Protein AF-A0A482RAX6-F1 (afdb_monomer)

Sequence (755 aa):
MSDSGSLLLTCKVGGAVSTPAAVAPGAGVLSIATLVTGVDAASPTLRTAGLRIFTDVQGNTVYGDFRVMLWGATTAPIHIPAASPAAGVSALRDALLALRDPVTGAALIPSVSVSTDALQNAAGGYTWRITFDDAHNGGNVPQLQVPYACVSGADVVLGGTRACAALTSAADAALAQNTVLVATEQEGNQVDGTFTLTVEGHTTAPIAYNAPAELVQQKLAALPTVGDVRVSRGLPAGVADESVNGERRYTWLITFVSNTEVWQADNALDWPSGFSQAWGRNVGFGNPLVGCGTTMLRDAAPGLTSVRCDVSIAQNGSDPVSGYFTLCLNTTASGGVLTGEPYVRASSCTRALRHDAKANRADAPNAPESTIEAAVEELLNVGDVSVSRSPTTAGAAFSGAYTWDITFLHEKPGAAWCRDAGDVSTCAAMGDVPLLTLRAASAPTAPLSGTSSTLVSEVAKGNVAAGELQLVFNAPWGDAYASPARAIDATPAALRSALLSGSIASSVAGGPLTTPITNVLVSRNETTKFRTFQWRVTFTDVRVYEPWGAGNHAPLGINTTLLSQPNVARAGLSAAAAILQPGSAGLGGAFTLDLVGSEEGAQRVAWDEAPERLALLLGELSSVERVHITRAITGSGWGAQHTQSAAGGWRYRIAFVRVAGQVDGDTFPPGTGIVSPLQATYAPLVGTNARVVVMRDTPGSAPLSGSFTLGVASAHTRALDFNAAHTDVEAEVSALSTVGTVAVRKFSTAHNVLG

Nearest PDB structures (foldseek):
  9d93-assembly1_Me  TM=2.352E-01  e=1.729E-05  Mycobacterium phage Bxb1
  9d93-assembly1_Mc  TM=2.119E-01  e=6.094E-05  Mycobacterium phage Bxb1
  9d93-assembly1_Md  TM=1.940E-01  e=3.740E-04  Mycobacterium phage Bxb1

Mean predicted aligned error: 18.7 Å

Solvent-accessible surface area (backbone atoms only — not comparable to full-atom values): 44665 Å² total; per-residue (Å²): 132,89,60,51,20,30,35,37,38,37,40,45,53,56,86,88,85,87,86,90,89,87,89,88,88,84,91,87,91,88,87,87,81,90,88,87,92,85,88,84,92,91,80,90,85,87,77,87,82,80,83,87,77,86,88,82,84,91,65,43,52,56,24,41,32,30,38,46,28,53,97,91,35,67,36,62,77,29,52,31,53,80,90,38,66,72,61,27,35,57,35,48,38,53,31,48,49,62,30,42,40,93,86,78,64,45,63,67,35,85,39,64,50,55,47,61,82,74,53,65,44,98,50,35,18,48,48,35,44,37,33,34,75,29,68,64,44,25,4,68,66,78,71,63,37,67,53,85,58,55,80,59,102,81,67,83,85,69,96,64,84,49,53,26,57,54,52,46,54,67,52,59,83,93,55,60,54,55,45,80,44,66,45,71,75,38,68,9,47,26,58,40,56,25,32,30,48,28,48,97,91,45,66,37,72,80,35,53,59,81,58,55,31,67,57,54,27,54,46,47,39,68,35,96,76,50,35,39,52,48,46,46,65,46,59,47,92,95,46,92,50,75,90,40,39,42,34,50,65,67,38,72,52,77,42,70,41,61,40,58,79,59,74,87,64,93,48,96,50,59,44,100,88,59,39,42,53,54,43,32,82,65,52,18,73,78,57,75,74,62,41,60,46,53,90,53,44,40,53,76,30,91,92,56,88,76,86,77,68,89,74,80,82,89,71,78,48,65,42,56,40,24,39,15,35,22,51,29,46,63,32,63,86,51,57,48,79,75,26,14,48,54,90,46,65,35,73,34,56,33,65,74,30,50,58,73,46,38,29,31,42,83,75,26,78,92,48,32,84,53,12,50,31,45,33,52,36,66,24,74,44,27,39,41,58,52,41,47,66,45,66,72,41,71,52,91,66,44,50,56,44,63,44,72,51,78,44,75,52,21,28,38,86,66,81,91,70,57,65,88,67,97,56,92,77,44,35,59,40,45,14,28,71,69,76,62,40,85,40,74,28,62,84,92,50,54,42,62,46,46,88,67,84,88,79,79,76,87,88,71,74,38,64,15,49,34,50,29,43,28,47,28,46,61,46,97,89,71,54,59,22,37,22,56,71,37,52,67,83,53,52,42,66,57,53,38,53,23,53,52,62,5,27,56,94,71,89,80,75,96,64,77,66,51,38,61,40,78,32,59,49,51,46,72,44,81,75,47,53,35,57,41,68,50,75,47,77,44,76,12,21,28,80,84,26,43,34,22,33,30,38,69,69,71,54,53,42,68,49,66,90,42,51,40,47,61,93,56,75,74,79,87,77,80,86,87,59,73,76,89,71,83,48,46,51,28,57,38,60,26,32,29,43,33,50,63,88,63,87,86,69,65,38,80,40,50,68,80,55,52,43,71,59,48,26,54,54,53,29,70,38,86,63,32,63,34,50,49,50,48,73,42,85,38,77,36,31,75,43,80,50,86,73,93,86,61,67,44,50,79,42,76,50,80,44,71,52,27,23,54,36,90,56,97,55,24,20,40,63,78,35,21,36,71,74,62,58,68,42,70,55,37,86,62,37,36,33,65,89,53,78,78,84,82,79,86,89,74,83,53,47,80,45,70,73,63,62,46,65,58,71,54,88,93,47,63,36,67,79,37,50,70,78,55,52,37,67,56,54,28,51,41,50,43,68,33,97,80,44,66,96,67,84,56,83,78,80,86,81,85,77,84,88,80,131

pLDDT: mean 77.04, std 17.96, range [21.22, 96.81]

Foldseek 3Di:
DQFWWKKKKKKFWDDDDDDDDDDDDDDDDDDDDDDDDDDDDDDDDDDPPDDDDDDDDDFWAKWAWAWKDFPRWIFDTQTGDGLWPPSSQCSVQVRQQCTADPPPRDGQQVDKGKDWPSDQDNRNMTMIMIIRPDLLNAFFGPWMGGDQADDDPPPPPDDDGDGNPPMDIPDDPVRTPIDMDMDGPFTGWAKWFWKWKDFPRWIFDTDTQQHAQVVVQVRQCPTPQQAHKGKHKDAPPPQPDPSSVNNSHIDIDIGRQWHDWQDDDDAPDADPVQADPNTRSQAFQPGDWIDMGCPGMDIPTPPDDPDDDDTDDPDGGWGFKWWWKKKWFACLPPDDQAWFDQPDGDIWIFATAIQLAAFALVRPVPCRCNHPQNRQCVTQFANGKHKDKDFPDGISPGRSHMDIDIGGAFTRDDDDDLPQDDDPSRGGGIQFGDWIDMDFHDPPIHGIDTDDDDDTDDPDGGAAKWFWKWWWFADPVGAIWIFPTDILPDAQVVVQVRQQATAGPDDDDDDPRGFQQNAKGKDWDQRDSSRDIDIDIQGQAGNPFVLRRADFTDFIDIPLVRMDHPPDDSPPDDDDTDDPDGGKHGKWFWKWKAFVPFPQDTFIATQPHDQVRVQVSVCPYAFAPTKGKDKDKDKDSNDNDDDDPIDIGMDMDIQRQWTADDPVRTFPPGSADFTGFMDMGCPRIDIDVDDDDGDDDDGGHHGDWFFDWDDDPHDIFPTATPPHDQVVVQVRQCPTPRDHHDHGDDDDDDDPPDD

Secondary structure (DSSP, 8-state):
-----EEEEEEE-------------------------------------------------EEEEE--EETTEEPPPEEE-TT-HHHHHHHHHHHHHT-B-TTT--BS-S-EEEEE--PPPTTS--EEEEEE-SGGG-S-PPPPB--S----TT-TTSS----SEEEEESS-TTT---EEEEEEEE----EEEEEEEEETTEEPSPEETT--HHHHHHHHHTSTTT-SEEEEEEPPTT--SGGG-TT---EEEEEE--SS-S-S----PBPTTS-BTTS-SS-STTPPPPEEE-TTEEESSTT----------SSPPPPPPBSEEEEEEE-TT--BTTTB--SS--EEEPPPEETT--SSGGG-TT-GGGSHHHHHHHSTT--EEEEEEEESS-GGG--S-EEEEEEEEE----SS-TTSSSSSS--BPPSSPPPPEEEEPPTTSPBPBSSS------S-PPP--EEEE-EEEE-TTS-EEEPPPEETT--HHHHHHHHHT-B-SS--SS--SB-SEEEEEEEEEEEETTTEEEEEEEEEEETTSSSTT----PPPEE-GGGEE-SSS-STT-------SS--PPPPEEEEEEEETT-SS-PEEEETT--HHHHHHHHHTSTTEEEEEEEEEEEESSSSS---SS--EEEEEEEEEEEEEEEETTE-SSTT-S-PPPEEEE-TTEESTT--------SPPPPPP-SEE--EETTEE---EETT--HHHHHHHHHTSTT--S--------------

Radius of gyration: 67.67 Å; Cα contacts (8 Å, |Δi|>4): 1516; chains: 1; bounding box: 134×72×218 Å

Structure (mmCIF, N/CA/C/O backbone):
data_AF-A0A482RAX6-F1
#
_entry.id   AF-A0A482RAX6-F1
#
loop_
_atom_site.group_PDB
_atom_site.id
_atom_site.type_symbol
_atom_site.label_atom_id
_atom_site.label_alt_id
_atom_site.label_comp_id
_atom_site.label_asym_id
_atom_site.label_entity_id
_atom_site.label_seq_id
_atom_site.pdbx_PDB_ins_code
_atom_site.Cartn_x
_atom_site.Cartn_y
_atom_site.Cartn_z
_atom_site.occupancy
_atom_site.B_iso_or_equiv
_atom_site.auth_seq_id
_atom_site.auth_comp_id
_atom_site.auth_asym_id
_atom_site.auth_atom_id
_atom_site.pdbx_PDB_model_num
ATOM 1 N N . MET A 1 1 ? -18.834 -3.807 62.615 1.00 27.61 1 MET A N 1
ATOM 2 C CA . MET A 1 1 ? -18.910 -4.128 64.051 1.00 27.61 1 MET A CA 1
ATOM 3 C C . MET A 1 1 ? -19.868 -5.296 64.123 1.00 27.61 1 MET A C 1
ATOM 5 O O . MET A 1 1 ? -20.948 -5.168 63.568 1.00 27.61 1 MET A O 1
ATOM 9 N N . SER A 1 2 ? -19.406 -6.462 64.568 1.00 33.44 2 SER A N 1
ATOM 10 C CA . SER A 1 2 ? -20.251 -7.652 64.698 1.00 33.44 2 SER A CA 1
ATOM 11 C C . SER A 1 2 ? -21.127 -7.455 65.929 1.00 33.44 2 SER A C 1
ATOM 13 O O . SER A 1 2 ? -20.624 -7.499 67.051 1.00 33.44 2 SER A O 1
ATOM 15 N N . ASP A 1 3 ? -22.401 -7.151 65.707 1.00 48.75 3 ASP A N 1
ATOM 16 C CA . ASP A 1 3 ? -23.364 -6.938 66.783 1.00 48.75 3 ASP A CA 1
ATOM 17 C C . ASP A 1 3 ? -23.897 -8.308 67.214 1.00 48.75 3 ASP A C 1
ATOM 19 O O . ASP A 1 3 ? -24.699 -8.948 66.528 1.00 48.75 3 ASP A O 1
ATOM 23 N N . SER A 1 4 ? -23.341 -8.788 68.322 1.00 49.50 4 SER A N 1
ATOM 24 C CA . SER A 1 4 ? -23.478 -10.143 68.833 1.00 49.50 4 SER A CA 1
ATOM 25 C C . SER A 1 4 ? -24.782 -10.361 69.607 1.00 49.50 4 SER A C 1
ATOM 27 O O . SER A 1 4 ? -25.238 -9.503 70.362 1.00 49.50 4 SER A O 1
ATOM 29 N N . GLY A 1 5 ? -25.394 -11.537 69.434 1.00 51.69 5 GLY A N 1
ATOM 30 C CA . GLY A 1 5 ? -26.536 -11.968 70.246 1.00 51.69 5 GLY A CA 1
ATOM 31 C C . GLY A 1 5 ? -26.100 -12.336 71.667 1.00 51.69 5 GLY A C 1
ATOM 32 O O . GLY A 1 5 ? -24.999 -12.865 71.865 1.00 51.69 5 GLY A O 1
ATOM 33 N N . SER A 1 6 ? -26.963 -12.085 72.658 1.00 58.16 6 SER A N 1
ATOM 34 C CA . SER A 1 6 ? -26.692 -12.439 74.056 1.00 58.16 6 SER A CA 1
ATOM 35 C C . SER A 1 6 ? -27.794 -13.294 74.678 1.00 58.16 6 SER A C 1
ATOM 37 O O . SER A 1 6 ? -28.991 -13.113 74.436 1.00 58.16 6 SER A O 1
ATOM 39 N N . LEU A 1 7 ? -27.374 -14.265 75.486 1.00 62.19 7 LEU A N 1
ATOM 40 C CA . LEU A 1 7 ? -28.238 -15.176 76.225 1.00 62.19 7 LEU A CA 1
ATOM 41 C C . LEU A 1 7 ? -27.993 -15.016 77.725 1.00 62.19 7 LEU A C 1
ATOM 43 O O . LEU A 1 7 ? -26.855 -14.869 78.175 1.00 62.19 7 LEU A O 1
ATOM 47 N N . LEU A 1 8 ? -29.066 -15.124 78.500 1.00 60.84 8 LEU A N 1
ATOM 48 C CA . LEU A 1 8 ? -29.040 -15.132 79.952 1.00 60.84 8 LEU A CA 1
ATOM 49 C C . LEU A 1 8 ? -29.282 -16.554 80.464 1.00 60.84 8 LEU A C 1
ATOM 51 O O . LEU A 1 8 ? -30.306 -17.171 80.162 1.00 60.84 8 LEU A O 1
ATOM 55 N N . LEU A 1 9 ? -28.354 -17.063 81.269 1.00 53.41 9 LEU A N 1
ATOM 56 C CA . LEU A 1 9 ? -28.470 -18.342 81.962 1.00 53.41 9 LEU A CA 1
ATOM 57 C C . LEU A 1 9 ? -28.641 -18.079 83.461 1.00 53.41 9 LEU A C 1
ATOM 59 O O . LEU A 1 9 ? -27.782 -17.447 84.073 1.00 53.41 9 LEU A O 1
ATOM 63 N N . THR A 1 10 ? -29.723 -18.562 84.071 1.00 56.16 10 THR A N 1
ATOM 64 C CA . THR A 1 10 ? -29.985 -18.392 85.508 1.00 56.16 10 THR A CA 1
ATOM 65 C C . THR A 1 10 ? -30.198 -19.732 86.198 1.00 56.16 10 THR A C 1
ATOM 67 O O . THR A 1 10 ? -31.077 -20.500 85.810 1.00 56.16 10 THR A O 1
ATOM 70 N N . CYS A 1 11 ? -29.469 -19.981 87.284 1.00 52.59 11 CYS A N 1
ATOM 71 C CA . CYS A 1 11 ? -29.754 -21.083 88.206 1.00 52.59 11 CYS A CA 1
ATOM 72 C C . CYS A 1 11 ? -30.591 -20.574 89.393 1.00 52.59 11 CYS A C 1
ATOM 74 O O . CYS A 1 11 ? -30.287 -19.509 89.931 1.00 52.59 11 CYS A O 1
ATOM 76 N N . LYS A 1 12 ? -31.647 -21.289 89.812 1.00 46.59 12 LYS A N 1
ATOM 77 C CA . LYS A 1 12 ? -32.527 -20.882 90.939 1.00 46.59 12 LYS A CA 1
ATOM 78 C C . LYS A 1 12 ? -32.863 -22.038 91.893 1.00 46.59 12 LYS A C 1
ATOM 80 O O . LYS A 1 12 ? -32.878 -23.190 91.467 1.00 46.59 12 LYS A O 1
ATOM 85 N N . VAL A 1 13 ? -33.207 -21.682 93.140 1.00 43.75 13 VAL A N 1
ATOM 86 C CA . VAL A 1 13 ? -33.802 -22.538 94.194 1.00 43.75 13 VAL A CA 1
ATOM 87 C C . VAL A 1 13 ? -35.230 -22.042 94.485 1.00 43.75 13 VAL A C 1
ATOM 89 O O . VAL A 1 13 ? -35.441 -20.831 94.542 1.00 43.75 13 VAL A O 1
ATOM 92 N N . GLY A 1 14 ? -36.222 -22.924 94.664 1.00 40.09 14 GLY A N 1
ATOM 93 C CA . GLY A 1 14 ? -37.615 -22.535 94.953 1.00 40.09 14 GLY A CA 1
ATOM 94 C C . GLY A 1 14 ? -38.237 -23.304 96.123 1.00 40.09 14 GLY A C 1
ATOM 95 O O . GLY A 1 14 ? -38.139 -24.524 96.167 1.00 40.09 14 GLY A O 1
ATOM 96 N N . GLY A 1 15 ? -38.911 -22.597 97.040 1.00 35.97 15 GLY A N 1
ATOM 97 C CA . GLY A 1 15 ? -39.739 -23.172 98.111 1.00 35.97 15 GLY A CA 1
ATOM 98 C C . GLY A 1 15 ? -40.871 -22.217 98.526 1.00 35.97 15 GLY A C 1
ATOM 99 O O . GLY A 1 15 ? -40.673 -21.005 98.552 1.00 35.97 15 GLY A O 1
ATOM 100 N N . ALA A 1 16 ? -42.062 -22.748 98.819 1.00 31.77 16 ALA A N 1
ATOM 101 C CA . ALA A 1 16 ? -43.248 -22.001 99.262 1.00 31.77 16 ALA A CA 1
ATOM 102 C C . ALA A 1 16 ? -43.551 -22.281 100.747 1.00 31.77 16 ALA A C 1
ATOM 104 O O . ALA A 1 16 ? -43.473 -23.438 101.156 1.00 31.77 16 ALA A O 1
ATOM 105 N N . VAL A 1 17 ? -43.938 -21.268 101.545 1.00 32.88 17 VAL A N 1
ATOM 106 C CA . VAL A 1 17 ? -44.392 -21.454 102.945 1.00 32.88 17 VAL A CA 1
ATOM 107 C C . VAL A 1 17 ? -45.536 -20.490 103.320 1.00 32.88 17 VAL A C 1
ATOM 109 O O . VAL A 1 17 ? -45.516 -19.313 102.969 1.00 32.88 17 VAL A O 1
ATOM 112 N N . SER A 1 18 ? -46.522 -21.006 104.061 1.00 30.53 18 SER A N 1
ATOM 113 C CA . SER A 1 18 ? -47.655 -20.322 104.713 1.00 30.53 18 SER A CA 1
ATOM 114 C C . SER A 1 18 ? -47.295 -19.712 106.089 1.00 30.53 18 SER A C 1
ATOM 116 O O . SER A 1 18 ? -46.631 -20.370 106.884 1.00 30.53 18 SER A O 1
ATOM 118 N N . THR A 1 19 ? -47.777 -18.501 106.407 1.00 31.62 19 THR A N 1
ATOM 119 C CA . THR A 1 19 ? -47.645 -17.770 107.706 1.00 31.62 19 THR A CA 1
ATOM 120 C C . THR A 1 19 ? -48.974 -17.801 108.517 1.00 31.62 19 THR A C 1
ATOM 122 O O . THR A 1 19 ? -49.937 -18.331 107.955 1.00 31.62 19 THR A O 1
ATOM 125 N N . PRO A 1 20 ? -49.140 -17.235 109.758 1.00 48.66 20 PRO A N 1
ATOM 126 C CA . PRO A 1 20 ? -48.235 -16.402 110.594 1.00 48.66 20 PRO A CA 1
ATOM 127 C C . PRO A 1 20 ? -48.250 -16.640 112.143 1.00 48.66 20 PRO A C 1
ATOM 129 O O . PRO A 1 20 ? -49.168 -17.249 112.683 1.00 48.66 20 PRO A O 1
ATOM 132 N N . ALA A 1 21 ? -47.302 -16.025 112.878 1.00 29.42 21 ALA A N 1
ATOM 133 C CA . ALA A 1 21 ? -47.524 -15.382 114.195 1.00 29.42 21 ALA A CA 1
ATOM 134 C C . ALA A 1 21 ? -46.346 -14.453 114.580 1.00 29.42 21 ALA A C 1
ATOM 136 O O . ALA A 1 21 ? -45.188 -14.771 114.328 1.00 29.42 21 ALA A O 1
ATOM 137 N N . ALA A 1 22 ? -46.660 -13.298 115.171 1.00 30.27 22 ALA A N 1
ATOM 138 C CA . ALA A 1 22 ? -45.770 -12.165 115.444 1.00 30.27 22 ALA A CA 1
ATOM 139 C C . ALA A 1 22 ? -45.323 -12.073 116.915 1.00 30.27 22 ALA A C 1
ATOM 141 O O . ALA A 1 22 ? -46.165 -12.315 117.770 1.00 30.27 22 ALA A O 1
ATOM 142 N N . VAL A 1 23 ? -44.089 -11.600 117.187 1.00 28.45 23 VAL A N 1
ATOM 143 C CA . VAL A 1 23 ? -43.659 -10.793 118.366 1.00 28.45 23 VAL A CA 1
ATOM 144 C C . VAL A 1 23 ? -42.357 -10.022 118.012 1.00 28.45 23 VAL A C 1
ATOM 146 O O . VAL A 1 23 ? -41.496 -10.559 117.325 1.00 28.45 23 VAL A O 1
ATOM 149 N N . ALA A 1 24 ? -42.209 -8.775 118.482 1.00 30.31 24 ALA A N 1
ATOM 150 C CA . ALA A 1 24 ? -41.025 -7.884 118.395 1.00 30.31 24 ALA A CA 1
ATOM 151 C C . ALA A 1 24 ? -40.588 -7.444 119.827 1.00 30.31 24 ALA A C 1
ATOM 153 O O . ALA A 1 24 ? -41.322 -7.794 120.754 1.00 30.31 24 ALA A O 1
ATOM 154 N N . PRO A 1 25 ? -39.590 -6.552 120.090 1.00 43.34 25 PRO A N 1
ATOM 155 C CA . PRO A 1 25 ? -38.313 -6.167 119.434 1.00 43.34 25 PRO A CA 1
ATOM 156 C C . PRO A 1 25 ? -37.096 -6.089 120.426 1.00 43.34 25 PRO A C 1
ATOM 158 O O . PRO A 1 25 ? -37.269 -6.238 121.634 1.00 43.34 25 PRO A O 1
ATOM 161 N N . GLY A 1 26 ? -35.872 -5.745 119.967 1.00 28.53 26 GLY A N 1
ATOM 162 C CA . GLY A 1 26 ? -34.794 -5.293 120.878 1.00 28.53 26 GLY A CA 1
ATOM 163 C C . GLY A 1 26 ? -33.398 -4.968 120.296 1.00 28.53 26 GLY A C 1
ATOM 164 O O . GLY A 1 26 ? -32.603 -5.872 120.094 1.00 28.53 26 GLY A O 1
ATOM 165 N N . ALA A 1 27 ? -33.106 -3.659 120.190 1.00 28.28 27 ALA A N 1
ATOM 166 C CA . ALA A 1 27 ? -31.809 -2.948 120.284 1.00 28.28 27 ALA A CA 1
ATOM 167 C C . ALA A 1 27 ? -30.717 -3.052 119.182 1.00 28.28 27 ALA A C 1
ATOM 169 O O . ALA A 1 27 ? -30.158 -4.111 118.928 1.00 28.28 27 ALA A O 1
ATOM 170 N N . GLY A 1 28 ? -30.293 -1.882 118.661 1.00 28.00 28 GLY A N 1
ATOM 171 C CA . GLY A 1 28 ? -28.972 -1.692 118.029 1.00 28.00 28 GLY A CA 1
ATOM 172 C C . GLY A 1 28 ? -28.896 -0.664 116.890 1.00 28.00 28 GLY A C 1
ATOM 173 O O . GLY A 1 28 ? -29.005 -1.022 115.730 1.00 28.00 28 GLY A O 1
ATOM 174 N N . VAL A 1 29 ? -28.702 0.610 117.231 1.00 28.64 29 VAL A N 1
ATOM 175 C CA . VAL A 1 29 ? -28.631 1.824 116.385 1.00 28.64 29 VAL A CA 1
ATOM 176 C C . VAL A 1 29 ? -27.434 1.864 115.407 1.00 28.64 29 VAL A C 1
ATOM 178 O O . VAL A 1 29 ? -26.320 1.584 115.833 1.00 28.64 29 VAL A O 1
ATOM 181 N N . LEU A 1 30 ? -27.634 2.340 114.161 1.00 24.17 30 LEU A N 1
ATOM 182 C CA . LEU A 1 30 ? -26.913 3.495 113.564 1.00 24.17 30 LEU A CA 1
ATOM 183 C C . LEU A 1 30 ? -27.454 3.884 112.172 1.00 24.17 30 LEU A C 1
ATOM 185 O O . LEU A 1 30 ? -27.518 3.082 111.246 1.00 24.17 30 LEU A O 1
ATOM 189 N N . SER A 1 31 ? -27.842 5.154 112.061 1.00 28.31 31 SER A N 1
ATOM 190 C CA . SER A 1 31 ? -28.293 5.872 110.867 1.00 28.31 31 SER A CA 1
ATOM 191 C C . SER A 1 31 ? -27.182 6.789 110.333 1.00 28.31 31 SER A C 1
ATOM 193 O O . SER A 1 31 ? -26.314 7.198 111.097 1.00 28.31 31 SER A O 1
ATOM 195 N N . ILE A 1 32 ? -27.244 7.158 109.046 1.00 25.91 32 ILE A N 1
ATOM 196 C CA . ILE A 1 32 ? -27.245 8.555 108.557 1.00 25.91 32 ILE A CA 1
ATOM 197 C C . ILE A 1 32 ? -27.567 8.574 107.051 1.00 25.91 32 ILE A C 1
ATOM 199 O O . ILE A 1 32 ? -27.151 7.712 106.282 1.00 25.91 32 ILE A O 1
ATOM 203 N N . ALA A 1 33 ? -28.372 9.568 106.684 1.00 28.12 33 ALA A N 1
ATOM 204 C CA . ALA A 1 33 ? -28.977 9.834 105.390 1.00 28.12 33 ALA A CA 1
ATOM 205 C C . ALA A 1 33 ? -28.134 10.802 104.518 1.00 28.12 33 ALA A C 1
ATOM 207 O O . ALA A 1 33 ? -27.437 11.657 105.053 1.00 28.12 33 ALA A O 1
ATOM 208 N N . THR A 1 34 ? -28.236 10.622 103.190 1.00 30.02 34 THR A N 1
ATOM 209 C CA . THR A 1 34 ? -28.538 11.579 102.078 1.00 30.02 34 THR A CA 1
ATOM 210 C C . THR A 1 34 ? -28.481 13.106 102.354 1.00 30.02 34 THR A C 1
ATOM 212 O O . THR A 1 34 ? -28.842 13.515 103.446 1.00 30.02 34 THR A O 1
ATOM 215 N N . LEU A 1 35 ? -28.188 14.073 101.455 1.00 27.66 35 LEU A N 1
ATOM 216 C CA . LEU A 1 35 ? -28.287 14.279 99.984 1.00 27.66 35 LEU A CA 1
ATOM 217 C C . LEU A 1 35 ? -27.769 15.720 99.658 1.00 27.66 35 LEU A C 1
ATOM 219 O O . LEU A 1 35 ? -27.958 16.561 100.527 1.00 27.66 35 LEU A O 1
ATOM 223 N N . VAL A 1 36 ? -27.278 16.035 98.436 1.00 25.06 36 VAL A N 1
ATOM 224 C CA . VAL A 1 36 ? -27.475 17.306 97.643 1.00 25.06 36 VAL A CA 1
ATOM 225 C C . VAL A 1 36 ? -27.080 17.001 96.168 1.00 25.06 36 VAL A C 1
ATOM 227 O O . VAL A 1 36 ? -25.929 16.656 95.933 1.00 25.06 36 VAL A O 1
ATOM 230 N N . THR A 1 37 ? -27.993 16.728 95.218 1.00 28.64 37 THR A N 1
ATOM 231 C CA . THR A 1 37 ? -28.699 17.557 94.186 1.00 28.64 37 THR A CA 1
ATOM 232 C C . THR A 1 37 ? -27.882 18.323 93.125 1.00 28.64 37 THR A C 1
ATOM 234 O O . THR A 1 37 ? -27.128 19.229 93.463 1.00 28.64 37 THR A O 1
ATOM 237 N N . GLY A 1 38 ? -28.194 18.056 91.841 1.00 25.91 38 GLY A N 1
ATOM 238 C CA . GLY A 1 38 ? -27.920 18.894 90.658 1.00 25.91 38 GLY A CA 1
ATOM 239 C C . GLY A 1 38 ? -28.477 18.289 89.343 1.00 25.91 38 GLY A C 1
ATOM 240 O O . GLY A 1 38 ? -28.109 17.177 88.989 1.00 25.91 38 GLY A O 1
ATOM 241 N N . VAL A 1 39 ? -29.394 19.020 88.695 1.00 30.16 39 VAL A N 1
ATOM 242 C CA . VAL A 1 39 ? -30.207 18.810 87.455 1.00 30.16 39 VAL A CA 1
ATOM 243 C C . VAL A 1 39 ? -29.345 18.931 86.159 1.00 30.16 39 VAL A C 1
ATOM 245 O O . VAL A 1 39 ? -28.272 19.512 86.255 1.00 30.16 39 VAL A O 1
ATOM 248 N N . ASP A 1 40 ? -29.631 18.426 84.938 1.00 30.11 40 ASP A N 1
ATOM 249 C CA . ASP A 1 40 ? -30.861 18.407 84.116 1.00 30.11 40 ASP A CA 1
ATOM 250 C C . ASP A 1 40 ? -30.777 17.484 82.852 1.00 30.11 40 ASP A C 1
ATOM 252 O O . ASP A 1 40 ? -29.702 17.252 82.307 1.00 30.11 40 ASP A O 1
ATOM 256 N N . ALA A 1 41 ? -31.972 17.086 82.373 1.00 32.28 41 ALA A N 1
ATOM 257 C CA . ALA A 1 41 ? -32.476 16.832 80.999 1.00 32.28 41 ALA A CA 1
ATOM 258 C C . ALA A 1 41 ? -31.962 15.713 80.036 1.00 32.28 41 ALA A C 1
ATOM 260 O O . ALA A 1 41 ? -30.844 15.740 79.535 1.00 32.28 41 ALA A O 1
ATOM 261 N N . ALA A 1 42 ? -32.947 14.885 79.613 1.00 29.84 42 ALA A N 1
ATOM 262 C CA . ALA A 1 42 ? -33.183 14.283 78.276 1.00 29.84 42 ALA A CA 1
ATOM 263 C C . ALA A 1 42 ? -33.084 12.742 78.106 1.00 29.84 42 ALA A C 1
ATOM 265 O O . ALA A 1 42 ? -32.139 12.229 77.515 1.00 29.84 42 ALA A O 1
ATOM 266 N N . SER A 1 43 ? -34.138 12.007 78.508 1.00 31.61 43 SER A N 1
ATOM 267 C CA . SER A 1 43 ? -34.825 10.977 77.681 1.00 31.61 43 SER A CA 1
ATOM 268 C C . SER A 1 43 ? -36.015 10.334 78.427 1.00 31.61 43 SER A C 1
ATOM 270 O O . SER A 1 43 ? -35.937 10.159 79.645 1.00 31.61 43 SER A O 1
ATOM 272 N N . PRO A 1 44 ? -37.127 9.998 77.736 1.00 34.31 44 PRO A N 1
ATOM 273 C CA . PRO A 1 44 ? -38.337 9.462 78.354 1.00 34.31 44 PRO A CA 1
ATOM 274 C C . PRO A 1 44 ? -38.184 7.980 78.736 1.00 34.31 44 PRO A C 1
ATOM 276 O O . PRO A 1 44 ? -37.629 7.167 78.005 1.00 34.31 44 PRO A O 1
ATOM 279 N N . THR A 1 45 ? -38.692 7.669 79.923 1.00 27.77 45 THR A N 1
ATOM 280 C CA . THR A 1 45 ? -38.635 6.415 80.687 1.00 27.77 45 THR A CA 1
ATOM 281 C C . THR A 1 45 ? -39.541 5.317 80.103 1.00 27.77 45 THR A C 1
ATOM 283 O O . THR A 1 45 ? -40.549 5.613 79.469 1.00 27.77 45 THR A O 1
ATOM 286 N N . LEU A 1 46 ? -39.229 4.021 80.260 1.00 24.70 46 LEU A N 1
ATOM 287 C CA . LEU A 1 46 ? -39.740 3.099 81.307 1.00 24.70 46 LEU A CA 1
ATOM 288 C C . LEU A 1 46 ? -39.360 1.662 80.839 1.00 24.70 46 LEU A C 1
ATOM 290 O O . LEU A 1 46 ? -39.541 1.373 79.667 1.00 24.70 46 LEU A O 1
ATOM 294 N N . ARG A 1 47 ? -38.878 0.673 81.606 1.00 23.12 47 ARG A N 1
ATOM 295 C CA . ARG A 1 47 ? -38.887 0.392 83.048 1.00 23.12 47 ARG A CA 1
ATOM 296 C C . ARG A 1 47 ? -37.640 -0.432 83.408 1.00 23.12 47 ARG A C 1
ATOM 298 O O . ARG A 1 47 ? -37.485 -1.541 82.908 1.00 23.12 47 ARG A O 1
ATOM 305 N N . THR A 1 48 ? -36.841 0.015 84.371 1.00 28.38 48 THR A N 1
ATOM 306 C CA . THR A 1 48 ? -36.076 -0.924 85.202 1.00 28.38 48 THR A CA 1
ATOM 307 C C . THR A 1 48 ? -37.064 -1.475 86.223 1.00 28.38 48 THR A C 1
ATOM 309 O O . THR A 1 48 ? -37.456 -0.777 87.159 1.00 28.38 48 THR A O 1
ATOM 312 N N . ALA A 1 49 ? -37.565 -2.691 86.004 1.00 21.22 49 ALA A N 1
ATOM 313 C CA . ALA A 1 49 ? -38.363 -3.377 87.009 1.00 21.22 49 ALA A CA 1
ATOM 314 C C . ALA A 1 49 ? -37.418 -3.814 88.135 1.00 21.22 49 ALA A C 1
ATOM 316 O O . ALA A 1 49 ? -36.645 -4.756 87.990 1.00 21.22 49 ALA A O 1
ATOM 317 N N . GLY A 1 50 ? -37.437 -3.067 89.238 1.00 26.98 50 GLY A N 1
ATOM 318 C CA . GLY A 1 50 ? -36.714 -3.430 90.445 1.00 26.98 50 GLY A CA 1
ATOM 319 C C . GLY A 1 50 ? -37.283 -4.703 91.066 1.00 26.98 50 GLY A C 1
ATOM 320 O O . GLY A 1 50 ? -38.499 -4.862 91.169 1.00 26.98 50 GLY A O 1
ATOM 321 N N . LEU A 1 51 ? -36.392 -5.566 91.545 1.00 24.12 51 LEU A N 1
ATOM 322 C CA . LEU A 1 51 ? -36.719 -6.606 92.509 1.00 24.12 51 LEU A CA 1
ATOM 323 C C . LEU A 1 51 ? -35.898 -6.339 93.776 1.00 24.12 51 LEU A C 1
ATOM 325 O O . LEU A 1 51 ? -34.692 -6.559 93.811 1.00 24.12 51 LEU A O 1
ATOM 329 N N . ARG A 1 52 ? -36.565 -5.807 94.805 1.00 26.20 52 ARG A N 1
ATOM 330 C CA . ARG A 1 52 ? -36.068 -5.781 96.187 1.00 26.20 52 ARG A CA 1
ATOM 331 C C . ARG A 1 52 ? -36.566 -7.041 96.883 1.00 26.20 52 ARG A C 1
ATOM 333 O O . ARG A 1 52 ? -37.769 -7.287 96.869 1.00 26.20 52 ARG A O 1
ATOM 340 N N . ILE A 1 53 ? -35.669 -7.795 97.513 1.00 24.94 53 ILE A N 1
ATOM 341 C CA . ILE A 1 53 ? -36.022 -8.914 98.395 1.00 24.94 53 ILE A CA 1
ATOM 342 C C . ILE A 1 53 ? -35.301 -8.725 99.731 1.00 24.94 53 ILE A C 1
ATOM 344 O O . ILE A 1 53 ? -34.122 -8.377 99.765 1.00 24.94 53 ILE A O 1
ATOM 348 N N . PHE A 1 54 ? -36.053 -8.907 100.816 1.00 26.95 54 PHE A N 1
ATOM 349 C CA . PHE A 1 54 ? -35.564 -8.938 102.190 1.00 26.95 54 PHE A CA 1
ATOM 350 C C . PHE A 1 54 ? -34.975 -10.315 102.500 1.00 26.95 54 PHE A C 1
ATOM 352 O O . PHE A 1 54 ? -35.523 -11.335 102.086 1.00 26.95 54 PHE A O 1
ATOM 359 N N . THR A 1 55 ? -33.876 -10.332 103.244 1.00 26.92 55 THR A N 1
ATOM 360 C CA . THR A 1 55 ? -33.238 -11.542 103.759 1.00 26.92 55 THR A CA 1
ATOM 361 C C . THR A 1 55 ? -33.851 -11.952 105.087 1.00 26.92 55 THR A C 1
ATOM 363 O O . THR A 1 55 ? -33.898 -11.137 106.006 1.00 26.92 55 THR A O 1
ATOM 366 N N . ASP A 1 56 ? -34.174 -13.233 105.219 1.00 29.22 56 ASP A N 1
ATOM 367 C CA . ASP A 1 56 ? -33.795 -13.967 106.420 1.00 29.22 56 ASP A CA 1
ATOM 368 C C . ASP A 1 56 ? -33.459 -15.419 106.042 1.00 29.22 56 ASP A C 1
ATOM 370 O O . ASP A 1 56 ? -34.073 -15.984 105.138 1.00 29.22 56 ASP A O 1
ATOM 374 N N . VAL A 1 57 ? -32.478 -15.990 106.742 1.00 31.58 57 VAL A N 1
ATOM 375 C CA . VAL A 1 57 ? -31.817 -17.304 106.570 1.00 31.58 57 VAL A CA 1
ATOM 376 C C . VAL A 1 57 ? -30.560 -17.340 105.669 1.00 31.58 57 VAL A C 1
ATOM 378 O O . VAL A 1 57 ? -30.596 -17.229 104.445 1.00 31.58 57 VAL A O 1
ATOM 381 N N . GLN A 1 58 ? -29.417 -17.583 106.324 1.00 36.09 58 GLN A N 1
ATOM 382 C CA . GLN A 1 58 ? -28.153 -18.016 105.722 1.00 36.09 58 GLN A CA 1
ATOM 383 C C . GLN A 1 58 ? -28.272 -19.446 105.166 1.00 36.09 58 GLN A C 1
ATOM 385 O O . GLN A 1 58 ? -28.674 -20.351 105.893 1.00 36.09 58 GLN A O 1
ATOM 390 N N . GLY A 1 59 ? -27.804 -19.657 103.928 1.00 48.59 59 GLY A N 1
ATOM 391 C CA . GLY A 1 59 ? -27.242 -20.950 103.516 1.00 48.59 59 GLY A CA 1
ATOM 392 C C . GLY A 1 59 ? -27.886 -21.708 102.351 1.00 48.59 59 GLY A C 1
ATOM 393 O O . GLY A 1 59 ? -28.009 -22.914 102.471 1.00 48.59 59 GLY A O 1
ATOM 394 N N . ASN A 1 60 ? -28.209 -21.093 101.205 1.00 53.53 60 ASN A N 1
ATOM 395 C CA . ASN A 1 60 ? -28.569 -21.850 99.987 1.00 53.53 60 ASN A CA 1
ATOM 396 C C . ASN A 1 60 ? -27.631 -21.542 98.811 1.00 53.53 60 ASN A C 1
ATOM 398 O O . ASN A 1 60 ? -27.996 -20.844 97.879 1.00 53.53 60 ASN A O 1
ATOM 402 N N . THR A 1 61 ? -26.411 -22.075 98.836 1.00 59.88 61 THR A N 1
ATOM 403 C CA . THR A 1 61 ? -25.506 -22.045 97.674 1.00 59.88 61 THR A CA 1
ATOM 404 C C . THR A 1 61 ? -25.858 -23.189 96.723 1.00 59.88 61 THR A C 1
ATOM 406 O O . THR A 1 61 ? -25.864 -24.340 97.159 1.00 59.88 61 THR A O 1
ATOM 409 N N . VAL A 1 62 ? -26.116 -22.898 95.442 1.00 67.62 62 VAL A N 1
ATOM 410 C CA . VAL A 1 62 ? -26.249 -23.920 94.384 1.00 67.62 62 VAL A CA 1
ATOM 411 C C . VAL A 1 62 ? -24.866 -24.279 93.832 1.00 67.62 62 VAL A C 1
ATOM 413 O O . VAL A 1 62 ? -24.102 -23.390 93.462 1.00 67.62 62 VAL A O 1
ATOM 416 N N . TYR A 1 63 ? -24.537 -25.568 93.777 1.00 71.00 63 TYR A N 1
ATOM 417 C CA . TYR A 1 63 ? -23.276 -26.108 93.251 1.00 71.00 63 TYR A CA 1
ATOM 418 C C . TYR A 1 63 ? -23.508 -27.463 92.568 1.00 71.00 63 TYR A C 1
ATOM 420 O O . TYR A 1 63 ? -24.573 -28.061 92.709 1.00 71.00 63 TYR A O 1
ATOM 428 N N . GLY A 1 64 ? -22.524 -27.967 91.828 1.00 75.81 64 GLY A N 1
ATOM 429 C CA . GLY A 1 64 ? -22.630 -29.232 91.092 1.00 75.81 64 GLY A CA 1
ATOM 430 C C . GLY A 1 64 ? -22.577 -29.038 89.583 1.00 75.81 64 GLY A C 1
ATOM 431 O O . GLY A 1 64 ? -22.146 -27.992 89.105 1.00 75.81 64 GLY A O 1
ATOM 432 N N . ASP A 1 65 ? -22.991 -30.057 88.834 1.00 79.06 65 ASP A N 1
ATOM 433 C CA . ASP A 1 65 ? -22.775 -30.104 87.388 1.00 79.06 65 ASP A CA 1
ATOM 434 C C . ASP A 1 65 ? -24.070 -29.884 86.615 1.00 79.06 65 ASP A C 1
ATOM 436 O O . ASP A 1 65 ? -25.107 -30.481 86.918 1.00 79.06 65 ASP A O 1
ATOM 440 N N . PHE A 1 66 ? -23.995 -29.093 85.551 1.00 79.06 66 PHE A N 1
ATOM 441 C CA . PHE A 1 66 ? -25.059 -29.019 84.557 1.00 79.06 66 PHE A CA 1
ATOM 442 C C . PHE A 1 66 ? -24.514 -29.139 83.133 1.00 79.06 66 PHE A C 1
ATOM 444 O O . PHE A 1 66 ? -23.314 -29.035 82.902 1.00 79.06 66 PHE A O 1
ATOM 451 N N . ARG A 1 67 ? -25.382 -29.388 82.153 1.00 84.00 67 ARG A N 1
ATOM 452 C CA . ARG A 1 67 ? -25.034 -29.348 80.725 1.00 84.00 67 ARG A CA 1
ATOM 453 C C . ARG A 1 67 ? -26.015 -28.468 79.975 1.00 84.00 67 ARG A C 1
ATOM 455 O O . ARG A 1 67 ? -27.187 -28.395 80.343 1.00 84.00 67 ARG A O 1
ATOM 462 N N . VAL A 1 68 ? -25.532 -27.848 78.909 1.00 84.50 68 VAL A N 1
ATOM 463 C CA . VAL A 1 68 ? -26.361 -27.110 77.952 1.00 84.50 68 VAL A CA 1
ATOM 464 C C . VAL A 1 68 ? -26.188 -27.701 76.560 1.00 84.50 68 VAL A C 1
ATOM 466 O O . VAL A 1 68 ? -25.236 -28.434 76.291 1.00 84.50 68 VAL A O 1
ATOM 469 N N . MET A 1 69 ? -27.142 -27.413 75.687 1.00 80.56 69 MET A N 1
ATOM 470 C CA . MET A 1 69 ? -27.194 -27.898 74.320 1.00 80.56 69 MET A CA 1
ATOM 471 C C . MET A 1 69 ? -27.439 -26.735 73.365 1.00 80.56 69 MET A C 1
ATOM 473 O O . MET A 1 69 ? -28.296 -25.886 73.619 1.00 80.56 69 MET A O 1
ATOM 477 N N . LEU A 1 70 ? -26.696 -26.718 72.261 1.00 83.50 70 LEU A N 1
ATOM 478 C CA . LEU A 1 70 ? -26.846 -25.760 71.170 1.00 83.50 70 LEU A CA 1
ATOM 479 C C . LEU A 1 70 ? -26.699 -26.497 69.837 1.00 83.50 70 LEU A C 1
ATOM 481 O O . LEU A 1 70 ? -25.811 -27.335 69.699 1.00 83.50 70 LEU A O 1
ATOM 485 N N . TRP A 1 71 ? -27.585 -26.219 68.877 1.00 81.06 71 TRP A N 1
ATOM 486 C CA . TRP A 1 71 ? -27.579 -26.845 67.542 1.00 81.06 71 TRP A CA 1
ATOM 487 C C . TRP A 1 71 ? -27.458 -28.380 67.542 1.00 81.06 71 TRP A C 1
ATOM 489 O O . TRP A 1 71 ? -26.790 -28.959 66.693 1.00 81.06 71 TRP A O 1
ATOM 499 N N . GLY A 1 72 ? -28.078 -29.071 68.502 1.00 79.81 72 GLY A N 1
ATOM 500 C CA . GLY A 1 72 ? -27.979 -30.534 68.569 1.00 79.81 72 GLY A CA 1
ATOM 501 C C . GLY A 1 72 ? -26.796 -31.070 69.388 1.00 79.81 72 GLY A C 1
ATOM 502 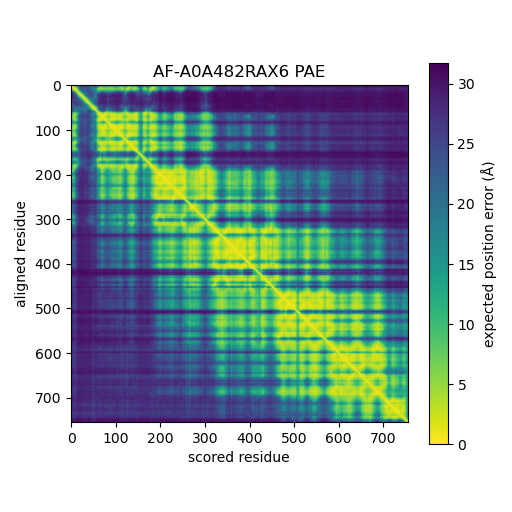O O . GLY A 1 72 ? -26.834 -32.223 69.811 1.00 79.81 72 GLY A O 1
ATOM 503 N N . ALA A 1 73 ? -25.771 -30.257 69.662 1.00 83.25 73 ALA A N 1
ATOM 504 C CA . ALA A 1 73 ? -24.581 -30.666 70.405 1.00 83.25 73 ALA A CA 1
ATOM 505 C C . ALA A 1 73 ? -24.715 -30.338 71.900 1.00 83.25 73 ALA A C 1
ATOM 507 O O . ALA A 1 73 ? -25.116 -29.235 72.268 1.00 83.25 73 ALA A O 1
ATOM 508 N N . THR A 1 74 ? -24.376 -31.295 72.768 1.00 84.56 74 THR A N 1
ATOM 509 C CA . THR A 1 74 ? -24.443 -31.146 74.235 1.00 84.56 74 THR A CA 1
ATOM 510 C C . THR A 1 74 ? -23.046 -30.961 74.818 1.00 84.56 74 THR A C 1
ATOM 512 O O . THR A 1 74 ? -22.116 -31.667 74.430 1.00 84.56 74 THR A O 1
ATOM 515 N N . THR A 1 75 ? -22.886 -30.036 75.765 1.00 86.56 75 THR A N 1
ATOM 516 C CA . THR A 1 75 ? -21.590 -29.762 76.397 1.00 86.56 75 THR A CA 1
ATOM 517 C C . THR A 1 75 ? -21.115 -30.917 77.286 1.00 86.56 75 THR A C 1
ATOM 519 O O . THR A 1 75 ? -21.901 -31.723 77.793 1.00 86.56 75 THR A O 1
ATOM 522 N N . ALA A 1 76 ? -19.812 -30.949 77.578 1.00 84.69 76 ALA A N 1
ATOM 523 C CA . ALA A 1 76 ? -19.299 -31.640 78.762 1.00 84.69 76 ALA A CA 1
ATOM 524 C C . ALA A 1 76 ? -19.955 -31.073 80.051 1.00 84.69 76 ALA A C 1
ATOM 526 O O . ALA A 1 76 ? -20.508 -29.968 80.007 1.00 84.69 76 ALA A O 1
ATOM 527 N N . PRO A 1 77 ? -19.951 -31.809 81.185 1.00 81.75 77 PRO A N 1
ATOM 528 C CA . PRO A 1 77 ? -20.491 -31.281 82.438 1.00 81.75 77 PRO A CA 1
ATOM 529 C C . PRO A 1 77 ? -19.773 -29.990 82.850 1.00 81.75 77 PRO A C 1
ATOM 531 O O . PRO A 1 77 ? -18.547 -29.930 82.902 1.00 81.75 77 PRO A O 1
ATOM 534 N N . ILE A 1 78 ? -20.572 -28.964 83.120 1.00 83.12 78 ILE A N 1
ATOM 535 C CA . ILE A 1 78 ? -20.168 -27.625 83.529 1.00 83.12 78 ILE A CA 1
ATOM 536 C C . ILE A 1 78 ? -20.283 -27.570 85.043 1.00 83.12 78 ILE A C 1
ATOM 538 O O . ILE A 1 78 ? -21.388 -27.581 85.588 1.00 83.12 78 ILE A O 1
ATOM 542 N N . HIS A 1 79 ? -19.133 -27.538 85.707 1.00 82.94 79 HIS A N 1
ATOM 543 C CA . HIS A 1 79 ? -19.064 -27.572 87.157 1.00 82.94 79 HIS A CA 1
ATOM 544 C C . HIS A 1 79 ? -19.228 -26.178 87.767 1.00 82.94 79 HIS A C 1
ATOM 546 O O . HIS A 1 79 ? -18.498 -25.246 87.422 1.00 82.94 79 HIS A O 1
ATOM 552 N N . ILE A 1 80 ? -20.145 -26.054 88.726 1.00 75.69 80 ILE A N 1
ATOM 553 C CA . ILE A 1 80 ? -20.318 -24.873 89.572 1.00 75.69 80 ILE A CA 1
ATOM 554 C C . ILE A 1 80 ? -19.742 -25.201 90.955 1.00 75.69 80 ILE A C 1
ATOM 556 O O . ILE A 1 80 ? -20.349 -25.987 91.690 1.00 75.69 80 ILE A O 1
ATOM 560 N N . PRO A 1 81 ? -18.602 -24.610 91.348 1.00 71.31 81 PRO A N 1
ATOM 561 C CA . PRO A 1 81 ? -18.048 -24.822 92.676 1.00 71.31 81 PRO A CA 1
ATOM 562 C C . PRO A 1 81 ? -18.850 -24.063 93.739 1.00 71.31 81 PRO A C 1
ATOM 564 O O . PRO A 1 81 ? -19.396 -22.984 93.492 1.00 71.31 81 PRO A O 1
ATOM 567 N N . ALA A 1 82 ? -18.879 -24.605 94.957 1.00 64.81 82 ALA A N 1
ATOM 568 C CA . ALA A 1 82 ? -19.537 -23.958 96.083 1.00 64.81 82 ALA A CA 1
ATOM 569 C C . ALA A 1 82 ? -18.928 -22.564 96.346 1.00 64.81 82 ALA A C 1
ATOM 571 O O . ALA A 1 82 ? -17.724 -22.428 96.554 1.00 64.81 82 ALA A O 1
ATOM 572 N N . ALA A 1 83 ? -19.784 -21.537 96.347 1.00 61.62 83 ALA A N 1
ATOM 573 C CA . ALA A 1 83 ? -19.493 -20.153 96.729 1.00 61.62 83 ALA A CA 1
ATOM 574 C C . ALA A 1 83 ? -18.595 -19.323 95.780 1.00 61.62 83 ALA A C 1
ATOM 576 O O . ALA A 1 83 ? -18.138 -18.255 96.184 1.00 61.62 83 ALA A O 1
ATOM 577 N N . SER A 1 84 ? -18.386 -19.730 94.517 1.00 65.75 84 SER A N 1
ATOM 578 C CA . SER A 1 84 ? -17.627 -18.922 93.538 1.00 65.75 84 SER A CA 1
ATOM 579 C C . SER A 1 84 ? -18.295 -18.842 92.150 1.00 65.75 84 SER A C 1
ATOM 581 O O . SER A 1 84 ? -18.010 -19.669 91.280 1.00 65.75 84 SER A O 1
ATOM 583 N N . PRO A 1 85 ? -19.141 -17.821 91.885 1.00 62.41 85 PRO A N 1
ATOM 584 C CA . PRO A 1 85 ? -19.728 -17.602 90.554 1.00 62.41 85 PRO A CA 1
ATOM 585 C C . PRO A 1 85 ? -18.684 -17.344 89.465 1.00 62.41 85 PRO A C 1
ATOM 587 O O . PRO A 1 85 ? -18.881 -17.732 88.313 1.00 62.41 85 PRO A O 1
ATOM 590 N N . ALA A 1 86 ? -17.564 -16.712 89.832 1.00 63.25 86 ALA A N 1
ATOM 591 C CA . ALA A 1 86 ? -16.476 -16.380 88.917 1.00 63.25 86 ALA A CA 1
ATOM 592 C C . ALA A 1 86 ? -15.775 -17.630 88.357 1.00 63.25 86 ALA A C 1
ATOM 594 O O . ALA A 1 86 ? -15.355 -17.627 87.204 1.00 63.25 86 ALA A O 1
ATOM 595 N N . ALA A 1 87 ? -15.695 -18.719 89.129 1.00 65.50 87 ALA A N 1
ATOM 596 C CA . ALA A 1 87 ? -15.127 -19.982 88.655 1.00 65.50 87 ALA A CA 1
ATOM 597 C C . ALA A 1 87 ? -16.053 -20.722 87.664 1.00 65.50 87 ALA A C 1
ATOM 599 O O . ALA A 1 87 ? -15.573 -21.446 86.792 1.00 65.50 87 ALA A O 1
ATOM 600 N N . GLY A 1 88 ? -17.371 -20.494 87.744 1.00 72.69 88 GLY A N 1
ATOM 601 C CA . GLY A 1 88 ? -18.343 -21.013 86.774 1.00 72.69 88 GLY A CA 1
ATOM 602 C C . GLY A 1 88 ? -18.268 -20.331 85.403 1.00 72.69 88 GLY A C 1
ATOM 603 O O . GLY A 1 88 ? -18.622 -20.942 84.399 1.00 72.69 88 GLY A O 1
ATOM 604 N N . VAL A 1 89 ? -17.750 -19.097 85.333 1.00 80.31 89 VAL A N 1
ATOM 605 C CA . VAL A 1 89 ? -17.588 -18.346 84.074 1.00 80.31 89 VAL A CA 1
ATOM 606 C C . VAL A 1 89 ? -16.623 -19.054 83.125 1.00 80.31 89 VAL A C 1
ATOM 608 O O . VAL A 1 89 ? -16.961 -19.270 81.962 1.00 80.31 89 VAL A O 1
ATOM 611 N N . SER A 1 90 ? -15.437 -19.444 83.606 1.00 83.56 90 SER A N 1
ATOM 612 C CA . SER A 1 90 ? -14.461 -20.167 82.782 1.00 83.56 90 SER A CA 1
ATOM 613 C C . SER A 1 90 ? -14.973 -21.550 82.393 1.00 83.56 90 SER A C 1
ATOM 615 O O . SER A 1 90 ? -14.870 -21.913 81.230 1.00 83.56 90 SER A O 1
ATOM 617 N N . ALA A 1 91 ? -15.603 -22.282 83.319 1.00 84.00 91 ALA A N 1
ATOM 618 C CA . ALA A 1 91 ? -16.160 -23.603 83.025 1.00 84.00 91 ALA A CA 1
ATOM 619 C C . ALA A 1 91 ? -17.254 -23.546 81.942 1.00 84.00 91 ALA A C 1
ATOM 621 O O . ALA A 1 91 ? -17.248 -24.360 81.021 1.00 84.00 91 ALA A O 1
ATOM 622 N N . LEU A 1 92 ? -18.167 -22.571 82.022 1.00 85.50 92 LEU A N 1
ATOM 623 C CA . LEU A 1 92 ? -19.230 -22.373 81.035 1.00 85.50 92 LEU A CA 1
ATOM 624 C C . LEU A 1 92 ? -18.665 -21.945 79.676 1.00 85.50 92 LEU A C 1
ATOM 626 O O . LEU A 1 92 ? -19.038 -22.517 78.655 1.00 85.50 92 LEU A O 1
ATOM 630 N N . ARG A 1 93 ? -17.731 -20.988 79.660 1.00 88.56 93 ARG A N 1
ATOM 631 C CA . ARG A 1 93 ? -17.053 -20.550 78.434 1.00 88.56 93 ARG A CA 1
ATOM 632 C C . ARG A 1 93 ? -16.330 -21.711 77.753 1.00 88.56 93 ARG A C 1
ATOM 634 O O . ARG A 1 93 ? -16.556 -21.962 76.575 1.00 88.56 93 ARG A O 1
ATOM 641 N N . ASP A 1 94 ? -15.490 -22.430 78.490 1.00 90.38 94 ASP A N 1
ATOM 642 C CA . ASP A 1 94 ? -14.653 -23.494 77.936 1.00 90.38 94 ASP A CA 1
ATOM 643 C C . ASP A 1 94 ? -15.518 -24.671 77.442 1.00 90.38 94 ASP A C 1
ATOM 645 O O . ASP A 1 94 ? -15.236 -25.256 76.396 1.00 90.38 94 ASP A O 1
ATOM 649 N N . ALA A 1 95 ? -16.626 -24.971 78.130 1.00 88.62 95 ALA A N 1
ATOM 650 C CA . ALA A 1 95 ? -17.585 -25.988 77.705 1.00 88.62 95 ALA A CA 1
ATOM 651 C C . ALA A 1 95 ? -18.341 -25.614 76.419 1.00 88.62 95 ALA A C 1
ATOM 653 O O . ALA A 1 95 ? -18.585 -26.488 75.586 1.00 88.62 95 ALA A O 1
ATOM 654 N N . LEU A 1 96 ? -18.688 -24.335 76.235 1.00 90.06 96 LEU A N 1
ATOM 655 C CA . LEU A 1 96 ? -19.294 -23.829 75.000 1.00 90.06 96 LEU A CA 1
ATOM 656 C C . LEU A 1 96 ? -18.289 -23.853 73.837 1.00 90.06 96 LEU A C 1
ATOM 658 O O . LEU A 1 96 ? -18.605 -24.381 72.773 1.00 90.06 96 LEU A O 1
ATOM 662 N N . LEU A 1 97 ? -17.053 -23.390 74.059 1.00 92.25 97 LEU A N 1
ATOM 663 C CA . LEU A 1 97 ? -15.967 -23.441 73.066 1.00 92.25 97 LEU A CA 1
ATOM 664 C C . LEU A 1 97 ? -15.587 -24.876 72.658 1.00 92.25 97 LEU A C 1
ATOM 666 O O . LEU A 1 97 ? -15.002 -25.091 71.594 1.00 92.25 97 LEU A O 1
ATOM 670 N N . ALA A 1 98 ? -15.898 -25.875 73.488 1.00 92.75 98 ALA A N 1
ATOM 671 C CA . ALA A 1 98 ? -15.647 -27.287 73.207 1.00 92.75 98 ALA A CA 1
ATOM 672 C C . ALA A 1 98 ? -16.720 -27.947 72.322 1.00 92.75 98 ALA A C 1
ATOM 674 O O . ALA A 1 98 ? -16.499 -29.063 71.849 1.00 92.75 98 ALA A O 1
ATOM 675 N N . LEU A 1 99 ? -17.857 -27.291 72.062 1.00 89.25 99 LEU A N 1
ATOM 676 C CA . LEU A 1 99 ? -18.894 -27.843 71.190 1.00 89.25 99 LEU A CA 1
ATOM 677 C C . LEU A 1 99 ? -18.374 -28.007 69.756 1.00 89.25 99 LEU A C 1
ATOM 679 O O . LEU A 1 99 ? -17.708 -27.126 69.197 1.00 89.25 99 LEU A O 1
ATOM 683 N N . ARG A 1 100 ? -18.667 -29.165 69.164 1.00 88.44 100 ARG A N 1
ATOM 684 C CA . ARG A 1 100 ? -18.288 -29.522 67.795 1.00 88.44 100 ARG A CA 1
ATOM 685 C C . ARG A 1 100 ? -19.507 -29.993 67.023 1.00 88.44 100 ARG A C 1
ATOM 687 O O . ARG A 1 100 ? -20.374 -30.654 67.594 1.00 88.44 100 ARG A O 1
ATOM 694 N N . ASP A 1 101 ? -19.548 -29.664 65.740 1.00 83.12 101 ASP A N 1
ATOM 695 C CA . ASP A 1 101 ? -20.552 -30.194 64.831 1.00 83.12 101 ASP A CA 1
ATOM 696 C C . ASP A 1 101 ? -20.349 -31.717 64.706 1.00 83.12 101 ASP A C 1
ATOM 698 O O . ASP A 1 101 ? -19.224 -32.163 64.452 1.00 83.12 101 ASP A O 1
ATOM 702 N N . PRO A 1 102 ? -21.393 -32.537 64.911 1.00 78.44 102 PRO A N 1
ATOM 703 C CA . PRO A 1 102 ? -21.251 -33.991 64.949 1.00 78.44 102 PRO A CA 1
ATOM 704 C C . PRO A 1 102 ? -20.942 -34.618 63.581 1.00 78.44 102 PRO A C 1
ATOM 706 O O . PRO A 1 102 ? -20.556 -35.785 63.533 1.00 78.44 102 PRO A O 1
ATOM 709 N N . VAL A 1 103 ? -21.116 -33.879 62.481 1.00 79.06 103 VAL A N 1
ATOM 710 C CA . VAL A 1 103 ? -20.877 -34.343 61.108 1.00 79.06 103 VAL A CA 1
ATOM 711 C C . VAL A 1 103 ? -19.509 -33.883 60.607 1.00 79.06 103 VAL A C 1
ATOM 713 O O . VAL A 1 103 ? -18.752 -34.681 60.060 1.00 79.06 103 VAL A O 1
ATOM 716 N N . THR A 1 104 ? -19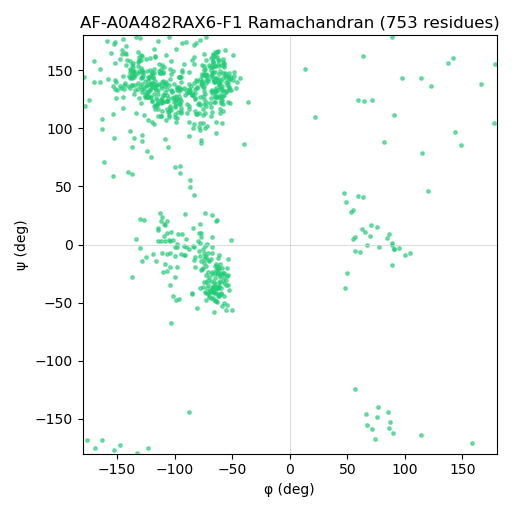.179 -32.605 60.791 1.00 83.62 104 THR A N 1
ATOM 717 C CA . THR A 1 104 ? -17.967 -31.980 60.234 1.00 83.62 104 THR A CA 1
ATOM 718 C C . THR A 1 104 ? -16.811 -31.901 61.228 1.00 83.62 104 THR A C 1
ATOM 720 O O . THR A 1 104 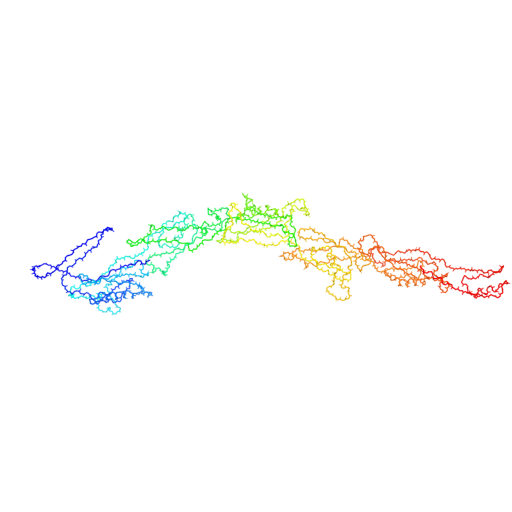? -15.663 -31.733 60.822 1.00 83.62 104 THR A O 1
ATOM 723 N N . GLY A 1 105 ? -17.084 -32.008 62.533 1.00 85.12 105 GLY A N 1
ATOM 724 C CA . GLY A 1 105 ? -16.090 -31.819 63.589 1.00 85.12 105 GLY A CA 1
ATOM 725 C C . GLY A 1 105 ? -15.618 -30.369 63.756 1.00 85.12 105 GLY A C 1
ATOM 726 O O . GLY A 1 105 ? -14.686 -30.129 64.523 1.00 85.12 105 GLY A O 1
ATOM 727 N N . ALA A 1 106 ? -16.229 -29.402 63.063 1.00 84.38 106 ALA A N 1
ATOM 728 C CA . ALA A 1 106 ? -15.905 -27.984 63.186 1.00 84.38 106 ALA A CA 1
ATOM 729 C C . ALA A 1 106 ? -16.345 -27.419 64.549 1.00 84.38 106 ALA A C 1
ATOM 731 O O . ALA A 1 106 ? -17.283 -27.923 65.170 1.00 84.38 106 ALA A O 1
ATOM 732 N N . ALA A 1 107 ? -15.667 -26.373 65.031 1.00 87.44 107 ALA A N 1
ATOM 733 C CA . ALA A 1 107 ? -16.089 -25.655 66.234 1.00 87.44 107 ALA A CA 1
ATOM 734 C C . ALA A 1 107 ? -17.430 -24.954 65.986 1.00 87.44 107 ALA A C 1
ATOM 736 O O . ALA A 1 107 ? -17.530 -24.130 65.084 1.00 87.44 107 ALA A O 1
ATOM 737 N N . LEU A 1 108 ? -18.443 -25.269 66.799 1.00 85.62 108 LEU A N 1
ATOM 738 C CA . LEU A 1 108 ? -19.756 -24.621 66.698 1.00 85.62 108 LEU A CA 1
ATOM 739 C C . LEU A 1 108 ? -19.726 -23.190 67.244 1.00 85.62 108 LEU A C 1
ATOM 741 O O . LEU A 1 108 ? -20.442 -22.325 66.753 1.00 85.62 108 LEU A O 1
ATOM 745 N N . ILE A 1 109 ? -18.891 -22.947 68.256 1.00 88.38 109 ILE A N 1
ATOM 746 C CA . ILE A 1 109 ? -18.720 -21.643 68.898 1.00 88.38 109 ILE A CA 1
ATOM 747 C C . ILE A 1 109 ? -17.221 -21.330 68.913 1.00 88.38 109 ILE A C 1
ATOM 749 O O . ILE A 1 109 ? -16.515 -21.809 69.804 1.00 88.38 109 ILE A O 1
ATOM 753 N N . PRO A 1 110 ? -16.696 -20.593 67.921 1.00 86.62 110 PRO A N 1
ATOM 754 C CA . PRO A 1 110 ? -15.267 -20.281 67.867 1.00 86.62 110 PRO A CA 1
ATOM 755 C C . PRO A 1 110 ? -14.832 -19.246 68.913 1.00 86.62 110 PRO A C 1
ATOM 757 O O . PRO A 1 110 ? -13.720 -19.333 69.433 1.00 86.62 110 PRO A O 1
ATOM 760 N N . SER A 1 111 ? -15.713 -18.298 69.255 1.00 87.12 111 SER A N 1
ATOM 761 C CA . SER A 1 111 ? -15.485 -17.285 70.290 1.00 87.12 111 SER A CA 1
ATOM 762 C C . SER A 1 111 ? -16.774 -16.972 71.050 1.00 87.12 111 SER A C 1
ATOM 764 O O . SER A 1 111 ? -17.844 -16.826 70.460 1.00 87.12 111 SER A O 1
ATOM 766 N N . VAL A 1 112 ? -16.666 -16.857 72.373 1.00 88.19 112 VAL A N 1
ATOM 767 C CA . VAL A 1 112 ? -17.771 -16.499 73.267 1.00 88.19 112 VAL A CA 1
ATOM 768 C C . VAL A 1 112 ? -17.225 -15.796 74.504 1.00 88.19 112 VAL A C 1
ATOM 770 O O . VAL A 1 112 ? -16.268 -16.268 75.129 1.00 88.19 112 VAL A O 1
ATOM 773 N N . SER A 1 113 ? -17.845 -14.687 74.891 1.00 87.25 113 SER A N 1
ATOM 774 C CA . SER A 1 113 ? -17.625 -14.062 76.189 1.00 87.25 113 SER A CA 1
ATOM 775 C C . SER A 1 113 ? -18.723 -14.472 77.157 1.00 87.25 113 SER A C 1
ATOM 777 O O . SER A 1 113 ? -19.909 -14.525 76.841 1.00 87.25 113 SER A O 1
ATOM 779 N N . VAL A 1 114 ? -18.308 -14.804 78.373 1.00 86.44 114 VAL A N 1
ATOM 780 C CA . VAL A 1 114 ? -19.213 -15.136 79.467 1.00 86.44 114 VAL A CA 1
ATOM 781 C C . VAL A 1 114 ? -18.900 -14.183 80.606 1.00 86.44 114 VAL A C 1
ATOM 783 O O . VAL A 1 114 ? -17.741 -14.011 80.983 1.00 86.44 114 VAL A O 1
ATOM 786 N N . SER A 1 115 ? -19.930 -13.551 81.151 1.00 82.69 115 SER A N 1
ATOM 787 C CA . SER A 1 115 ? -19.837 -12.674 82.315 1.00 82.69 115 SER A CA 1
ATOM 788 C C . SER A 1 115 ? -20.873 -13.072 83.360 1.00 82.69 115 SER A C 1
ATOM 790 O O . SER A 1 115 ? -21.852 -13.750 83.062 1.00 82.69 115 SER A O 1
ATOM 792 N N . THR A 1 116 ? -20.644 -12.684 84.609 1.00 78.12 116 THR A N 1
ATOM 793 C CA . THR A 1 116 ? -21.595 -12.844 85.712 1.00 78.12 116 THR A CA 1
ATOM 794 C C . THR A 1 116 ? -21.696 -11.518 86.442 1.00 78.12 116 THR A C 1
ATOM 796 O O . THR A 1 116 ? -20.706 -10.793 86.534 1.00 78.12 116 THR A O 1
ATOM 799 N N . ASP A 1 117 ? -22.869 -11.207 86.981 1.00 66.81 117 ASP A N 1
ATOM 800 C CA . ASP A 1 117 ? -23.032 -10.086 87.909 1.00 66.81 117 ASP A CA 1
ATOM 801 C C . ASP A 1 117 ? -22.380 -10.367 89.278 1.00 66.81 117 ASP A C 1
ATOM 803 O O . ASP A 1 117 ? -22.280 -9.460 90.100 1.00 66.81 117 ASP A O 1
ATOM 807 N N . ALA A 1 118 ? -21.902 -11.603 89.509 1.00 63.09 118 ALA A N 1
ATOM 808 C CA . ALA A 1 118 ? -21.267 -12.106 90.732 1.00 63.09 118 ALA A CA 1
ATOM 809 C C . ALA A 1 118 ? -22.122 -11.960 92.003 1.00 63.09 118 ALA A C 1
ATOM 811 O O . ALA A 1 118 ? -21.666 -12.281 93.103 1.00 63.09 118 ALA A O 1
ATOM 812 N N . LEU A 1 119 ? -23.371 -11.522 91.854 1.00 59.50 119 LEU A N 1
ATOM 813 C CA . LEU A 1 119 ? -24.330 -11.361 92.925 1.00 59.50 119 LEU A CA 1
ATOM 814 C C . LEU A 1 119 ? -25.184 -12.621 92.973 1.00 59.50 119 LEU A C 1
ATOM 816 O O . LEU A 1 119 ? -25.802 -13.024 91.989 1.00 59.50 119 LEU A O 1
ATOM 820 N N . GLN A 1 120 ? -25.234 -13.254 94.142 1.00 60.16 120 GLN A N 1
ATOM 821 C CA . GLN A 1 120 ? -26.268 -14.249 94.378 1.00 60.16 120 GLN A CA 1
ATOM 822 C C . GLN A 1 120 ? -27.620 -13.543 94.280 1.00 60.16 120 GLN A C 1
ATOM 824 O O . GLN A 1 120 ? -27.856 -12.530 94.944 1.00 60.16 120 GLN A O 1
ATOM 829 N N . ASN A 1 121 ? -28.516 -14.074 93.449 1.00 59.62 121 ASN A N 1
ATOM 830 C CA . ASN A 1 121 ? -29.903 -13.641 93.491 1.00 59.62 121 ASN A CA 1
ATOM 831 C C . ASN A 1 121 ? -30.494 -13.983 94.870 1.00 59.62 121 ASN A C 1
ATOM 833 O O . ASN A 1 121 ? -29.928 -14.762 95.638 1.00 59.62 121 ASN A O 1
ATOM 837 N N . ALA A 1 122 ? -31.654 -13.424 95.200 1.00 56.00 122 ALA A N 1
ATOM 838 C CA . ALA A 1 122 ? -32.253 -13.610 96.522 1.00 56.00 122 ALA A CA 1
ATOM 839 C C . ALA A 1 122 ? -32.597 -15.072 96.888 1.00 56.00 122 ALA A C 1
ATOM 841 O O . ALA A 1 122 ? -32.955 -15.343 98.029 1.00 56.00 122 ALA A O 1
ATOM 842 N N . ALA A 1 123 ? -32.497 -16.003 95.935 1.00 54.28 123 ALA A N 1
ATOM 843 C CA . ALA A 1 123 ? -32.663 -17.439 96.134 1.00 54.28 123 ALA A CA 1
ATOM 844 C C . ALA A 1 123 ? -31.322 -18.207 96.165 1.00 54.28 123 ALA A C 1
ATOM 846 O O . ALA A 1 123 ? -31.326 -19.434 96.093 1.00 54.28 123 ALA A O 1
ATOM 847 N N . GLY A 1 124 ? -30.179 -17.512 96.236 1.00 62.81 124 GLY A N 1
ATOM 848 C CA . GLY A 1 124 ? -28.844 -18.118 96.303 1.00 62.81 124 GLY A CA 1
ATOM 849 C C . GLY A 1 124 ? -28.307 -18.676 94.977 1.00 62.81 124 GLY A C 1
ATOM 850 O O . GLY A 1 124 ? -27.342 -19.442 94.960 1.00 62.81 124 GLY A O 1
ATOM 851 N N . GLY A 1 125 ? -28.929 -18.298 93.857 1.00 67.50 125 GLY A N 1
ATOM 852 C CA . GLY A 1 125 ? -28.547 -18.707 92.507 1.00 67.50 125 GLY A CA 1
ATOM 853 C C . GLY A 1 125 ? -27.707 -17.674 91.748 1.00 67.50 125 GLY A C 1
ATOM 854 O O . GLY A 1 125 ? -27.605 -16.519 92.164 1.00 67.50 125 GLY A O 1
ATOM 855 N N . TYR A 1 126 ? -27.138 -18.089 90.615 1.00 73.19 126 TYR A N 1
ATOM 856 C CA . TYR A 1 126 ? -26.236 -17.281 89.786 1.00 73.19 126 TYR A CA 1
ATOM 857 C C . TYR A 1 126 ? -26.843 -16.957 88.424 1.00 73.19 126 TYR A C 1
ATOM 859 O O . TYR A 1 126 ? -27.596 -17.765 87.869 1.00 73.19 126 TYR A O 1
ATOM 867 N N . THR A 1 127 ? -26.474 -15.794 87.887 1.00 77.62 127 THR A N 1
ATOM 868 C CA . THR A 1 127 ? -26.808 -15.376 86.527 1.00 77.62 127 THR A CA 1
ATOM 869 C C . THR A 1 127 ? -25.526 -15.192 85.720 1.00 77.62 127 THR A C 1
ATOM 871 O O . THR A 1 127 ? -24.601 -14.493 86.148 1.00 77.62 127 THR A O 1
ATOM 874 N N . TRP A 1 128 ? -25.481 -15.809 84.542 1.00 82.50 128 TRP A N 1
ATOM 875 C CA . TRP A 1 128 ? -24.435 -15.591 83.552 1.00 82.50 128 TRP A CA 1
ATOM 876 C C . TRP A 1 128 ? -25.026 -14.987 82.289 1.00 82.50 128 TRP A C 1
ATOM 878 O O . TRP A 1 128 ? -26.068 -15.436 81.812 1.00 82.50 128 TRP A O 1
ATOM 888 N N . ARG A 1 129 ? -24.331 -13.998 81.734 1.00 84.56 129 ARG A N 1
ATOM 889 C CA . ARG A 1 129 ? -24.587 -13.470 80.398 1.00 84.56 129 ARG A CA 1
ATOM 890 C C . ARG A 1 129 ? -23.547 -14.040 79.448 1.00 84.56 129 ARG A C 1
ATOM 892 O O . ARG A 1 129 ? -22.349 -13.932 79.707 1.00 84.56 129 ARG A O 1
ATOM 899 N N . ILE A 1 130 ? -24.027 -14.651 78.378 1.00 87.94 130 ILE A N 1
ATOM 900 C CA . ILE A 1 130 ? -23.238 -15.284 77.325 1.00 87.94 130 ILE A CA 1
ATOM 901 C C . ILE A 1 130 ? -23.405 -14.429 76.074 1.00 87.94 130 ILE A C 1
ATOM 903 O O . ILE A 1 130 ? -24.538 -14.206 75.654 1.00 87.94 130 ILE A O 1
ATOM 907 N N . THR A 1 131 ? -22.307 -13.991 75.472 1.00 86.19 131 THR A N 1
ATOM 908 C CA . THR A 1 131 ? -22.301 -13.213 74.231 1.00 86.19 131 THR A CA 1
ATOM 909 C C . THR A 1 131 ? -21.452 -13.935 73.191 1.00 86.19 131 THR A C 1
ATOM 911 O O . THR A 1 131 ? -20.311 -14.310 73.462 1.00 86.19 131 THR A O 1
ATOM 914 N N . PHE A 1 132 ? -22.015 -14.166 72.006 1.00 86.38 132 PHE A N 1
ATOM 915 C CA . PHE A 1 132 ? -21.321 -14.842 70.907 1.00 86.38 132 PHE A CA 1
ATOM 916 C C . PHE A 1 132 ? -20.537 -13.829 70.083 1.00 86.38 132 PHE A C 1
ATOM 918 O O . PHE A 1 132 ? -21.129 -13.079 69.319 1.00 86.38 132 PHE A O 1
ATOM 925 N N . ASP A 1 133 ? -19.216 -13.805 70.225 1.00 81.25 133 ASP A N 1
ATOM 926 C CA . ASP A 1 133 ? -18.394 -12.713 69.685 1.00 81.25 133 ASP A CA 1
ATOM 927 C C . ASP A 1 133 ? -17.748 -13.035 68.328 1.00 81.25 133 ASP A C 1
ATOM 929 O O . ASP A 1 133 ? -17.009 -12.212 67.787 1.00 81.25 133 ASP A O 1
ATOM 933 N N . ASP A 1 134 ? -17.995 -14.226 67.775 1.00 82.56 134 ASP A N 1
ATOM 934 C CA . ASP A 1 134 ? -17.465 -14.634 66.472 1.00 82.56 134 ASP A CA 1
ATOM 935 C C . ASP A 1 134 ? -18.460 -14.395 65.329 1.00 82.56 134 ASP A C 1
ATOM 937 O O . ASP A 1 134 ? -19.659 -14.641 65.464 1.00 82.56 134 ASP A O 1
ATOM 941 N N . ALA A 1 135 ? -17.947 -14.013 64.157 1.00 72.81 135 ALA A N 1
ATOM 942 C CA . ALA A 1 135 ? -18.741 -13.861 62.941 1.00 72.81 135 ALA A CA 1
ATOM 943 C C . ALA A 1 135 ? -19.430 -15.168 62.497 1.00 72.81 135 ALA A C 1
ATOM 945 O O . ALA A 1 135 ? -20.511 -15.104 61.914 1.00 72.81 135 ALA A O 1
ATOM 946 N N . HIS A 1 136 ? -18.866 -16.342 62.816 1.00 75.00 136 HIS A N 1
ATOM 947 C CA . HIS A 1 136 ? -19.505 -17.649 62.579 1.00 75.00 136 HIS A CA 1
ATOM 948 C C . HIS A 1 136 ? -20.844 -17.796 63.310 1.00 75.00 136 HIS A C 1
ATOM 950 O O . HIS A 1 136 ? -21.689 -18.595 62.913 1.00 75.00 136 HIS A O 1
ATOM 956 N N . ASN A 1 137 ? -21.035 -17.042 64.392 1.00 79.56 137 ASN A N 1
ATOM 957 C CA . ASN A 1 137 ? -22.261 -17.012 65.176 1.00 79.56 137 ASN A CA 1
ATOM 958 C C . ASN A 1 137 ? -22.988 -15.663 65.042 1.00 79.56 137 ASN A C 1
ATOM 960 O O . ASN A 1 137 ? -23.807 -15.324 65.893 1.00 79.56 137 ASN A O 1
ATOM 964 N N . GLY A 1 138 ? -22.689 -14.895 63.987 1.00 76.25 138 GLY A N 1
ATOM 965 C CA . GLY A 1 138 ? -23.406 -13.665 63.665 1.00 76.25 138 GLY A CA 1
ATOM 966 C C . GLY A 1 138 ? -24.887 -13.929 63.367 1.00 76.25 138 GLY A C 1
ATOM 967 O O . GLY A 1 138 ? -25.272 -15.029 62.975 1.00 76.25 138 GLY A O 1
ATOM 968 N N . GLY A 1 139 ? -25.735 -12.918 63.552 1.00 79.94 139 GLY A N 1
ATOM 969 C CA . GLY A 1 139 ? -27.187 -13.066 63.431 1.00 79.94 139 GLY A CA 1
ATOM 970 C C . GLY A 1 139 ? -27.829 -13.853 64.575 1.00 79.94 139 GLY A C 1
ATOM 971 O O . GLY A 1 139 ? -27.309 -13.916 65.689 1.00 79.94 139 GLY A O 1
ATOM 972 N N . ASN A 1 140 ? -29.021 -14.401 64.334 1.00 83.06 140 ASN A N 1
ATOM 973 C CA . ASN A 1 140 ? -29.808 -15.027 65.397 1.00 83.06 140 ASN A CA 1
ATOM 974 C C . ASN A 1 140 ? -29.244 -16.401 65.777 1.00 83.06 140 ASN A C 1
ATOM 976 O O . ASN A 1 140 ? -29.387 -17.373 65.034 1.00 83.06 140 ASN A O 1
ATOM 980 N N . VAL A 1 141 ? -28.686 -16.504 66.983 1.00 83.06 141 VAL A N 1
ATOM 981 C CA . VAL A 1 141 ? -28.308 -17.785 67.589 1.00 83.06 141 VAL A CA 1
ATOM 982 C C . VAL A 1 141 ? -29.543 -18.426 68.239 1.00 83.06 141 VAL A C 1
ATOM 984 O O . VAL A 1 141 ? -30.239 -17.757 69.008 1.00 83.06 141 VAL A O 1
ATOM 987 N N . PRO A 1 142 ? -29.851 -19.710 67.970 1.00 82.56 142 PRO A N 1
ATOM 988 C CA . PRO A 1 142 ? -30.926 -20.413 68.659 1.00 82.56 142 PRO A CA 1
ATOM 989 C C . PRO A 1 142 ? -30.741 -20.388 70.174 1.00 82.56 142 PRO A C 1
ATOM 991 O O . PRO A 1 142 ? -29.624 -20.466 70.681 1.00 82.56 142 PRO A O 1
ATOM 994 N N . GLN A 1 143 ? -31.847 -20.322 70.909 1.00 83.25 143 GLN A N 1
ATOM 995 C CA . GLN A 1 143 ? -31.796 -20.322 72.365 1.00 83.25 143 GLN A CA 1
ATOM 996 C C . GLN A 1 143 ? -31.097 -21.591 72.882 1.00 83.25 143 GLN A C 1
ATOM 998 O O . GLN A 1 143 ? -31.439 -22.704 72.469 1.00 83.25 143 GLN A O 1
ATOM 1003 N N . LEU A 1 144 ? -30.149 -21.424 73.813 1.00 83.25 144 LEU A N 1
ATOM 1004 C CA . LEU A 1 144 ? -29.535 -22.547 74.524 1.00 83.25 144 LEU A CA 1
ATOM 1005 C C . LEU A 1 144 ? -30.619 -23.399 75.192 1.00 83.25 144 LEU A C 1
ATOM 1007 O O . LEU A 1 144 ? -31.586 -22.896 75.767 1.00 83.25 144 LEU A O 1
ATOM 1011 N N . GLN A 1 145 ? -30.441 -24.709 75.139 1.00 82.69 145 GLN A N 1
ATOM 1012 C CA . GLN A 1 145 ? -31.365 -25.659 75.738 1.00 82.69 145 GLN A CA 1
ATOM 1013 C C . GLN A 1 145 ? -30.699 -26.366 76.910 1.00 82.69 145 GLN A C 1
ATOM 1015 O O . GLN A 1 145 ? -29.497 -26.623 76.903 1.00 82.69 145 GLN A O 1
ATOM 1020 N N . VAL A 1 146 ? -31.491 -26.708 77.921 1.00 77.75 146 VAL A N 1
ATOM 1021 C CA . VAL A 1 146 ? -31.074 -27.628 78.982 1.00 77.75 146 VAL A CA 1
ATOM 1022 C C . VAL A 1 146 ? -31.670 -28.986 78.616 1.00 77.75 146 VAL A C 1
ATOM 1024 O O . VAL A 1 146 ? -32.898 -29.102 78.597 1.00 77.75 146 VAL A O 1
ATOM 1027 N N . PRO A 1 147 ? -30.856 -29.996 78.260 1.00 70.06 147 PRO A N 1
ATOM 1028 C CA . PRO A 1 147 ? -31.400 -31.271 77.818 1.00 70.06 147 PRO A CA 1
ATOM 1029 C C . PRO A 1 147 ? -32.200 -31.939 78.949 1.00 70.06 147 PRO A C 1
ATOM 1031 O O . PRO A 1 147 ? -31.827 -31.872 80.118 1.00 70.06 147 PRO A O 1
ATOM 1034 N N . TYR A 1 148 ? -33.319 -32.586 78.612 1.00 59.66 148 TYR A N 1
ATOM 1035 C CA . TYR A 1 148 ? -34.198 -33.230 79.602 1.00 59.66 148 TYR A CA 1
ATOM 1036 C C . TYR A 1 148 ? -33.558 -34.483 80.237 1.00 59.66 148 TYR A C 1
ATOM 1038 O O . TYR A 1 148 ? -33.836 -34.811 81.389 1.00 59.66 148 TYR A O 1
ATOM 1046 N N . ALA A 1 149 ? -32.658 -35.160 79.517 1.00 65.06 149 ALA A N 1
ATOM 1047 C CA . ALA A 1 149 ? -31.912 -36.322 79.994 1.00 65.06 149 ALA A CA 1
ATOM 1048 C C . ALA A 1 149 ? -30.482 -36.312 79.437 1.00 65.06 149 ALA A C 1
ATOM 1050 O O . ALA A 1 149 ? -30.285 -36.105 78.240 1.00 65.06 149 ALA A O 1
ATOM 1051 N N . CYS A 1 150 ? -29.489 -36.554 80.298 1.00 62.59 150 CYS A N 1
ATOM 1052 C CA . CYS A 1 150 ? -28.079 -36.582 79.908 1.00 62.59 150 CYS A CA 1
ATOM 1053 C C . CYS A 1 150 ? -27.596 -38.020 79.876 1.00 62.59 150 CYS A C 1
ATOM 1055 O O . CYS A 1 150 ? -27.027 -38.521 80.841 1.00 62.59 150 CYS A O 1
ATOM 1057 N N . VAL A 1 151 ? -27.839 -38.692 78.758 1.00 54.53 151 VAL A N 1
ATOM 1058 C CA . VAL A 1 151 ? -27.263 -40.008 78.488 1.00 54.53 151 VAL A CA 1
ATOM 1059 C C . VAL A 1 151 ? -25.859 -39.815 77.923 1.00 54.53 151 VAL A C 1
ATOM 1061 O O . VAL A 1 151 ? -25.690 -39.454 76.763 1.00 54.53 151 VAL A O 1
ATOM 1064 N N . SER A 1 152 ? -24.830 -40.049 78.739 1.00 51.94 152 SER A N 1
ATOM 1065 C CA . SER A 1 152 ? -23.539 -40.474 78.197 1.00 51.94 152 SER A CA 1
ATOM 1066 C C . SER A 1 152 ? -23.658 -41.952 77.815 1.00 51.94 152 SER A C 1
ATOM 1068 O O . SER A 1 152 ? -24.358 -42.716 78.482 1.00 51.94 152 SER A O 1
ATOM 1070 N N . GLY A 1 153 ? -22.990 -42.367 76.736 1.00 47.75 153 GLY A N 1
ATOM 1071 C CA . GLY A 1 153 ? -23.092 -43.707 76.134 1.00 47.75 153 GLY A CA 1
ATOM 1072 C C . GLY A 1 153 ? -22.644 -44.902 76.995 1.00 47.75 153 GLY A C 1
ATOM 1073 O O . GLY A 1 153 ? -22.341 -45.947 76.435 1.00 47.75 153 GLY A O 1
ATOM 1074 N N . ALA A 1 154 ? -22.596 -44.774 78.325 1.00 47.03 154 ALA A N 1
ATOM 1075 C CA . ALA A 1 154 ? -22.260 -45.846 79.262 1.00 47.03 154 ALA A CA 1
ATOM 1076 C C . ALA A 1 154 ? -23.317 -46.103 80.366 1.00 47.03 154 ALA A C 1
ATOM 1078 O O . ALA A 1 154 ? -23.224 -47.131 81.026 1.00 47.03 154 ALA A O 1
ATOM 1079 N N . ASP A 1 155 ? -24.334 -45.247 80.558 1.00 46.34 155 ASP A N 1
ATOM 1080 C CA . ASP A 1 155 ? -25.230 -45.300 81.743 1.00 46.34 155 ASP A CA 1
ATOM 1081 C C . ASP A 1 155 ? -26.671 -45.809 81.459 1.00 46.34 155 ASP A C 1
ATOM 1083 O O . ASP A 1 155 ? -27.579 -45.636 82.268 1.00 46.34 155 ASP A O 1
ATOM 1087 N N . VAL A 1 156 ? -26.923 -46.474 80.323 1.00 44.81 156 VAL A N 1
ATOM 1088 C CA . VAL A 1 156 ? -28.291 -46.877 79.895 1.00 44.81 156 VAL A CA 1
ATOM 1089 C C . VAL A 1 156 ? -28.849 -48.127 80.613 1.00 44.81 156 VAL A C 1
ATOM 1091 O O . VAL A 1 156 ? -29.977 -48.535 80.354 1.00 44.81 156 VAL A O 1
ATOM 1094 N N . VAL A 1 157 ? -28.136 -48.756 81.551 1.00 42.41 157 VAL A N 1
ATOM 1095 C CA . VAL A 1 157 ? -28.513 -50.120 81.990 1.00 42.41 157 VAL A CA 1
ATOM 1096 C C . VAL A 1 157 ? -29.412 -50.200 83.238 1.00 42.41 157 VAL A C 1
ATOM 1098 O O . VAL A 1 157 ? -29.953 -51.268 83.496 1.00 42.41 157 VAL A O 1
ATOM 1101 N N . LEU A 1 158 ? -29.694 -49.126 83.989 1.00 39.59 158 LEU A N 1
ATOM 1102 C CA . LEU A 1 158 ? -30.538 -49.240 85.201 1.00 39.59 158 LEU A CA 1
ATOM 1103 C C . LEU A 1 158 ? -31.527 -48.082 85.404 1.00 39.59 158 LEU A C 1
ATOM 1105 O O . LEU A 1 158 ? -31.441 -47.383 86.404 1.00 39.59 158 LEU A O 1
ATOM 1109 N N . GLY A 1 159 ? -32.480 -47.888 84.483 1.00 42.97 159 GLY A N 1
ATOM 1110 C CA . GLY A 1 159 ? -33.812 -47.299 84.752 1.00 42.97 159 GLY A CA 1
ATOM 1111 C C . GLY A 1 159 ? -33.928 -45.920 85.436 1.00 42.97 159 GLY A C 1
ATOM 1112 O O . GLY A 1 159 ? -35.044 -45.497 85.725 1.00 42.97 159 GLY A O 1
ATOM 1113 N N . GLY A 1 160 ? -32.830 -45.213 85.700 1.00 46.53 160 GLY A N 1
ATOM 1114 C CA . GLY A 1 160 ? -32.802 -43.904 86.338 1.00 46.53 160 GLY A CA 1
ATOM 1115 C C . GLY A 1 160 ? -32.361 -42.843 85.343 1.00 46.53 160 GLY A C 1
ATOM 1116 O O . GLY A 1 160 ? -31.201 -42.801 84.941 1.00 46.53 160 GLY A O 1
ATOM 1117 N N . THR A 1 161 ? -33.274 -41.965 84.941 1.00 49.31 161 THR A N 1
ATOM 1118 C CA . THR A 1 161 ? -32.947 -40.789 84.131 1.00 49.31 161 THR A CA 1
ATOM 1119 C C . THR A 1 161 ? -32.028 -39.874 84.943 1.00 49.31 161 THR A C 1
ATOM 1121 O O . THR A 1 161 ? -32.480 -39.207 85.874 1.00 49.31 161 THR A O 1
ATOM 1124 N N . ARG A 1 162 ? -30.727 -39.832 84.632 1.00 55.66 162 ARG A N 1
ATOM 1125 C CA . ARG A 1 162 ? -29.812 -38.872 85.265 1.00 55.66 162 ARG A CA 1
ATOM 1126 C C . ARG A 1 162 ? -30.095 -37.484 84.684 1.00 55.66 162 ARG A C 1
ATOM 1128 O O . ARG A 1 162 ? -29.907 -37.251 83.487 1.00 55.66 162 ARG A O 1
ATOM 1135 N N . ALA A 1 163 ? -30.601 -36.581 85.524 1.00 59.97 163 ALA A N 1
ATOM 1136 C CA . ALA A 1 163 ? -30.926 -35.218 85.118 1.00 59.97 163 ALA A CA 1
ATOM 1137 C C . ALA A 1 163 ? -29.664 -34.489 84.627 1.00 59.97 163 ALA A C 1
ATOM 1139 O O . ALA A 1 163 ? -28.597 -34.590 85.234 1.00 59.97 163 ALA A O 1
ATOM 1140 N N . CYS A 1 164 ? -29.786 -33.735 83.532 1.00 63.22 164 CYS A N 1
ATOM 1141 C CA . CYS A 1 164 ? -28.687 -32.932 82.990 1.00 63.22 164 CYS A CA 1
ATOM 1142 C C . CYS A 1 164 ? -28.222 -31.805 83.899 1.00 63.22 164 CYS A C 1
ATOM 1144 O O . CYS A 1 164 ? -27.124 -31.300 83.698 1.00 63.22 164 CYS A O 1
ATOM 1146 N N . ALA A 1 165 ? -29.050 -31.424 84.868 1.00 64.50 165 ALA A N 1
ATOM 1147 C CA . ALA A 1 165 ? -28.717 -30.530 85.958 1.00 64.50 165 ALA A CA 1
ATOM 1148 C C . ALA A 1 165 ? -28.646 -31.365 87.244 1.00 64.50 165 ALA A C 1
ATOM 1150 O O . ALA A 1 165 ? -29.648 -31.561 87.927 1.00 64.50 165 ALA A O 1
ATOM 1151 N N . ALA A 1 166 ? -27.459 -31.879 87.565 1.00 68.38 166 ALA A N 1
ATOM 1152 C CA . ALA A 1 166 ? -27.164 -32.534 88.837 1.00 68.38 166 ALA A CA 1
ATOM 1153 C C . ALA A 1 166 ? -26.748 -31.473 89.868 1.00 68.38 166 ALA A C 1
ATOM 1155 O O . ALA A 1 166 ? -25.652 -31.497 90.430 1.00 68.38 166 ALA A O 1
ATOM 1156 N N . LEU A 1 167 ? -27.628 -30.489 90.052 1.00 71.25 167 LEU A N 1
ATOM 1157 C CA . LEU A 1 167 ? -27.395 -29.345 90.917 1.00 71.25 167 LEU A CA 1
ATOM 1158 C C . LEU A 1 167 ? -27.824 -29.673 92.342 1.00 71.25 167 LEU A C 1
ATOM 1160 O O . LEU A 1 167 ? -28.935 -30.141 92.589 1.00 71.25 167 LEU A O 1
ATOM 1164 N N . THR A 1 168 ? -26.941 -29.383 93.283 1.00 68.00 168 THR A N 1
ATOM 1165 C CA . THR A 1 168 ? -27.150 -29.566 94.716 1.00 68.00 168 THR A CA 1
ATOM 1166 C C . THR A 1 168 ? -27.216 -28.204 95.392 1.00 68.00 168 THR A C 1
ATOM 1168 O O . THR A 1 168 ? -26.581 -27.240 94.970 1.00 68.00 168 THR A O 1
ATOM 1171 N N . SER A 1 169 ? -28.006 -28.128 96.452 1.00 62.41 169 SER A N 1
ATOM 1172 C CA . SER A 1 169 ? -28.115 -26.968 97.329 1.00 62.41 169 SER A CA 1
ATOM 1173 C C . SER A 1 169 ? -27.999 -27.433 98.773 1.00 62.41 169 SER A C 1
ATOM 1175 O O . SER A 1 169 ? -28.222 -28.605 99.059 1.00 62.41 169 SER A O 1
ATOM 1177 N N . ALA A 1 170 ? -27.700 -26.524 99.694 1.00 60.97 170 ALA A N 1
ATOM 1178 C CA . ALA A 1 170 ? -27.709 -26.827 101.127 1.00 60.97 170 ALA A CA 1
ATOM 1179 C C . ALA A 1 170 ? -29.130 -26.967 101.738 1.00 60.97 170 ALA A C 1
ATOM 1181 O O . ALA A 1 170 ? -29.253 -27.286 102.918 1.00 60.97 170 ALA A O 1
ATOM 1182 N N . ALA A 1 171 ? -30.191 -26.786 100.938 1.00 58.91 171 ALA A N 1
ATOM 1183 C CA . ALA A 1 171 ? -31.577 -27.089 101.305 1.00 58.91 171 ALA A CA 1
ATOM 1184 C C . ALA A 1 171 ? -31.847 -28.605 101.417 1.00 58.91 171 ALA A C 1
ATOM 1186 O O . ALA A 1 171 ? -31.193 -29.409 100.753 1.00 58.91 171 ALA A O 1
ATOM 1187 N N . ASP A 1 172 ? -32.854 -28.983 102.216 1.00 55.34 172 ASP A N 1
ATOM 1188 C CA . ASP A 1 172 ? -33.328 -30.368 102.357 1.00 55.34 172 ASP A CA 1
ATOM 1189 C C . ASP A 1 172 ? -33.650 -30.989 100.981 1.00 55.34 172 ASP A C 1
ATOM 1191 O O . ASP A 1 172 ? -34.310 -30.367 100.142 1.00 55.34 172 ASP A O 1
ATOM 1195 N N . ALA A 1 173 ? -33.195 -32.225 100.748 1.00 53.28 173 ALA A N 1
ATOM 1196 C CA . ALA A 1 173 ? -33.357 -32.952 99.489 1.00 53.28 173 ALA A CA 1
ATOM 1197 C C . ALA A 1 173 ? -34.832 -33.120 99.075 1.00 53.28 173 ALA A C 1
ATOM 1199 O O . ALA A 1 173 ? -35.119 -33.241 97.886 1.00 53.28 173 ALA A O 1
ATOM 1200 N N . ALA A 1 174 ? -35.771 -33.080 100.030 1.00 51.47 174 ALA A N 1
ATOM 1201 C CA . ALA A 1 174 ? -37.209 -33.120 99.753 1.00 51.47 174 ALA A CA 1
ATOM 1202 C C . ALA A 1 174 ? -37.782 -31.797 99.194 1.00 51.47 174 ALA A C 1
ATOM 1204 O O . ALA A 1 174 ? -38.890 -31.791 98.657 1.00 51.47 174 ALA A O 1
ATOM 1205 N N . LEU A 1 175 ? -37.048 -30.681 99.311 1.00 47.25 175 LEU A N 1
ATOM 1206 C CA . LEU A 1 175 ? -37.482 -29.326 98.935 1.00 47.25 175 LEU A CA 1
ATOM 1207 C C . LEU A 1 175 ? -36.611 -28.680 97.839 1.00 47.25 175 LEU A C 1
ATOM 1209 O O . LEU A 1 175 ? -36.957 -27.616 97.327 1.00 47.25 175 LEU A O 1
ATOM 1213 N N . ALA A 1 176 ? -35.490 -29.295 97.458 1.00 53.22 176 ALA A N 1
ATOM 1214 C CA . ALA A 1 176 ? -34.553 -28.739 96.485 1.00 53.22 176 ALA A CA 1
ATOM 1215 C C . ALA A 1 176 ? -35.040 -28.913 95.027 1.00 53.22 176 ALA A C 1
ATOM 1217 O O . ALA A 1 176 ? -34.841 -29.955 94.408 1.00 53.22 176 ALA A O 1
ATOM 1218 N N . GLN A 1 177 ? -35.641 -27.868 94.445 1.00 59.22 177 GLN A N 1
ATOM 1219 C CA . GLN A 1 177 ? -35.962 -27.784 93.008 1.00 59.22 177 GLN A CA 1
ATOM 1220 C C . GLN A 1 177 ? -34.925 -26.939 92.250 1.00 59.22 177 GLN A C 1
ATOM 1222 O O . GLN A 1 177 ? -35.219 -25.844 91.768 1.00 59.22 177 GLN A O 1
ATOM 1227 N N . ASN A 1 178 ? -33.688 -27.433 92.168 1.00 66.81 178 ASN A N 1
ATOM 1228 C CA . ASN A 1 178 ? -32.611 -26.738 91.464 1.00 66.81 178 ASN A CA 1
ATOM 1229 C C . ASN A 1 178 ? -32.821 -26.824 89.948 1.00 66.81 178 ASN A C 1
ATOM 1231 O O . ASN A 1 178 ? -32.888 -27.916 89.384 1.00 66.81 178 ASN A O 1
ATOM 1235 N N . THR A 1 179 ? -32.908 -25.677 89.275 1.00 69.50 179 THR A N 1
ATOM 1236 C CA . THR A 1 179 ? -33.139 -25.619 87.822 1.00 69.50 179 THR A CA 1
ATOM 1237 C C . THR A 1 179 ? -32.166 -24.679 87.132 1.00 69.50 179 THR A C 1
ATOM 1239 O O . THR A 1 179 ? -31.655 -23.734 87.736 1.00 69.50 179 THR A O 1
ATOM 1242 N N . VAL A 1 180 ? -31.923 -24.951 85.850 1.00 75.62 180 VAL A N 1
ATOM 1243 C CA . VAL A 1 180 ? -31.211 -24.067 84.929 1.00 75.62 180 VAL A CA 1
ATOM 1244 C C . VAL A 1 180 ? -32.246 -23.486 83.973 1.00 75.62 180 VAL A C 1
ATOM 1246 O O . VAL A 1 180 ? -32.970 -24.229 83.314 1.00 75.62 180 VAL A O 1
ATOM 1249 N N . LEU A 1 181 ? -32.327 -22.163 83.913 1.00 77.06 181 LEU A N 1
ATOM 1250 C CA . LEU A 1 181 ? -33.198 -21.427 83.008 1.00 77.06 181 LEU A CA 1
ATOM 1251 C C . LEU A 1 181 ? -32.341 -20.704 81.979 1.00 77.06 181 LEU A C 1
ATOM 1253 O O . LEU A 1 181 ? -31.345 -20.080 82.336 1.00 77.06 181 LEU A O 1
ATOM 1257 N N . VAL A 1 182 ? -32.755 -20.765 80.720 1.00 78.94 182 VAL A N 1
ATOM 1258 C CA . VAL A 1 182 ? -32.152 -20.005 79.625 1.00 78.94 182 VAL A CA 1
ATOM 1259 C C . VAL A 1 182 ? -33.199 -19.037 79.100 1.00 78.94 182 VAL A C 1
ATOM 1261 O O . VAL A 1 182 ? -34.344 -19.436 78.886 1.00 78.94 182 VAL A O 1
ATOM 1264 N N . ALA A 1 183 ? -32.798 -17.801 78.835 1.00 80.12 183 ALA A N 1
ATOM 1265 C CA . ALA A 1 183 ? -33.563 -16.861 78.034 1.00 80.12 183 ALA A CA 1
ATOM 1266 C C . ALA A 1 183 ? -32.649 -16.167 77.022 1.00 80.12 183 ALA A C 1
ATOM 1268 O O . ALA A 1 183 ? -31.489 -15.885 77.321 1.00 80.12 183 ALA A O 1
ATOM 1269 N N . THR A 1 184 ? -33.173 -15.865 75.837 1.00 82.19 184 THR A N 1
ATOM 1270 C CA . THR A 1 184 ? -32.509 -14.932 74.924 1.00 82.19 184 THR A CA 1
ATOM 1271 C C . THR A 1 184 ? -32.692 -13.520 75.454 1.00 82.19 184 THR A C 1
ATOM 1273 O O . THR A 1 184 ? -33.822 -13.078 75.655 1.00 82.19 184 THR A O 1
ATOM 1276 N N . GLU A 1 185 ? -31.585 -12.835 75.730 1.00 80.25 185 GLU A N 1
ATOM 1277 C CA . GLU A 1 185 ? -31.599 -11.445 76.185 1.00 80.25 185 GLU A CA 1
ATOM 1278 C C . GLU A 1 185 ? -31.662 -10.496 74.988 1.00 80.25 185 GLU A C 1
ATOM 1280 O O . GLU A 1 185 ? -32.437 -9.541 74.994 1.00 80.25 185 GLU A O 1
ATOM 1285 N N . GLN A 1 186 ? -30.898 -10.805 73.938 1.00 78.56 186 GLN A N 1
ATOM 1286 C CA . GLN A 1 186 ? -30.870 -10.039 72.702 1.00 78.56 186 GLN A CA 1
ATOM 1287 C C . GLN A 1 186 ? -30.682 -10.966 71.499 1.00 78.56 186 GLN A C 1
ATOM 1289 O O . GLN A 1 186 ? -29.738 -11.759 71.460 1.00 78.56 186 GLN A O 1
ATOM 1294 N N . GLU A 1 187 ? -31.573 -10.848 70.511 1.00 78.00 187 GLU A N 1
ATOM 1295 C CA . GLU A 1 187 ? -31.371 -11.458 69.195 1.00 78.00 187 GLU A CA 1
ATOM 1296 C C . GLU A 1 187 ? -30.214 -10.774 68.462 1.00 78.00 187 GLU A C 1
ATOM 1298 O O . GLU A 1 187 ? -29.996 -9.570 68.612 1.00 78.00 187 GLU A O 1
ATOM 1303 N N . GLY A 1 188 ? -29.467 -11.543 67.670 1.00 76.38 188 GLY A N 1
ATOM 1304 C CA . GLY A 1 188 ? -28.443 -10.966 66.810 1.00 76.38 188 GLY A CA 1
ATOM 1305 C C . GLY A 1 188 ? -29.050 -10.224 65.620 1.00 76.38 188 GLY A C 1
ATOM 1306 O O . GLY A 1 188 ? -30.265 -10.158 65.433 1.00 76.38 188 GLY A O 1
ATOM 1307 N N . ASN A 1 189 ? -28.188 -9.640 64.795 1.00 78.38 189 ASN A N 1
ATOM 1308 C CA . ASN A 1 189 ? -28.638 -8.893 63.629 1.00 78.38 189 ASN A CA 1
ATOM 1309 C C . ASN A 1 189 ? -28.550 -9.733 62.345 1.00 78.38 189 ASN A C 1
ATOM 1311 O O . ASN A 1 189 ? -27.473 -10.194 61.973 1.00 78.38 189 ASN A O 1
ATOM 1315 N N . GLN A 1 190 ? -29.671 -9.920 61.653 1.00 83.31 190 GLN A N 1
ATOM 1316 C CA . GLN A 1 190 ? -29.738 -10.640 60.379 1.00 83.31 190 GLN A CA 1
ATOM 1317 C C . GLN A 1 190 ? -30.620 -9.889 59.382 1.00 83.31 190 GLN A C 1
ATOM 1319 O O . GLN A 1 190 ? -31.623 -9.289 59.770 1.00 83.31 190 GLN A O 1
ATOM 1324 N N . VAL A 1 191 ? -30.259 -9.950 58.100 1.00 86.94 191 VAL A N 1
ATOM 1325 C CA . VAL A 1 191 ? -31.013 -9.299 57.021 1.00 86.94 191 VAL A CA 1
ATOM 1326 C C . VAL A 1 191 ? -32.275 -10.096 56.675 1.00 86.94 191 VAL A C 1
ATOM 1328 O O . VAL A 1 191 ? -32.240 -11.323 56.550 1.00 86.94 191 VAL A O 1
ATOM 1331 N N . ASP A 1 192 ? -33.382 -9.382 56.479 1.00 85.25 192 ASP A N 1
ATOM 1332 C CA . ASP A 1 192 ? -34.653 -9.897 55.972 1.00 85.25 192 ASP A CA 1
ATOM 1333 C C . ASP A 1 192 ? -35.369 -8.857 55.076 1.00 85.25 192 ASP A C 1
ATOM 1335 O O . ASP A 1 192 ? -34.922 -7.718 54.895 1.00 85.25 192 ASP A O 1
ATOM 1339 N N . GLY A 1 193 ? -36.506 -9.239 54.498 1.00 88.50 193 GLY A N 1
ATOM 1340 C CA . GLY A 1 193 ? -37.348 -8.381 53.672 1.00 88.50 193 GLY A CA 1
ATOM 1341 C C . GLY A 1 193 ? -36.906 -8.329 52.211 1.00 88.50 193 GLY A C 1
ATOM 1342 O O . GLY A 1 193 ? -36.492 -9.330 51.618 1.00 88.50 193 GLY A O 1
ATOM 1343 N N . THR A 1 194 ? -37.057 -7.158 51.594 1.00 91.12 194 THR A N 1
ATOM 1344 C CA . THR A 1 194 ? -36.811 -6.975 50.157 1.00 91.12 194 THR A CA 1
ATOM 1345 C C . THR A 1 194 ? -36.059 -5.687 49.863 1.00 91.12 194 THR A C 1
ATOM 1347 O O . THR A 1 194 ? -36.268 -4.682 50.533 1.00 91.12 194 THR A O 1
ATOM 1350 N N . PHE A 1 195 ? -35.274 -5.678 48.794 1.00 92.44 195 PHE A N 1
ATOM 1351 C CA . PHE A 1 195 ? -34.664 -4.478 48.227 1.00 92.44 195 PHE A CA 1
ATOM 1352 C C . PHE A 1 195 ? -35.165 -4.231 46.802 1.00 92.44 195 PHE A C 1
ATOM 1354 O O . PHE A 1 195 ? -35.798 -5.087 46.185 1.00 92.44 195 PHE A O 1
ATOM 1361 N N . THR A 1 196 ? -34.885 -3.051 46.262 1.00 94.12 196 THR A N 1
ATOM 1362 C CA . THR A 1 196 ? -35.135 -2.724 44.850 1.00 94.12 196 THR A CA 1
ATOM 1363 C C . THR A 1 196 ? -33.870 -2.179 44.213 1.00 94.12 196 THR A C 1
ATOM 1365 O O . THR A 1 196 ? -33.102 -1.492 44.883 1.00 94.12 196 THR A O 1
ATOM 1368 N N . LEU A 1 197 ? -33.676 -2.420 42.919 1.00 93.88 197 LEU A N 1
ATOM 1369 C CA . LEU A 1 197 ? -32.578 -1.833 42.152 1.00 93.88 197 LEU A CA 1
ATOM 1370 C C . LEU A 1 197 ? -33.123 -0.765 41.202 1.00 93.88 197 LEU A C 1
ATOM 1372 O O . LEU A 1 197 ? -34.179 -0.963 40.604 1.00 93.88 197 LEU A O 1
ATOM 1376 N N . THR A 1 198 ? -32.417 0.354 41.059 1.00 91.06 198 THR A N 1
ATOM 1377 C CA . THR A 1 198 ? -32.809 1.468 40.186 1.00 91.06 198 THR A CA 1
ATOM 1378 C C . THR A 1 198 ? -31.704 1.774 39.184 1.00 91.06 198 THR A C 1
ATOM 1380 O O . THR A 1 198 ? -30.568 2.020 39.579 1.00 91.06 198 THR A O 1
ATOM 1383 N N . VAL A 1 199 ? -32.037 1.813 37.894 1.00 86.81 199 VAL A N 1
ATOM 1384 C CA . VAL A 1 199 ? -31.111 2.165 36.805 1.00 86.81 199 VAL A CA 1
ATOM 1385 C C . VAL A 1 199 ? -31.775 3.210 35.914 1.00 86.81 199 VAL A C 1
ATOM 1387 O O . VAL A 1 199 ? -32.900 3.007 35.464 1.00 86.81 199 VAL A O 1
ATOM 1390 N N . GLU A 1 200 ? -31.111 4.349 35.688 1.00 80.62 200 GLU A N 1
ATOM 1391 C CA . GLU A 1 200 ? -31.641 5.464 34.875 1.00 80.62 200 GLU A CA 1
ATOM 1392 C C . GLU A 1 200 ? -33.100 5.842 35.224 1.00 80.62 200 GLU A C 1
ATOM 1394 O O . GLU A 1 200 ? -33.958 5.996 34.354 1.00 80.62 200 GLU A O 1
ATOM 1399 N N . GLY A 1 201 ? -33.416 5.923 36.521 1.00 86.75 201 GLY A N 1
ATOM 1400 C CA . GLY A 1 201 ? -34.751 6.289 37.015 1.00 86.75 201 GLY A CA 1
ATOM 1401 C C . GLY A 1 201 ? -35.818 5.187 36.950 1.00 86.75 201 GLY A C 1
ATOM 1402 O O . GLY A 1 201 ? -36.929 5.412 37.422 1.00 86.75 201 GLY A O 1
ATOM 1403 N N . HIS A 1 202 ? -35.501 3.998 36.431 1.00 89.12 202 HIS A N 1
ATOM 1404 C CA . HIS A 1 202 ? -36.404 2.846 36.429 1.00 89.12 202 HIS A CA 1
ATOM 1405 C C . HIS A 1 202 ? -36.065 1.902 37.581 1.00 89.12 202 HIS A C 1
ATOM 1407 O O . HIS A 1 202 ? -34.916 1.486 37.720 1.00 89.12 202 HIS A O 1
ATOM 1413 N N . THR A 1 203 ? -37.061 1.552 38.394 1.00 93.75 203 THR A N 1
ATOM 1414 C CA . THR A 1 203 ? -36.894 0.713 39.589 1.00 93.75 203 THR A CA 1
ATOM 1415 C C . THR A 1 203 ? -37.496 -0.670 39.373 1.00 93.75 203 THR A C 1
ATOM 1417 O O . THR A 1 203 ? -38.599 -0.801 38.839 1.00 93.75 203 THR A O 1
ATOM 1420 N N . THR A 1 204 ? -36.789 -1.718 39.797 1.00 95.44 204 THR A N 1
ATOM 1421 C CA . THR A 1 204 ? -37.299 -3.091 39.745 1.00 95.44 204 THR A CA 1
ATOM 1422 C C . THR A 1 204 ? -38.482 -3.276 40.693 1.00 95.44 204 THR A C 1
ATOM 1424 O O . THR A 1 204 ? -38.611 -2.593 41.708 1.00 95.44 204 THR A O 1
ATOM 1427 N N . ALA A 1 205 ? -39.306 -4.292 40.436 1.00 93.25 205 ALA A N 1
ATOM 1428 C CA . ALA A 1 205 ? -40.173 -4.827 41.486 1.00 93.25 205 ALA A CA 1
ATOM 1429 C C . ALA A 1 205 ? -39.328 -5.306 42.695 1.00 93.25 205 ALA A C 1
ATOM 1431 O O . ALA A 1 205 ? -38.150 -5.630 42.498 1.00 93.25 205 ALA A O 1
ATOM 1432 N N . PRO A 1 206 ? -39.905 -5.393 43.913 1.00 93.50 206 PRO A N 1
ATOM 1433 C CA . PRO A 1 206 ? -39.191 -5.860 45.101 1.00 93.50 206 PRO A CA 1
ATOM 1434 C C . PRO A 1 206 ? -38.505 -7.215 44.889 1.00 93.50 206 PRO A C 1
ATOM 1436 O O . PRO A 1 206 ? -39.081 -8.144 44.314 1.00 93.50 206 PRO A O 1
ATOM 1439 N N . ILE A 1 207 ? -37.265 -7.306 45.358 1.00 94.75 207 ILE A N 1
ATOM 1440 C CA . ILE A 1 207 ? -36.376 -8.462 45.266 1.00 94.75 207 ILE A CA 1
ATOM 1441 C C . ILE A 1 207 ? -36.109 -8.945 46.689 1.00 94.75 207 ILE A C 1
ATOM 1443 O O . ILE A 1 207 ? -35.701 -8.156 47.535 1.00 94.75 207 ILE A O 1
ATOM 1447 N N . ALA A 1 208 ? -36.346 -10.226 46.972 1.00 93.50 208 ALA A N 1
ATOM 1448 C CA . ALA A 1 208 ? -36.042 -10.801 48.284 1.00 93.50 208 ALA A CA 1
ATOM 1449 C C . ALA A 1 208 ? -34.556 -10.637 48.635 1.00 93.50 208 ALA A C 1
ATOM 1451 O O . ALA A 1 208 ? -33.700 -10.777 47.760 1.00 93.50 208 ALA A O 1
ATOM 1452 N N . TYR A 1 209 ? -34.247 -10.389 49.911 1.00 90.81 209 TYR A N 1
ATOM 1453 C CA . TYR A 1 209 ? -32.871 -10.190 50.383 1.00 90.81 209 TYR A CA 1
ATOM 1454 C C . TYR A 1 209 ? -31.917 -11.346 50.019 1.00 90.81 209 TYR A C 1
ATOM 1456 O O . TYR A 1 209 ? -30.725 -11.126 49.873 1.00 90.81 209 TYR A O 1
ATOM 1464 N N . ASN A 1 210 ? -32.426 -12.570 49.851 1.00 92.19 210 ASN A N 1
ATOM 1465 C CA . ASN A 1 210 ? -31.666 -13.764 49.468 1.00 92.19 210 ASN A CA 1
ATOM 1466 C C . ASN A 1 210 ? -32.001 -14.264 48.054 1.00 92.19 210 ASN A C 1
ATOM 1468 O O . ASN A 1 210 ? -31.827 -15.450 47.760 1.00 92.19 210 ASN A O 1
ATOM 1472 N N . ALA A 1 211 ? -32.513 -13.398 47.175 1.00 95.81 211 ALA A N 1
ATOM 1473 C CA . ALA A 1 211 ? -32.894 -13.788 45.822 1.00 95.81 211 ALA A CA 1
ATOM 1474 C C . ALA A 1 211 ? -31.736 -14.485 45.072 1.00 95.81 211 ALA A C 1
ATOM 1476 O O . ALA A 1 211 ? -30.578 -14.054 45.179 1.00 95.81 211 ALA A O 1
ATOM 1477 N N . PRO A 1 212 ? -32.012 -15.568 44.316 1.00 96.50 212 PRO A N 1
ATOM 1478 C CA . PRO A 1 212 ? -31.014 -16.197 43.455 1.00 96.50 212 PRO A CA 1
ATOM 1479 C C . PRO A 1 212 ? -30.614 -15.256 42.312 1.00 96.50 212 PRO A C 1
ATOM 1481 O O . PRO A 1 212 ? -31.356 -14.332 41.961 1.00 96.50 212 PRO A O 1
ATOM 1484 N N . ALA A 1 213 ? -29.428 -15.473 41.742 1.00 96.81 213 ALA A N 1
ATOM 1485 C CA . ALA A 1 213 ? -28.845 -14.576 40.746 1.00 96.81 213 ALA A CA 1
ATOM 1486 C C . ALA A 1 213 ? -29.737 -14.430 39.503 1.00 96.81 213 ALA A C 1
ATOM 1488 O O . ALA A 1 213 ? -29.914 -13.324 38.998 1.00 96.81 213 ALA A O 1
ATOM 1489 N N . GLU A 1 214 ? -30.379 -15.517 39.078 1.00 96.38 214 GLU A N 1
ATOM 1490 C CA . GLU A 1 214 ? -31.270 -15.578 37.920 1.00 96.38 214 GLU A CA 1
ATOM 1491 C C . GLU A 1 214 ? -32.505 -14.691 38.110 1.00 96.38 214 GLU A C 1
ATOM 1493 O O . GLU A 1 214 ? -32.959 -14.038 37.171 1.00 96.38 214 GLU A O 1
ATOM 1498 N N . LEU A 1 215 ? -33.031 -14.615 39.338 1.00 96.69 215 LEU A N 1
ATOM 1499 C CA . LEU A 1 215 ? -34.164 -13.747 39.647 1.00 96.69 215 LEU A CA 1
ATOM 1500 C C . LEU A 1 215 ? -33.747 -12.274 39.607 1.00 96.69 215 LEU A C 1
ATOM 1502 O O . LEU A 1 215 ? -34.465 -11.455 39.037 1.00 96.69 215 LEU A O 1
ATOM 1506 N N . VAL A 1 216 ? -32.585 -11.929 40.171 1.00 96.31 216 VAL A N 1
ATOM 1507 C CA . VAL A 1 216 ? -32.051 -10.556 40.099 1.00 96.31 216 VAL A CA 1
ATOM 1508 C C . VAL A 1 216 ? -31.796 -10.157 38.645 1.00 96.31 216 VAL A C 1
ATOM 1510 O O . VAL A 1 216 ? -32.204 -9.073 38.227 1.00 96.31 216 VAL A O 1
ATOM 1513 N N . GLN A 1 217 ? -31.209 -11.060 37.854 1.00 94.31 217 GLN A N 1
ATOM 1514 C CA . GLN A 1 217 ? -30.988 -10.885 36.421 1.00 94.31 217 GLN A CA 1
ATOM 1515 C C . GLN A 1 217 ? -32.298 -10.616 35.677 1.00 94.31 217 GLN A C 1
ATOM 1517 O O . GLN A 1 217 ? -32.400 -9.629 34.954 1.00 94.31 217 GLN A O 1
ATOM 1522 N N . GLN A 1 218 ? -33.323 -11.444 35.895 1.00 94.06 218 GLN A N 1
ATOM 1523 C CA . GLN A 1 218 ? -34.635 -11.284 35.269 1.00 94.06 218 GLN A CA 1
ATOM 1524 C C . GLN A 1 218 ? -35.285 -9.941 35.629 1.00 94.06 218 GLN A C 1
ATOM 1526 O O . GLN A 1 218 ? -35.873 -9.284 34.771 1.00 94.06 218 GLN A O 1
ATOM 1531 N N . LYS A 1 219 ? -35.192 -9.520 36.897 1.00 94.94 219 LYS A N 1
ATOM 1532 C CA . LYS A 1 219 ? -35.778 -8.257 37.370 1.00 94.94 219 LYS A CA 1
ATOM 1533 C C . LYS A 1 219 ? -35.087 -7.039 36.763 1.00 94.94 219 LYS A C 1
ATOM 1535 O O . LYS A 1 219 ? -35.777 -6.087 36.413 1.00 94.94 219 LYS A O 1
ATOM 1540 N N . LEU A 1 220 ? -33.764 -7.080 36.622 1.00 91.81 220 LEU A N 1
ATOM 1541 C CA . LEU A 1 220 ? -32.984 -6.030 35.967 1.00 91.81 220 LEU A CA 1
ATOM 1542 C C . LEU A 1 220 ? -33.231 -5.991 34.456 1.00 91.81 220 LEU A C 1
ATOM 1544 O O . LEU A 1 220 ? -33.493 -4.918 33.927 1.00 91.81 220 LEU A O 1
ATOM 1548 N N . ALA A 1 221 ? -33.231 -7.142 33.778 1.00 88.31 221 ALA A N 1
ATOM 1549 C CA . ALA A 1 221 ? -33.476 -7.229 32.335 1.00 88.31 221 ALA A CA 1
ATOM 1550 C C . ALA A 1 221 ? -34.891 -6.777 31.928 1.00 88.31 221 ALA A C 1
ATOM 1552 O O . ALA A 1 221 ? -35.116 -6.377 30.790 1.00 88.31 221 ALA A O 1
ATOM 1553 N N . ALA A 1 222 ? -35.848 -6.800 32.860 1.00 89.88 222 ALA A N 1
ATOM 1554 C CA . ALA A 1 222 ? -37.190 -6.264 32.650 1.00 89.88 222 ALA A CA 1
ATOM 1555 C C . ALA A 1 222 ? -37.252 -4.722 32.659 1.00 89.88 222 ALA A C 1
ATOM 1557 O O . ALA A 1 222 ? -38.288 -4.158 32.299 1.00 89.88 222 ALA A O 1
ATOM 1558 N N . LEU A 1 223 ? -36.189 -4.027 33.086 1.00 88.25 223 LEU A N 1
ATOM 1559 C CA . LEU A 1 223 ? -36.141 -2.568 33.041 1.00 88.25 223 LEU A CA 1
ATOM 1560 C C . LEU A 1 223 ? -35.901 -2.082 31.599 1.00 88.25 223 LEU A C 1
ATOM 1562 O O . LEU A 1 223 ? -34.988 -2.582 30.939 1.00 88.25 223 LEU A O 1
ATOM 1566 N N . PRO A 1 224 ? -36.631 -1.054 31.120 1.00 82.81 224 PRO A N 1
ATOM 1567 C CA . PRO A 1 224 ? -36.512 -0.560 29.743 1.00 82.81 224 PRO A CA 1
ATOM 1568 C C . PRO A 1 224 ? -35.107 -0.103 29.324 1.00 82.81 224 PRO A C 1
ATOM 1570 O O . PRO A 1 224 ? -34.798 -0.065 28.137 1.00 82.81 224 PRO A O 1
ATOM 1573 N N . THR A 1 225 ? -34.267 0.283 30.284 1.00 76.50 225 THR A N 1
ATOM 1574 C CA . THR A 1 225 ? -32.945 0.878 30.048 1.00 76.50 225 THR A CA 1
ATOM 1575 C C . THR A 1 225 ? -31.789 -0.112 30.184 1.00 76.50 225 THR A C 1
ATOM 1577 O O . THR A 1 225 ? -30.673 0.229 29.810 1.00 76.50 225 THR A O 1
ATOM 1580 N N . VAL A 1 226 ? -32.021 -1.334 30.681 1.00 78.56 226 VAL A N 1
ATOM 1581 C CA . VAL A 1 226 ? -30.952 -2.261 31.099 1.00 78.56 226 VAL A CA 1
ATOM 1582 C C . VAL A 1 226 ? -30.576 -3.284 30.020 1.00 78.56 226 VAL A C 1
ATOM 1584 O O . VAL A 1 226 ? -29.392 -3.441 29.722 1.00 78.56 226 VAL A O 1
ATOM 1587 N N . GLY A 1 227 ? -31.559 -3.934 29.390 1.00 76.69 227 GLY A N 1
ATOM 1588 C CA . GLY A 1 227 ? -31.308 -5.004 28.415 1.00 76.69 227 GLY A CA 1
ATOM 1589 C C . GLY A 1 227 ? -30.672 -6.254 29.040 1.00 76.69 227 GLY A C 1
ATOM 1590 O O . GLY A 1 227 ? -30.968 -6.597 30.184 1.00 76.69 227 GLY A O 1
ATOM 1591 N N . ASP A 1 228 ? -29.807 -6.945 28.292 1.00 77.38 228 ASP A N 1
ATOM 1592 C CA . ASP A 1 228 ? -29.146 -8.164 28.769 1.00 77.38 228 ASP A CA 1
ATOM 1593 C C . ASP A 1 228 ? -28.143 -7.875 29.894 1.00 77.38 228 ASP A C 1
ATOM 1595 O O . ASP A 1 228 ? -27.201 -7.097 29.775 1.00 77.38 228 ASP A O 1
ATOM 1599 N N . VAL A 1 229 ? -28.305 -8.573 31.008 1.00 85.31 229 VAL A N 1
ATOM 1600 C CA . VAL A 1 229 ? -27.386 -8.519 32.144 1.00 85.31 229 VAL A CA 1
ATOM 1601 C C . VAL A 1 229 ? -26.976 -9.928 32.517 1.00 85.31 229 VAL A C 1
ATOM 1603 O O . VAL A 1 229 ? -27.749 -10.873 32.376 1.00 85.31 229 VAL A O 1
ATOM 1606 N N . ARG A 1 230 ? -25.755 -10.076 33.018 1.00 88.75 230 ARG A N 1
ATOM 1607 C CA . ARG A 1 230 ? -25.302 -11.283 33.705 1.00 88.75 230 ARG A CA 1
ATOM 1608 C C . ARG A 1 230 ? -25.159 -10.957 35.171 1.00 88.75 230 ARG A C 1
ATOM 1610 O O . ARG A 1 230 ? -24.512 -9.975 35.524 1.00 88.75 230 ARG A O 1
ATOM 1617 N N . VAL A 1 231 ? -25.763 -11.777 36.016 1.00 94.31 231 VAL A N 1
ATOM 1618 C CA . VAL A 1 231 ? -25.662 -11.615 37.463 1.00 94.31 231 VAL A CA 1
ATOM 1619 C C . VAL A 1 231 ? -25.069 -12.880 38.051 1.00 94.31 231 VAL A C 1
ATOM 1621 O O . VAL A 1 231 ? -25.505 -13.980 37.729 1.00 94.31 231 VAL A O 1
ATOM 1624 N N . SER A 1 232 ? -24.094 -12.729 38.940 1.00 95.81 232 SER A N 1
ATOM 1625 C CA . SER A 1 232 ? -23.648 -13.809 39.819 1.00 95.81 232 SER A CA 1
ATOM 1626 C C . SER A 1 232 ? -23.843 -13.398 41.268 1.00 95.81 232 SER A C 1
ATOM 1628 O O . SER A 1 232 ? -23.551 -12.258 41.629 1.00 95.81 232 SER A O 1
ATOM 1630 N N . ARG A 1 233 ? -24.305 -14.328 42.102 1.00 95.12 233 ARG A N 1
ATOM 1631 C CA . ARG A 1 233 ? -24.423 -14.125 43.546 1.00 95.12 233 ARG A CA 1
ATOM 1632 C C . ARG A 1 233 ? -23.252 -14.789 44.260 1.00 95.12 233 ARG A C 1
ATOM 1634 O O . ARG A 1 233 ? -22.891 -15.913 43.924 1.00 95.12 233 ARG A O 1
ATOM 1641 N N . GLY A 1 234 ? -22.708 -14.111 45.258 1.00 93.38 234 GLY A N 1
ATOM 1642 C CA . GLY A 1 234 ? -21.683 -14.618 46.154 1.00 93.38 234 GLY A CA 1
ATOM 1643 C C . GLY A 1 234 ? -22.004 -14.315 47.613 1.00 93.38 234 GLY A C 1
ATOM 1644 O O . GLY A 1 234 ? -23.015 -13.688 47.947 1.00 93.38 234 GLY A O 1
ATOM 1645 N N . LEU A 1 235 ? -21.113 -14.779 48.480 1.00 91.50 235 LEU A N 1
ATOM 1646 C CA . LEU A 1 235 ? -21.094 -14.415 49.889 1.00 91.50 235 LEU A CA 1
ATOM 1647 C C . LEU A 1 235 ? -20.169 -13.204 50.098 1.00 91.50 235 LEU A C 1
ATOM 1649 O O . LEU A 1 235 ? -19.282 -12.952 49.272 1.00 91.50 235 LEU A O 1
ATOM 1653 N N . PRO A 1 236 ? -20.369 -12.411 51.163 1.00 86.88 236 PRO A N 1
ATOM 1654 C CA . PRO A 1 236 ? -19.439 -11.349 51.521 1.00 86.88 236 PRO A CA 1
ATOM 1655 C C . PRO A 1 236 ? -18.031 -11.888 51.793 1.00 86.88 236 PRO A C 1
ATOM 1657 O O . PRO A 1 236 ? -17.854 -13.034 52.208 1.00 86.88 236 PRO A O 1
ATOM 1660 N N . ALA A 1 237 ? -17.021 -11.035 51.614 1.00 82.69 237 ALA A N 1
ATOM 1661 C CA . ALA A 1 237 ? -15.646 -11.382 51.958 1.00 82.69 237 ALA A CA 1
ATOM 1662 C C . ALA A 1 237 ? -15.545 -11.833 53.429 1.00 82.69 237 ALA A C 1
ATOM 1664 O O . ALA A 1 237 ? -16.067 -11.169 54.323 1.00 82.69 237 ALA A O 1
ATOM 1665 N N . GLY A 1 238 ? -14.867 -12.960 53.668 1.00 78.81 238 GLY A N 1
ATOM 1666 C CA . GLY A 1 238 ? -14.720 -13.559 55.000 1.00 78.81 238 GLY A CA 1
ATOM 1667 C C . GLY A 1 238 ? -15.808 -14.568 55.388 1.00 78.81 238 GLY A C 1
ATOM 1668 O O . GLY A 1 238 ? -15.685 -15.186 56.439 1.00 78.81 238 GLY A O 1
ATOM 1669 N N . VAL A 1 239 ? -16.829 -14.780 54.550 1.00 83.88 239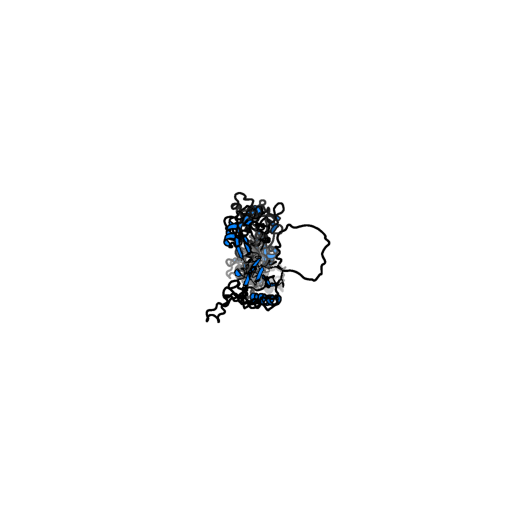 VAL A N 1
ATOM 1670 C CA . VAL A 1 239 ? -17.858 -15.812 54.752 1.00 83.88 239 VAL A CA 1
ATOM 1671 C C . VAL A 1 239 ? -17.585 -16.969 53.788 1.00 83.88 239 VAL A C 1
ATOM 1673 O O . VAL A 1 239 ? -17.676 -16.801 52.573 1.00 83.88 239 VAL A O 1
ATOM 1676 N N . ALA A 1 240 ? -17.193 -18.125 54.328 1.00 80.38 240 ALA A N 1
ATOM 1677 C CA . ALA A 1 240 ? -16.739 -19.264 53.525 1.00 80.38 240 ALA A CA 1
ATOM 1678 C C . ALA A 1 240 ? -17.889 -20.011 52.830 1.00 80.38 240 ALA A C 1
ATOM 1680 O O . ALA A 1 240 ? -17.736 -20.452 51.691 1.00 80.38 240 ALA A O 1
ATOM 1681 N N . ASP A 1 241 ? -19.035 -20.132 53.499 1.00 85.12 241 ASP A N 1
ATOM 1682 C CA . ASP A 1 241 ? -20.208 -20.839 52.998 1.00 85.12 241 ASP A CA 1
ATOM 1683 C C . ASP A 1 241 ? -21.496 -20.376 53.710 1.00 85.12 241 ASP A C 1
ATOM 1685 O O . ASP A 1 241 ? -21.471 -19.555 54.629 1.00 85.12 241 ASP A O 1
ATOM 1689 N N . GLU A 1 242 ? -22.642 -20.885 53.258 1.00 85.31 242 GLU A N 1
ATOM 1690 C CA . GLU A 1 242 ? -23.959 -20.485 53.764 1.00 85.31 242 GLU A CA 1
ATOM 1691 C C . GLU A 1 242 ? -24.184 -20.868 55.237 1.00 85.31 242 GLU A C 1
ATOM 1693 O O . GLU A 1 242 ? -24.918 -20.175 55.937 1.00 85.31 242 GLU A O 1
ATOM 1698 N N . SER A 1 243 ? -23.549 -21.939 55.733 1.00 77.06 243 SER A N 1
ATOM 1699 C CA . SER A 1 243 ? -23.738 -22.417 57.112 1.00 77.06 243 SER A CA 1
ATOM 1700 C C . SER A 1 243 ? -23.191 -21.443 58.155 1.00 77.06 243 SER A C 1
ATOM 1702 O O . SER A 1 243 ? -23.675 -21.417 59.285 1.00 77.06 243 SER A O 1
ATOM 1704 N N . VAL A 1 244 ? -22.240 -20.597 57.752 1.00 76.31 244 VAL A N 1
ATOM 1705 C CA . VAL A 1 244 ? -21.631 -19.556 58.589 1.00 76.31 244 VAL A CA 1
ATOM 1706 C C . VAL A 1 244 ? -22.141 -18.148 58.248 1.00 76.31 244 VAL A C 1
ATOM 1708 O O . VAL A 1 244 ? -21.702 -17.167 58.842 1.00 76.31 244 VAL A O 1
ATOM 1711 N N . ASN A 1 245 ? -23.099 -18.016 57.319 1.00 84.81 245 ASN A N 1
ATOM 1712 C CA . ASN A 1 245 ? -23.721 -16.742 56.934 1.00 84.81 245 ASN A CA 1
ATOM 1713 C C . ASN A 1 245 ? -24.917 -16.382 57.837 1.00 84.81 245 ASN A C 1
ATOM 1715 O O . ASN A 1 245 ? -26.002 -16.054 57.353 1.00 84.81 245 ASN A O 1
ATOM 1719 N N . GLY A 1 246 ? -24.744 -16.448 59.159 1.00 79.56 246 GLY A N 1
ATOM 1720 C CA . GLY A 1 246 ? -25.845 -16.244 60.110 1.00 79.56 246 GLY A CA 1
ATOM 1721 C C . GLY A 1 246 ? -26.477 -14.841 60.059 1.00 79.56 246 GLY A C 1
ATOM 1722 O O . GLY A 1 246 ? -27.667 -14.685 60.323 1.00 79.56 246 GLY A O 1
ATOM 1723 N N . GLU A 1 247 ? -25.728 -13.833 59.598 1.00 83.62 247 GLU A N 1
ATOM 1724 C CA . GLU A 1 247 ? -26.222 -12.465 59.350 1.00 83.62 247 GLU A CA 1
ATOM 1725 C C . GLU A 1 247 ? -27.009 -12.325 58.027 1.00 83.62 247 GLU A C 1
ATOM 1727 O O . GLU A 1 247 ? -27.575 -11.265 57.752 1.00 83.62 247 GLU A O 1
ATOM 1732 N N . ARG A 1 248 ? -27.066 -13.386 57.205 1.00 87.38 248 ARG A N 1
ATOM 1733 C CA . ARG A 1 248 ? -27.849 -13.480 55.959 1.00 87.38 248 ARG A CA 1
ATOM 1734 C C . ARG A 1 248 ? -27.498 -12.440 54.896 1.00 87.38 248 ARG A C 1
ATOM 1736 O O . ARG A 1 248 ? -28.363 -11.868 54.231 1.00 87.38 248 ARG A O 1
ATOM 1743 N N . ARG A 1 249 ? -26.204 -12.186 54.724 1.00 87.44 249 ARG A N 1
ATOM 1744 C CA . ARG A 1 249 ? -25.694 -11.182 53.785 1.00 87.44 249 ARG A CA 1
ATOM 1745 C C . ARG A 1 249 ? -25.303 -11.829 52.462 1.00 87.44 249 ARG A C 1
ATOM 1747 O O . ARG A 1 249 ? -24.745 -12.922 52.448 1.00 87.44 249 ARG A O 1
ATOM 1754 N N . TYR A 1 250 ? -25.523 -11.123 51.358 1.00 91.69 250 TYR A N 1
ATOM 1755 C CA . TYR A 1 250 ? -25.175 -11.593 50.017 1.00 91.69 250 TYR A CA 1
ATOM 1756 C C . TYR A 1 250 ? -24.546 -10.472 49.196 1.00 91.69 250 TYR A C 1
ATOM 1758 O O . TYR A 1 250 ? -24.797 -9.291 49.433 1.00 91.69 250 TYR A O 1
ATOM 1766 N N . THR A 1 251 ? -23.730 -10.856 48.220 1.00 93.12 251 THR A N 1
ATOM 1767 C CA . THR A 1 251 ? -23.161 -9.952 47.220 1.00 93.12 251 THR A CA 1
ATOM 1768 C C . THR A 1 251 ? -23.665 -10.357 45.840 1.00 93.12 251 THR A C 1
ATOM 1770 O O . THR A 1 251 ? -23.777 -11.544 45.536 1.00 93.12 251 THR A O 1
ATOM 1773 N N . TRP A 1 252 ? -23.979 -9.384 44.986 1.00 94.25 252 TRP A N 1
ATOM 1774 C CA . TRP A 1 252 ? -24.285 -9.636 43.577 1.00 94.25 252 TRP A CA 1
ATOM 1775 C C . TRP A 1 252 ? -23.299 -8.866 42.711 1.00 94.25 252 TRP A C 1
ATOM 1777 O O . TRP A 1 252 ? -23.150 -7.655 42.860 1.00 94.25 252 TRP A O 1
ATOM 1787 N N . LEU A 1 253 ? -22.644 -9.568 41.791 1.00 92.88 253 LEU A N 1
ATOM 1788 C CA . LEU A 1 253 ? -21.880 -8.955 40.714 1.00 92.88 253 LEU A CA 1
ATOM 1789 C C . LEU A 1 253 ? -22.793 -8.861 39.494 1.00 92.88 253 LEU A C 1
ATOM 1791 O O . LEU A 1 253 ? -23.203 -9.882 38.943 1.00 92.88 253 LEU A O 1
ATOM 1795 N N . ILE A 1 254 ? -23.124 -7.631 39.110 1.00 89.69 254 ILE A N 1
ATOM 1796 C CA . ILE A 1 254 ? -23.964 -7.326 37.953 1.00 89.69 254 ILE A CA 1
ATOM 1797 C C . ILE A 1 254 ? -23.046 -6.862 36.824 1.00 89.69 254 ILE A C 1
ATOM 1799 O O . ILE A 1 254 ? -22.400 -5.820 36.922 1.00 89.69 254 ILE A O 1
ATOM 1803 N N . THR A 1 255 ? -22.995 -7.633 35.745 1.00 86.00 255 THR A N 1
ATOM 1804 C CA . THR A 1 255 ? -22.311 -7.273 34.505 1.00 86.00 255 THR A CA 1
ATOM 1805 C C . THR A 1 255 ? -23.357 -6.905 33.466 1.00 86.00 255 THR A C 1
ATOM 1807 O O . THR A 1 255 ? -24.121 -7.760 33.017 1.00 86.00 255 THR A O 1
ATOM 1810 N N . PHE A 1 256 ? -23.380 -5.638 33.061 1.00 80.06 256 PHE A N 1
ATOM 1811 C CA . PHE A 1 256 ? -24.131 -5.216 31.884 1.00 80.06 256 PHE A CA 1
ATOM 1812 C C . PHE A 1 256 ? -23.449 -5.810 30.660 1.00 80.06 256 PHE A C 1
ATOM 1814 O O . PHE A 1 256 ? -22.315 -5.465 30.330 1.00 80.06 256 PHE A O 1
ATOM 1821 N N . VAL A 1 257 ? -24.121 -6.768 30.035 1.00 73.19 257 VAL A N 1
ATOM 1822 C CA . VAL A 1 257 ? -23.707 -7.270 28.733 1.00 73.19 257 VAL A CA 1
ATOM 1823 C C . VAL A 1 257 ? -24.357 -6.325 27.734 1.00 73.19 257 VAL A C 1
ATOM 1825 O O . VAL A 1 257 ? -25.491 -5.911 27.939 1.00 73.19 257 VAL A O 1
ATOM 1828 N N . SER A 1 258 ? -23.624 -5.895 26.707 1.00 64.12 258 SER A N 1
ATOM 1829 C CA . SER A 1 258 ? -24.172 -5.053 25.634 1.00 64.12 258 SER A CA 1
ATOM 1830 C C . SER A 1 258 ? -25.616 -5.466 25.313 1.00 64.12 258 SER A C 1
ATOM 1832 O O . SER A 1 258 ? -25.859 -6.641 25.046 1.00 64.12 258 SER A O 1
ATOM 1834 N N . ASN A 1 259 ? -26.566 -4.534 25.421 1.00 52.06 259 ASN A N 1
ATOM 1835 C CA . ASN A 1 259 ? -27.994 -4.829 25.379 1.00 52.06 259 ASN A CA 1
ATOM 1836 C C . ASN A 1 259 ? -28.399 -5.515 24.053 1.00 52.06 259 ASN A C 1
ATOM 1838 O O . ASN A 1 259 ? -28.566 -4.853 23.035 1.00 52.06 259 ASN A O 1
ATOM 1842 N N . THR A 1 260 ? -28.641 -6.831 24.093 1.00 46.16 260 THR A N 1
ATOM 1843 C CA . THR A 1 260 ? -29.190 -7.679 23.010 1.00 46.16 260 THR A CA 1
ATOM 1844 C C . THR A 1 260 ? -28.346 -7.812 21.733 1.00 46.16 260 THR A C 1
ATOM 1846 O O . THR A 1 260 ? -27.396 -7.065 21.519 1.00 46.16 260 THR A O 1
ATOM 1849 N N . GLU A 1 261 ? -28.652 -8.845 20.929 1.00 46.97 261 GLU A N 1
ATOM 1850 C CA . GLU A 1 261 ? -27.919 -9.322 19.743 1.00 46.97 261 GLU A CA 1
ATOM 1851 C C . GLU A 1 261 ? -27.368 -8.184 18.860 1.00 46.97 261 GLU A C 1
ATOM 1853 O O . GLU A 1 261 ? -28.012 -7.732 17.924 1.00 46.97 261 GLU A O 1
ATOM 1858 N N . VAL A 1 262 ? -26.170 -7.687 19.165 1.00 50.28 262 VAL A N 1
ATOM 1859 C CA . VAL A 1 262 ? -24.898 -7.998 18.500 1.00 50.28 262 VAL A CA 1
ATOM 1860 C C . VAL A 1 262 ? -24.840 -7.914 16.960 1.00 50.28 262 VAL A C 1
ATOM 1862 O O . VAL A 1 262 ? -23.768 -7.688 16.407 1.00 50.28 262 VAL A O 1
ATOM 1865 N N . TRP A 1 263 ? -25.947 -8.061 16.247 1.00 54.47 263 TRP A N 1
ATOM 1866 C CA . TRP A 1 263 ? -26.070 -7.869 14.814 1.00 54.47 263 TRP A CA 1
ATOM 1867 C C . TRP A 1 263 ? -27.550 -7.716 14.465 1.00 54.47 263 TRP A C 1
ATOM 1869 O O . TRP A 1 263 ? -28.249 -8.720 14.425 1.00 54.47 263 TRP A O 1
ATOM 1879 N N . GLN A 1 264 ? -28.000 -6.508 14.106 1.00 50.84 264 GLN A N 1
ATOM 1880 C CA . GLN A 1 264 ? -28.976 -6.394 13.008 1.00 50.84 264 GLN A CA 1
ATOM 1881 C C . GLN A 1 264 ? -28.680 -5.246 12.034 1.00 50.84 264 GLN A C 1
ATOM 1883 O O . GLN A 1 264 ? -28.998 -5.406 10.859 1.00 50.84 264 GLN A O 1
ATOM 1888 N N . ALA A 1 265 ? -28.021 -4.144 12.428 1.00 56.09 265 ALA A N 1
ATOM 1889 C CA . ALA A 1 265 ? -27.571 -3.142 11.455 1.00 56.09 265 ALA A CA 1
ATOM 1890 C C . ALA A 1 265 ? -26.539 -2.146 12.003 1.00 56.09 265 ALA A C 1
ATOM 1892 O O . ALA A 1 265 ? -26.554 -1.772 13.172 1.00 56.09 265 ALA A O 1
ATOM 1893 N N . ASP A 1 266 ? -25.703 -1.658 11.090 1.00 67.81 266 ASP A N 1
ATOM 1894 C CA . ASP A 1 266 ? -25.028 -0.366 11.187 1.00 67.81 266 ASP A CA 1
ATOM 1895 C C . ASP A 1 266 ? -26.053 0.752 11.480 1.00 67.81 266 ASP A C 1
ATOM 1897 O O . ASP A 1 266 ? -27.008 0.923 10.714 1.00 67.81 266 ASP A O 1
ATOM 1901 N N . ASN A 1 267 ? -25.877 1.483 12.587 1.00 71.88 267 ASN A N 1
ATOM 1902 C CA . ASN A 1 267 ? -26.824 2.489 13.065 1.00 71.88 267 ASN A CA 1
ATOM 1903 C C . ASN A 1 267 ? -26.185 3.884 13.086 1.00 71.88 267 ASN A C 1
ATOM 1905 O O . ASN A 1 267 ? -25.236 4.149 13.818 1.00 71.88 267 ASN A O 1
ATOM 1909 N N . ALA A 1 268 ? -26.776 4.800 12.317 1.00 74.81 268 ALA A N 1
ATOM 1910 C CA . ALA A 1 268 ? -26.307 6.175 12.186 1.00 74.81 268 ALA A CA 1
ATOM 1911 C C . ALA A 1 268 ? -26.629 7.074 13.400 1.00 74.81 268 ALA A C 1
ATOM 1913 O O . ALA A 1 268 ? -26.265 8.249 13.408 1.00 74.81 268 ALA A O 1
ATOM 1914 N N . LEU A 1 269 ? -27.354 6.566 14.400 1.00 79.88 269 LEU A N 1
ATOM 1915 C CA . LEU A 1 269 ? -27.769 7.328 15.574 1.00 79.88 269 LEU A CA 1
ATOM 1916 C C . LEU A 1 269 ? -26.784 7.161 16.736 1.00 79.88 269 LEU A C 1
ATOM 1918 O O . LEU A 1 269 ? -26.195 6.099 16.932 1.00 79.88 269 LEU A O 1
ATOM 1922 N N . ASP A 1 270 ? -26.669 8.212 17.545 1.00 78.50 270 ASP A N 1
ATOM 1923 C CA . ASP A 1 270 ? -25.955 8.202 18.821 1.00 78.50 270 ASP A CA 1
ATOM 1924 C C . ASP A 1 270 ? -26.957 8.154 19.988 1.00 78.50 270 ASP A C 1
ATOM 1926 O O . ASP A 1 270 ? -28.105 8.607 19.891 1.00 78.50 270 ASP A O 1
ATOM 1930 N N . TRP A 1 271 ? -26.547 7.572 21.111 1.00 76.06 271 TRP A N 1
ATOM 1931 C CA . TRP A 1 271 ? -27.225 7.752 22.391 1.00 76.06 271 TRP A CA 1
ATOM 1932 C C . TRP A 1 271 ? -27.076 9.212 22.861 1.00 76.06 271 TRP A C 1
ATOM 1934 O O . TRP A 1 271 ? -26.148 9.898 22.434 1.00 76.06 271 TRP A O 1
ATOM 1944 N N . PRO A 1 272 ? -27.918 9.709 23.790 1.00 76.25 272 PRO A N 1
ATOM 1945 C CA . PRO A 1 272 ? -27.739 11.041 24.383 1.00 76.25 272 PRO A CA 1
ATOM 1946 C C . PRO A 1 272 ? -26.357 11.283 25.019 1.00 76.25 272 PRO A C 1
ATOM 1948 O O . PRO A 1 272 ? -25.960 12.431 25.193 1.00 76.25 272 PRO A O 1
ATOM 1951 N N . SER A 1 273 ? -25.621 10.214 25.348 1.00 70.12 273 SER A N 1
ATOM 1952 C CA . SER A 1 273 ? -24.226 10.248 25.807 1.00 70.12 273 SER A CA 1
ATOM 1953 C C . SER A 1 273 ? -23.209 10.614 24.715 1.00 70.12 273 SER A C 1
ATOM 1955 O O . SER A 1 273 ? -22.066 10.919 25.039 1.00 70.12 273 SER A O 1
ATOM 1957 N N . GLY A 1 274 ? -23.599 10.593 23.436 1.00 73.38 274 GLY A N 1
ATOM 1958 C CA . GLY A 1 274 ? -22.725 10.816 22.280 1.00 73.38 274 GLY A CA 1
ATOM 1959 C C . GLY A 1 274 ? -22.060 9.549 21.728 1.00 73.38 274 GLY A C 1
ATOM 1960 O O . GLY A 1 274 ? -21.324 9.631 20.746 1.00 73.38 274 GLY A O 1
ATOM 1961 N N . PHE A 1 275 ? -22.316 8.384 22.331 1.00 75.50 275 PHE A N 1
ATOM 1962 C CA . PHE A 1 275 ? -21.810 7.094 21.861 1.00 75.50 275 PHE A CA 1
ATOM 1963 C C . PHE A 1 275 ? -22.731 6.455 20.819 1.00 75.50 275 PHE A C 1
ATOM 1965 O O . PHE A 1 275 ? -23.951 6.586 20.905 1.00 75.50 275 PHE A O 1
ATOM 1972 N N . SER A 1 276 ? -22.151 5.705 19.880 1.00 76.62 276 SER A N 1
ATOM 1973 C CA . SER A 1 276 ? -22.896 5.041 18.806 1.00 76.62 276 SER A CA 1
ATOM 1974 C C . SER A 1 276 ? -23.919 4.031 19.327 1.00 76.62 276 SER A C 1
ATOM 1976 O O . SER A 1 276 ? -23.600 3.187 20.167 1.00 76.62 276 SER A O 1
ATOM 1978 N N . GLN A 1 277 ? -25.129 4.054 18.760 1.00 77.31 277 GLN A N 1
ATOM 1979 C CA . GLN A 1 277 ? -26.160 3.036 19.000 1.00 77.31 277 GLN A CA 1
ATOM 1980 C C . GLN A 1 277 ? -25.849 1.686 18.335 1.00 77.31 277 GLN A C 1
ATOM 1982 O O . GLN A 1 277 ? -26.625 0.743 18.476 1.00 77.31 277 GLN A O 1
ATOM 1987 N N . ALA A 1 278 ? -24.717 1.564 17.631 1.00 73.00 278 ALA A N 1
ATOM 1988 C CA . ALA A 1 278 ? -24.142 0.265 17.285 1.00 73.00 278 ALA A CA 1
ATOM 1989 C C . ALA A 1 278 ? -23.782 -0.566 18.535 1.00 73.00 278 ALA A C 1
ATOM 1991 O O . ALA A 1 278 ? -23.597 -1.777 18.440 1.00 73.00 278 ALA A O 1
ATOM 1992 N N . TRP A 1 279 ? -23.708 0.083 19.701 1.00 71.44 279 TRP A N 1
ATOM 1993 C CA . TRP A 1 279 ? -23.585 -0.557 21.000 1.00 71.44 279 TRP A CA 1
ATOM 1994 C C . TRP A 1 279 ? -24.855 -0.436 21.838 1.00 71.44 279 TRP A C 1
ATOM 1996 O O . TRP A 1 279 ? -25.569 0.571 21.797 1.00 71.44 279 TRP A O 1
ATOM 2006 N N . GLY A 1 280 ? -25.016 -1.422 22.722 1.00 70.19 280 GLY A N 1
ATOM 2007 C CA . GLY A 1 280 ? -25.119 -1.189 24.161 1.00 70.19 280 GLY A CA 1
ATOM 2008 C C . GLY A 1 280 ? -25.542 0.204 24.623 1.00 70.19 280 GLY A C 1
ATOM 2009 O O . GLY A 1 280 ? -24.704 1.093 24.594 1.00 70.19 280 GLY A O 1
ATOM 2010 N N . ARG A 1 281 ? -26.744 0.406 25.183 1.00 71.94 281 ARG A N 1
ATOM 2011 C CA . ARG A 1 281 ? -27.029 1.650 25.939 1.00 71.94 281 ARG A CA 1
ATOM 2012 C C . ARG A 1 281 ? -26.126 1.786 27.177 1.00 71.94 281 ARG A C 1
ATOM 2014 O O . ARG A 1 281 ? -25.681 2.882 27.489 1.00 71.94 281 ARG A O 1
ATOM 2021 N N . ASN A 1 282 ? -25.838 0.668 27.848 1.00 72.19 282 ASN A N 1
ATOM 2022 C CA . ASN A 1 282 ? -25.074 0.619 29.100 1.00 72.19 282 ASN A CA 1
ATOM 2023 C C . ASN A 1 282 ? -23.584 0.326 28.851 1.00 72.19 282 ASN A C 1
ATOM 2025 O O . ASN A 1 282 ? -23.059 -0.690 29.308 1.00 72.19 282 ASN A O 1
ATOM 2029 N N . VAL A 1 283 ? -22.888 1.200 28.119 1.00 70.75 283 VAL A N 1
ATOM 2030 C CA . VAL A 1 283 ? -21.447 1.085 27.798 1.00 70.75 283 VAL A CA 1
ATOM 2031 C C . VAL A 1 283 ? -20.672 2.336 28.221 1.00 70.75 283 VAL A C 1
ATOM 2033 O O . VAL A 1 283 ? -21.253 3.404 28.387 1.00 70.75 283 VAL A O 1
ATOM 2036 N N . GLY A 1 284 ? -19.352 2.206 28.384 1.00 70.31 284 GLY A N 1
ATOM 2037 C CA . GLY A 1 284 ? -18.466 3.310 28.765 1.00 70.31 284 GLY A CA 1
ATOM 2038 C C . GLY A 1 284 ? -18.264 3.531 30.269 1.00 70.31 284 GLY A C 1
ATOM 2039 O O . GLY A 1 284 ? -18.810 2.823 31.118 1.00 70.31 284 GLY A O 1
ATOM 2040 N N . PHE A 1 285 ? -17.427 4.523 30.588 1.00 68.31 285 PHE A N 1
ATOM 2041 C CA . PHE A 1 285 ? -17.017 4.913 31.946 1.00 68.31 285 PHE A CA 1
ATOM 2042 C C . PHE A 1 285 ? -18.097 5.674 32.727 1.00 68.31 285 PHE A C 1
ATOM 2044 O O . PHE A 1 285 ? -18.072 5.715 33.953 1.00 68.31 285 PHE A O 1
ATOM 2051 N N . GLY A 1 286 ? -19.071 6.260 32.030 1.00 65.12 286 GLY A N 1
ATOM 2052 C CA . GLY A 1 286 ? -20.097 7.126 32.616 1.00 65.12 286 GLY A CA 1
ATOM 2053 C C . GLY A 1 286 ? -21.404 6.443 33.020 1.00 65.12 286 GLY A C 1
ATOM 2054 O O . GLY A 1 286 ? -22.363 7.155 33.317 1.00 65.12 286 GLY A O 1
ATOM 2055 N N . ASN A 1 287 ? -21.489 5.108 33.000 1.00 68.25 287 ASN A N 1
ATOM 2056 C CA . ASN A 1 287 ? -22.735 4.418 33.339 1.00 68.25 287 ASN A CA 1
ATOM 2057 C C . ASN A 1 287 ? -23.165 4.748 34.781 1.00 68.25 287 ASN A C 1
ATOM 2059 O O . ASN A 1 287 ? -22.358 4.601 35.706 1.00 68.25 287 ASN A O 1
ATOM 2063 N N . PRO A 1 288 ? -24.420 5.183 35.004 1.00 67.06 288 PRO A N 1
ATOM 2064 C CA . PRO A 1 288 ? -24.887 5.524 36.338 1.00 67.06 288 PRO A CA 1
ATOM 2065 C C . PRO A 1 288 ? -24.836 4.301 37.258 1.00 67.06 288 PRO A C 1
ATOM 2067 O O . PRO A 1 288 ? -25.214 3.194 36.870 1.00 67.06 288 PRO A O 1
ATOM 2070 N N . LEU A 1 289 ? -24.383 4.514 38.499 1.00 74.81 289 LEU A N 1
ATOM 2071 C CA . LEU A 1 289 ? -24.408 3.489 39.541 1.00 74.81 289 LEU A CA 1
ATOM 2072 C C . LEU A 1 289 ? -25.830 2.941 39.696 1.00 74.81 289 LEU A C 1
ATOM 2074 O O . LEU A 1 289 ? -26.797 3.706 39.747 1.00 74.81 289 LEU A O 1
ATOM 2078 N N . VAL A 1 290 ? -25.945 1.618 39.826 1.00 86.62 290 VAL A N 1
ATOM 2079 C CA . VAL A 1 290 ? -27.211 0.985 40.199 1.00 86.62 290 VAL A CA 1
ATOM 2080 C C . VAL A 1 290 ? -27.600 1.520 41.577 1.00 86.62 290 VAL A C 1
ATOM 2082 O O . VAL A 1 290 ? -26.883 1.334 42.554 1.00 86.62 290 VAL A O 1
ATOM 2085 N N . GLY A 1 291 ? -28.722 2.222 41.670 1.00 89.19 291 GLY A N 1
ATOM 2086 C CA . GLY A 1 291 ? -29.268 2.633 42.955 1.00 89.19 291 GLY A CA 1
ATOM 2087 C C . GLY A 1 291 ? -29.827 1.418 43.685 1.00 89.19 291 GLY A C 1
ATOM 2088 O O . GLY A 1 291 ? -30.469 0.577 43.060 1.00 89.19 291 GLY A O 1
ATOM 2089 N N . CYS A 1 292 ? -29.630 1.331 44.999 1.00 90.38 292 CYS A N 1
ATOM 2090 C CA . CYS A 1 292 ? -30.253 0.293 45.810 1.00 90.38 292 CYS A CA 1
ATOM 2091 C C . CYS A 1 292 ? -31.204 0.899 46.842 1.00 90.38 292 CYS A C 1
ATOM 2093 O O . CYS A 1 292 ? -30.809 1.700 47.688 1.00 90.38 292 CYS A O 1
ATOM 2095 N N . GLY A 1 293 ? -32.478 0.525 46.754 1.00 87.06 293 GLY A N 1
ATOM 2096 C CA . GLY A 1 293 ? -33.512 0.918 47.702 1.00 87.06 293 GLY A CA 1
ATOM 2097 C C . GLY A 1 293 ? -33.563 -0.050 48.878 1.00 87.06 293 GLY A C 1
ATOM 2098 O O . GLY A 1 293 ? -33.850 -1.231 48.690 1.00 87.06 293 GLY A O 1
ATOM 2099 N N . THR A 1 294 ? -33.323 0.459 50.087 1.00 79.88 294 THR A N 1
ATOM 2100 C CA . THR A 1 294 ? -33.298 -0.323 51.336 1.00 79.88 294 THR A CA 1
ATOM 2101 C C . THR A 1 294 ? -34.545 -0.138 52.200 1.00 79.88 294 THR A C 1
ATOM 2103 O O . THR A 1 294 ? -34.639 -0.720 53.271 1.00 79.88 294 THR A O 1
ATOM 2106 N N . THR A 1 295 ? -35.534 0.638 51.748 1.00 75.69 295 THR A N 1
ATOM 2107 C CA . THR A 1 295 ? -36.720 1.012 52.546 1.00 75.69 295 THR A CA 1
ATOM 2108 C C . THR A 1 295 ? -37.589 -0.171 52.980 1.00 75.69 295 THR A C 1
ATOM 2110 O O . THR A 1 295 ? -38.373 -0.039 53.916 1.00 75.69 295 THR A O 1
ATOM 2113 N N . MET A 1 296 ? -37.468 -1.316 52.305 1.00 79.31 296 MET A N 1
ATOM 2114 C CA . MET A 1 296 ? -38.164 -2.559 52.647 1.00 79.31 296 MET A CA 1
ATOM 2115 C C . MET A 1 296 ? -37.221 -3.659 53.161 1.00 79.31 296 MET A C 1
ATOM 2117 O O . MET A 1 296 ? -37.692 -4.765 53.441 1.00 79.31 296 MET A O 1
ATOM 2121 N N . LEU A 1 297 ? -35.920 -3.369 53.293 1.00 82.44 297 LEU A N 1
ATOM 2122 C CA . LEU A 1 297 ? -34.987 -4.237 53.999 1.00 82.44 297 LEU A CA 1
ATOM 2123 C C . LEU A 1 297 ? -35.176 -4.039 55.497 1.00 82.44 297 LEU A C 1
ATOM 2125 O O . LEU A 1 297 ? -35.444 -2.931 55.965 1.00 82.44 297 LEU A O 1
ATOM 2129 N N . ARG A 1 298 ? -35.071 -5.132 56.242 1.00 77.62 298 ARG A N 1
ATOM 2130 C CA . ARG A 1 298 ? -35.308 -5.150 57.680 1.00 77.62 298 ARG A CA 1
ATOM 2131 C C . ARG A 1 298 ? -34.218 -5.943 58.366 1.00 77.62 298 ARG A C 1
ATOM 2133 O O . ARG A 1 298 ? -33.709 -6.913 57.812 1.00 77.62 298 ARG A O 1
ATOM 2140 N N . ASP A 1 299 ? -33.904 -5.533 59.576 1.00 73.75 299 ASP A N 1
ATOM 2141 C CA . ASP A 1 299 ? -33.209 -6.314 60.578 1.00 73.75 299 ASP A CA 1
ATOM 2142 C C . ASP A 1 299 ? -34.212 -6.854 61.607 1.00 73.75 299 ASP A C 1
ATOM 2144 O O . ASP A 1 299 ? -35.274 -6.275 61.847 1.00 73.75 299 ASP A O 1
ATOM 2148 N N . ALA A 1 300 ? -33.909 -8.020 62.179 1.00 61.16 300 ALA A N 1
ATOM 2149 C CA . ALA A 1 300 ? -34.799 -8.697 63.124 1.00 61.16 300 ALA A CA 1
ATOM 2150 C C . ALA A 1 300 ? -34.775 -8.082 64.542 1.00 61.16 300 ALA A C 1
ATOM 2152 O O . ALA A 1 300 ? -35.741 -8.233 65.290 1.00 61.16 300 ALA A O 1
ATOM 2153 N N . ALA A 1 301 ? -33.710 -7.363 64.915 1.00 62.16 301 ALA A N 1
ATOM 2154 C CA . ALA A 1 301 ? -33.518 -6.845 66.269 1.00 62.16 301 ALA A CA 1
ATOM 2155 C C . ALA A 1 301 ? -34.147 -5.441 66.460 1.00 62.16 301 ALA A C 1
ATOM 2157 O O . ALA A 1 301 ? -33.740 -4.488 65.792 1.00 62.16 301 ALA A O 1
ATOM 2158 N N . PRO A 1 302 ? -35.097 -5.248 67.400 1.00 52.69 302 PRO A N 1
ATOM 2159 C CA . PRO A 1 302 ? -35.696 -3.939 67.664 1.00 52.69 302 PRO A CA 1
ATOM 2160 C C . PRO A 1 302 ? -34.655 -2.893 68.098 1.00 52.69 302 PRO A C 1
ATOM 2162 O O . PRO A 1 302 ? -33.975 -3.071 69.105 1.00 52.69 302 PRO A O 1
ATOM 2165 N N . GLY A 1 303 ? -34.575 -1.769 67.379 1.00 55.66 303 GLY A N 1
ATOM 2166 C CA . GLY A 1 303 ? -33.729 -0.621 67.746 1.00 55.66 303 GLY A CA 1
ATOM 2167 C C . GLY A 1 303 ? -32.340 -0.590 67.100 1.00 55.66 303 GLY A C 1
ATOM 2168 O O . GLY A 1 303 ? -31.626 0.398 67.263 1.00 55.66 303 GLY A O 1
ATOM 2169 N N . LEU A 1 304 ? -31.983 -1.614 66.325 1.00 54.19 304 LEU A N 1
ATOM 2170 C CA . LEU A 1 304 ? -30.854 -1.592 65.401 1.00 54.19 304 LEU A CA 1
ATOM 2171 C C . LEU A 1 304 ? -31.456 -1.446 64.003 1.00 54.19 304 LEU A C 1
ATOM 2173 O O . LEU A 1 304 ? -32.283 -2.261 63.640 1.00 54.19 304 LEU A O 1
ATOM 2177 N N . THR A 1 305 ? -31.132 -0.378 63.272 1.00 56.31 305 THR A N 1
ATOM 2178 C CA . THR A 1 305 ? -31.452 -0.250 61.838 1.00 56.31 305 THR A CA 1
ATOM 2179 C C . THR A 1 305 ? -30.148 0.009 61.103 1.00 56.31 305 THR A C 1
ATOM 2181 O O . THR A 1 305 ? -29.779 1.162 60.861 1.00 56.31 305 THR A O 1
ATOM 2184 N N . SER A 1 306 ? -29.385 -1.049 60.842 1.00 65.75 306 SER A N 1
ATOM 2185 C CA . SER A 1 306 ? -28.059 -0.944 60.215 1.00 65.75 306 SER A CA 1
ATOM 2186 C C . SER A 1 306 ? -27.988 -1.576 58.829 1.00 65.75 306 SER A C 1
ATOM 2188 O O . SER A 1 306 ? -26.918 -1.545 58.216 1.00 65.75 306 SER A O 1
ATOM 2190 N N . VAL A 1 307 ? -29.108 -2.095 58.304 1.00 73.50 307 VAL A N 1
ATOM 2191 C CA . VAL A 1 307 ? -29.134 -2.723 56.979 1.00 73.50 307 VAL A CA 1
ATOM 2192 C C . VAL A 1 307 ? -28.715 -1.731 55.896 1.00 73.50 307 VAL A C 1
ATOM 2194 O O . VAL A 1 307 ? -29.319 -0.673 55.701 1.00 73.50 307 VAL A O 1
ATOM 2197 N N . ARG A 1 308 ? -27.664 -2.103 55.167 1.00 80.50 308 ARG A N 1
ATOM 2198 C CA . ARG A 1 308 ? -27.110 -1.348 54.045 1.00 80.50 308 ARG A CA 1
ATOM 2199 C C . ARG A 1 308 ? -27.212 -2.159 52.771 1.00 80.50 308 ARG A C 1
ATOM 2201 O O . ARG A 1 308 ? -27.160 -3.385 52.784 1.00 80.50 308 ARG A O 1
ATOM 2208 N N . CYS A 1 309 ? -27.317 -1.437 51.670 1.00 85.06 309 CYS A N 1
ATOM 2209 C CA . CYS A 1 309 ? -27.126 -1.981 50.344 1.00 85.06 309 CYS A CA 1
ATOM 2210 C C . CYS A 1 309 ? -26.124 -1.078 49.638 1.00 85.06 309 CYS A C 1
ATOM 2212 O O . CYS A 1 309 ? -26.485 -0.057 49.049 1.00 85.06 309 CYS A O 1
ATOM 2214 N N . ASP A 1 310 ? -24.851 -1.416 49.806 1.00 87.12 310 ASP A N 1
ATOM 2215 C CA . ASP A 1 310 ? -23.749 -0.642 49.261 1.00 87.12 310 ASP A CA 1
ATOM 2216 C C . ASP A 1 310 ? -23.511 -1.066 47.810 1.00 87.12 310 ASP A C 1
ATOM 2218 O O . ASP A 1 310 ? -23.381 -2.253 47.507 1.00 87.12 310 ASP A O 1
ATOM 2222 N N . VAL A 1 311 ? -23.459 -0.088 46.905 1.00 88.69 311 VAL A N 1
ATOM 2223 C CA . VAL A 1 311 ? -23.195 -0.323 45.482 1.00 88.69 311 VAL A CA 1
ATOM 2224 C C . VAL A 1 311 ? -21.892 0.355 45.093 1.00 88.69 311 VAL A C 1
ATOM 2226 O O . VAL A 1 311 ? -21.660 1.520 45.413 1.00 88.69 311 VAL A O 1
ATOM 2229 N N . SER A 1 312 ? -21.042 -0.378 44.383 1.00 87.62 312 SER A N 1
ATOM 2230 C CA . SER A 1 312 ? -19.777 0.115 43.850 1.00 87.62 312 SER A CA 1
ATOM 2231 C C . SER A 1 312 ? -19.516 -0.454 42.456 1.00 87.62 312 SER A C 1
ATOM 2233 O O . SER A 1 312 ? -20.078 -1.478 42.062 1.00 87.62 312 SER A O 1
ATOM 2235 N N . ILE A 1 313 ? -18.661 0.226 41.689 1.00 85.44 313 ILE A N 1
ATOM 2236 C CA . ILE A 1 313 ? -18.197 -0.264 40.388 1.00 85.44 313 ILE A CA 1
ATOM 2237 C C . ILE A 1 313 ? -17.058 -1.254 40.639 1.00 85.44 313 ILE A C 1
ATOM 2239 O O . ILE A 1 313 ? -15.982 -0.860 41.082 1.00 85.44 313 ILE A O 1
ATOM 2243 N N . ALA A 1 314 ? -17.292 -2.534 40.341 1.00 84.38 314 ALA A N 1
ATOM 2244 C CA . ALA A 1 314 ? -16.256 -3.568 40.413 1.00 84.38 314 ALA A CA 1
ATOM 2245 C C . ALA A 1 314 ? -15.235 -3.433 39.270 1.00 84.38 314 ALA A C 1
ATOM 2247 O O . ALA A 1 314 ? -14.031 -3.554 39.481 1.00 84.38 314 ALA A O 1
ATOM 2248 N N . GLN A 1 315 ? -15.723 -3.155 38.060 1.00 82.81 315 GLN A N 1
ATOM 2249 C CA . GLN A 1 315 ? -14.916 -2.895 36.876 1.00 82.81 315 GLN A CA 1
ATOM 2250 C C . GLN A 1 315 ? -15.639 -1.878 36.002 1.00 82.81 315 GLN A C 1
ATOM 2252 O O . GLN A 1 315 ? -16.843 -1.984 35.770 1.00 82.81 315 GLN A O 1
ATOM 2257 N N . ASN A 1 316 ? -14.894 -0.891 35.522 1.00 76.19 316 ASN A N 1
ATOM 2258 C CA . ASN A 1 316 ? -15.437 0.129 34.648 1.00 76.19 316 ASN A CA 1
ATOM 2259 C C . ASN A 1 316 ? -15.640 -0.399 33.216 1.00 76.19 316 ASN A C 1
ATOM 2261 O O . ASN A 1 316 ? -14.847 -1.215 32.741 1.00 76.19 316 ASN A O 1
ATOM 2265 N N . GLY A 1 317 ? -16.674 0.088 32.523 1.00 71.12 317 GLY A N 1
ATOM 2266 C CA . GLY A 1 317 ? -16.900 -0.218 31.109 1.00 71.12 317 GLY A CA 1
ATOM 2267 C C . GLY A 1 317 ? -15.813 0.363 30.197 1.00 71.12 317 GLY A C 1
ATOM 2268 O O . GLY A 1 317 ? -15.043 1.239 30.594 1.00 71.12 317 GLY A O 1
ATOM 2269 N N . SER A 1 318 ? -15.739 -0.119 28.958 1.00 72.50 318 SER A N 1
ATOM 2270 C CA . SER A 1 318 ? -14.893 0.480 27.918 1.00 72.50 318 SER A CA 1
ATOM 2271 C C . SER A 1 318 ? -15.700 1.498 27.122 1.00 72.50 318 SER A C 1
ATOM 2273 O O . SER A 1 318 ? -16.836 1.206 26.743 1.00 72.50 318 SER A O 1
ATOM 2275 N N . ASP A 1 319 ? -15.124 2.676 26.873 1.00 75.69 319 ASP A N 1
ATOM 2276 C CA . ASP A 1 319 ? -15.758 3.679 26.018 1.00 75.69 319 ASP A CA 1
ATOM 2277 C C . ASP A 1 319 ? -15.752 3.181 24.564 1.00 75.69 319 ASP A C 1
ATOM 2279 O O . ASP A 1 319 ? -14.673 2.883 24.027 1.00 75.69 319 ASP A O 1
ATOM 2283 N N . PRO A 1 320 ? -16.928 3.060 23.923 1.00 74.31 320 PRO A N 1
ATOM 2284 C CA . PRO A 1 320 ? -17.019 2.658 22.528 1.00 74.31 320 PRO A CA 1
ATOM 2285 C C . PRO A 1 320 ? -16.415 3.725 21.610 1.00 74.31 320 PRO A C 1
ATOM 2287 O O . PRO A 1 320 ? -16.230 4.880 22.003 1.00 74.31 320 PRO A O 1
ATOM 2290 N N . VAL A 1 321 ? -16.124 3.345 20.363 1.00 77.88 321 VAL A N 1
ATOM 2291 C CA . VAL A 1 321 ? -15.659 4.315 19.368 1.00 77.88 321 VAL A CA 1
ATOM 2292 C C . VAL A 1 321 ? -16.780 5.316 19.070 1.00 77.88 321 VAL A C 1
ATOM 2294 O O . VAL A 1 321 ? -17.921 4.927 18.825 1.00 77.88 321 VAL A O 1
ATOM 2297 N N . SER A 1 322 ? -16.459 6.607 19.096 1.00 80.69 322 SER A N 1
ATOM 2298 C CA . SER A 1 322 ? -17.383 7.691 18.742 1.00 80.69 322 SER A CA 1
ATOM 2299 C C . SER A 1 322 ? -16.636 8.908 18.203 1.00 80.69 322 SER A C 1
ATOM 2301 O O . SER A 1 322 ? -15.409 8.962 18.235 1.00 80.69 322 SER A O 1
ATOM 2303 N N . GLY A 1 323 ? -17.375 9.915 17.735 1.00 84.56 323 GLY A N 1
ATOM 2304 C CA . GLY A 1 323 ? -16.804 11.172 17.251 1.00 84.56 323 GLY A CA 1
ATOM 2305 C C . GLY A 1 323 ? -16.394 11.130 15.780 1.00 84.56 323 GLY A C 1
ATOM 2306 O O . GLY A 1 323 ? -16.926 10.343 14.990 1.00 84.56 323 GLY A O 1
ATOM 2307 N N . TYR A 1 324 ? -15.484 12.036 15.416 1.00 88.88 324 TYR A N 1
ATOM 2308 C CA . TYR A 1 324 ? -15.121 12.321 14.030 1.00 88.88 324 TYR A CA 1
ATOM 2309 C C . TYR A 1 324 ? -13.605 12.329 13.803 1.00 88.88 324 TYR A C 1
ATOM 2311 O O . TYR A 1 324 ? -12.820 12.738 14.663 1.00 88.88 324 TYR A O 1
ATOM 2319 N N . PHE A 1 325 ? -13.196 11.947 12.597 1.00 89.69 325 PHE A N 1
ATOM 2320 C CA . PHE A 1 325 ? -11.817 12.015 12.123 1.00 89.69 325 PHE A CA 1
ATOM 2321 C C . PHE A 1 325 ? -11.731 12.706 10.761 1.00 89.69 325 PHE A C 1
ATOM 2323 O O . PHE A 1 325 ? -12.721 12.860 10.049 1.00 89.69 325 PHE A O 1
ATOM 2330 N N . THR A 1 326 ? -10.529 13.132 10.393 1.00 91.81 326 THR A N 1
ATOM 2331 C CA . THR A 1 326 ? -10.237 13.711 9.083 1.00 91.81 326 THR A CA 1
ATOM 2332 C C . THR A 1 326 ? -9.093 12.942 8.439 1.00 91.81 326 THR A C 1
ATOM 2334 O O . THR A 1 326 ? -8.096 12.651 9.102 1.00 91.81 326 THR A O 1
ATOM 2337 N N . LEU A 1 327 ? -9.228 12.632 7.149 1.00 93.69 327 LEU A N 1
ATOM 2338 C CA . LEU A 1 327 ? -8.169 12.030 6.345 1.00 93.69 327 LEU A CA 1
ATOM 2339 C C . LEU A 1 327 ? -7.468 13.129 5.549 1.00 93.69 327 LEU A C 1
ATOM 2341 O O . LEU A 1 327 ? -8.125 13.962 4.931 1.00 93.69 327 LEU A O 1
ATOM 2345 N N . CYS A 1 328 ? -6.141 13.144 5.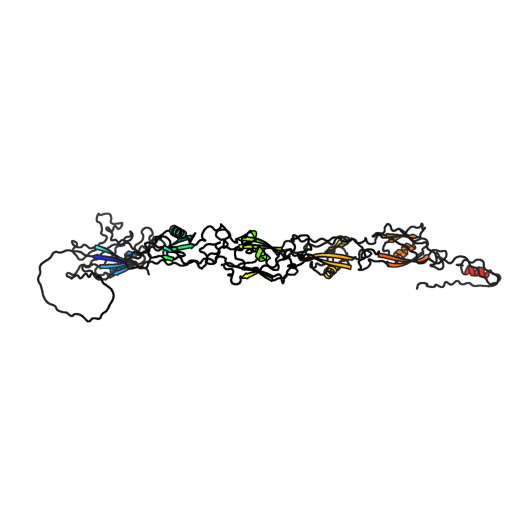558 1.00 93.62 328 CYS A N 1
ATOM 2346 C CA . CYS A 1 328 ? -5.351 14.104 4.797 1.00 93.62 328 CYS A CA 1
ATOM 2347 C C . CYS A 1 328 ? -4.392 13.383 3.852 1.00 93.62 328 CYS A C 1
ATOM 2349 O O . CYS A 1 328 ? -3.657 12.486 4.276 1.00 93.62 328 CYS A O 1
ATOM 2351 N N . LEU A 1 329 ? -4.362 13.825 2.593 1.00 93.38 329 LEU A N 1
ATOM 2352 C CA . LEU A 1 329 ? -3.424 13.360 1.577 1.00 93.38 329 LEU A CA 1
ATOM 2353 C C . LEU A 1 329 ? -2.503 14.509 1.169 1.00 93.38 329 LEU A C 1
ATOM 2355 O O . LEU A 1 329 ? -2.962 15.545 0.680 1.00 93.38 329 LEU A O 1
ATOM 2359 N N . ASN A 1 330 ? -1.197 14.310 1.334 1.00 91.94 330 ASN A N 1
ATOM 2360 C CA . ASN A 1 330 ? -0.185 15.267 0.908 1.00 91.94 330 ASN A CA 1
ATOM 2361 C C . ASN A 1 330 ? 0.677 14.679 -0.212 1.00 91.94 330 ASN A C 1
ATOM 2363 O O . ASN A 1 330 ? 1.491 13.791 0.023 1.00 91.94 330 ASN A O 1
ATOM 2367 N N . THR A 1 331 ? 0.522 15.224 -1.417 1.00 88.62 331 THR A N 1
ATOM 2368 C CA . THR A 1 331 ? 1.286 14.855 -2.617 1.00 88.62 331 THR A CA 1
ATOM 2369 C C . THR A 1 331 ? 2.277 15.941 -3.038 1.00 88.62 331 THR A C 1
ATOM 2371 O O . THR A 1 331 ? 2.899 15.832 -4.090 1.00 88.62 331 THR A O 1
ATOM 2374 N N . THR A 1 332 ? 2.465 17.001 -2.238 1.00 87.00 332 THR A N 1
ATOM 2375 C CA . THR A 1 332 ? 3.359 18.126 -2.590 1.00 87.00 332 THR A CA 1
ATOM 2376 C C . THR A 1 332 ? 4.822 17.703 -2.738 1.00 87.00 332 THR A C 1
ATOM 2378 O O . THR A 1 332 ? 5.506 18.179 -3.643 1.00 87.00 332 THR A O 1
ATOM 2381 N N . ALA A 1 333 ? 5.277 16.777 -1.891 1.00 78.88 333 ALA A N 1
ATOM 2382 C CA . ALA A 1 333 ? 6.624 16.205 -1.922 1.00 78.88 333 ALA A CA 1
ATOM 2383 C C . ALA A 1 333 ? 6.721 14.919 -2.767 1.00 78.88 333 ALA A C 1
ATOM 2385 O O . ALA A 1 333 ? 7.803 14.351 -2.895 1.00 78.88 333 ALA A O 1
ATOM 2386 N N . SER A 1 334 ? 5.606 14.454 -3.339 1.00 70.31 334 SER A N 1
ATOM 2387 C CA . SER A 1 334 ? 5.559 13.246 -4.169 1.00 70.31 334 SER A CA 1
ATOM 2388 C C . SER A 1 334 ? 5.997 13.577 -5.586 1.00 70.31 334 SER A C 1
ATOM 2390 O O . SER A 1 334 ? 5.580 14.589 -6.132 1.00 70.31 334 SER A O 1
ATOM 2392 N N . GLY A 1 335 ? 6.871 12.770 -6.172 1.00 60.38 335 GLY A N 1
ATOM 2393 C CA . GLY A 1 335 ? 7.575 13.096 -7.409 1.00 60.38 335 GLY A CA 1
ATOM 2394 C C . GLY A 1 335 ? 8.982 12.538 -7.345 1.00 60.38 335 GLY A C 1
ATOM 2395 O O . GLY A 1 335 ? 9.857 13.125 -6.707 1.00 60.38 335 GLY A O 1
ATOM 2396 N N . GLY A 1 336 ? 9.180 11.361 -7.927 1.00 64.75 336 GLY A N 1
ATOM 2397 C CA . GLY A 1 336 ? 10.484 10.718 -7.932 1.00 64.75 336 GLY A CA 1
ATOM 2398 C C . GLY A 1 336 ? 10.437 9.214 -8.149 1.00 64.75 336 GLY A C 1
ATOM 2399 O O . GLY A 1 336 ? 9.405 8.618 -8.455 1.00 64.75 336 GLY A O 1
ATOM 2400 N N . VAL A 1 337 ? 11.604 8.594 -7.961 1.00 61.06 337 VAL A N 1
ATOM 2401 C CA . VAL A 1 337 ? 11.899 7.203 -8.338 1.00 61.06 337 VAL A CA 1
ATOM 2402 C C . VAL A 1 337 ? 10.944 6.175 -7.715 1.00 61.06 337 VAL A C 1
ATOM 2404 O O . VAL A 1 337 ? 10.728 5.114 -8.293 1.00 61.06 337 VAL A O 1
ATOM 2407 N N . LEU A 1 338 ? 10.365 6.486 -6.553 1.00 60.69 338 LEU A N 1
ATOM 2408 C CA . LEU A 1 338 ? 9.565 5.546 -5.767 1.00 60.69 338 LEU A CA 1
ATOM 2409 C C . LEU A 1 338 ? 8.054 5.781 -5.850 1.00 60.69 338 LEU A C 1
ATOM 2411 O O . LEU A 1 338 ? 7.315 4.854 -5.555 1.00 60.69 338 LEU A O 1
ATOM 2415 N N . THR A 1 339 ? 7.602 6.976 -6.251 1.00 63.22 339 THR A N 1
ATOM 2416 C CA . THR A 1 339 ? 6.176 7.358 -6.205 1.00 63.22 339 THR A CA 1
ATOM 2417 C C . THR A 1 339 ? 5.539 7.631 -7.565 1.00 63.22 339 THR A C 1
ATOM 2419 O O . THR A 1 339 ? 4.314 7.616 -7.689 1.00 63.22 339 THR A O 1
ATOM 2422 N N . GLY A 1 340 ? 6.356 7.794 -8.611 1.00 69.56 340 GLY A N 1
ATOM 2423 C CA . GLY A 1 340 ? 5.886 8.290 -9.902 1.00 69.56 340 GLY A CA 1
ATOM 2424 C C . GLY A 1 340 ? 5.610 9.794 -9.851 1.00 69.56 340 GLY A C 1
ATOM 2425 O O . GLY A 1 340 ? 6.022 10.480 -8.912 1.00 69.56 340 GLY A O 1
ATOM 2426 N N . GLU A 1 341 ? 4.936 10.312 -10.875 1.00 73.44 341 GLU A N 1
ATOM 2427 C CA . GLU A 1 341 ? 4.600 11.737 -10.965 1.00 73.44 341 GLU A CA 1
ATOM 2428 C C . GLU A 1 341 ? 3.112 11.974 -10.657 1.00 73.44 341 GLU A C 1
ATOM 2430 O O . GLU A 1 341 ? 2.259 11.501 -11.418 1.00 73.44 341 GLU A O 1
ATOM 2435 N N . PRO A 1 342 ? 2.771 12.685 -9.559 1.00 76.62 342 PRO A N 1
ATOM 2436 C CA . PRO A 1 342 ? 1.393 13.076 -9.288 1.00 76.62 342 PRO A CA 1
ATOM 2437 C C . PRO A 1 342 ? 0.961 14.193 -10.236 1.00 76.62 342 PRO A C 1
ATOM 2439 O O . PRO A 1 342 ? 1.724 15.123 -10.514 1.00 76.62 342 PRO A O 1
ATOM 2442 N N . TYR A 1 343 ? -0.287 14.146 -10.686 1.00 75.94 343 TYR A N 1
ATOM 2443 C CA . TYR A 1 343 ? -0.839 15.176 -11.558 1.00 75.94 343 TYR A CA 1
ATOM 2444 C C . TYR A 1 343 ? -1.110 16.476 -10.786 1.00 75.94 343 TYR A C 1
ATOM 2446 O O . TYR A 1 343 ? -0.696 17.559 -11.203 1.00 75.94 343 TYR A O 1
ATOM 2454 N N . VAL A 1 344 ? -1.769 16.377 -9.624 1.00 78.62 344 VAL A N 1
ATOM 2455 C CA . VAL A 1 344 ? -1.968 17.512 -8.711 1.00 78.62 344 VAL A CA 1
ATOM 2456 C C . VAL A 1 344 ? -1.064 17.351 -7.493 1.00 78.62 344 VAL A C 1
ATOM 2458 O O . VAL A 1 344 ? -1.233 16.452 -6.667 1.00 78.62 344 VAL A O 1
ATOM 2461 N N . ARG A 1 345 ? -0.130 18.287 -7.334 1.00 86.44 345 ARG A N 1
ATOM 2462 C CA . ARG A 1 345 ? 0.702 18.425 -6.133 1.00 86.44 345 ARG A CA 1
ATOM 2463 C C . ARG A 1 345 ? -0.023 19.303 -5.121 1.00 86.44 345 ARG A C 1
ATOM 2465 O O . ARG A 1 345 ? 0.080 20.526 -5.172 1.00 86.44 345 ARG A O 1
ATOM 2472 N N . ALA A 1 346 ? -0.765 18.684 -4.210 1.00 88.38 346 ALA A N 1
ATOM 2473 C CA . ALA A 1 346 ? -1.531 19.390 -3.189 1.00 88.38 346 ALA A CA 1
ATOM 2474 C C . ALA A 1 346 ? -1.443 18.688 -1.833 1.00 88.38 346 ALA A C 1
ATOM 2476 O O . ALA A 1 346 ? -1.147 17.500 -1.735 1.00 88.38 346 ALA A O 1
ATOM 2477 N N . SER A 1 347 ? -1.708 19.452 -0.778 1.00 92.50 347 SER A N 1
ATOM 2478 C CA . SER A 1 347 ? -1.985 18.926 0.552 1.00 92.50 347 SER A CA 1
ATOM 2479 C C . SER A 1 347 ? -3.404 19.335 0.898 1.00 92.50 347 SER A C 1
ATOM 2481 O O . SER A 1 347 ? -3.718 20.526 0.924 1.00 92.50 347 SER A O 1
ATOM 2483 N N . SER A 1 348 ? -4.278 18.353 1.074 1.00 93.81 348 SER A N 1
ATOM 2484 C CA . SER A 1 348 ? -5.695 18.579 1.329 1.00 93.81 348 SER A CA 1
ATOM 2485 C C . SER A 1 348 ? -6.206 17.557 2.334 1.00 93.81 348 SER A C 1
ATOM 2487 O O . SER A 1 348 ? -5.638 16.473 2.483 1.00 93.81 348 SER A O 1
ATOM 2489 N N . CYS A 1 349 ? -7.266 17.928 3.039 1.00 94.25 349 CYS A N 1
ATOM 2490 C CA . CYS A 1 349 ? -7.913 17.105 4.042 1.00 94.25 349 CYS A CA 1
ATOM 2491 C C . CYS A 1 349 ? -9.402 17.019 3.729 1.00 94.25 349 CYS A C 1
ATOM 2493 O O . CYS A 1 349 ? -9.989 17.989 3.250 1.00 94.25 349 CYS A O 1
ATOM 2495 N N . THR A 1 350 ? -10.002 15.873 4.024 1.00 94.56 350 THR A N 1
ATOM 2496 C CA . THR A 1 350 ? -11.439 15.676 3.889 1.00 94.56 350 THR A CA 1
ATOM 2497 C C . THR A 1 350 ? -12.190 16.588 4.861 1.00 94.56 350 THR A C 1
ATOM 2499 O O . THR A 1 350 ? -11.635 17.080 5.851 1.00 94.56 350 THR A O 1
ATOM 2502 N N . ARG A 1 351 ? -13.498 16.742 4.661 1.00 92.62 351 ARG A N 1
ATOM 2503 C CA . ARG A 1 351 ? -14.406 17.117 5.758 1.00 92.62 351 ARG A CA 1
ATOM 2504 C C . ARG A 1 351 ? -14.306 16.126 6.933 1.00 92.62 351 ARG A C 1
ATOM 2506 O O . ARG A 1 351 ? -13.730 15.042 6.807 1.00 92.62 351 ARG A O 1
ATOM 2513 N N . ALA A 1 352 ? -14.872 16.497 8.081 1.00 91.69 352 ALA A N 1
ATOM 2514 C CA . ALA A 1 352 ? -14.979 15.599 9.229 1.00 91.69 352 ALA A CA 1
ATOM 2515 C C . ALA A 1 352 ? -15.860 14.386 8.877 1.00 91.69 352 ALA A C 1
ATOM 2517 O O . ALA A 1 352 ? -16.990 14.538 8.411 1.00 91.69 352 ALA A O 1
ATOM 2518 N N . LEU A 1 353 ? -15.329 13.188 9.099 1.00 91.06 353 LEU A N 1
ATOM 2519 C CA . LEU A 1 353 ? -15.973 11.901 8.860 1.00 91.06 353 LEU A CA 1
ATOM 2520 C C . LEU A 1 353 ? -16.352 11.294 10.203 1.00 91.06 353 LEU A C 1
ATOM 2522 O O . LEU A 1 353 ? -15.514 11.225 11.101 1.00 91.06 353 LEU A O 1
ATOM 2526 N N . ARG A 1 354 ? -17.611 10.874 10.360 1.00 89.19 354 ARG A N 1
ATOM 2527 C CA . ARG A 1 354 ? -18.042 10.165 11.571 1.00 89.19 354 ARG A CA 1
ATOM 2528 C C . ARG A 1 354 ? -17.303 8.827 11.647 1.00 89.19 354 ARG A C 1
ATOM 2530 O O . ARG A 1 354 ? -16.990 8.234 10.616 1.00 89.19 354 ARG A O 1
ATOM 2537 N N . HIS A 1 355 ? -17.035 8.356 12.860 1.00 86.81 355 HIS A N 1
ATOM 2538 C CA . HIS A 1 355 ? -16.331 7.097 13.131 1.00 86.81 355 HIS A CA 1
ATOM 2539 C C . HIS A 1 355 ? -16.919 5.843 12.453 1.00 86.81 355 HIS A C 1
ATOM 2541 O O . HIS A 1 355 ? -16.276 4.803 12.461 1.00 86.81 355 HIS A O 1
ATOM 2547 N N . ASP A 1 356 ? -18.127 5.914 11.902 1.00 87.31 356 ASP A N 1
ATOM 2548 C CA . ASP A 1 356 ? -18.827 4.828 11.220 1.00 87.31 356 ASP A CA 1
ATOM 2549 C C . ASP A 1 356 ? -19.304 5.215 9.811 1.00 87.31 356 ASP A C 1
ATOM 2551 O O . ASP A 1 356 ? -20.200 4.578 9.254 1.00 87.31 356 ASP A O 1
ATOM 2555 N N . ALA A 1 357 ? -18.698 6.245 9.207 1.00 91.62 357 ALA A N 1
ATOM 2556 C CA . ALA A 1 357 ? -19.017 6.686 7.853 1.00 91.62 357 ALA A CA 1
ATOM 2557 C C . ALA A 1 357 ? -19.097 5.500 6.870 1.00 91.62 357 ALA A C 1
ATOM 2559 O O . ALA A 1 357 ? -18.252 4.594 6.864 1.00 91.62 357 ALA A O 1
ATOM 2560 N N . LYS A 1 358 ? -20.146 5.491 6.038 1.00 93.00 358 LYS A N 1
ATOM 2561 C CA . LYS A 1 358 ? -20.363 4.439 5.035 1.00 93.00 358 LYS A CA 1
ATOM 2562 C C . LYS A 1 358 ? -19.245 4.467 3.990 1.00 93.00 358 LYS A C 1
ATOM 2564 O O . LYS A 1 358 ? -18.620 5.508 3.781 1.00 93.00 358 LYS A O 1
ATOM 2569 N N . ALA A 1 359 ? -18.979 3.324 3.359 1.00 95.19 359 ALA A N 1
ATOM 2570 C CA . ALA A 1 359 ? -17.859 3.188 2.434 1.00 95.19 359 ALA A CA 1
ATOM 2571 C C . ALA A 1 359 ? -18.060 4.062 1.192 1.00 95.19 359 ALA A C 1
ATOM 2573 O O . ALA A 1 359 ? -17.259 4.957 0.932 1.00 95.19 359 ALA A O 1
ATOM 2574 N N . ASN A 1 360 ? -19.170 3.833 0.493 1.00 94.62 360 ASN A N 1
ATOM 2575 C CA . ASN A 1 360 ? -19.480 4.415 -0.809 1.00 94.62 360 ASN A CA 1
ATOM 2576 C C . ASN A 1 360 ? -20.870 5.066 -0.818 1.00 94.62 360 ASN A C 1
ATOM 2578 O O . ASN A 1 360 ? -21.709 4.786 0.042 1.00 94.62 360 ASN A O 1
ATOM 2582 N N . ARG A 1 361 ? -21.132 5.931 -1.803 1.00 93.75 361 ARG A N 1
ATOM 2583 C CA . ARG A 1 361 ? -22.401 6.675 -1.931 1.00 93.75 361 ARG A CA 1
ATOM 2584 C C . ARG A 1 361 ? -23.629 5.765 -2.021 1.00 93.75 361 ARG A C 1
ATOM 2586 O O . ARG A 1 361 ? -24.699 6.153 -1.552 1.00 93.75 361 ARG A O 1
ATOM 2593 N N . ALA A 1 362 ? -23.483 4.562 -2.579 1.00 92.56 362 ALA A N 1
ATOM 2594 C CA . ALA A 1 362 ? -24.566 3.584 -2.683 1.00 92.56 362 ALA A CA 1
ATOM 2595 C C . ALA A 1 362 ? -24.994 3.027 -1.312 1.00 92.56 362 ALA A C 1
ATOM 2597 O O . ALA A 1 362 ? -26.179 2.774 -1.101 1.00 92.56 362 ALA A O 1
ATOM 2598 N N . ASP A 1 363 ? -24.067 2.930 -0.355 1.00 89.50 363 ASP A N 1
ATOM 2599 C CA . ASP A 1 363 ? -24.339 2.521 1.029 1.00 89.50 363 ASP A CA 1
ATOM 2600 C C . ASP A 1 363 ? -25.049 3.615 1.859 1.00 89.50 363 ASP A C 1
ATOM 2602 O O . ASP A 1 363 ? -25.489 3.363 2.987 1.00 89.50 363 ASP A O 1
ATOM 2606 N N . ALA A 1 364 ? -25.156 4.840 1.326 1.00 89.94 364 ALA A N 1
ATOM 2607 C CA . ALA A 1 364 ? -25.772 5.997 1.977 1.00 89.94 364 ALA A CA 1
ATOM 2608 C C . ALA A 1 364 ? -26.672 6.803 1.017 1.00 89.94 364 ALA A C 1
ATOM 2610 O O . ALA A 1 364 ? -26.450 8.001 0.837 1.00 89.94 364 ALA A O 1
ATOM 2611 N N . PRO A 1 365 ? -27.735 6.219 0.434 1.00 89.25 365 PRO A N 1
ATOM 2612 C CA . PRO A 1 365 ? -28.517 6.871 -0.625 1.00 89.25 365 PRO A CA 1
ATOM 2613 C C . PRO A 1 365 ? -29.172 8.193 -0.188 1.00 89.25 365 PRO A C 1
ATOM 2615 O O . PRO A 1 365 ? -29.392 9.079 -1.008 1.00 89.25 365 PRO A O 1
ATOM 2618 N N . ASN A 1 366 ? -29.445 8.350 1.110 1.00 89.69 366 ASN A N 1
ATOM 2619 C CA . ASN A 1 366 ? -30.046 9.560 1.680 1.00 89.69 366 ASN A CA 1
ATOM 2620 C C . ASN A 1 366 ? -29.008 10.605 2.139 1.00 89.69 366 ASN A C 1
ATOM 2622 O O . ASN A 1 366 ? -29.384 11.712 2.513 1.00 89.69 366 ASN A O 1
ATOM 2626 N N . ALA A 1 367 ? -27.720 10.252 2.152 1.00 89.50 367 ALA A N 1
ATOM 2627 C CA . ALA A 1 367 ? -26.615 11.121 2.554 1.00 89.50 367 ALA A CA 1
ATOM 2628 C C . ALA A 1 367 ? -25.300 10.699 1.857 1.00 89.50 367 ALA A C 1
ATOM 2630 O O . ALA A 1 367 ? -24.328 10.359 2.538 1.00 89.50 367 ALA A O 1
ATOM 2631 N N . PRO A 1 368 ? -25.238 10.696 0.512 1.00 91.81 368 PRO A N 1
ATOM 2632 C CA . PRO A 1 368 ? -24.079 10.190 -0.233 1.00 91.81 368 PRO A CA 1
ATOM 2633 C C . PRO A 1 368 ? -22.795 10.972 0.088 1.00 91.81 368 PRO A C 1
ATOM 2635 O O . PRO A 1 368 ? -21.714 10.399 0.209 1.00 91.81 368 PRO A O 1
ATOM 2638 N N . GLU A 1 369 ? -22.934 12.265 0.372 1.00 92.56 369 GLU A N 1
ATOM 2639 C CA . GLU A 1 369 ? -21.853 13.151 0.815 1.00 92.56 369 GLU A CA 1
ATOM 2640 C C . GLU A 1 369 ? -21.497 12.978 2.303 1.00 92.56 369 GLU A C 1
ATOM 2642 O O . GLU A 1 369 ? -20.901 13.863 2.897 1.00 92.56 369 GLU A O 1
ATOM 2647 N N . SER A 1 370 ? -21.884 11.882 2.961 1.00 90.50 370 SER A N 1
ATOM 2648 C CA . SER A 1 370 ? -21.397 11.523 4.307 1.00 90.50 370 SER A CA 1
ATOM 2649 C C . SER A 1 370 ? -20.359 10.397 4.280 1.00 90.50 370 SER A C 1
ATOM 2651 O O . SER A 1 370 ? -19.733 10.102 5.296 1.00 90.50 370 SER A O 1
ATOM 2653 N N . THR A 1 371 ? -20.142 9.797 3.110 1.00 95.75 371 THR A N 1
ATOM 2654 C CA . THR A 1 371 ? -19.347 8.578 2.917 1.00 95.75 371 THR A CA 1
ATOM 2655 C C . THR A 1 371 ? -17.850 8.862 2.820 1.00 95.75 371 THR A C 1
ATOM 2657 O O . THR A 1 371 ? -17.454 10.011 2.579 1.00 95.75 371 THR A O 1
ATOM 2660 N N . ILE A 1 372 ? -17.027 7.827 3.036 1.00 96.44 372 ILE A N 1
ATOM 2661 C CA . ILE A 1 372 ? -15.566 7.903 2.888 1.00 96.44 372 ILE A CA 1
ATOM 2662 C C . ILE A 1 372 ? -15.194 8.194 1.436 1.00 96.44 372 ILE A C 1
ATOM 2664 O O . ILE A 1 372 ? -14.425 9.121 1.208 1.00 96.44 372 ILE A O 1
ATOM 2668 N N . GLU A 1 373 ? -15.763 7.456 0.478 1.00 96.00 373 GLU A N 1
ATOM 2669 C CA . GLU A 1 373 ? -15.568 7.671 -0.963 1.00 96.00 373 GLU A CA 1
ATOM 2670 C C . GLU A 1 373 ? -15.792 9.142 -1.326 1.00 96.00 373 GLU A C 1
ATOM 2672 O O . GLU A 1 373 ? -14.866 9.815 -1.774 1.00 96.00 373 GLU A O 1
ATOM 2677 N N . ALA A 1 374 ? -16.968 9.689 -1.000 1.00 95.25 374 ALA A N 1
ATOM 2678 C CA . ALA A 1 374 ? -17.287 11.071 -1.337 1.00 95.25 374 ALA A CA 1
ATOM 2679 C C . ALA A 1 374 ? -16.318 12.084 -0.712 1.00 95.25 374 ALA A C 1
ATOM 2681 O O . ALA A 1 374 ? -15.857 13.003 -1.380 1.00 95.25 374 ALA A O 1
ATOM 2682 N N . ALA A 1 375 ? -15.959 11.893 0.560 1.00 95.81 375 ALA A N 1
ATOM 2683 C CA . ALA A 1 375 ? -15.034 12.786 1.252 1.00 95.81 375 ALA A CA 1
ATOM 2684 C C . ALA A 1 375 ? -13.623 12.744 0.663 1.00 95.81 375 ALA A C 1
ATOM 2686 O O . ALA A 1 375 ? -12.958 13.776 0.584 1.00 95.81 375 ALA A O 1
ATOM 2687 N N . VAL A 1 376 ? -13.146 11.557 0.297 1.00 95.81 376 VAL A N 1
ATOM 2688 C CA . VAL A 1 376 ? -11.803 11.370 -0.251 1.00 95.81 376 VAL A CA 1
ATOM 2689 C C . VAL A 1 376 ? -11.712 11.947 -1.669 1.00 95.81 376 VAL A C 1
ATOM 2691 O O . VAL A 1 376 ? -10.700 12.557 -1.993 1.00 95.81 376 VAL A O 1
ATOM 2694 N N . GLU A 1 377 ? -12.768 11.876 -2.480 1.00 93.62 377 GLU A N 1
ATOM 2695 C CA . GLU A 1 377 ? -12.829 12.492 -3.823 1.00 93.62 377 GLU A CA 1
ATOM 2696 C C . GLU A 1 377 ? -12.962 14.027 -3.810 1.00 93.62 377 GLU A C 1
ATOM 2698 O O . GLU A 1 377 ? -12.666 14.721 -4.793 1.00 93.62 377 GLU A O 1
ATOM 2703 N N . GLU A 1 378 ? -13.380 14.609 -2.684 1.00 92.81 378 GLU A N 1
ATOM 2704 C CA . GLU A 1 378 ? -13.363 16.063 -2.504 1.00 92.81 378 GLU A CA 1
ATOM 2705 C C . GLU A 1 378 ? -11.929 16.616 -2.437 1.00 92.81 378 GLU A C 1
ATOM 2707 O O . GLU A 1 378 ? -11.708 17.772 -2.823 1.00 92.81 378 GLU A O 1
ATOM 2712 N N . LEU A 1 379 ? -10.947 15.799 -2.025 1.00 92.81 379 LEU A N 1
ATOM 2713 C CA . LEU A 1 379 ? -9.541 16.198 -1.933 1.00 92.81 379 LEU A CA 1
ATOM 2714 C C . LEU A 1 379 ? -9.038 16.774 -3.261 1.00 92.81 379 LEU A C 1
ATOM 2716 O O . LEU A 1 379 ? -9.414 16.345 -4.350 1.00 92.81 379 LEU A O 1
ATOM 2720 N N . LEU A 1 380 ? -8.150 17.765 -3.184 1.00 90.75 380 LEU A N 1
ATOM 2721 C CA . LEU A 1 380 ? -7.671 18.487 -4.372 1.00 90.75 380 LEU A CA 1
ATOM 2722 C C . LEU A 1 380 ? -6.896 17.605 -5.364 1.00 90.75 380 LEU A C 1
ATOM 2724 O O . LEU A 1 380 ? -6.822 17.933 -6.544 1.00 90.75 380 LEU A O 1
ATOM 2728 N N . ASN A 1 381 ? -6.304 16.518 -4.879 1.00 87.75 381 ASN A N 1
ATOM 2729 C CA . ASN A 1 381 ? -5.431 15.607 -5.614 1.00 87.75 381 ASN A CA 1
ATOM 2730 C C . ASN A 1 381 ? -6.059 14.239 -5.909 1.00 87.75 381 ASN A C 1
ATOM 2732 O O . ASN A 1 381 ? -5.397 13.395 -6.506 1.00 87.75 381 ASN A O 1
ATOM 2736 N N . VAL A 1 382 ? -7.324 14.024 -5.547 1.00 89.44 382 VAL A N 1
ATOM 2737 C CA . VAL A 1 382 ? -8.017 12.745 -5.735 1.00 89.44 382 VAL A CA 1
ATOM 2738 C C . VAL A 1 382 ? -9.235 12.940 -6.628 1.00 89.44 382 VAL A C 1
ATOM 2740 O O . VAL A 1 382 ? -9.951 13.931 -6.501 1.00 89.44 382 VAL A O 1
ATOM 2743 N N . GLY A 1 383 ? -9.416 12.025 -7.576 1.00 87.69 383 GLY A N 1
ATOM 2744 C CA . GLY A 1 383 ? -10.518 12.035 -8.531 1.00 87.69 383 GLY A CA 1
ATOM 2745 C C . GLY A 1 383 ? -11.585 11.018 -8.166 1.00 87.69 383 GLY A C 1
ATOM 2746 O O . GLY A 1 383 ? -12.684 11.412 -7.807 1.00 87.69 383 GLY A O 1
ATOM 2747 N N . ASP A 1 384 ? -11.241 9.738 -8.268 1.00 88.81 384 ASP A N 1
ATOM 2748 C CA . ASP A 1 384 ? -12.160 8.608 -8.093 1.00 88.81 384 ASP A CA 1
ATOM 2749 C C . ASP A 1 384 ? -11.474 7.520 -7.264 1.00 88.81 384 ASP A C 1
ATOM 2751 O O . ASP A 1 384 ? -10.280 7.231 -7.456 1.00 88.81 384 ASP A O 1
ATOM 2755 N N . VAL A 1 385 ? -12.213 6.944 -6.321 1.00 93.00 385 VAL A N 1
ATOM 2756 C CA . VAL A 1 385 ? -11.710 5.923 -5.400 1.00 93.00 385 VAL A CA 1
ATOM 2757 C C . VAL A 1 385 ? -12.733 4.812 -5.215 1.00 93.00 385 VAL A C 1
ATOM 2759 O O . VAL A 1 385 ? -13.924 5.052 -5.111 1.00 93.00 385 VAL A O 1
ATOM 2762 N N . SER A 1 386 ? -12.260 3.578 -5.076 1.00 93.50 386 SER A N 1
ATOM 2763 C CA . SER A 1 386 ? -13.099 2.470 -4.620 1.00 93.50 386 SER A CA 1
ATOM 2764 C C . SER A 1 386 ? -12.893 2.273 -3.127 1.00 93.50 386 SER A C 1
ATOM 2766 O O . SER A 1 386 ? -11.762 2.053 -2.688 1.00 93.50 386 SER A O 1
ATOM 2768 N N . VAL A 1 387 ? -13.977 2.306 -2.351 1.00 96.06 387 VAL A N 1
ATOM 2769 C CA . VAL A 1 387 ? -13.928 2.094 -0.900 1.00 96.06 387 VAL A CA 1
ATOM 2770 C C . VAL A 1 387 ? -14.795 0.909 -0.496 1.00 96.06 387 VAL A C 1
ATOM 2772 O O . VAL A 1 387 ? -15.993 0.879 -0.785 1.00 96.06 387 VAL A O 1
ATOM 2775 N N . SER A 1 388 ? -14.208 -0.039 0.234 1.00 94.31 388 SER A N 1
ATOM 2776 C CA . SER A 1 388 ? -14.943 -1.068 0.975 1.00 94.31 388 SER A CA 1
ATOM 2777 C C . SER A 1 388 ? -14.812 -0.844 2.472 1.00 94.31 388 SER A C 1
ATOM 2779 O O . SER A 1 388 ? -13.855 -0.234 2.943 1.00 94.31 388 SER A O 1
ATOM 2781 N N . ARG A 1 389 ? -15.789 -1.335 3.236 1.00 91.38 389 ARG A N 1
ATOM 2782 C CA . ARG A 1 389 ? -15.791 -1.238 4.695 1.00 91.38 389 ARG A CA 1
ATOM 2783 C C . ARG A 1 389 ? -16.228 -2.550 5.320 1.00 91.38 389 ARG A C 1
ATOM 2785 O O . ARG A 1 389 ? -17.232 -3.126 4.905 1.00 91.38 389 ARG A O 1
ATOM 2792 N N . SER A 1 390 ? -15.539 -2.957 6.375 1.00 87.56 390 SER A N 1
ATOM 2793 C CA . SER A 1 390 ? -15.881 -4.122 7.189 1.00 87.56 390 SER A CA 1
ATOM 2794 C C . SER A 1 390 ? -15.768 -3.801 8.681 1.00 87.56 390 SER A C 1
ATOM 2796 O O . SER A 1 390 ? -14.938 -2.977 9.062 1.00 87.56 390 SER A O 1
ATOM 2798 N N . PRO A 1 391 ? -16.567 -4.429 9.558 1.00 81.19 391 PRO A N 1
ATOM 2799 C CA . PRO A 1 391 ? -16.355 -4.320 11.000 1.00 81.19 391 PRO A CA 1
ATOM 2800 C C . PRO A 1 391 ? -15.015 -4.970 11.393 1.00 81.19 391 PRO A C 1
ATOM 2802 O O . PRO A 1 391 ? -14.639 -5.997 10.827 1.00 81.19 391 PRO A O 1
ATOM 2805 N N . THR A 1 392 ? -14.292 -4.394 12.358 1.00 77.00 392 THR A N 1
ATOM 2806 C CA . THR A 1 392 ? -12.997 -4.936 12.832 1.00 77.00 392 THR A CA 1
ATOM 2807 C C . THR A 1 392 ? -13.158 -6.231 13.630 1.00 77.00 392 THR A C 1
ATOM 2809 O O . THR A 1 392 ? -12.286 -7.098 13.611 1.00 77.00 392 THR A O 1
ATOM 2812 N N . THR A 1 393 ? -14.286 -6.376 14.322 1.00 70.62 393 THR A N 1
ATOM 2813 C CA . THR A 1 393 ? -14.704 -7.572 15.058 1.00 70.62 393 THR A CA 1
ATOM 2814 C C . THR A 1 393 ? -16.173 -7.862 14.760 1.00 70.62 393 THR A C 1
ATOM 2816 O O . THR A 1 393 ? -16.976 -6.950 14.593 1.00 70.62 393 THR A O 1
ATOM 2819 N N . ALA A 1 394 ? -16.548 -9.137 14.679 1.00 63.56 394 ALA A N 1
ATOM 2820 C CA . ALA A 1 394 ? -17.932 -9.556 14.457 1.00 63.56 394 ALA A CA 1
ATOM 2821 C C . ALA A 1 394 ? -18.534 -10.153 15.734 1.00 63.56 394 ALA A C 1
ATOM 2823 O O . ALA A 1 394 ? -17.815 -10.567 16.647 1.00 63.56 394 ALA A O 1
ATOM 2824 N N . GLY A 1 395 ? -19.860 -10.249 15.791 1.00 62.06 395 GLY A N 1
ATOM 2825 C CA . GLY A 1 395 ? -20.522 -10.851 16.940 1.00 62.06 395 GLY A CA 1
ATOM 2826 C C . GLY A 1 395 ? -20.361 -10.005 18.209 1.00 62.06 395 GLY A C 1
ATOM 2827 O O . GLY A 1 395 ? -20.207 -8.788 18.138 1.00 62.06 395 GLY A O 1
ATOM 2828 N N . ALA A 1 396 ? -20.462 -10.634 19.388 1.00 53.22 396 ALA A N 1
ATOM 2829 C CA . ALA A 1 396 ? -20.666 -9.934 20.668 1.00 53.22 396 ALA A CA 1
ATOM 2830 C C . ALA A 1 396 ? -19.478 -9.066 21.119 1.00 53.22 396 ALA A C 1
ATOM 2832 O O . ALA A 1 396 ? -19.544 -8.411 22.154 1.00 53.22 396 ALA A O 1
ATOM 2833 N N . ALA A 1 397 ? -18.398 -9.087 20.336 1.00 57.25 397 ALA A N 1
ATOM 2834 C CA . ALA A 1 397 ? -17.191 -8.294 20.496 1.00 57.25 397 ALA A CA 1
ATOM 2835 C C . ALA A 1 397 ? -17.130 -7.085 19.540 1.00 57.25 397 ALA A C 1
ATOM 2837 O O . ALA A 1 397 ? -16.095 -6.417 19.492 1.00 57.25 397 ALA A O 1
ATOM 2838 N N . PHE A 1 398 ? -18.171 -6.832 18.736 1.00 65.75 398 PHE A N 1
ATOM 2839 C CA . PHE A 1 398 ? -18.197 -5.696 17.818 1.00 65.75 398 PHE A CA 1
ATOM 2840 C C . PHE A 1 398 ? -18.175 -4.382 18.586 1.00 65.75 398 PHE A C 1
ATOM 2842 O O . PHE A 1 398 ? -19.005 -4.159 19.466 1.00 65.75 398 PHE A O 1
ATOM 2849 N N . SER A 1 399 ? -17.220 -3.520 18.232 1.00 65.12 399 SER A N 1
ATOM 2850 C CA . SER A 1 399 ? -16.931 -2.314 18.994 1.00 65.12 399 SER A CA 1
ATOM 2851 C C . SER A 1 399 ? -17.325 -0.997 18.324 1.00 65.12 399 SER A C 1
ATOM 2853 O O . SER A 1 399 ? -16.848 0.074 18.717 1.00 65.12 399 SER A O 1
ATOM 2855 N N . GLY A 1 400 ? -18.198 -1.040 17.311 1.00 71.69 400 GLY A N 1
ATOM 2856 C CA . GLY A 1 400 ? -18.472 0.132 16.470 1.00 71.69 400 GLY A CA 1
ATOM 2857 C C . GLY A 1 400 ? -17.250 0.561 15.648 1.00 71.69 400 GLY A C 1
ATOM 2858 O O . GLY A 1 400 ? -17.238 1.642 15.070 1.00 71.69 400 GLY A O 1
ATOM 2859 N N . ALA A 1 401 ? -16.204 -0.270 15.622 1.00 76.50 401 ALA A N 1
ATOM 2860 C CA . ALA A 1 401 ? -14.966 -0.018 14.913 1.00 76.50 401 ALA A CA 1
ATOM 2861 C C . ALA A 1 401 ? -15.004 -0.676 13.532 1.00 76.50 401 ALA A C 1
ATOM 2863 O O . ALA A 1 401 ? -15.357 -1.849 13.382 1.00 76.50 401 ALA A O 1
ATOM 2864 N N . TYR A 1 402 ? -14.598 0.087 12.526 1.00 83.50 402 TYR A N 1
ATOM 2865 C CA . TYR A 1 402 ? -14.605 -0.337 11.135 1.00 83.50 402 TYR A CA 1
ATOM 2866 C C . TYR A 1 402 ? -13.210 -0.214 10.529 1.00 83.50 402 TYR A C 1
ATOM 2868 O O . TYR A 1 402 ? -12.418 0.653 10.899 1.00 83.50 402 TYR A O 1
ATOM 2876 N N . THR A 1 403 ? -12.930 -1.095 9.580 1.00 88.69 403 THR A N 1
ATOM 2877 C CA . THR A 1 403 ? -11.810 -0.995 8.650 1.00 88.69 403 THR A CA 1
ATOM 2878 C C . THR A 1 403 ? -12.364 -0.526 7.317 1.00 88.69 403 THR A C 1
ATOM 2880 O O . THR A 1 403 ? -13.371 -1.064 6.853 1.00 88.69 403 THR A O 1
ATOM 2883 N N . TRP A 1 404 ? -11.712 0.464 6.709 1.00 92.25 404 TRP A N 1
ATOM 2884 C CA . TRP A 1 404 ? -11.976 0.870 5.334 1.00 92.25 404 TRP A CA 1
ATOM 2885 C C . TRP A 1 404 ? -10.755 0.573 4.480 1.00 92.25 404 TRP A C 1
ATOM 2887 O O . TRP A 1 404 ? -9.653 1.003 4.824 1.00 92.25 404 TRP A O 1
ATOM 2897 N N . ASP A 1 405 ? -10.970 -0.097 3.355 1.00 93.25 405 ASP A N 1
ATOM 2898 C CA . ASP A 1 405 ? -9.955 -0.255 2.319 1.00 93.25 405 ASP A CA 1
ATOM 2899 C C . ASP A 1 405 ? -10.237 0.768 1.224 1.00 93.25 405 ASP A C 1
ATOM 2901 O O . ASP A 1 405 ? -11.310 0.761 0.621 1.00 93.25 405 ASP A O 1
ATOM 2905 N N . ILE A 1 406 ? -9.281 1.668 0.993 1.00 94.19 406 ILE A N 1
ATOM 2906 C CA . ILE A 1 406 ? -9.389 2.753 0.013 1.00 94.19 406 ILE A CA 1
ATOM 2907 C C . ILE A 1 406 ? -8.424 2.454 -1.131 1.00 94.19 406 ILE A C 1
ATOM 2909 O O . ILE A 1 406 ? -7.208 2.466 -0.949 1.00 94.19 406 ILE A O 1
ATOM 2913 N N . THR A 1 407 ? -8.971 2.212 -2.320 1.00 92.19 407 THR A N 1
ATOM 2914 C CA . THR A 1 407 ? -8.204 2.033 -3.555 1.00 92.19 407 THR A CA 1
ATOM 2915 C C . THR A 1 407 ? -8.319 3.289 -4.404 1.00 92.19 407 THR A C 1
ATOM 2917 O O . THR A 1 407 ? -9.407 3.642 -4.852 1.00 92.19 407 THR A O 1
ATOM 2920 N N . PHE A 1 408 ? -7.197 3.962 -4.651 1.00 89.69 408 PHE A N 1
ATOM 2921 C CA . PHE A 1 408 ? -7.160 5.129 -5.527 1.00 89.69 408 PHE A CA 1
ATOM 2922 C C . PHE A 1 408 ? -7.188 4.685 -6.988 1.00 89.69 408 PHE A C 1
ATOM 2924 O O . PHE A 1 408 ? -6.285 3.977 -7.434 1.00 89.69 408 PHE A O 1
ATOM 2931 N N . LEU A 1 409 ? -8.210 5.109 -7.730 1.00 86.75 409 LEU A N 1
ATOM 2932 C CA . LEU A 1 409 ? -8.380 4.750 -9.137 1.00 86.75 409 LEU A CA 1
ATOM 2933 C C . LEU A 1 409 ? -7.938 5.893 -10.042 1.00 86.75 409 LEU A C 1
ATOM 2935 O O . LEU A 1 409 ? -7.185 5.662 -10.990 1.00 86.75 409 LEU A O 1
ATOM 2939 N N . HIS A 1 410 ? -8.340 7.122 -9.705 1.00 84.31 410 HIS A N 1
ATOM 2940 C CA . HIS A 1 410 ? -8.067 8.301 -10.517 1.00 84.31 410 HIS A CA 1
ATOM 2941 C C . HIS A 1 410 ? -7.667 9.536 -9.690 1.00 84.31 410 HIS A C 1
ATOM 2943 O O . HIS A 1 410 ? -8.131 9.728 -8.566 1.00 84.31 410 HIS A O 1
ATOM 2949 N N . GLU A 1 411 ? -6.816 10.401 -10.248 1.00 82.12 411 GLU A N 1
ATOM 2950 C CA . GLU A 1 411 ? -6.542 11.752 -9.738 1.00 82.12 411 GLU A CA 1
ATOM 2951 C C . GLU A 1 411 ? -7.580 12.756 -10.261 1.00 82.12 411 GLU A C 1
ATOM 2953 O O . GLU A 1 411 ? -8.236 12.542 -11.284 1.00 82.12 411 GLU A O 1
ATOM 2958 N N . LYS A 1 412 ? -7.726 13.887 -9.562 1.00 79.69 412 LYS A N 1
ATOM 2959 C CA . LYS A 1 412 ? -8.681 14.928 -9.949 1.00 79.69 412 LYS A CA 1
ATOM 2960 C C . LYS A 1 412 ? -8.278 15.525 -11.301 1.00 79.69 412 LYS A C 1
ATOM 2962 O O . LYS A 1 412 ? -7.140 15.986 -11.431 1.00 79.69 412 LYS A O 1
ATOM 2967 N N . PRO A 1 413 ? -9.171 15.570 -12.305 1.00 66.38 413 PRO A N 1
ATOM 2968 C CA . PRO A 1 413 ? -8.819 16.123 -13.603 1.00 66.38 413 PRO A CA 1
ATOM 2969 C C . PRO A 1 413 ? -8.568 17.635 -13.494 1.00 66.38 413 PRO A C 1
ATOM 2971 O O . PRO A 1 413 ? -9.482 18.417 -13.235 1.00 66.38 413 PRO A O 1
ATOM 2974 N N . GLY A 1 414 ? -7.322 18.055 -13.721 1.00 56.41 414 GLY A N 1
ATOM 2975 C CA . GLY A 1 414 ? -6.993 19.418 -14.146 1.00 56.41 414 GLY A CA 1
ATOM 2976 C C . GLY A 1 414 ? -6.907 19.499 -15.675 1.00 56.41 414 GLY A C 1
ATOM 2977 O O . GLY A 1 414 ? -7.028 18.500 -16.377 1.00 56.41 414 GLY A O 1
ATOM 2978 N N . ALA A 1 415 ? -6.742 20.698 -16.221 1.00 51.81 415 ALA A N 1
ATOM 2979 C CA . ALA A 1 415 ? -6.924 21.005 -17.642 1.00 51.81 415 ALA A CA 1
ATOM 2980 C C . ALA A 1 415 ? -6.234 20.073 -18.679 1.00 51.81 415 ALA A C 1
ATOM 2982 O O . ALA A 1 415 ? -5.126 19.593 -18.485 1.00 51.81 415 ALA A O 1
ATOM 2983 N N . ALA A 1 416 ? -6.897 19.942 -19.838 1.00 52.00 416 ALA A N 1
ATOM 2984 C CA . ALA A 1 416 ? -6.471 19.583 -21.208 1.00 52.00 416 ALA A CA 1
ATOM 2985 C C . ALA A 1 416 ? -5.562 18.363 -21.516 1.00 52.00 416 ALA A C 1
ATOM 2987 O O . ALA A 1 416 ? -5.807 17.746 -22.554 1.00 52.00 416 ALA A O 1
ATOM 2988 N N . TRP A 1 417 ? -4.562 18.006 -20.702 1.00 50.03 417 TRP A N 1
ATOM 2989 C CA . TRP A 1 417 ? -3.488 17.056 -21.074 1.00 50.03 417 TRP A CA 1
ATOM 2990 C C . TRP A 1 417 ? -3.656 15.618 -20.560 1.00 50.03 417 TRP A C 1
ATOM 2992 O O . TRP A 1 417 ? -2.900 14.735 -20.945 1.00 50.03 417 TRP A O 1
ATOM 3002 N N . CYS A 1 418 ? -4.706 15.334 -19.789 1.00 60.12 418 CYS A N 1
ATOM 3003 C CA . CYS A 1 418 ? -5.133 13.978 -19.414 1.00 60.12 418 CYS A CA 1
ATOM 3004 C C . CYS A 1 418 ? -5.674 13.126 -20.598 1.00 60.12 418 CYS A C 1
ATOM 3006 O O . CYS A 1 418 ? -6.507 12.246 -20.409 1.00 60.12 418 CYS A O 1
ATOM 3008 N N . ARG A 1 419 ? -5.260 13.409 -21.844 1.00 48.88 419 ARG A N 1
ATOM 3009 C CA . ARG A 1 419 ? -5.808 12.833 -23.091 1.00 48.88 419 ARG A CA 1
ATOM 3010 C C . ARG A 1 419 ? -4.840 11.950 -23.886 1.00 48.88 419 ARG A C 1
ATOM 3012 O O . ARG A 1 419 ? -5.163 11.588 -25.013 1.00 48.88 419 ARG A O 1
ATOM 3019 N N . ASP A 1 420 ? -3.710 11.544 -23.322 1.00 45.69 420 ASP A N 1
ATOM 3020 C CA . ASP A 1 420 ? -2.720 10.741 -24.059 1.00 45.69 420 ASP A CA 1
ATOM 3021 C C . ASP A 1 420 ? -2.904 9.214 -23.939 1.00 45.69 420 ASP A C 1
ATOM 3023 O O . ASP A 1 420 ? -1.946 8.468 -24.121 1.00 45.69 420 ASP A O 1
ATOM 3027 N N . ALA A 1 421 ? -4.122 8.707 -23.690 1.00 44.91 421 ALA A N 1
ATOM 3028 C CA . ALA A 1 421 ? -4.401 7.267 -23.810 1.00 44.91 421 ALA A CA 1
ATOM 3029 C C . ALA A 1 421 ? -5.901 6.914 -23.936 1.00 44.91 421 ALA A C 1
ATOM 3031 O O . ALA A 1 421 ? -6.467 6.353 -23.013 1.00 44.91 421 ALA A O 1
ATOM 3032 N N . GLY A 1 422 ? -6.550 7.214 -25.069 1.00 47.50 422 GLY A N 1
ATOM 3033 C CA . GLY A 1 422 ? -7.664 6.419 -25.641 1.00 47.50 422 GLY A CA 1
ATOM 3034 C C . GLY A 1 422 ? -8.960 6.112 -24.853 1.00 47.50 422 GLY A C 1
ATOM 3035 O O . GLY A 1 422 ? -9.864 5.554 -25.467 1.00 47.50 422 GLY A O 1
ATOM 3036 N N . ASP A 1 423 ? -9.102 6.461 -23.575 1.00 51.16 423 ASP A N 1
ATOM 3037 C CA . ASP A 1 423 ? -10.271 6.152 -22.737 1.00 51.16 423 ASP A CA 1
ATOM 3038 C C . ASP A 1 423 ? -10.639 7.349 -21.840 1.00 51.16 423 ASP A C 1
ATOM 3040 O O . ASP A 1 423 ? -9.779 8.103 -21.386 1.00 51.16 423 ASP A O 1
ATOM 3044 N N . VAL A 1 424 ? -11.938 7.542 -21.607 1.00 43.34 424 VAL A N 1
ATOM 3045 C CA . VAL A 1 424 ? -12.553 8.640 -20.845 1.00 43.34 424 VAL A CA 1
ATOM 3046 C C . VAL A 1 424 ? -12.472 8.452 -19.307 1.00 43.34 424 VAL A C 1
ATOM 3048 O O . VAL A 1 424 ? -13.003 9.276 -18.566 1.00 43.34 424 VAL A O 1
ATOM 3051 N N . SER A 1 425 ? -11.711 7.469 -18.800 1.00 55.19 425 SER A N 1
ATOM 3052 C CA . SER A 1 425 ? -11.343 7.244 -17.377 1.00 55.19 425 SER A CA 1
ATOM 3053 C C . SER A 1 425 ? -10.126 8.092 -16.915 1.00 55.19 425 SER A C 1
ATOM 3055 O O . SER A 1 425 ? -9.174 7.642 -16.287 1.00 55.19 425 SER A O 1
ATOM 3057 N N . THR A 1 426 ? -10.116 9.352 -17.330 1.00 62.88 426 THR A N 1
ATOM 3058 C CA . THR A 1 426 ? -8.949 10.106 -17.851 1.00 62.88 426 THR A CA 1
ATOM 3059 C C . THR A 1 426 ? -7.754 10.484 -16.965 1.00 62.88 426 THR A C 1
ATOM 3061 O O . THR A 1 426 ? -6.863 11.167 -17.453 1.00 62.88 426 THR A O 1
ATOM 3064 N N . CYS A 1 427 ? -7.613 10.067 -15.713 1.00 71.25 427 CYS A N 1
ATOM 3065 C CA . CYS A 1 427 ? -6.358 10.329 -14.995 1.00 71.25 427 CYS A CA 1
ATOM 3066 C C . CYS A 1 427 ? -6.149 9.259 -13.945 1.00 71.25 427 CYS A C 1
ATOM 3068 O O . CYS A 1 427 ? -6.657 9.429 -12.853 1.00 71.25 427 CYS A O 1
ATOM 3070 N N . ALA A 1 428 ? -5.457 8.158 -14.259 1.00 77.94 428 ALA A N 1
ATOM 3071 C CA . ALA A 1 428 ? -5.201 7.083 -13.287 1.00 77.94 428 ALA A CA 1
ATOM 3072 C C . ALA A 1 428 ? -4.654 7.637 -11.956 1.00 77.94 428 ALA A C 1
ATOM 3074 O O . ALA A 1 428 ? -4.178 8.762 -11.922 1.00 77.94 428 ALA A O 1
ATOM 3075 N N . ALA A 1 429 ? -4.670 6.903 -10.851 1.00 80.56 429 ALA A N 1
ATOM 3076 C CA . ALA A 1 429 ? -3.943 7.330 -9.654 1.00 80.56 429 ALA A CA 1
ATOM 3077 C C . ALA A 1 429 ? -2.424 7.395 -9.931 1.00 80.56 429 ALA A C 1
ATOM 3079 O O . ALA A 1 429 ? -1.932 6.861 -10.932 1.00 80.56 429 ALA A O 1
ATOM 3080 N N . MET A 1 430 ? -1.651 8.103 -9.100 1.00 79.88 430 MET A N 1
ATOM 3081 C CA . MET A 1 430 ? -0.186 7.992 -9.180 1.00 79.88 430 MET A CA 1
ATOM 3082 C C . MET A 1 430 ? 0.262 6.558 -8.895 1.00 79.88 430 MET A C 1
ATOM 3084 O O . MET A 1 430 ? -0.470 5.791 -8.274 1.00 79.88 430 MET A O 1
ATOM 3088 N N . GLY A 1 431 ? 1.466 6.219 -9.359 1.00 77.12 431 GLY A N 1
ATOM 3089 C CA . GLY A 1 431 ? 2.006 4.875 -9.217 1.00 77.12 431 GLY A CA 1
ATOM 3090 C C . GLY A 1 431 ? 2.026 4.413 -7.768 1.00 77.12 431 GLY A C 1
ATOM 3091 O O . GLY A 1 431 ? 1.382 3.422 -7.498 1.00 77.12 431 GLY A O 1
ATOM 3092 N N . ASP A 1 432 ? 2.671 5.133 -6.845 1.00 81.81 432 ASP A N 1
ATOM 3093 C CA . ASP A 1 432 ? 2.630 4.829 -5.401 1.00 81.81 432 ASP A CA 1
ATOM 3094 C C . ASP A 1 432 ? 2.029 6.028 -4.650 1.00 81.81 432 ASP A C 1
ATOM 3096 O O . ASP A 1 432 ? 2.665 7.082 -4.532 1.00 81.81 432 ASP A O 1
ATOM 3100 N N . VAL A 1 433 ? 0.777 5.902 -4.198 1.00 85.88 433 VAL A N 1
ATOM 3101 C CA . VAL A 1 433 ? 0.067 6.976 -3.484 1.00 85.88 433 VAL A CA 1
ATOM 3102 C C . VAL A 1 433 ? 0.605 7.069 -2.049 1.00 85.88 433 VAL A C 1
ATOM 3104 O O . VAL A 1 433 ? 0.609 6.061 -1.346 1.00 85.88 433 VAL A O 1
ATOM 3107 N N . PRO A 1 434 ? 1.026 8.254 -1.562 1.00 87.56 434 PRO A N 1
ATOM 3108 C CA . PRO A 1 434 ? 1.447 8.420 -0.176 1.00 87.56 434 PRO A CA 1
ATOM 3109 C C . PRO A 1 434 ? 0.368 7.998 0.818 1.00 87.56 434 PRO A C 1
ATOM 3111 O O . PRO A 1 434 ? -0.823 8.214 0.591 1.00 87.56 434 PRO A O 1
ATOM 3114 N N . LEU A 1 435 ? 0.800 7.484 1.968 1.00 88.88 435 LEU A N 1
ATOM 3115 C CA . LEU A 1 435 ? -0.107 7.079 3.035 1.00 88.88 435 LEU A CA 1
ATOM 3116 C C . LEU A 1 435 ? -0.990 8.251 3.497 1.00 88.88 435 LEU A C 1
ATOM 3118 O O . LEU A 1 435 ? -0.497 9.351 3.770 1.00 88.88 435 LEU A O 1
ATOM 3122 N N . LEU A 1 436 ? -2.295 7.997 3.630 1.00 91.44 436 LEU A N 1
ATOM 3123 C CA . LEU A 1 436 ? -3.218 8.935 4.264 1.00 91.44 436 LEU A CA 1
ATOM 3124 C C . LEU A 1 436 ? -2.816 9.163 5.723 1.00 91.44 436 LEU A C 1
ATOM 3126 O O . LEU A 1 436 ? -2.411 8.248 6.437 1.00 91.44 436 LEU A O 1
ATOM 3130 N N . THR A 1 437 ? -2.968 10.395 6.189 1.00 91.50 437 THR A N 1
ATOM 3131 C CA . THR A 1 437 ? -2.724 10.742 7.592 1.00 91.50 437 THR A CA 1
ATOM 3132 C C . THR A 1 437 ? -4.035 11.057 8.291 1.00 91.50 437 THR A C 1
ATOM 3134 O O . THR A 1 437 ? -4.923 11.686 7.713 1.00 91.50 437 THR A O 1
ATOM 3137 N N . LEU A 1 438 ? -4.159 10.610 9.540 1.00 89.44 438 LEU A N 1
ATOM 3138 C CA . LEU A 1 438 ? -5.299 10.933 10.389 1.00 89.44 438 LEU A CA 1
ATOM 3139 C C . LEU A 1 438 ? -5.049 12.243 11.120 1.00 89.44 438 LEU A C 1
ATOM 3141 O O . LEU A 1 438 ? -3.999 12.448 11.731 1.00 89.44 438 LEU A O 1
ATOM 3145 N N . ARG A 1 439 ? -6.058 13.105 11.110 1.00 87.75 439 ARG A N 1
ATOM 3146 C CA . ARG A 1 439 ? -6.105 14.310 11.926 1.00 87.75 439 ARG A CA 1
ATOM 3147 C C . ARG A 1 439 ? -7.365 14.287 12.783 1.00 87.75 439 ARG A C 1
ATOM 3149 O O . ARG A 1 439 ? -8.429 13.877 12.320 1.00 87.75 439 ARG A O 1
ATOM 3156 N N . ALA A 1 440 ? -7.243 14.741 14.029 1.00 80.81 440 ALA A N 1
ATOM 3157 C CA . ALA A 1 440 ? -8.403 14.965 14.883 1.00 80.81 440 ALA A CA 1
ATOM 3158 C C . ALA A 1 440 ? -9.336 15.991 14.225 1.00 80.81 440 ALA A C 1
ATOM 3160 O O . ALA A 1 440 ? -8.866 17.024 13.734 1.00 80.81 440 ALA A O 1
ATOM 3161 N N . ALA A 1 441 ? -10.641 15.709 14.219 1.00 75.25 441 ALA A N 1
ATOM 3162 C CA . ALA A 1 441 ? -11.626 16.675 13.756 1.00 75.25 441 ALA A CA 1
ATOM 3163 C C . ALA A 1 441 ? -11.546 17.959 14.604 1.00 75.25 441 ALA A C 1
ATOM 3165 O O . ALA A 1 441 ? -11.332 17.911 15.817 1.00 75.25 441 ALA A O 1
ATOM 3166 N N . SER A 1 442 ? -11.684 19.117 13.960 1.00 74.81 442 SER A N 1
ATOM 3167 C CA . SER A 1 442 ? -11.723 20.413 14.644 1.00 74.81 442 SER A CA 1
ATOM 3168 C C . SER A 1 442 ? -13.127 20.719 15.170 1.00 74.81 442 SER A C 1
ATOM 3170 O O . SER A 1 442 ? -14.119 20.255 14.611 1.00 74.81 442 SER A O 1
ATOM 3172 N N . ALA A 1 443 ? -13.224 21.551 16.209 1.00 60.84 443 ALA A N 1
ATOM 3173 C CA . ALA A 1 443 ? -14.506 22.046 16.713 1.00 60.84 443 ALA A CA 1
ATOM 3174 C C . ALA A 1 443 ? -15.355 22.674 15.577 1.00 60.84 443 ALA A C 1
ATOM 3176 O O . ALA A 1 443 ? -14.784 23.314 14.688 1.00 60.84 443 ALA A O 1
ATOM 3177 N N . PRO A 1 444 ? -16.695 22.511 15.584 1.00 68.44 444 PRO A N 1
ATOM 3178 C CA . PRO A 1 444 ? -17.537 22.059 16.701 1.00 68.44 444 PRO A CA 1
ATOM 3179 C C . PRO A 1 444 ? -17.716 20.535 16.822 1.00 68.44 444 PRO A C 1
ATOM 3181 O O . PRO A 1 444 ? -18.351 20.081 17.769 1.00 68.44 444 PRO A O 1
ATOM 3184 N N . THR A 1 445 ? -17.181 19.735 15.896 1.00 77.56 445 THR A N 1
ATOM 3185 C CA . THR A 1 445 ? -17.279 18.268 15.959 1.00 77.56 445 THR A CA 1
ATOM 3186 C C . THR A 1 445 ? -16.349 17.690 17.023 1.00 77.56 445 THR A C 1
ATOM 3188 O O . THR A 1 445 ? -15.173 18.050 17.074 1.00 77.56 445 THR A O 1
ATOM 3191 N N . ALA A 1 446 ? -16.867 16.786 17.860 1.00 80.00 446 ALA A N 1
ATOM 3192 C CA . ALA A 1 446 ? -16.053 16.069 18.838 1.00 80.00 446 ALA A CA 1
ATOM 3193 C C . ALA A 1 446 ? -15.026 15.171 18.115 1.00 80.00 446 ALA A C 1
ATOM 3195 O O . ALA A 1 446 ? -15.407 14.455 17.179 1.00 80.00 446 ALA A O 1
ATOM 3196 N N . PRO A 1 447 ? -13.739 15.203 18.509 1.00 83.69 447 PRO A N 1
ATOM 3197 C CA . PRO A 1 447 ? -12.729 14.339 17.917 1.00 83.69 447 PRO A CA 1
ATOM 3198 C C . PRO A 1 447 ? -13.029 12.872 18.230 1.00 83.69 447 PRO A C 1
ATOM 3200 O O . PRO A 1 447 ? -13.786 12.557 19.148 1.00 83.69 447 PRO A O 1
ATOM 3203 N N . LEU A 1 448 ? -12.416 11.982 17.458 1.00 83.06 448 LEU A N 1
ATOM 3204 C CA . LEU A 1 448 ? -12.519 10.548 17.667 1.00 83.06 448 LEU A CA 1
ATOM 3205 C C . LEU A 1 448 ? -12.105 10.161 19.100 1.00 83.06 448 LEU A C 1
ATOM 3207 O O . LEU A 1 448 ? -11.043 10.568 19.576 1.00 83.06 448 LEU A O 1
ATOM 3211 N N . SER A 1 449 ? -12.935 9.364 19.767 1.00 78.75 449 SER A N 1
ATOM 3212 C CA . SER A 1 449 ? -12.718 8.846 21.123 1.00 78.75 449 SER A CA 1
ATOM 3213 C C . SER A 1 449 ? -12.963 7.337 21.178 1.00 78.75 449 SER A C 1
ATOM 3215 O O . SER A 1 449 ? -13.644 6.792 20.313 1.00 78.75 449 SER A O 1
ATOM 3217 N N . GLY A 1 450 ? -12.402 6.666 22.188 1.00 72.81 450 GLY A N 1
ATOM 3218 C CA . GLY A 1 450 ? -12.500 5.216 22.401 1.00 72.81 450 GLY A CA 1
ATOM 3219 C C . GLY A 1 450 ? -11.180 4.623 22.913 1.00 72.81 450 GLY A C 1
ATOM 3220 O O . GLY A 1 450 ? -10.119 5.229 22.773 1.00 72.81 450 GLY A O 1
ATOM 3221 N N . THR A 1 451 ? -11.217 3.432 23.516 1.00 59.69 451 THR A N 1
ATOM 3222 C CA . THR A 1 451 ? -10.052 2.797 24.176 1.00 59.69 451 THR A CA 1
ATOM 3223 C C . THR A 1 451 ? -9.019 2.157 23.227 1.00 59.69 451 THR A C 1
ATOM 3225 O O . THR A 1 451 ? -8.137 1.430 23.682 1.00 59.69 451 THR A O 1
ATOM 3228 N N . SER A 1 452 ? -9.092 2.371 21.908 1.00 57.34 452 SER A N 1
ATOM 3229 C CA . SER A 1 452 ? -8.163 1.778 20.927 1.00 57.34 452 SER A CA 1
ATOM 3230 C C . SER A 1 452 ? -7.750 2.774 19.844 1.00 57.34 452 SER A C 1
ATOM 3232 O O . SER A 1 452 ? -8.544 3.609 19.420 1.00 57.34 452 SER A O 1
ATOM 3234 N N . SER A 1 453 ? -6.488 2.699 19.410 1.00 55.25 453 SER A N 1
ATOM 3235 C CA . SER A 1 453 ? -5.896 3.653 18.470 1.00 55.25 453 SER A CA 1
ATOM 3236 C C . SER A 1 453 ? -6.266 3.350 17.022 1.00 55.25 453 SER A C 1
ATOM 3238 O O . SER A 1 453 ? -6.131 2.218 16.560 1.00 55.25 453 SER A O 1
ATOM 3240 N N . THR A 1 454 ? -6.636 4.390 16.285 1.00 62.75 454 THR A N 1
ATOM 3241 C CA . THR A 1 454 ? -6.848 4.347 14.838 1.00 62.75 454 THR A CA 1
ATOM 3242 C C . THR A 1 454 ? -5.502 4.294 14.123 1.00 62.75 454 THR A C 1
ATOM 3244 O O . THR A 1 454 ? -4.643 5.147 14.345 1.00 62.75 454 THR A O 1
ATOM 3247 N N . LEU A 1 455 ? -5.313 3.291 13.270 1.00 70.06 455 LEU A N 1
ATOM 3248 C CA . LEU A 1 455 ? -4.103 3.106 12.475 1.00 70.06 455 LEU A CA 1
ATOM 3249 C C . LEU A 1 455 ? -4.462 3.276 10.999 1.00 70.06 455 LEU A C 1
ATOM 3251 O O . LEU A 1 455 ? -5.440 2.697 10.535 1.00 70.06 455 LEU A O 1
ATOM 3255 N N . VAL A 1 456 ? -3.664 4.052 10.267 1.00 80.94 456 VAL A N 1
ATOM 3256 C CA . VAL A 1 456 ? -3.633 3.976 8.802 1.00 80.94 456 VAL A CA 1
ATOM 3257 C C . VAL A 1 456 ? -2.440 3.111 8.435 1.00 80.94 456 VAL A C 1
ATOM 3259 O O . VAL A 1 456 ? -1.321 3.391 8.864 1.00 80.94 456 VAL A O 1
ATOM 3262 N N . SER A 1 457 ? -2.675 2.065 7.654 1.00 85.38 457 SER A N 1
ATOM 3263 C CA . SER A 1 457 ? -1.630 1.181 7.145 1.00 85.38 457 SER A CA 1
ATOM 3264 C C . SER A 1 457 ? -1.754 1.036 5.639 1.00 85.38 457 SER A C 1
ATOM 3266 O O . SER A 1 457 ? -2.855 0.993 5.096 1.00 85.38 457 SER A O 1
ATOM 3268 N N . GLU A 1 458 ? -0.613 0.935 4.973 1.00 82.56 458 GLU A N 1
ATOM 3269 C CA . GLU A 1 458 ? -0.542 0.627 3.551 1.00 82.56 458 GLU A CA 1
ATOM 3270 C C . GLU A 1 458 ? -0.895 -0.852 3.330 1.00 82.56 458 GLU A C 1
ATOM 3272 O O . GLU A 1 458 ? -0.227 -1.734 3.868 1.00 82.56 458 GLU A O 1
ATOM 3277 N N . VAL A 1 459 ? -1.962 -1.119 2.570 1.00 79.50 459 VAL A N 1
ATOM 3278 C CA . VAL A 1 459 ? -2.414 -2.489 2.250 1.00 79.50 459 VAL A CA 1
ATOM 3279 C C . VAL A 1 459 ? -1.666 -3.038 1.035 1.00 79.50 459 VAL A C 1
ATOM 3281 O O . VAL A 1 459 ? -1.228 -4.187 1.033 1.00 79.50 459 VAL A O 1
ATOM 3284 N N . ALA A 1 460 ? -1.487 -2.205 0.009 1.00 78.94 460 ALA A N 1
ATOM 3285 C CA . ALA A 1 460 ? -0.734 -2.529 -1.191 1.00 78.94 460 ALA A CA 1
ATOM 3286 C C . ALA A 1 460 ? -0.050 -1.273 -1.734 1.00 78.94 460 ALA A C 1
ATOM 3288 O O . ALA A 1 460 ? -0.670 -0.213 -1.818 1.00 78.94 460 ALA A O 1
ATOM 3289 N N . LYS A 1 461 ? 1.214 -1.426 -2.134 1.00 77.56 461 LYS A N 1
ATOM 3290 C CA . LYS A 1 461 ? 1.925 -0.423 -2.926 1.00 77.56 461 LYS A CA 1
ATOM 3291 C C . LYS A 1 461 ? 1.393 -0.411 -4.340 1.00 77.56 461 LYS A C 1
ATOM 3293 O O . LYS A 1 461 ? 1.057 -1.468 -4.878 1.00 77.56 461 LYS A O 1
ATOM 3298 N N . GLY A 1 462 ? 1.362 0.759 -4.955 1.00 74.94 462 GLY A N 1
ATOM 3299 C CA . GLY A 1 462 ? 1.036 0.817 -6.368 1.00 74.94 462 GLY A CA 1
ATOM 3300 C C . GLY A 1 462 ? 2.278 0.700 -7.268 1.00 74.94 462 GLY A C 1
ATOM 3301 O O . GLY A 1 462 ? 3.426 0.618 -6.821 1.00 74.94 462 GLY A O 1
ATOM 3302 N N . ASN A 1 463 ? 2.039 0.620 -8.577 1.00 76.56 463 ASN A N 1
ATOM 3303 C CA . ASN A 1 463 ? 3.056 0.219 -9.544 1.00 76.56 463 ASN A CA 1
ATOM 3304 C C . ASN A 1 463 ? 3.884 1.412 -10.038 1.00 76.56 463 ASN A C 1
ATOM 3306 O O . ASN A 1 463 ? 3.383 2.290 -10.740 1.00 76.56 463 ASN A O 1
ATOM 3310 N N . VAL A 1 464 ? 5.188 1.391 -9.755 1.00 80.38 464 VAL A N 1
ATOM 3311 C CA . VAL A 1 464 ? 6.174 2.335 -10.304 1.00 80.38 464 VAL A CA 1
ATOM 3312 C C . VAL A 1 464 ? 7.339 1.539 -10.872 1.00 80.38 464 VAL A C 1
ATOM 3314 O O . VAL A 1 464 ? 7.973 0.775 -10.146 1.00 80.38 464 VAL A O 1
ATOM 3317 N N . ALA A 1 465 ? 7.644 1.701 -12.161 1.00 81.44 465 ALA A N 1
ATOM 3318 C CA . ALA A 1 465 ? 8.833 1.076 -12.727 1.00 81.44 465 ALA A CA 1
ATOM 3319 C C . ALA A 1 465 ? 10.084 1.659 -12.054 1.00 81.44 465 ALA A C 1
ATOM 3321 O O . ALA A 1 465 ? 10.224 2.877 -11.926 1.00 81.44 465 ALA A O 1
ATOM 3322 N N . ALA A 1 466 ? 10.987 0.789 -11.609 1.00 82.44 466 ALA A N 1
ATOM 3323 C CA . ALA A 1 466 ? 12.239 1.136 -10.952 1.00 82.44 466 ALA A CA 1
ATOM 3324 C C . ALA A 1 466 ? 13.344 0.112 -11.286 1.00 82.44 466 ALA A C 1
ATOM 3326 O O . ALA A 1 466 ? 13.185 -0.763 -12.143 1.00 82.44 466 ALA A O 1
ATOM 3327 N N . GLY A 1 467 ? 14.488 0.245 -10.613 1.00 86.19 467 GLY A N 1
ATOM 3328 C CA . GLY A 1 467 ? 15.637 -0.639 -10.782 1.00 86.19 467 GLY A CA 1
ATOM 3329 C C . GLY A 1 467 ? 16.562 -0.194 -11.907 1.00 86.19 467 GLY A C 1
ATOM 3330 O O . GLY A 1 467 ? 16.662 0.996 -12.224 1.00 86.19 467 GLY A O 1
ATOM 3331 N N . GLU A 1 468 ? 17.258 -1.161 -12.496 1.00 90.00 468 GLU A N 1
ATOM 3332 C CA . GLU A 1 468 ? 18.295 -0.915 -13.490 1.00 90.00 468 GLU A CA 1
ATOM 3333 C C . GLU A 1 468 ? 17.988 -1.583 -14.835 1.00 90.00 468 GLU A C 1
ATOM 3335 O O . GLU A 1 468 ? 17.420 -2.669 -14.924 1.00 90.00 468 GLU A O 1
ATOM 3340 N N . LEU A 1 469 ? 18.407 -0.910 -15.899 1.00 90.00 469 LEU A N 1
ATOM 3341 C CA . LEU A 1 469 ? 18.465 -1.368 -17.270 1.00 90.00 469 LEU A CA 1
ATOM 3342 C C . LEU A 1 469 ? 19.902 -1.793 -17.594 1.00 90.00 469 LEU A C 1
ATOM 3344 O O . LEU A 1 469 ? 20.841 -1.000 -17.492 1.00 90.00 469 LEU A O 1
ATOM 3348 N N . GLN A 1 470 ? 20.060 -3.031 -18.049 1.00 92.88 470 GLN A N 1
ATOM 3349 C CA . GLN A 1 470 ? 21.284 -3.523 -18.676 1.00 92.88 470 GLN A CA 1
ATOM 3350 C C . GLN A 1 470 ? 20.936 -4.063 -20.062 1.00 92.88 470 GLN A C 1
ATOM 3352 O O . GLN A 1 470 ? 20.027 -4.884 -20.210 1.00 92.88 470 GLN A O 1
ATOM 3357 N N . LEU A 1 471 ? 21.659 -3.577 -21.070 1.00 93.94 471 LEU A N 1
ATOM 3358 C CA . LEU A 1 471 ? 21.462 -3.940 -22.468 1.00 93.94 471 LEU A CA 1
ATOM 3359 C C . LEU A 1 471 ? 22.565 -4.898 -22.909 1.00 93.94 471 LEU A C 1
ATOM 3361 O O . LEU A 1 471 ? 23.722 -4.741 -22.523 1.00 93.94 471 LEU A O 1
ATOM 3365 N N . VAL A 1 472 ? 22.205 -5.875 -23.732 1.00 92.38 472 VAL A N 1
ATOM 3366 C CA . VAL A 1 472 ? 23.117 -6.873 -24.287 1.00 92.38 472 VAL A CA 1
ATOM 3367 C C . VAL A 1 472 ? 23.162 -6.707 -25.796 1.00 92.38 472 VAL A C 1
ATOM 3369 O O . VAL A 1 472 ? 22.146 -6.828 -26.483 1.00 92.38 472 VAL A O 1
ATOM 3372 N N . PHE A 1 473 ? 24.347 -6.421 -26.316 1.00 91.12 473 PHE A N 1
ATOM 3373 C CA . PHE A 1 473 ? 24.611 -6.363 -27.743 1.00 91.12 473 PHE A CA 1
ATOM 3374 C C . PHE A 1 473 ? 25.192 -7.695 -28.215 1.00 91.12 473 PHE A C 1
ATOM 3376 O O . PHE A 1 473 ? 26.252 -8.105 -27.748 1.00 91.12 473 PHE A O 1
ATOM 3383 N N . ASN A 1 474 ? 24.513 -8.348 -29.157 1.00 87.81 474 ASN A N 1
ATOM 3384 C CA . ASN A 1 474 ? 24.993 -9.581 -29.774 1.00 87.81 474 ASN A CA 1
ATOM 3385 C C . ASN A 1 474 ? 25.735 -9.239 -31.070 1.00 87.81 474 ASN A C 1
ATOM 3387 O O . ASN A 1 474 ? 25.141 -8.717 -32.019 1.00 87.81 474 ASN A O 1
ATOM 3391 N N . ALA A 1 475 ? 27.034 -9.512 -31.097 1.00 83.38 475 ALA A N 1
ATOM 3392 C CA . ALA A 1 475 ? 27.860 -9.339 -32.276 1.00 83.38 475 ALA A CA 1
ATOM 3393 C C . ALA A 1 475 ? 27.593 -10.438 -33.321 1.00 83.38 475 ALA A C 1
ATOM 3395 O O . ALA A 1 475 ? 27.210 -11.554 -32.964 1.00 83.38 475 ALA A O 1
ATOM 3396 N N . PRO A 1 476 ? 27.828 -10.166 -34.617 1.00 80.38 476 PRO A N 1
ATOM 3397 C CA . PRO A 1 476 ? 27.554 -11.131 -35.685 1.00 80.38 476 PRO A CA 1
ATOM 3398 C C . PRO A 1 476 ? 28.389 -12.425 -35.623 1.00 80.38 476 PRO A C 1
ATOM 3400 O O . PRO A 1 476 ? 27.976 -13.418 -36.212 1.00 80.38 476 PRO A O 1
ATOM 3403 N N . TRP A 1 477 ? 29.517 -12.459 -34.902 1.00 80.44 477 TRP A N 1
ATOM 3404 C CA . TRP A 1 477 ? 30.300 -13.689 -34.666 1.00 80.44 477 TRP A CA 1
ATOM 3405 C C . TRP A 1 477 ? 29.892 -14.463 -33.399 1.00 80.44 477 TRP A C 1
ATOM 3407 O O . TRP A 1 477 ? 30.515 -15.473 -33.088 1.00 80.44 477 TRP A O 1
ATOM 3417 N N . GLY A 1 478 ? 28.844 -14.031 -32.688 1.00 80.69 478 GLY A N 1
ATOM 3418 C CA . GLY A 1 478 ? 28.239 -14.777 -31.576 1.00 80.69 478 GLY A CA 1
ATOM 3419 C C . GLY A 1 478 ? 28.559 -14.269 -30.167 1.00 80.69 478 GLY A C 1
ATOM 3420 O O . GLY A 1 478 ? 27.926 -14.729 -29.219 1.00 80.69 478 GLY A O 1
ATOM 3421 N N . ASP A 1 479 ? 29.469 -13.303 -30.008 1.00 84.81 479 ASP A N 1
ATOM 3422 C CA . ASP A 1 479 ? 29.778 -12.718 -28.695 1.00 84.81 479 ASP A CA 1
ATOM 3423 C C . ASP A 1 479 ? 28.652 -11.801 -28.190 1.00 84.81 479 ASP A C 1
ATOM 3425 O O . ASP A 1 479 ? 28.104 -10.989 -28.940 1.00 84.81 479 ASP A O 1
ATOM 3429 N N . ALA A 1 480 ? 28.347 -11.883 -26.892 1.00 88.12 480 ALA A N 1
ATOM 3430 C CA . ALA A 1 480 ? 27.324 -11.076 -26.228 1.00 88.12 480 ALA A CA 1
ATOM 3431 C C . ALA A 1 480 ? 27.955 -10.084 -25.236 1.00 88.12 480 ALA A C 1
ATOM 3433 O O . ALA A 1 480 ? 28.458 -10.471 -24.181 1.00 88.12 480 ALA A O 1
ATOM 3434 N N . TYR A 1 481 ? 27.894 -8.792 -25.557 1.00 90.50 481 TYR A N 1
ATOM 3435 C CA . TYR A 1 481 ? 28.461 -7.704 -24.759 1.00 90.50 481 TYR A CA 1
ATOM 3436 C C . TYR A 1 481 ? 27.383 -7.069 -23.885 1.00 90.50 481 TYR A C 1
ATOM 3438 O O . TYR A 1 481 ? 26.455 -6.440 -24.396 1.00 90.50 481 TYR A O 1
ATOM 3446 N N . ALA A 1 482 ? 27.510 -7.199 -22.567 1.00 92.31 482 ALA A N 1
ATOM 3447 C CA . ALA A 1 482 ? 26.602 -6.576 -21.616 1.00 92.31 482 ALA A CA 1
ATOM 3448 C C . ALA A 1 482 ? 27.097 -5.172 -21.246 1.00 92.31 482 ALA A C 1
ATOM 3450 O O . ALA A 1 482 ? 28.255 -4.988 -20.871 1.00 92.31 482 ALA A O 1
ATOM 3451 N N . SER A 1 483 ? 26.223 -4.169 -21.318 1.00 94.06 483 SER A N 1
ATOM 3452 C CA . SER A 1 483 ? 26.518 -2.842 -20.779 1.00 94.06 483 SER A CA 1
ATOM 3453 C C . SER A 1 483 ? 26.635 -2.901 -19.250 1.00 94.06 483 SER A C 1
ATOM 3455 O O . SER A 1 483 ? 25.995 -3.739 -18.607 1.00 94.06 483 SER A O 1
ATOM 3457 N N . PRO A 1 484 ? 27.352 -1.969 -18.606 1.00 94.00 484 PRO A N 1
ATOM 3458 C CA . PRO A 1 484 ? 27.118 -1.688 -17.198 1.00 94.00 484 PRO A CA 1
ATOM 3459 C C . PRO A 1 484 ? 25.632 -1.379 -16.955 1.00 94.00 484 PRO A C 1
ATOM 3461 O O . PRO A 1 484 ? 24.997 -0.708 -17.776 1.00 94.00 484 PRO A O 1
ATOM 3464 N N . ALA A 1 485 ? 25.085 -1.861 -15.839 1.00 94.12 485 ALA A N 1
ATOM 3465 C CA . ALA A 1 485 ? 23.712 -1.565 -15.449 1.00 94.12 485 ALA A CA 1
ATOM 3466 C C . ALA A 1 485 ? 23.559 -0.074 -15.105 1.00 94.12 485 ALA A C 1
ATOM 3468 O O . ALA A 1 485 ? 24.479 0.568 -14.580 1.00 94.12 485 ALA A O 1
ATOM 3469 N N . ARG A 1 486 ? 22.424 0.514 -15.474 1.00 93.81 486 ARG A N 1
ATOM 3470 C CA . ARG A 1 486 ? 22.099 1.923 -15.221 1.00 93.81 486 ARG A CA 1
ATOM 3471 C C . ARG A 1 486 ? 20.665 2.027 -14.760 1.00 93.81 486 ARG A C 1
ATOM 3473 O O . ARG A 1 486 ? 19.839 1.275 -15.251 1.00 93.81 486 ARG A O 1
ATOM 3480 N N . ALA A 1 487 ? 20.348 2.981 -13.891 1.00 90.38 487 ALA A N 1
ATOM 3481 C CA . ALA A 1 487 ? 18.960 3.247 -13.529 1.00 90.38 487 ALA A CA 1
ATOM 3482 C C . ALA A 1 487 ? 18.083 3.387 -14.789 1.00 90.38 487 ALA A C 1
ATOM 3484 O O . ALA A 1 487 ? 18.523 3.951 -15.797 1.00 90.38 487 ALA A O 1
ATOM 3485 N N . ILE A 1 488 ? 16.855 2.865 -14.753 1.00 88.50 488 ILE A N 1
ATOM 3486 C CA . ILE A 1 488 ? 15.948 2.894 -15.917 1.00 88.50 488 ILE A CA 1
ATOM 3487 C C . ILE A 1 488 ? 15.635 4.320 -16.411 1.00 88.50 488 ILE A C 1
ATOM 3489 O O . ILE A 1 488 ? 15.255 4.504 -17.565 1.00 88.50 488 ILE A O 1
ATOM 3493 N N . ASP A 1 489 ? 15.833 5.322 -15.551 1.00 86.81 489 ASP A N 1
ATOM 3494 C CA . ASP A 1 489 ? 15.680 6.755 -15.791 1.00 86.81 489 ASP A CA 1
ATOM 3495 C C . ASP A 1 489 ? 17.027 7.492 -15.885 1.00 86.81 489 ASP A C 1
ATOM 3497 O O . ASP A 1 489 ? 17.084 8.721 -15.763 1.00 86.81 489 ASP A O 1
ATOM 3501 N N . ALA A 1 490 ? 18.122 6.777 -16.150 1.00 91.94 490 ALA A N 1
ATOM 3502 C CA . ALA A 1 490 ? 19.412 7.388 -16.434 1.00 91.94 490 ALA A CA 1
ATOM 3503 C C . ALA A 1 490 ? 19.322 8.354 -17.629 1.00 91.94 490 ALA A C 1
ATOM 3505 O O . ALA A 1 490 ? 18.455 8.238 -18.498 1.00 91.94 490 ALA A O 1
ATOM 3506 N N . THR A 1 491 ? 20.229 9.327 -17.708 1.00 94.94 491 THR A N 1
ATOM 3507 C CA . THR A 1 491 ? 20.256 10.252 -18.850 1.00 94.94 491 THR A CA 1
ATOM 3508 C C . THR A 1 491 ? 20.648 9.519 -20.144 1.00 94.94 491 THR A C 1
ATOM 3510 O O . THR A 1 491 ? 21.392 8.533 -20.091 1.00 94.94 491 THR A O 1
ATOM 3513 N N . PRO A 1 492 ? 20.236 10.006 -21.334 1.00 96.06 492 PRO A N 1
ATOM 3514 C CA . PRO A 1 492 ? 20.693 9.439 -22.606 1.00 96.06 492 PRO A CA 1
ATOM 3515 C C . PRO A 1 492 ? 22.216 9.365 -22.742 1.00 96.06 492 PRO A C 1
ATOM 3517 O O . PRO A 1 492 ? 22.742 8.389 -23.273 1.00 96.06 492 PRO A O 1
ATOM 3520 N N . ALA A 1 493 ? 22.935 10.346 -22.190 1.00 96.25 493 ALA A N 1
ATOM 3521 C CA . ALA A 1 493 ? 24.393 10.339 -22.137 1.00 96.25 493 ALA A CA 1
ATOM 3522 C C . ALA A 1 493 ? 24.942 9.191 -21.272 1.00 96.25 493 ALA A C 1
ATOM 3524 O O . ALA A 1 493 ? 25.894 8.527 -21.673 1.00 96.25 493 ALA A O 1
ATOM 3525 N N . ALA A 1 494 ? 24.329 8.914 -20.117 1.00 95.94 494 ALA A N 1
ATOM 3526 C CA . ALA A 1 494 ? 24.752 7.826 -19.240 1.00 95.94 494 ALA A CA 1
ATOM 3527 C C . ALA A 1 494 ? 24.534 6.443 -19.877 1.00 95.94 494 ALA A C 1
ATOM 3529 O O . ALA A 1 494 ? 25.420 5.589 -19.778 1.00 95.94 494 ALA A O 1
ATOM 3530 N N . LEU A 1 495 ? 23.401 6.230 -20.561 1.00 96.00 495 LEU A N 1
ATOM 3531 C CA . LEU A 1 495 ? 23.147 4.976 -21.280 1.00 96.00 495 LEU A CA 1
ATOM 3532 C C . LEU A 1 495 ? 24.058 4.832 -22.507 1.00 96.00 495 LEU A C 1
ATOM 3534 O O . LEU A 1 495 ? 24.599 3.753 -22.737 1.00 96.00 495 LEU A O 1
ATOM 3538 N N . ARG A 1 496 ? 24.300 5.921 -23.250 1.00 96.06 496 ARG A N 1
ATOM 3539 C CA . ARG A 1 496 ? 25.291 5.953 -24.338 1.00 96.06 496 ARG A CA 1
ATOM 3540 C C . ARG A 1 496 ? 26.664 5.511 -23.835 1.00 96.06 496 ARG A C 1
ATOM 3542 O O . ARG A 1 496 ? 27.246 4.602 -24.410 1.00 96.06 496 ARG A O 1
ATOM 3549 N N . SER A 1 497 ? 27.160 6.103 -22.751 1.00 95.69 497 SER A N 1
ATOM 3550 C CA . SER A 1 497 ? 28.459 5.729 -22.181 1.00 95.69 497 SER A CA 1
ATOM 3551 C C . SER A 1 497 ? 28.501 4.273 -21.714 1.00 95.69 497 SER A C 1
ATOM 3553 O O . SER A 1 497 ? 29.529 3.629 -21.878 1.00 95.69 497 SER A O 1
ATOM 3555 N N . ALA A 1 498 ? 27.402 3.737 -21.169 1.00 94.75 498 ALA A N 1
ATOM 3556 C CA . ALA A 1 498 ? 27.317 2.329 -20.779 1.00 94.75 498 ALA A CA 1
ATOM 3557 C C . ALA A 1 498 ? 27.365 1.381 -21.991 1.00 94.75 498 ALA A C 1
ATOM 3559 O O . ALA A 1 498 ? 28.042 0.359 -21.949 1.00 94.75 498 ALA A O 1
ATOM 3560 N N . LEU A 1 499 ? 26.690 1.724 -23.090 1.00 94.19 499 LEU A N 1
ATOM 3561 C CA . LEU A 1 499 ? 26.748 0.938 -24.325 1.00 94.19 499 LEU A CA 1
ATOM 3562 C C . LEU A 1 499 ? 28.147 0.932 -24.950 1.00 94.19 499 LEU A C 1
ATOM 3564 O O . LEU A 1 499 ? 28.527 -0.090 -25.506 1.00 94.19 499 LEU A O 1
ATOM 3568 N N . LEU A 1 500 ? 28.906 2.030 -24.837 1.00 94.06 500 LEU A N 1
ATOM 3569 C CA . LEU A 1 500 ? 30.285 2.153 -25.341 1.00 94.06 500 LEU A CA 1
ATOM 3570 C C . LEU A 1 500 ? 31.335 1.458 -24.460 1.00 94.06 500 LEU A C 1
ATOM 3572 O O . LEU A 1 500 ? 32.468 1.272 -24.893 1.00 94.06 500 LEU A O 1
ATOM 3576 N N . SER A 1 501 ? 30.981 1.081 -23.231 1.00 91.31 501 SER A N 1
ATOM 3577 C CA . SER A 1 501 ? 31.869 0.382 -22.295 1.00 91.31 501 SER A CA 1
ATOM 3578 C C . SER A 1 501 ? 31.413 -1.039 -21.966 1.00 91.31 501 SER A C 1
ATOM 3580 O O . SER A 1 501 ? 31.905 -1.633 -21.007 1.00 91.31 501 SER A O 1
ATOM 3582 N N . GLY A 1 502 ? 30.473 -1.588 -22.743 1.00 87.69 502 GLY A N 1
ATOM 3583 C CA . GLY A 1 502 ? 29.997 -2.956 -22.561 1.00 87.69 502 GLY A CA 1
ATOM 3584 C C . GLY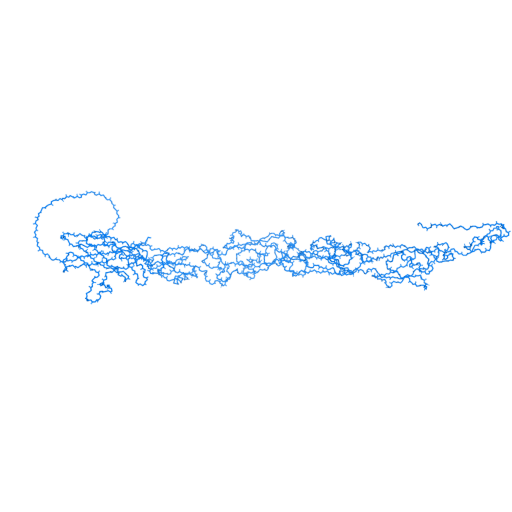 A 1 502 ? 31.113 -3.989 -22.716 1.00 87.69 502 GLY A C 1
ATOM 3585 O O . GLY A 1 502 ? 32.056 -3.786 -23.484 1.00 87.69 502 GLY A O 1
ATOM 3586 N N . SER A 1 503 ? 30.997 -5.100 -21.997 1.00 86.25 503 SER A N 1
ATOM 3587 C CA . SER A 1 503 ? 32.006 -6.161 -21.954 1.00 86.25 503 SER A CA 1
ATOM 3588 C C . SER A 1 503 ? 31.373 -7.552 -21.900 1.00 86.25 503 SER A C 1
ATOM 3590 O O . SER A 1 503 ? 30.181 -7.709 -21.627 1.00 86.25 503 SER A O 1
ATOM 3592 N N . ILE A 1 504 ? 32.175 -8.577 -22.187 1.00 80.81 504 ILE A N 1
ATOM 3593 C CA . ILE A 1 504 ? 31.787 -9.986 -22.041 1.00 80.81 504 ILE A CA 1
ATOM 3594 C C . ILE A 1 504 ? 32.081 -10.468 -20.607 1.00 80.81 504 ILE A C 1
ATOM 3596 O O . ILE A 1 504 ? 33.126 -10.149 -20.044 1.00 80.81 504 ILE A O 1
ATOM 3600 N N . ALA A 1 505 ? 31.170 -11.238 -19.998 1.00 61.69 505 ALA A N 1
ATOM 3601 C CA . ALA A 1 505 ? 31.293 -11.688 -18.600 1.00 61.69 505 ALA A CA 1
ATOM 3602 C C . ALA A 1 505 ? 32.186 -12.934 -18.408 1.00 61.69 505 ALA A C 1
ATOM 3604 O O . ALA A 1 505 ? 32.645 -13.205 -17.301 1.00 61.69 505 ALA A O 1
ATOM 3605 N N . SER A 1 506 ? 32.432 -13.705 -19.470 1.00 55.50 506 SER A N 1
ATOM 3606 C CA . SER A 1 506 ? 33.237 -14.929 -19.437 1.00 55.50 506 SER A CA 1
ATOM 3607 C C . SER A 1 506 ? 34.124 -14.968 -20.677 1.00 55.50 506 SER A C 1
ATOM 3609 O O . SER A 1 506 ? 33.674 -15.303 -21.769 1.00 55.50 506 SER A O 1
ATOM 3611 N N . SER A 1 507 ? 35.383 -14.558 -20.534 1.00 46.69 507 SER A N 1
ATOM 3612 C CA . SER A 1 507 ? 36.367 -14.652 -21.608 1.00 46.69 507 SER A CA 1
ATOM 3613 C C . SER A 1 507 ? 36.862 -16.094 -21.722 1.00 46.69 507 SER A C 1
ATOM 3615 O O . SER A 1 507 ? 37.880 -16.460 -21.132 1.00 46.69 507 SER A O 1
ATOM 3617 N N . VAL A 1 508 ? 36.157 -16.919 -22.493 1.00 48.50 508 VAL A N 1
ATOM 3618 C CA . VAL A 1 508 ? 36.771 -18.097 -23.107 1.00 48.50 508 VAL A CA 1
ATOM 3619 C C . VAL A 1 508 ? 37.078 -17.709 -24.552 1.00 48.50 508 VAL A C 1
ATOM 3621 O O . VAL A 1 508 ? 36.164 -17.528 -25.342 1.00 48.50 508 VAL A O 1
ATOM 3624 N N . ALA A 1 509 ? 38.373 -17.562 -24.854 1.00 45.84 509 ALA A N 1
ATOM 3625 C CA . ALA A 1 509 ? 38.977 -17.284 -26.166 1.00 45.84 509 ALA A CA 1
ATOM 3626 C C . ALA A 1 509 ? 39.009 -15.818 -26.663 1.00 45.84 509 ALA A C 1
ATOM 3628 O O . ALA A 1 509 ? 38.169 -15.391 -27.439 1.00 45.84 509 ALA A O 1
ATOM 3629 N N . GLY A 1 510 ? 40.074 -15.086 -26.299 1.00 55.53 510 GLY A N 1
ATOM 3630 C CA . GLY A 1 510 ? 40.841 -14.188 -27.192 1.00 55.53 510 GLY A CA 1
ATOM 3631 C C . GLY A 1 510 ? 40.180 -12.983 -27.890 1.00 55.53 510 GLY A C 1
ATOM 3632 O O . GLY A 1 510 ? 40.908 -12.221 -28.522 1.00 55.53 510 GLY A O 1
ATOM 3633 N N . GLY A 1 511 ? 38.864 -12.787 -27.804 1.00 55.28 511 GLY A N 1
ATOM 3634 C CA . GLY A 1 511 ? 38.155 -11.641 -28.379 1.00 55.28 511 GLY A CA 1
ATOM 3635 C C . GLY A 1 511 ? 38.371 -10.339 -27.591 1.00 55.28 511 GLY A C 1
ATOM 3636 O O . GLY A 1 511 ? 38.830 -10.374 -26.443 1.00 55.28 511 GLY A O 1
ATOM 3637 N N . PRO A 1 512 ? 38.053 -9.168 -28.179 1.00 60.50 512 PRO A N 1
ATOM 3638 C CA . PRO A 1 512 ? 38.148 -7.898 -27.470 1.00 60.50 512 PRO A CA 1
ATOM 3639 C C . PRO A 1 512 ? 37.238 -7.918 -26.235 1.00 60.50 512 PRO A C 1
ATOM 3641 O O . PRO A 1 512 ? 36.043 -8.191 -26.330 1.00 60.50 512 PRO A O 1
ATOM 3644 N N . LEU A 1 513 ? 37.810 -7.604 -25.067 1.00 70.12 513 LEU A N 1
ATOM 3645 C CA . LEU A 1 513 ? 37.082 -7.531 -23.790 1.00 70.12 513 LEU A CA 1
ATOM 3646 C C . LEU A 1 513 ? 36.023 -6.418 -23.773 1.00 70.12 513 LEU A C 1
ATOM 3648 O O . LEU A 1 513 ? 35.141 -6.413 -22.917 1.00 70.12 513 LEU A O 1
ATOM 3652 N N . THR A 1 514 ? 36.123 -5.474 -24.706 1.00 79.12 514 THR A N 1
ATOM 3653 C CA . THR A 1 514 ? 35.237 -4.324 -24.862 1.00 79.12 514 THR A CA 1
ATOM 3654 C C . THR A 1 514 ? 34.387 -4.464 -26.115 1.00 79.12 514 THR A C 1
ATOM 3656 O O . THR A 1 514 ? 34.829 -5.006 -27.126 1.00 79.12 514 THR A O 1
ATOM 3659 N N . THR A 1 515 ? 33.180 -3.919 -26.050 1.00 88.69 515 THR A N 1
ATOM 3660 C CA . THR A 1 515 ? 32.225 -3.849 -27.156 1.00 88.69 515 THR A CA 1
ATOM 3661 C C . THR A 1 515 ? 32.845 -3.323 -28.463 1.00 88.69 515 THR A C 1
ATOM 3663 O O . THR A 1 515 ? 33.684 -2.419 -28.432 1.00 88.69 515 THR A O 1
ATOM 3666 N N . PRO A 1 516 ? 32.411 -3.828 -29.634 1.00 90.06 516 PRO A N 1
ATOM 3667 C CA . PRO A 1 516 ? 32.798 -3.271 -30.930 1.00 90.06 516 PRO A CA 1
ATOM 3668 C C . PRO A 1 516 ? 32.097 -1.942 -31.259 1.00 90.06 516 PRO A C 1
ATOM 3670 O O . PRO A 1 516 ? 32.409 -1.327 -32.279 1.00 90.06 516 PRO A O 1
ATOM 3673 N N . ILE A 1 517 ? 31.132 -1.508 -30.441 1.00 91.56 517 ILE A N 1
ATOM 3674 C CA . ILE A 1 517 ? 30.411 -0.246 -30.627 1.00 91.56 517 ILE A CA 1
ATOM 3675 C C . ILE A 1 517 ? 31.325 0.914 -30.220 1.00 91.56 517 ILE A C 1
ATOM 3677 O O . ILE A 1 517 ? 31.655 1.062 -29.045 1.00 91.56 517 ILE A O 1
ATOM 3681 N N . THR A 1 518 ? 31.672 1.786 -31.166 1.00 91.56 518 THR A N 1
ATOM 3682 C CA . THR A 1 518 ? 32.487 2.984 -30.902 1.00 91.56 518 THR A CA 1
ATOM 3683 C C . THR A 1 518 ? 31.694 4.282 -30.975 1.00 91.56 518 THR A C 1
ATOM 3685 O O . THR A 1 518 ? 32.122 5.286 -30.404 1.00 91.56 518 THR A O 1
ATOM 3688 N N . ASN A 1 519 ? 30.499 4.274 -31.579 1.00 92.62 519 ASN A N 1
ATOM 3689 C CA . ASN A 1 519 ? 29.562 5.391 -31.487 1.00 92.62 519 ASN A CA 1
ATOM 3690 C C . ASN A 1 519 ? 28.090 4.963 -31.590 1.00 92.62 519 ASN A C 1
ATOM 3692 O O . ASN A 1 519 ? 27.696 4.150 -32.428 1.00 92.62 519 ASN A O 1
ATOM 3696 N N . VAL A 1 520 ? 27.246 5.591 -30.766 1.00 93.38 520 VAL A N 1
ATOM 3697 C CA . VAL A 1 520 ? 25.803 5.329 -30.713 1.00 93.38 520 VAL A CA 1
ATOM 3698 C C . VAL A 1 520 ? 25.025 6.575 -30.299 1.00 93.38 520 VAL A C 1
ATOM 3700 O O . VAL A 1 520 ? 25.389 7.258 -29.343 1.00 93.38 520 VAL A O 1
ATOM 3703 N N . LEU A 1 521 ? 23.946 6.899 -31.003 1.00 93.06 521 LEU A N 1
ATOM 3704 C CA . LEU A 1 521 ? 23.024 7.963 -30.610 1.00 93.06 521 LEU A CA 1
ATOM 3705 C C . LEU A 1 521 ? 21.935 7.368 -29.721 1.00 93.06 521 LEU A C 1
ATOM 3707 O O . LEU A 1 521 ? 21.370 6.327 -30.049 1.00 93.06 521 LEU A O 1
ATOM 3711 N N . VAL A 1 522 ? 21.648 8.024 -28.600 1.00 95.81 522 VAL A N 1
ATOM 3712 C CA . VAL A 1 522 ? 20.632 7.579 -27.646 1.00 95.81 522 VAL A CA 1
ATOM 3713 C C . VAL A 1 522 ? 19.689 8.737 -27.363 1.00 95.81 522 VAL A C 1
ATOM 3715 O O . VAL A 1 522 ? 20.138 9.841 -27.058 1.00 95.81 522 VAL A O 1
ATOM 3718 N N . SER A 1 523 ? 18.389 8.478 -27.431 1.00 94.81 523 SER A N 1
ATOM 3719 C CA . SER A 1 523 ? 17.357 9.359 -26.891 1.00 94.81 523 SER A CA 1
ATOM 3720 C C . SER A 1 523 ? 16.369 8.564 -26.045 1.00 94.81 523 SER A C 1
ATOM 3722 O O . SER A 1 523 ? 16.257 7.341 -26.163 1.00 94.81 523 SER A O 1
ATOM 3724 N N . ARG A 1 524 ? 15.676 9.266 -25.150 1.00 92.69 524 ARG A N 1
ATOM 3725 C CA . ARG A 1 524 ? 14.688 8.697 -24.237 1.00 92.69 524 ARG A CA 1
ATOM 3726 C C . ARG A 1 524 ? 13.455 9.579 -24.241 1.00 92.69 524 ARG A C 1
ATOM 3728 O O . ARG A 1 524 ? 13.596 10.797 -24.169 1.00 92.69 524 ARG A O 1
ATOM 3735 N N . ASN A 1 525 ? 12.283 8.964 -24.263 1.00 85.19 525 ASN A N 1
ATOM 3736 C CA . ASN A 1 525 ? 11.031 9.620 -23.926 1.00 85.19 525 ASN A CA 1
ATOM 3737 C C . ASN A 1 525 ? 10.400 8.925 -22.717 1.00 85.19 525 ASN A C 1
ATOM 3739 O O . ASN A 1 525 ? 10.422 7.696 -22.631 1.00 85.19 525 ASN A O 1
ATOM 3743 N N . GLU A 1 526 ? 9.859 9.698 -21.786 1.00 80.19 526 GLU A N 1
ATOM 3744 C CA . GLU A 1 526 ? 9.000 9.162 -20.733 1.00 80.19 526 GLU A CA 1
ATOM 3745 C C . GLU A 1 526 ? 7.578 9.077 -21.283 1.00 80.19 526 GLU A C 1
ATOM 3747 O O . GLU A 1 526 ? 7.099 10.001 -21.932 1.00 80.19 526 GLU A O 1
ATOM 3752 N N . THR A 1 527 ? 6.945 7.920 -21.118 1.00 72.75 527 THR A N 1
ATOM 3753 C CA . THR A 1 527 ? 5.704 7.579 -21.836 1.00 72.75 527 THR A CA 1
ATOM 3754 C C . THR A 1 527 ? 4.489 7.535 -20.929 1.00 72.75 527 THR A C 1
ATOM 3756 O O . THR A 1 527 ? 3.374 7.708 -21.404 1.00 72.75 527 THR A O 1
ATOM 3759 N N . THR A 1 528 ? 4.690 7.319 -19.629 1.00 72.75 528 THR A N 1
ATOM 3760 C CA . THR A 1 528 ? 3.622 7.346 -18.629 1.00 72.75 528 THR A CA 1
ATOM 3761 C C . THR A 1 528 ? 4.171 7.853 -17.302 1.00 72.75 528 THR A C 1
ATOM 3763 O O . THR A 1 528 ? 5.364 7.726 -17.025 1.00 72.75 528 THR A O 1
ATOM 3766 N N . LYS A 1 529 ? 3.282 8.333 -16.431 1.00 71.69 529 LYS A N 1
ATOM 3767 C CA . LYS A 1 529 ? 3.615 8.745 -15.058 1.00 71.69 529 LYS A CA 1
ATOM 3768 C C . LYS A 1 529 ? 4.038 7.610 -14.116 1.00 71.69 529 LYS A C 1
ATOM 3770 O O . LYS A 1 529 ? 4.476 7.870 -12.997 1.00 71.69 529 LYS A O 1
ATOM 3775 N N . PHE A 1 530 ? 3.929 6.356 -14.565 1.00 77.56 530 PHE A N 1
ATOM 3776 C CA . PHE A 1 530 ? 4.421 5.166 -13.864 1.00 77.56 530 PHE A CA 1
ATOM 3777 C C . PHE A 1 530 ? 5.914 4.906 -14.134 1.00 77.56 530 PHE A C 1
ATOM 3779 O O . PHE A 1 530 ? 6.416 3.820 -13.837 1.00 77.56 530 PHE A O 1
ATOM 3786 N N . ARG A 1 531 ? 6.623 5.899 -14.699 1.00 79.25 531 ARG A N 1
ATOM 3787 C CA . ARG A 1 531 ? 8.051 5.863 -15.052 1.00 79.25 531 ARG A CA 1
ATOM 3788 C C . ARG A 1 531 ? 8.385 4.818 -16.117 1.00 79.25 531 ARG A C 1
ATOM 3790 O O . ARG A 1 531 ? 9.399 4.126 -16.043 1.00 79.25 531 ARG A O 1
ATOM 3797 N N . THR A 1 532 ? 7.534 4.695 -17.135 1.00 79.69 532 THR A N 1
ATOM 3798 C CA . THR A 1 532 ? 7.828 3.861 -18.309 1.00 79.69 532 THR A CA 1
ATOM 3799 C C . THR A 1 532 ? 8.588 4.670 -19.356 1.00 79.69 532 THR A C 1
ATOM 3801 O O . THR A 1 532 ? 8.176 5.767 -19.743 1.00 79.69 532 THR A O 1
ATOM 3804 N N . PHE A 1 533 ? 9.688 4.120 -19.866 1.00 84.94 533 PHE A N 1
ATOM 3805 C CA . PHE A 1 533 ? 10.578 4.823 -20.789 1.00 84.94 533 PHE A CA 1
ATOM 3806 C C . PHE A 1 533 ? 10.633 4.137 -22.150 1.00 84.94 533 PHE A C 1
ATOM 3808 O O . PHE A 1 533 ? 10.836 2.927 -22.240 1.00 84.94 533 PHE A O 1
ATOM 3815 N N . GLN A 1 534 ? 10.537 4.929 -23.215 1.00 90.19 534 GLN A N 1
ATOM 3816 C CA . GLN A 1 534 ? 10.879 4.502 -24.564 1.00 90.19 534 GLN A CA 1
ATOM 3817 C C . GLN A 1 534 ? 12.279 5.007 -24.906 1.00 90.19 534 GLN A C 1
ATOM 3819 O O . GLN A 1 534 ? 12.530 6.211 -24.965 1.00 90.19 534 GLN A O 1
ATOM 3824 N N . TRP A 1 535 ? 13.187 4.073 -25.162 1.00 93.31 535 TRP A N 1
ATOM 3825 C CA . TRP A 1 535 ? 14.559 4.361 -25.556 1.00 93.31 535 TRP A CA 1
ATOM 3826 C C . TRP A 1 535 ? 14.728 4.163 -27.059 1.00 93.31 535 TRP A C 1
ATOM 3828 O O . TRP A 1 535 ? 14.322 3.138 -27.605 1.00 93.31 535 TRP A O 1
ATOM 3838 N N . ARG A 1 536 ? 15.351 5.130 -27.737 1.00 94.31 536 ARG A N 1
ATOM 3839 C CA . ARG A 1 536 ? 15.777 4.994 -29.133 1.00 94.31 536 ARG A CA 1
ATOM 3840 C C . ARG A 1 536 ? 17.294 4.966 -29.178 1.00 94.31 536 ARG A C 1
ATOM 3842 O O . ARG A 1 536 ? 17.948 5.906 -28.733 1.00 94.31 536 ARG A O 1
ATOM 3849 N N . VAL A 1 537 ? 17.829 3.884 -29.729 1.00 93.69 537 VAL A N 1
ATOM 3850 C CA . VAL A 1 537 ? 19.264 3.644 -29.873 1.00 93.69 537 VAL A CA 1
ATOM 3851 C C . VAL A 1 537 ? 19.573 3.511 -31.360 1.00 93.69 537 VAL A C 1
ATOM 3853 O O . VAL A 1 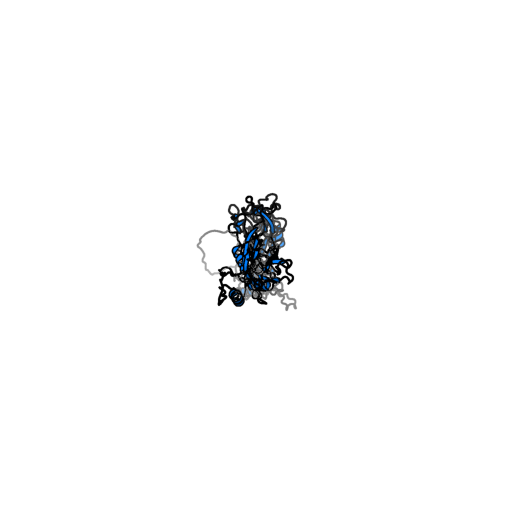537 ? 18.973 2.686 -32.045 1.00 93.69 537 VAL A O 1
ATOM 3856 N N . THR A 1 538 ? 20.489 4.332 -31.864 1.00 92.12 538 THR A N 1
ATOM 3857 C CA . THR A 1 538 ? 20.930 4.320 -33.264 1.00 92.12 538 THR A CA 1
ATOM 3858 C C . THR A 1 538 ? 22.434 4.110 -33.304 1.00 92.12 538 THR A C 1
ATOM 3860 O O . THR A 1 538 ? 23.207 5.006 -32.958 1.00 92.12 538 THR A O 1
ATOM 3863 N N . PHE A 1 539 ? 22.856 2.919 -33.716 1.00 90.69 539 PHE A N 1
ATOM 3864 C CA . PHE A 1 539 ? 24.263 2.615 -33.954 1.00 90.69 539 PHE A CA 1
ATOM 3865 C C . PHE A 1 539 ? 24.750 3.405 -35.165 1.00 90.69 539 PHE A C 1
ATOM 3867 O O . PHE A 1 539 ? 24.062 3.477 -36.180 1.00 90.69 539 PHE A O 1
ATOM 3874 N N . THR A 1 540 ? 25.901 4.057 -35.030 1.00 90.44 540 THR A N 1
ATOM 3875 C CA . THR A 1 540 ? 26.491 4.855 -36.119 1.00 90.44 540 THR A CA 1
ATOM 3876 C C . THR A 1 540 ? 27.942 4.496 -36.395 1.00 90.44 540 THR A C 1
ATOM 3878 O O . THR A 1 540 ? 28.457 4.887 -37.434 1.00 90.44 540 THR A O 1
ATOM 3881 N N . ASP A 1 541 ? 28.594 3.758 -35.494 1.00 90.94 541 ASP A N 1
ATOM 3882 C CA . ASP A 1 541 ? 29.953 3.257 -35.679 1.00 90.94 541 ASP A CA 1
ATOM 3883 C C . ASP A 1 541 ? 30.143 1.980 -34.843 1.00 90.94 541 ASP A C 1
ATOM 3885 O O . ASP A 1 541 ? 30.095 2.013 -33.605 1.00 90.94 541 ASP A O 1
ATOM 3889 N N . VAL A 1 542 ? 30.294 0.850 -35.530 1.00 90.38 542 VAL A N 1
ATOM 3890 C CA . VAL A 1 542 ? 30.569 -0.473 -34.973 1.00 90.38 542 VAL A CA 1
ATOM 3891 C C . VAL A 1 542 ? 31.701 -1.095 -35.798 1.00 90.38 542 VAL A C 1
ATOM 3893 O O . VAL A 1 542 ? 31.518 -1.421 -36.970 1.00 90.38 542 VAL A O 1
ATOM 3896 N N . ARG A 1 543 ? 32.878 -1.291 -35.189 1.00 87.69 543 ARG A N 1
ATOM 3897 C CA . ARG A 1 543 ? 34.160 -1.579 -35.881 1.00 87.69 543 ARG A CA 1
ATOM 3898 C C . ARG A 1 543 ? 34.318 -2.981 -36.477 1.00 87.69 543 ARG A C 1
ATOM 3900 O O . ARG A 1 543 ? 35.426 -3.491 -36.601 1.00 87.69 543 ARG A O 1
ATOM 3907 N N . VAL A 1 544 ? 33.213 -3.613 -36.831 1.00 85.88 544 VAL A N 1
ATOM 3908 C CA . VAL A 1 544 ? 33.164 -4.979 -37.373 1.00 85.88 544 VAL A CA 1
ATOM 3909 C C . VAL A 1 544 ? 32.351 -5.107 -38.646 1.00 85.88 544 VAL A C 1
ATOM 3911 O O . VAL A 1 544 ? 32.282 -6.179 -39.238 1.00 85.88 544 VAL A O 1
ATOM 3914 N N . TYR A 1 545 ? 31.750 -4.003 -39.066 1.00 88.06 545 TYR A N 1
ATOM 3915 C CA . TYR A 1 545 ? 31.205 -3.836 -40.397 1.00 88.06 545 TYR A CA 1
ATOM 3916 C C . TYR A 1 545 ? 32.051 -2.801 -41.111 1.00 88.06 545 TYR A C 1
ATOM 3918 O O . TYR A 1 545 ? 32.588 -1.903 -40.473 1.00 88.06 545 TYR A O 1
ATOM 3926 N N . GLU A 1 546 ? 32.142 -2.888 -42.429 1.00 88.06 546 GLU A N 1
ATOM 3927 C CA . GLU A 1 546 ? 32.709 -1.813 -43.232 1.00 88.06 546 GLU A CA 1
ATOM 3928 C C . GLU A 1 546 ? 31.715 -1.411 -44.320 1.00 88.06 546 GLU A C 1
ATOM 3930 O O . GLU A 1 546 ? 31.221 -2.278 -45.034 1.00 88.06 546 GLU A O 1
ATOM 3935 N N . PRO A 1 547 ? 31.373 -0.122 -44.473 1.00 89.31 547 PRO A N 1
ATOM 3936 C CA . PRO A 1 547 ? 31.709 0.998 -43.585 1.00 89.31 547 PRO A CA 1
ATOM 3937 C C . PRO A 1 547 ? 31.228 0.774 -42.136 1.00 89.31 547 PRO A C 1
ATOM 3939 O O . PRO A 1 547 ? 30.250 0.061 -41.928 1.00 89.31 547 PRO A O 1
ATOM 3942 N N . TRP A 1 548 ? 31.887 1.368 -41.135 1.00 89.81 548 TRP A N 1
ATOM 3943 C CA . TRP A 1 548 ? 31.602 1.091 -39.714 1.00 89.81 548 TRP A CA 1
ATOM 3944 C C . TRP A 1 548 ? 30.174 1.444 -39.257 1.00 89.81 548 TRP A C 1
ATOM 3946 O O . TRP A 1 548 ? 29.698 0.925 -38.254 1.00 89.81 548 TRP A O 1
ATOM 3956 N N . GLY A 1 549 ? 29.462 2.304 -39.986 1.00 85.12 549 GLY A N 1
ATOM 3957 C CA . GLY A 1 549 ? 28.042 2.593 -39.763 1.00 85.12 549 GLY A CA 1
ATOM 3958 C C . GLY A 1 549 ? 27.070 1.597 -40.413 1.00 85.12 549 GLY A C 1
ATOM 3959 O O . GLY A 1 549 ? 25.860 1.770 -40.279 1.00 85.12 549 GLY A O 1
ATOM 3960 N N . ALA A 1 550 ? 27.565 0.599 -41.150 1.00 85.94 550 ALA A N 1
ATOM 3961 C CA . ALA A 1 550 ? 26.760 -0.489 -41.701 1.00 85.94 550 ALA A CA 1
ATOM 3962 C C . ALA A 1 550 ? 26.537 -1.599 -40.658 1.00 85.94 550 ALA A C 1
ATOM 3964 O O . ALA A 1 550 ? 27.137 -1.607 -39.587 1.00 85.94 550 ALA A O 1
ATOM 3965 N N . GLY A 1 551 ? 25.680 -2.559 -40.994 1.00 83.94 551 GLY A N 1
ATOM 3966 C CA . GLY A 1 551 ? 25.395 -3.737 -40.185 1.00 83.94 551 GLY A CA 1
ATOM 3967 C C . GLY A 1 551 ? 23.920 -3.871 -39.826 1.00 83.94 551 GLY A C 1
ATOM 3968 O O . GLY A 1 551 ? 23.256 -2.917 -39.423 1.00 83.94 551 GLY A O 1
ATOM 3969 N N . ASN A 1 552 ? 23.411 -5.098 -39.938 1.00 80.81 552 ASN A N 1
ATOM 3970 C CA . ASN A 1 552 ? 22.147 -5.495 -39.332 1.00 80.81 552 ASN A CA 1
ATOM 3971 C C . ASN A 1 552 ? 22.437 -6.259 -38.051 1.00 80.81 552 ASN A C 1
ATOM 3973 O O . ASN A 1 552 ? 23.179 -7.236 -38.064 1.00 80.81 552 ASN A O 1
ATOM 3977 N N . HIS A 1 553 ? 21.830 -5.823 -36.955 1.00 78.19 553 HIS A N 1
ATOM 3978 C CA . HIS A 1 553 ? 22.015 -6.437 -35.648 1.00 78.19 553 HIS A CA 1
ATOM 3979 C C . HIS A 1 553 ? 20.696 -6.989 -35.147 1.00 78.19 553 HIS A C 1
ATOM 3981 O O . HIS A 1 553 ? 19.644 -6.408 -35.411 1.00 78.19 553 HIS A O 1
ATOM 3987 N N . ALA A 1 554 ? 20.757 -8.079 -34.386 1.00 84.44 554 ALA A N 1
ATOM 3988 C CA . ALA A 1 554 ? 19.610 -8.529 -33.615 1.00 84.44 554 ALA A CA 1
ATOM 3989 C C . ALA A 1 554 ? 19.140 -7.414 -32.654 1.00 84.44 554 ALA A C 1
ATOM 3991 O O . ALA A 1 554 ? 19.951 -6.565 -32.259 1.00 84.44 554 ALA A O 1
ATOM 3992 N N . PRO A 1 555 ? 17.856 -7.403 -32.248 1.00 89.31 555 PRO A N 1
ATOM 3993 C CA . PRO A 1 555 ? 17.401 -6.511 -31.190 1.00 89.31 555 PRO A CA 1
ATOM 3994 C C . PRO A 1 555 ? 18.293 -6.640 -29.951 1.00 89.31 555 PRO A C 1
ATOM 3996 O O . PRO A 1 555 ? 18.739 -7.740 -29.614 1.00 89.31 555 PRO A O 1
ATOM 3999 N N . LEU A 1 556 ? 18.547 -5.519 -29.273 1.00 91.81 556 LEU A N 1
ATOM 4000 C CA . LEU A 1 556 ? 19.301 -5.534 -28.021 1.00 91.81 556 LEU A CA 1
ATOM 4001 C C . LEU A 1 556 ? 18.613 -6.459 -27.013 1.00 91.81 556 LEU A C 1
ATOM 4003 O O . LEU A 1 556 ? 17.423 -6.312 -26.739 1.00 91.81 556 LEU A O 1
ATOM 4007 N N . GLY A 1 557 ? 19.371 -7.387 -26.436 1.00 91.50 557 GLY A N 1
ATOM 4008 C CA . GLY A 1 557 ? 18.904 -8.142 -25.283 1.00 91.50 557 GLY A CA 1
ATOM 4009 C C . GLY A 1 557 ? 18.701 -7.194 -24.105 1.00 91.50 557 GLY A C 1
ATOM 4010 O O . GLY A 1 557 ? 19.462 -6.243 -23.929 1.00 91.50 557 GLY A O 1
ATOM 4011 N N . ILE A 1 558 ? 17.676 -7.436 -23.295 1.00 91.38 558 ILE A N 1
ATOM 4012 C CA . ILE A 1 558 ? 17.415 -6.650 -22.089 1.00 91.38 558 ILE A CA 1
ATOM 4013 C C . ILE A 1 558 ? 17.467 -7.597 -20.904 1.00 91.38 558 ILE A C 1
ATOM 4015 O O . ILE A 1 558 ? 16.719 -8.574 -20.856 1.00 91.38 558 ILE A O 1
ATOM 4019 N N . ASN A 1 559 ? 18.327 -7.300 -19.933 1.00 88.88 559 ASN A N 1
ATOM 4020 C CA . ASN A 1 559 ? 18.326 -8.030 -18.678 1.00 88.88 559 ASN A CA 1
ATOM 4021 C C . ASN A 1 559 ? 17.159 -7.547 -17.802 1.00 88.88 559 ASN A C 1
ATOM 4023 O O . ASN A 1 559 ? 17.287 -6.614 -17.009 1.00 88.88 559 ASN A O 1
ATOM 4027 N N . THR A 1 560 ? 15.999 -8.186 -17.953 1.00 84.50 560 THR A N 1
ATOM 4028 C CA . THR A 1 560 ? 14.793 -7.863 -17.176 1.00 84.50 560 THR A CA 1
ATOM 4029 C C . THR A 1 560 ? 14.929 -8.234 -15.702 1.00 84.50 560 THR A C 1
ATOM 4031 O O . THR A 1 560 ? 14.142 -7.764 -14.879 1.00 84.50 560 THR A O 1
ATOM 4034 N N . THR A 1 561 ? 15.955 -9.010 -15.323 1.00 85.50 561 THR A N 1
ATOM 4035 C CA . THR A 1 561 ? 16.182 -9.391 -13.929 1.00 85.50 561 THR A CA 1
ATOM 4036 C C . THR A 1 561 ? 16.798 -8.284 -13.082 1.00 85.50 561 THR A C 1
ATOM 4038 O O . THR A 1 561 ? 17.172 -8.549 -11.941 1.00 85.50 561 THR A O 1
ATOM 4041 N N . LEU A 1 562 ? 16.953 -7.074 -13.606 1.00 86.38 562 LEU A N 1
ATOM 4042 C CA . LEU A 1 562 ? 17.395 -5.900 -12.850 1.00 86.38 562 LEU A CA 1
ATOM 4043 C C . LEU A 1 562 ? 16.278 -4.859 -12.689 1.00 86.38 562 LEU A C 1
ATOM 4045 O O . LEU A 1 562 ? 16.416 -3.918 -11.908 1.00 86.38 562 LEU A O 1
ATOM 4049 N N . LEU A 1 563 ? 15.141 -5.076 -13.357 1.00 86.06 563 LEU A N 1
ATOM 4050 C CA . LEU A 1 563 ? 13.940 -4.273 -13.177 1.00 86.06 563 LEU A CA 1
ATOM 4051 C C . LEU A 1 563 ? 13.286 -4.598 -11.830 1.00 86.06 563 LEU A C 1
ATOM 4053 O O . LEU A 1 563 ? 13.294 -5.747 -11.359 1.00 86.06 563 LEU A O 1
ATOM 4057 N N . SER A 1 564 ? 12.711 -3.578 -11.205 1.00 81.88 564 SER A N 1
ATOM 4058 C CA . SER A 1 564 ? 12.000 -3.705 -9.936 1.00 81.88 564 SER A CA 1
ATOM 4059 C C . SER A 1 564 ? 10.772 -2.799 -9.877 1.00 81.88 564 SER A C 1
ATOM 4061 O O . SER A 1 564 ? 10.601 -1.887 -10.685 1.00 81.88 564 SER A O 1
ATOM 4063 N N . GLN A 1 565 ? 9.910 -3.090 -8.908 1.00 75.88 565 GLN A N 1
ATOM 4064 C CA . GLN A 1 565 ? 8.811 -2.243 -8.458 1.00 75.88 565 GLN A CA 1
ATOM 4065 C C . GLN A 1 565 ? 8.870 -2.167 -6.927 1.00 75.88 565 GLN A C 1
ATOM 4067 O O . GLN A 1 565 ? 9.435 -3.070 -6.298 1.00 75.88 565 GLN A O 1
ATOM 4072 N N . PRO A 1 566 ? 8.304 -1.123 -6.305 1.00 64.50 566 PRO A N 1
ATOM 4073 C CA . PRO A 1 566 ? 8.128 -1.090 -4.861 1.00 64.50 566 PRO A CA 1
ATOM 4074 C C . PRO A 1 566 ? 7.239 -2.265 -4.399 1.00 64.50 566 PRO A C 1
ATOM 4076 O O . PRO A 1 566 ? 6.059 -2.316 -4.708 1.00 64.50 566 PRO A O 1
ATOM 4079 N N . ASN A 1 567 ? 7.806 -3.211 -3.645 1.00 56.03 567 ASN A N 1
ATOM 4080 C CA . ASN A 1 567 ? 7.103 -4.210 -2.816 1.00 56.03 567 ASN A CA 1
ATOM 4081 C C . ASN A 1 567 ? 6.163 -5.249 -3.479 1.00 56.03 567 ASN A C 1
ATOM 4083 O O . ASN A 1 567 ? 5.476 -5.961 -2.749 1.00 56.03 567 ASN A O 1
ATOM 4087 N N . VAL A 1 568 ? 6.173 -5.438 -4.802 1.00 53.75 568 VAL A N 1
ATOM 4088 C CA . VAL A 1 568 ? 5.477 -6.567 -5.465 1.00 53.75 568 VAL A CA 1
ATOM 4089 C C . VAL A 1 568 ? 6.499 -7.564 -6.026 1.00 53.75 568 VAL A C 1
ATOM 4091 O O . VAL A 1 568 ? 7.594 -7.181 -6.451 1.00 53.75 568 VAL A O 1
ATOM 4094 N N . ALA A 1 569 ? 6.165 -8.862 -6.055 1.00 51.97 569 ALA A N 1
ATOM 4095 C CA . ALA A 1 569 ? 6.865 -9.808 -6.928 1.00 51.97 569 ALA A CA 1
ATOM 4096 C C . ALA A 1 569 ? 6.878 -9.236 -8.359 1.00 51.97 569 ALA A C 1
ATOM 4098 O O . ALA A 1 569 ? 5.898 -8.620 -8.754 1.00 51.97 569 ALA A O 1
ATOM 4099 N N . ARG A 1 570 ? 7.952 -9.443 -9.138 1.00 57.47 570 ARG A N 1
ATOM 4100 C CA . ARG A 1 570 ? 8.212 -8.864 -10.486 1.00 57.47 570 ARG A CA 1
ATOM 4101 C C . ARG A 1 570 ? 7.108 -8.989 -11.560 1.00 57.47 570 ARG A C 1
ATOM 4103 O O . ARG A 1 570 ? 7.341 -8.632 -12.715 1.00 57.47 570 ARG A O 1
ATOM 4110 N N . ALA A 1 571 ? 5.949 -9.538 -11.226 1.00 52.69 571 ALA A N 1
ATOM 4111 C CA . ALA A 1 571 ? 4.795 -9.670 -12.091 1.00 52.69 571 ALA A CA 1
ATOM 4112 C C . ALA A 1 571 ? 4.401 -8.311 -12.699 1.00 52.69 571 ALA A C 1
ATOM 4114 O O . ALA A 1 571 ? 4.136 -7.349 -11.990 1.00 52.69 571 ALA A O 1
ATOM 4115 N N . GLY A 1 572 ? 4.369 -8.243 -14.032 1.00 60.31 572 GLY A N 1
ATOM 4116 C CA . GLY A 1 572 ? 3.900 -7.070 -14.779 1.00 60.31 572 GLY A CA 1
ATOM 4117 C C . GLY A 1 572 ? 4.986 -6.139 -15.329 1.00 60.31 572 GLY A C 1
ATOM 4118 O O . GLY A 1 572 ? 4.666 -5.281 -16.147 1.00 60.31 572 GLY A O 1
ATOM 4119 N N . LEU A 1 573 ? 6.267 -6.313 -14.972 1.00 72.44 573 LEU A N 1
ATOM 4120 C CA . LEU A 1 573 ? 7.358 -5.594 -15.643 1.00 72.44 573 LEU A CA 1
ATOM 4121 C C . LEU A 1 573 ? 7.745 -6.295 -16.946 1.00 72.44 573 LEU A C 1
ATOM 4123 O O . LEU A 1 573 ? 8.291 -7.398 -16.937 1.00 72.44 573 LEU A O 1
ATOM 4127 N N . SER A 1 574 ? 7.519 -5.624 -18.072 1.00 79.75 574 SER A N 1
ATOM 4128 C CA . SER A 1 574 ? 7.984 -6.068 -19.386 1.00 79.75 574 SER A CA 1
ATOM 4129 C C . SER A 1 574 ? 8.915 -5.037 -20.003 1.00 79.75 574 SER A C 1
ATOM 4131 O O . SER A 1 574 ? 8.635 -3.840 -19.969 1.00 79.75 574 SER A O 1
ATOM 4133 N N . ALA A 1 575 ? 9.983 -5.506 -20.636 1.00 87.00 575 ALA A N 1
ATOM 4134 C CA . ALA A 1 575 ? 10.802 -4.697 -21.521 1.00 87.00 575 ALA A CA 1
ATOM 4135 C C . ALA A 1 575 ? 11.019 -5.472 -22.818 1.00 87.00 575 ALA A C 1
ATOM 4137 O O . ALA A 1 575 ? 11.245 -6.681 -22.795 1.00 87.00 575 ALA A O 1
ATOM 4138 N N . ALA A 1 576 ? 10.948 -4.771 -23.942 1.00 88.88 576 ALA A N 1
ATOM 4139 C CA . ALA A 1 576 ? 11.184 -5.343 -25.255 1.00 88.88 576 ALA A CA 1
ATOM 4140 C C . ALA A 1 576 ? 12.032 -4.381 -26.083 1.00 88.88 576 ALA A C 1
ATOM 4142 O O . ALA A 1 576 ? 11.874 -3.162 -26.000 1.00 88.88 576 ALA A O 1
ATOM 4143 N N . ALA A 1 577 ? 12.921 -4.944 -26.894 1.00 92.19 577 ALA A N 1
ATOM 4144 C CA . ALA A 1 577 ? 13.645 -4.215 -27.920 1.00 92.19 577 ALA A CA 1
ATOM 4145 C C . ALA A 1 577 ? 13.155 -4.678 -29.291 1.00 92.19 577 ALA A C 1
ATOM 4147 O O . ALA A 1 577 ? 12.955 -5.870 -29.521 1.00 92.19 577 ALA A O 1
ATOM 4148 N N . ALA A 1 578 ? 13.003 -3.733 -30.211 1.00 91.94 578 ALA A N 1
ATOM 4149 C CA . ALA A 1 578 ? 12.661 -4.006 -31.597 1.00 91.94 578 ALA A CA 1
ATOM 4150 C C . ALA A 1 578 ? 13.524 -3.145 -32.520 1.00 91.94 578 ALA A C 1
ATOM 4152 O O . ALA A 1 578 ? 13.912 -2.027 -32.173 1.00 91.94 578 ALA A O 1
ATOM 4153 N N . ILE A 1 579 ? 13.816 -3.669 -33.708 1.00 90.44 579 ILE A N 1
ATOM 4154 C CA . ILE A 1 579 ? 14.523 -2.926 -34.750 1.00 90.44 579 ILE A CA 1
ATOM 4155 C C . ILE A 1 579 ? 13.510 -2.002 -35.426 1.00 90.44 579 ILE A C 1
ATOM 4157 O O . ILE A 1 579 ? 12.589 -2.472 -36.088 1.00 90.44 579 ILE A O 1
ATOM 4161 N N . LEU A 1 580 ? 13.677 -0.688 -35.259 1.00 89.69 580 LEU A N 1
ATOM 4162 C CA . LEU A 1 580 ? 12.842 0.310 -35.941 1.00 89.69 580 LEU A CA 1
ATOM 4163 C C . LEU A 1 580 ? 13.259 0.498 -37.402 1.00 89.69 580 LEU A C 1
ATOM 4165 O O . LEU A 1 580 ? 12.420 0.706 -38.272 1.00 89.69 580 LEU A O 1
ATOM 4169 N N . GLN A 1 581 ? 14.566 0.442 -37.654 1.00 88.44 581 GLN A N 1
ATOM 4170 C CA . GLN A 1 581 ? 15.151 0.568 -38.979 1.00 88.44 581 GLN A CA 1
ATOM 4171 C C . GLN A 1 581 ? 16.375 -0.356 -39.063 1.00 88.44 581 GLN A C 1
ATOM 4173 O O . GLN A 1 581 ? 17.311 -0.161 -38.284 1.00 88.44 581 GLN A O 1
ATOM 4178 N N . PRO A 1 582 ? 16.374 -1.366 -39.953 1.00 86.56 582 PRO A N 1
ATOM 4179 C CA . PRO A 1 582 ? 17.556 -2.184 -40.202 1.00 86.56 582 PRO A CA 1
ATOM 4180 C C . PRO A 1 582 ? 18.653 -1.349 -40.880 1.00 86.56 582 PRO A C 1
ATOM 4182 O O . PRO A 1 582 ? 18.361 -0.434 -41.654 1.00 86.56 582 PRO A O 1
ATOM 4185 N N . GLY A 1 583 ? 19.912 -1.666 -40.588 1.00 85.75 583 GLY A N 1
ATOM 4186 C CA . GLY A 1 583 ? 21.062 -1.125 -41.306 1.00 85.75 583 GLY A CA 1
ATOM 4187 C C . GLY A 1 583 ? 21.278 -1.808 -42.662 1.00 85.75 583 GLY A C 1
ATOM 4188 O O . GLY A 1 583 ? 20.590 -2.759 -43.045 1.00 85.75 583 GLY A O 1
ATOM 4189 N N . SER A 1 584 ? 22.256 -1.322 -43.422 1.00 87.56 584 SER A N 1
ATOM 4190 C CA . SER A 1 584 ? 22.719 -2.002 -44.636 1.00 87.56 584 SER A CA 1
ATOM 4191 C C . SER A 1 584 ? 23.602 -3.201 -44.286 1.00 87.56 584 SER A C 1
ATOM 4193 O O . SER A 1 584 ? 24.247 -3.234 -43.242 1.00 87.56 584 SER A O 1
ATOM 4195 N N . ALA A 1 585 ? 23.680 -4.195 -45.168 1.00 88.75 585 ALA A N 1
ATOM 4196 C CA . ALA A 1 585 ? 24.731 -5.202 -45.078 1.00 88.75 585 ALA A CA 1
ATOM 4197 C C . ALA A 1 585 ? 26.088 -4.541 -45.372 1.00 88.75 585 ALA A C 1
ATOM 4199 O O . ALA A 1 585 ? 26.214 -3.833 -46.378 1.00 88.75 585 ALA A O 1
ATOM 4200 N N . GLY A 1 586 ? 27.075 -4.775 -44.503 1.00 88.81 586 GLY A N 1
ATOM 4201 C CA . GLY A 1 586 ? 28.453 -4.327 -44.712 1.00 88.81 586 GLY A CA 1
ATOM 4202 C C . GLY A 1 586 ? 29.087 -4.957 -45.955 1.00 88.81 586 GLY A C 1
ATOM 4203 O O . GLY A 1 586 ? 28.636 -5.995 -46.444 1.00 88.81 586 GLY A O 1
ATOM 4204 N N . LEU A 1 587 ? 30.126 -4.302 -46.464 1.00 90.88 587 LEU A N 1
ATOM 4205 C CA . LEU A 1 587 ? 30.978 -4.789 -47.535 1.00 90.88 587 LEU A CA 1
ATOM 4206 C C . LEU A 1 587 ? 31.747 -6.027 -47.079 1.00 90.88 587 LEU A C 1
ATOM 4208 O O . LEU A 1 587 ? 32.209 -6.121 -45.944 1.00 90.88 587 LEU A O 1
ATOM 4212 N N . GLY A 1 588 ? 31.868 -6.982 -47.991 1.00 92.06 588 GLY A N 1
ATOM 4213 C CA . GLY A 1 588 ? 32.592 -8.221 -47.769 1.00 92.06 588 GLY A CA 1
ATOM 4214 C C . GLY A 1 588 ? 32.781 -8.994 -49.068 1.00 92.06 588 GLY A C 1
ATOM 4215 O O . GLY A 1 588 ? 32.382 -8.551 -50.146 1.00 92.06 588 GLY A O 1
ATOM 4216 N N . GLY A 1 589 ? 33.339 -10.198 -48.971 1.00 94.12 589 GLY A N 1
ATOM 4217 C CA . GLY A 1 589 ? 33.495 -11.085 -50.124 1.00 94.12 589 GLY A CA 1
ATOM 4218 C C . GLY A 1 589 ? 34.653 -10.677 -51.033 1.00 94.12 589 GLY A C 1
ATOM 4219 O O . GLY A 1 589 ? 35.744 -10.363 -50.566 1.00 94.12 589 GLY A O 1
ATOM 4220 N N . ALA A 1 590 ? 34.459 -10.760 -52.343 1.00 95.75 590 ALA A N 1
ATOM 4221 C CA . ALA A 1 590 ? 35.512 -10.455 -53.305 1.00 95.75 590 ALA A CA 1
ATOM 4222 C C . ALA A 1 590 ? 34.929 -10.043 -54.654 1.00 95.75 590 ALA A C 1
ATOM 4224 O O . ALA A 1 590 ? 33.771 -10.312 -54.968 1.00 95.75 590 ALA A O 1
ATOM 4225 N N . PHE A 1 591 ? 35.769 -9.446 -55.481 1.00 95.81 591 PHE A N 1
ATOM 4226 C CA . PHE A 1 591 ? 35.495 -9.204 -56.888 1.00 95.81 591 PHE A CA 1
ATOM 4227 C C . PHE A 1 591 ? 36.678 -9.692 -57.718 1.00 95.81 591 PHE A C 1
ATOM 4229 O O . PHE A 1 591 ? 37.663 -10.198 -57.186 1.00 95.81 591 PHE A O 1
ATOM 4236 N N . THR A 1 592 ? 36.565 -9.591 -59.032 1.00 94.25 592 THR A N 1
ATOM 4237 C CA . THR A 1 592 ? 37.661 -9.907 -59.947 1.00 94.25 592 THR A CA 1
ATOM 4238 C C . THR A 1 592 ? 37.982 -8.697 -60.804 1.00 94.25 592 THR A C 1
ATOM 4240 O O . THR A 1 592 ? 37.067 -7.945 -61.149 1.00 94.25 592 THR A O 1
ATOM 4243 N N . LEU A 1 593 ? 39.262 -8.501 -61.111 1.00 93.25 593 LEU A N 1
ATOM 4244 C CA . LEU A 1 593 ? 39.763 -7.486 -62.033 1.00 93.25 593 LEU A CA 1
ATOM 4245 C C . LEU A 1 593 ? 40.514 -8.151 -63.178 1.00 93.25 593 LEU A C 1
ATOM 4247 O O . LEU A 1 593 ? 41.313 -9.052 -62.953 1.00 93.25 593 LEU A O 1
ATOM 4251 N N . ASP A 1 594 ? 40.281 -7.669 -64.389 1.00 91.62 594 ASP A N 1
ATOM 4252 C CA . ASP A 1 594 ? 41.014 -8.092 -65.579 1.00 91.62 594 ASP A CA 1
ATOM 4253 C C . ASP A 1 594 ? 41.170 -6.916 -66.545 1.00 91.62 594 ASP A C 1
ATOM 4255 O O . ASP A 1 594 ? 40.461 -5.912 -66.428 1.00 91.62 594 ASP A O 1
ATOM 4259 N N . LEU A 1 595 ? 42.068 -7.031 -67.514 1.00 89.12 595 LEU A N 1
ATOM 4260 C CA . LEU A 1 595 ? 42.115 -6.120 -68.649 1.00 89.12 595 LEU A CA 1
ATOM 4261 C C . LEU A 1 595 ? 41.012 -6.483 -69.646 1.00 89.12 595 LEU A C 1
ATOM 4263 O O . LEU A 1 595 ? 40.746 -7.653 -69.921 1.00 89.12 595 LEU A O 1
ATOM 4267 N N . VAL A 1 596 ? 40.358 -5.471 -70.215 1.00 86.38 596 VAL A N 1
ATOM 4268 C CA . VAL A 1 596 ? 39.378 -5.690 -71.288 1.00 86.38 596 VAL A CA 1
ATOM 4269 C C . VAL A 1 596 ? 40.055 -6.418 -72.456 1.00 86.38 596 VAL A C 1
ATOM 4271 O O . VAL A 1 596 ? 41.005 -5.897 -73.039 1.00 86.38 596 VAL A O 1
ATOM 4274 N N . GLY A 1 597 ? 39.535 -7.601 -72.804 1.00 80.00 597 GLY A N 1
ATOM 4275 C CA . GLY A 1 597 ? 40.020 -8.430 -73.916 1.00 80.00 597 GLY A CA 1
ATOM 4276 C C . GLY A 1 597 ? 41.173 -9.386 -73.580 1.00 80.00 597 GLY A C 1
ATOM 4277 O O . GLY A 1 597 ? 41.737 -9.964 -74.501 1.00 80.00 597 GLY A O 1
ATOM 4278 N N . SER A 1 598 ? 41.529 -9.543 -72.302 1.00 80.25 598 SER A N 1
ATOM 4279 C CA . SER A 1 598 ? 42.553 -10.489 -71.836 1.00 80.25 598 SER A CA 1
ATOM 4280 C C . SER A 1 598 ? 42.071 -11.947 -71.880 1.00 80.25 598 SER A C 1
ATOM 4282 O O . SER A 1 598 ? 40.901 -12.227 -71.619 1.00 80.25 598 SER A O 1
ATOM 4284 N N . GLU A 1 599 ? 42.986 -12.878 -72.176 1.00 73.75 599 GLU A N 1
ATOM 4285 C CA . GLU A 1 599 ? 42.760 -14.335 -72.112 1.00 73.75 599 GLU A CA 1
ATOM 4286 C C . GLU A 1 599 ? 43.469 -14.998 -70.913 1.00 73.75 599 GLU A C 1
ATOM 4288 O O . GLU A 1 599 ? 43.227 -16.169 -70.625 1.00 73.75 599 GLU A O 1
ATOM 4293 N N . GLU A 1 600 ? 44.321 -14.261 -70.185 1.00 67.44 600 GLU A N 1
ATOM 4294 C CA . GLU A 1 600 ? 45.186 -14.808 -69.120 1.00 67.44 600 GLU A CA 1
ATOM 4295 C C . GLU A 1 600 ? 44.491 -14.946 -67.750 1.00 67.44 600 GLU A C 1
ATOM 4297 O O . GLU A 1 600 ? 45.058 -15.508 -66.814 1.00 67.44 600 GLU A O 1
ATOM 4302 N N . GLY A 1 601 ? 43.221 -14.542 -67.659 1.00 72.69 601 GLY A N 1
ATOM 4303 C CA . GLY A 1 601 ? 42.344 -14.820 -66.522 1.00 72.69 601 GLY A CA 1
ATOM 4304 C C . GLY A 1 601 ? 42.250 -13.685 -65.499 1.00 72.69 601 GLY A C 1
ATOM 4305 O O . GLY A 1 601 ? 43.215 -12.994 -65.184 1.00 72.69 601 GLY A O 1
ATOM 4306 N N . ALA A 1 602 ? 41.047 -13.504 -64.951 1.00 87.88 602 ALA A N 1
ATOM 4307 C CA . ALA A 1 602 ? 40.747 -12.423 -64.022 1.00 87.88 602 ALA A CA 1
ATOM 4308 C C . ALA A 1 602 ? 41.332 -12.667 -62.621 1.00 87.88 602 ALA A C 1
ATOM 4310 O O . ALA A 1 602 ? 41.169 -13.735 -62.027 1.00 87.88 602 ALA A O 1
ATOM 4311 N N . GLN A 1 603 ? 41.928 -11.626 -62.050 1.00 92.44 603 GLN A N 1
ATOM 4312 C CA . GLN A 1 603 ? 42.550 -11.650 -60.732 1.00 92.44 603 GLN A CA 1
ATOM 4313 C C . GLN A 1 603 ? 41.506 -11.451 -59.641 1.00 92.44 603 GLN A C 1
ATOM 4315 O O . GLN A 1 603 ? 40.753 -10.477 -59.662 1.00 92.44 603 GLN A O 1
ATOM 4320 N N . ARG A 1 604 ? 41.442 -12.367 -58.670 1.00 93.69 604 ARG A N 1
ATOM 4321 C CA . ARG A 1 604 ? 40.507 -12.271 -57.540 1.00 93.69 604 ARG A CA 1
ATOM 4322 C C . ARG A 1 604 ? 41.046 -11.303 -56.494 1.00 93.69 604 ARG A C 1
ATOM 4324 O O . ARG A 1 604 ? 42.091 -11.544 -55.905 1.00 93.69 604 ARG A O 1
ATOM 4331 N N . VAL A 1 605 ? 40.272 -10.264 -56.212 1.00 95.31 605 VAL A N 1
ATOM 4332 C CA . VAL A 1 605 ? 40.610 -9.177 -55.296 1.00 95.31 605 VAL A CA 1
ATOM 4333 C C . VAL A 1 605 ? 39.653 -9.210 -54.110 1.00 95.31 605 VAL A C 1
ATOM 4335 O O . VAL A 1 605 ? 38.429 -9.193 -54.291 1.00 95.31 605 VAL A O 1
ATOM 4338 N N . ALA A 1 606 ? 40.190 -9.281 -52.891 1.00 95.62 606 ALA A N 1
ATOM 4339 C CA . ALA A 1 606 ? 39.372 -9.101 -51.695 1.00 95.62 606 ALA A CA 1
ATOM 4340 C C . ALA A 1 606 ? 38.746 -7.695 -51.687 1.00 95.62 606 ALA A C 1
ATOM 4342 O O . ALA A 1 606 ? 39.329 -6.727 -52.172 1.00 95.62 606 ALA A O 1
ATOM 4343 N N . TRP A 1 607 ? 37.538 -7.558 -51.146 1.00 93.00 607 TRP A N 1
ATOM 4344 C CA . TRP A 1 607 ? 36.843 -6.265 -51.095 1.00 93.00 607 TRP A CA 1
ATOM 4345 C C . TRP A 1 607 ? 37.669 -5.151 -50.399 1.00 93.00 607 TRP A C 1
ATOM 4347 O O . TRP A 1 607 ? 37.575 -3.983 -50.785 1.00 93.00 607 TRP A O 1
ATOM 4357 N N . ASP A 1 608 ? 38.513 -5.521 -49.431 1.00 92.19 608 ASP A N 1
ATOM 4358 C CA . ASP A 1 608 ? 39.421 -4.685 -48.635 1.00 92.19 608 ASP A CA 1
ATOM 4359 C C . ASP A 1 608 ? 40.908 -4.962 -48.915 1.00 92.19 608 ASP A C 1
ATOM 4361 O O . ASP A 1 608 ? 41.759 -4.740 -48.049 1.00 92.19 608 ASP A O 1
ATOM 4365 N N . GLU A 1 609 ? 41.243 -5.428 -50.120 1.00 95.75 609 GLU A N 1
ATOM 4366 C CA . GLU A 1 609 ? 42.612 -5.802 -50.490 1.00 95.75 609 GLU A CA 1
ATOM 4367 C C . GLU A 1 609 ? 43.646 -4.708 -50.163 1.00 95.75 609 GLU A C 1
ATOM 4369 O O . GLU A 1 609 ? 43.461 -3.521 -50.460 1.00 95.75 609 GLU A O 1
ATOM 4374 N N . ALA A 1 610 ? 44.761 -5.097 -49.544 1.00 95.69 610 ALA A N 1
ATOM 4375 C CA . ALA A 1 610 ? 45.834 -4.157 -49.231 1.00 95.69 610 ALA A CA 1
ATOM 4376 C C . ALA A 1 610 ? 46.469 -3.617 -50.532 1.00 95.69 610 ALA A C 1
ATOM 4378 O O . ALA A 1 610 ? 46.653 -4.397 -51.470 1.00 95.69 610 ALA A O 1
ATOM 4379 N N . PRO A 1 611 ? 46.838 -2.322 -50.624 1.00 95.69 611 PRO A N 1
ATOM 4380 C CA . PRO A 1 611 ? 47.414 -1.745 -51.843 1.00 95.69 611 PRO A CA 1
ATOM 4381 C C . PRO A 1 611 ? 48.617 -2.518 -52.391 1.00 95.69 611 PRO A C 1
ATOM 4383 O O . PRO A 1 611 ? 48.733 -2.694 -53.601 1.00 95.69 611 PRO A O 1
ATOM 4386 N N . GLU A 1 612 ? 49.486 -3.018 -51.513 1.00 94.25 612 GLU A N 1
ATOM 4387 C CA . GLU A 1 612 ? 50.680 -3.782 -51.876 1.00 94.25 612 GLU A CA 1
ATOM 4388 C C . GLU A 1 612 ? 50.306 -5.150 -52.449 1.00 94.25 612 GLU A C 1
ATOM 4390 O O . GLU A 1 612 ? 50.888 -5.601 -53.435 1.00 94.25 612 GLU A O 1
ATOM 4395 N N . ARG A 1 613 ? 49.297 -5.805 -51.862 1.00 94.88 613 ARG A N 1
ATOM 4396 C CA . ARG A 1 613 ? 48.816 -7.103 -52.340 1.00 94.88 613 ARG A CA 1
ATOM 4397 C C . ARG A 1 613 ? 48.078 -6.961 -53.664 1.00 94.88 613 ARG A C 1
ATOM 4399 O O . ARG A 1 613 ? 48.329 -7.745 -54.574 1.00 94.88 613 ARG A O 1
ATOM 4406 N N . LEU A 1 614 ? 47.247 -5.929 -53.799 1.00 95.44 614 LEU A N 1
ATOM 4407 C CA . LEU A 1 614 ? 46.589 -5.598 -55.057 1.00 95.44 614 LEU A CA 1
ATOM 4408 C C . LEU A 1 614 ? 47.609 -5.258 -56.151 1.00 95.44 614 LEU A C 1
ATOM 4410 O O . LEU A 1 614 ? 47.408 -5.631 -57.301 1.00 95.44 614 LEU A O 1
ATOM 4414 N N . ALA A 1 615 ? 48.717 -4.597 -55.803 1.00 93.00 615 ALA A N 1
ATOM 4415 C CA . ALA A 1 615 ? 49.768 -4.286 -56.763 1.00 93.00 615 ALA A CA 1
ATOM 4416 C C . ALA A 1 615 ? 50.443 -5.546 -57.318 1.00 93.00 615 ALA A C 1
ATOM 4418 O O . ALA A 1 615 ? 50.715 -5.610 -58.513 1.00 93.00 615 ALA A O 1
ATOM 4419 N N . LEU A 1 616 ? 50.655 -6.560 -56.472 1.00 90.75 616 LEU A N 1
ATOM 4420 C CA . LEU A 1 616 ? 51.150 -7.865 -56.911 1.00 90.75 616 LEU A CA 1
ATOM 4421 C C . LEU A 1 616 ? 50.133 -8.575 -57.810 1.00 90.75 616 LEU A C 1
ATOM 4423 O O . LEU A 1 616 ? 50.500 -9.000 -58.896 1.00 90.75 616 LEU A O 1
ATOM 4427 N N . LEU A 1 617 ? 48.860 -8.631 -57.400 1.00 91.75 617 LEU A N 1
ATOM 4428 C CA . LEU A 1 617 ? 47.795 -9.265 -58.189 1.00 91.75 617 LEU A CA 1
ATOM 4429 C C . LEU A 1 617 ? 47.669 -8.641 -59.585 1.00 91.75 617 LEU A C 1
ATOM 4431 O O . LEU A 1 617 ? 47.564 -9.349 -60.576 1.00 91.75 617 LEU A O 1
ATOM 4435 N N . LEU A 1 618 ? 47.706 -7.309 -59.684 1.00 90.69 618 LEU A N 1
ATOM 4436 C CA . LEU A 1 618 ? 47.613 -6.627 -60.978 1.00 90.69 618 LEU A CA 1
ATOM 4437 C C . LEU A 1 618 ? 48.911 -6.685 -61.794 1.00 90.69 618 LEU A C 1
ATOM 4439 O O . LEU A 1 618 ? 48.851 -6.506 -63.005 1.00 90.69 618 LEU A O 1
ATOM 4443 N N . GLY A 1 619 ? 50.060 -6.932 -61.159 1.00 87.25 619 GLY A N 1
ATOM 4444 C CA . GLY A 1 619 ? 51.332 -7.196 -61.841 1.00 87.25 619 GLY A CA 1
ATOM 4445 C C . GLY A 1 619 ? 51.408 -8.578 -62.497 1.00 87.25 619 GLY A C 1
ATOM 4446 O O . GLY A 1 619 ? 52.327 -8.831 -63.263 1.00 87.25 619 GLY A O 1
ATOM 4447 N N . GLU A 1 620 ? 50.450 -9.463 -62.213 1.00 84.75 620 GLU A N 1
ATOM 4448 C CA . GLU A 1 620 ? 50.301 -10.759 -62.887 1.00 84.75 620 GLU A CA 1
ATOM 4449 C C . GLU A 1 620 ? 49.395 -10.678 -64.129 1.00 84.75 620 GLU A C 1
ATOM 4451 O O . GLU A 1 620 ? 49.198 -11.681 -64.808 1.00 84.75 620 GLU A O 1
ATOM 4456 N N . LEU A 1 621 ? 48.816 -9.509 -64.435 1.00 86.00 621 LEU A N 1
ATOM 4457 C CA . LEU A 1 621 ? 48.030 -9.321 -65.655 1.00 86.00 621 LEU A CA 1
ATOM 4458 C C . LEU A 1 621 ? 48.953 -9.192 -66.871 1.00 86.00 621 LEU A C 1
ATOM 4460 O O . LEU A 1 621 ? 49.946 -8.462 -66.830 1.00 86.00 621 LEU A O 1
ATOM 4464 N N . SER A 1 622 ? 48.570 -9.826 -67.985 1.00 76.00 622 SER A N 1
ATOM 4465 C CA . SER A 1 622 ? 49.250 -9.669 -69.276 1.00 76.00 622 SER A CA 1
ATOM 4466 C C . SER A 1 622 ? 49.531 -8.195 -69.578 1.00 76.00 622 SER A C 1
ATOM 4468 O O . SER A 1 622 ? 48.700 -7.323 -69.326 1.00 76.00 622 SER A O 1
ATOM 4470 N N . SER A 1 623 ? 50.708 -7.890 -70.127 1.00 78.44 623 SER A N 1
ATOM 4471 C CA . SER A 1 623 ? 51.166 -6.529 -70.459 1.00 78.44 623 SER A CA 1
ATOM 4472 C C . SER A 1 623 ? 51.432 -5.565 -69.290 1.00 78.44 623 SER A C 1
ATOM 4474 O O . SER A 1 623 ? 51.886 -4.449 -69.538 1.00 78.44 623 SER A O 1
ATOM 4476 N N . VAL A 1 624 ? 51.238 -5.965 -68.030 1.00 83.44 624 VAL A N 1
ATOM 4477 C CA . VAL A 1 624 ? 51.534 -5.138 -66.850 1.00 83.44 624 VAL A CA 1
ATOM 4478 C C . VAL A 1 624 ? 52.719 -5.727 -66.097 1.00 83.44 624 VAL A C 1
ATOM 4480 O O . VAL A 1 624 ? 52.671 -6.867 -65.669 1.00 83.44 624 VAL A O 1
ATOM 4483 N N . GLU A 1 625 ? 53.779 -4.945 -65.899 1.00 81.88 625 GLU A N 1
ATOM 4484 C CA . GLU A 1 625 ? 54.967 -5.410 -65.167 1.00 81.88 625 GLU A CA 1
ATOM 4485 C C . GLU A 1 625 ? 55.018 -4.823 -63.747 1.00 81.88 625 GLU A C 1
ATOM 4487 O O . GLU A 1 625 ? 55.436 -5.477 -62.791 1.00 81.88 625 GLU A O 1
ATOM 4492 N N . ARG A 1 626 ? 54.559 -3.572 -63.571 1.00 85.94 626 ARG A N 1
ATOM 4493 C CA . ARG A 1 626 ? 54.501 -2.927 -62.251 1.00 85.94 626 ARG A CA 1
ATOM 4494 C C . ARG A 1 626 ? 53.424 -1.864 -62.159 1.00 85.94 626 ARG A C 1
ATOM 4496 O O . ARG A 1 626 ? 53.336 -0.974 -63.007 1.00 85.94 626 ARG A O 1
ATOM 4503 N N . VAL A 1 627 ? 52.692 -1.879 -61.051 1.00 89.81 627 VAL A N 1
ATOM 4504 C CA . VAL A 1 627 ? 51.705 -0.853 -60.702 1.00 89.81 627 VAL A CA 1
ATOM 4505 C C . VAL A 1 627 ? 52.035 -0.189 -59.370 1.00 89.81 627 VAL A C 1
ATOM 4507 O O . VAL A 1 627 ? 52.610 -0.799 -58.472 1.00 89.81 627 VAL A O 1
ATOM 4510 N N . HIS A 1 628 ? 51.641 1.072 -59.238 1.00 89.38 628 HIS A N 1
ATOM 4511 C CA . HIS A 1 628 ? 51.605 1.796 -57.978 1.00 89.38 628 HIS A CA 1
ATOM 4512 C C . HIS A 1 628 ? 50.147 2.032 -57.587 1.00 89.38 628 HIS A C 1
ATOM 4514 O O . HIS A 1 628 ? 49.357 2.524 -58.396 1.00 89.38 628 HIS A O 1
ATOM 4520 N N . ILE A 1 629 ? 49.786 1.669 -56.356 1.00 94.62 629 ILE A N 1
ATOM 4521 C CA . ILE A 1 629 ? 48.407 1.732 -55.875 1.00 94.62 629 ILE A CA 1
ATOM 4522 C C . ILE A 1 629 ? 48.344 2.518 -54.574 1.00 94.62 629 ILE A C 1
ATOM 4524 O O . ILE A 1 629 ? 49.116 2.275 -53.651 1.00 94.62 629 ILE A O 1
ATOM 4528 N N . THR A 1 630 ? 47.368 3.418 -54.481 1.00 94.56 630 THR A N 1
ATOM 4529 C CA . THR A 1 630 ? 46.958 4.032 -53.212 1.00 94.56 630 THR A CA 1
ATOM 4530 C C . THR A 1 630 ? 45.496 3.712 -52.932 1.00 94.56 630 THR A C 1
ATOM 4532 O O . THR A 1 630 ? 44.692 3.598 -53.859 1.00 94.56 630 THR A O 1
ATOM 4535 N N . ARG A 1 631 ? 45.137 3.561 -51.653 1.00 94.62 631 ARG A N 1
ATOM 4536 C CA . ARG A 1 631 ? 43.763 3.306 -51.206 1.00 94.62 631 ARG A CA 1
ATOM 4537 C C . ARG A 1 631 ? 43.309 4.394 -50.245 1.00 94.62 631 ARG A C 1
ATOM 4539 O O . ARG A 1 631 ? 44.054 4.787 -49.354 1.00 94.62 631 ARG A O 1
ATOM 4546 N N . ALA A 1 632 ? 42.068 4.839 -50.397 1.00 94.44 632 ALA A N 1
ATOM 4547 C CA . ALA A 1 632 ? 41.425 5.770 -49.482 1.00 94.44 632 ALA A CA 1
ATOM 4548 C C . ALA A 1 632 ? 39.969 5.377 -49.223 1.00 94.44 632 ALA A C 1
ATOM 4550 O O . ALA A 1 632 ? 39.300 4.813 -50.091 1.00 94.44 632 ALA A O 1
ATOM 4551 N N . ILE A 1 633 ? 39.471 5.724 -48.040 1.00 91.94 633 ILE A N 1
ATOM 4552 C CA . ILE A 1 633 ? 38.041 5.695 -47.734 1.00 91.94 633 ILE A CA 1
ATOM 4553 C C . ILE A 1 633 ? 37.308 6.660 -48.676 1.00 91.94 633 ILE A C 1
ATOM 4555 O O . ILE A 1 633 ? 37.790 7.757 -48.970 1.00 91.94 633 ILE A O 1
ATOM 4559 N N . THR A 1 634 ? 36.125 6.276 -49.146 1.00 89.75 634 THR A N 1
ATOM 4560 C CA . THR A 1 634 ? 35.255 7.150 -49.930 1.00 89.75 634 THR A CA 1
ATOM 4561 C C . THR A 1 634 ? 33.800 7.051 -49.489 1.00 89.75 634 THR A C 1
ATOM 4563 O O . THR A 1 634 ? 33.352 6.020 -48.985 1.00 89.75 634 THR A O 1
ATOM 4566 N N . GLY A 1 635 ? 33.053 8.135 -49.701 1.00 88.06 635 GLY A N 1
ATOM 4567 C CA . GLY A 1 635 ? 31.637 8.205 -49.367 1.00 88.06 635 GLY A CA 1
ATOM 4568 C C . GLY A 1 635 ? 31.367 8.364 -47.869 1.00 88.06 635 GLY A C 1
ATOM 4569 O O . GLY A 1 635 ? 32.142 9.002 -47.158 1.00 88.06 635 GLY A O 1
ATOM 4570 N N . SER A 1 636 ? 30.245 7.821 -47.400 1.00 86.75 636 SER A N 1
ATOM 4571 C CA . SER A 1 636 ? 29.741 7.995 -46.026 1.00 86.75 636 SER A CA 1
ATOM 4572 C C . SER A 1 636 ? 29.737 6.688 -45.224 1.00 86.75 636 SER A C 1
ATOM 4574 O O . SER A 1 636 ? 30.067 5.635 -45.750 1.00 86.75 636 SER A O 1
ATOM 4576 N N . GLY A 1 637 ? 29.385 6.747 -43.936 1.00 85.88 637 GLY A N 1
ATOM 4577 C CA . GLY A 1 637 ? 29.310 5.562 -43.068 1.00 85.88 637 GLY A CA 1
ATOM 4578 C C . GLY A 1 637 ? 30.640 5.131 -42.440 1.00 85.88 637 GLY A C 1
ATOM 4579 O O . GLY A 1 637 ? 30.689 4.111 -41.769 1.00 85.88 637 GLY A O 1
ATOM 4580 N N . TRP A 1 638 ? 31.714 5.900 -42.623 1.00 86.88 638 TRP A N 1
ATOM 4581 C CA . TRP A 1 638 ? 33.046 5.628 -42.054 1.00 86.88 638 TRP A CA 1
ATOM 4582 C C . TRP A 1 638 ? 33.338 6.395 -40.758 1.00 86.88 638 TRP A C 1
ATOM 4584 O O . TRP A 1 638 ? 34.469 6.436 -40.286 1.00 86.88 638 TRP A O 1
ATOM 4594 N N . GLY A 1 639 ? 32.329 7.056 -40.198 1.00 82.12 639 GLY A N 1
ATOM 4595 C CA . GLY A 1 639 ? 32.461 7.821 -38.969 1.00 82.12 639 GLY A CA 1
ATOM 4596 C C . GLY A 1 639 ? 31.140 7.901 -38.223 1.00 82.12 639 GLY A C 1
ATOM 4597 O O . GLY A 1 639 ? 30.130 7.365 -38.661 1.00 82.12 639 GLY A O 1
ATOM 4598 N N . ALA A 1 640 ? 31.157 8.643 -37.121 1.00 81.31 640 ALA A N 1
ATOM 4599 C CA . ALA A 1 640 ? 30.090 8.806 -36.132 1.00 81.31 640 ALA A CA 1
ATOM 4600 C C . ALA A 1 640 ? 28.776 9.470 -36.626 1.00 81.31 640 ALA A C 1
ATOM 4602 O O . ALA A 1 640 ? 28.011 10.000 -35.816 1.00 81.31 640 ALA A O 1
ATOM 4603 N N . GLN A 1 641 ? 28.506 9.487 -37.932 1.00 81.25 641 GLN A N 1
ATOM 4604 C CA . GLN A 1 641 ? 27.341 10.128 -38.540 1.00 81.25 641 GLN A CA 1
ATOM 4605 C C . GLN A 1 641 ? 26.321 9.093 -39.017 1.00 81.25 641 GLN A C 1
ATOM 4607 O O . GLN A 1 641 ? 26.659 8.130 -39.696 1.00 81.25 641 GLN A O 1
ATOM 4612 N N . HIS A 1 642 ? 25.049 9.331 -38.702 1.00 82.31 642 HIS A N 1
ATOM 4613 C CA . HIS A 1 642 ? 23.942 8.525 -39.208 1.00 82.31 642 HIS A CA 1
ATOM 4614 C C . HIS A 1 642 ? 23.597 8.937 -40.646 1.00 82.31 642 HIS A C 1
ATOM 4616 O O . HIS A 1 642 ? 23.244 10.092 -40.889 1.00 82.31 642 HIS A O 1
ATOM 4622 N N . THR A 1 643 ? 23.668 8.001 -41.594 1.00 77.38 643 THR A N 1
ATOM 4623 C CA . THR A 1 643 ? 23.407 8.253 -43.022 1.00 77.38 643 THR A CA 1
ATOM 4624 C C . THR A 1 643 ? 22.504 7.176 -43.616 1.00 77.38 643 THR A C 1
ATOM 4626 O O . THR A 1 643 ? 22.770 5.998 -43.416 1.00 77.38 643 THR A O 1
ATOM 4629 N N . GLN A 1 644 ? 21.464 7.560 -44.367 1.00 72.19 644 GLN A N 1
ATOM 4630 C CA . GLN A 1 644 ? 20.448 6.620 -44.879 1.00 72.19 644 GLN A CA 1
ATOM 4631 C C . GLN A 1 644 ? 20.541 6.318 -46.387 1.00 72.19 644 GLN A C 1
ATOM 4633 O O . GLN A 1 644 ? 20.044 5.286 -46.825 1.00 72.19 644 GLN A O 1
ATOM 4638 N N . SER A 1 645 ? 21.156 7.192 -47.193 1.00 71.50 645 SER A N 1
ATOM 4639 C CA . SER A 1 645 ? 21.180 7.070 -48.666 1.00 71.50 645 SER A CA 1
ATOM 4640 C C . SER A 1 645 ? 22.558 7.290 -49.300 1.00 71.50 645 SER A C 1
ATOM 4642 O O . SER A 1 645 ? 22.687 7.288 -50.523 1.00 71.50 645 SER A O 1
ATOM 4644 N N . ALA A 1 646 ? 23.598 7.468 -48.486 1.00 79.38 646 ALA A N 1
ATOM 4645 C CA . ALA A 1 646 ? 24.953 7.709 -48.961 1.00 79.38 646 ALA A CA 1
ATOM 4646 C C . ALA A 1 646 ? 25.782 6.421 -48.893 1.00 79.38 646 ALA A C 1
ATOM 4648 O O . ALA A 1 646 ? 25.915 5.815 -47.832 1.00 79.38 646 ALA A O 1
ATOM 4649 N N . ALA A 1 647 ? 26.337 6.003 -50.032 1.00 83.06 647 ALA A N 1
ATOM 4650 C CA . ALA A 1 647 ? 27.206 4.834 -50.104 1.00 83.06 647 ALA A CA 1
ATOM 4651 C C . ALA A 1 647 ? 28.599 5.163 -49.557 1.00 83.06 647 ALA A C 1
ATOM 4653 O O . ALA A 1 647 ? 29.134 6.238 -49.829 1.00 83.06 647 ALA A O 1
ATOM 4654 N N . GLY A 1 648 ? 29.187 4.221 -48.827 1.00 88.69 648 GLY A N 1
ATOM 4655 C CA . GLY A 1 648 ? 30.600 4.220 -48.465 1.00 88.69 648 GLY A CA 1
ATOM 4656 C C . GLY A 1 648 ? 31.328 3.061 -49.128 1.00 88.69 648 GLY A C 1
ATOM 4657 O O . GLY A 1 648 ? 30.716 2.047 -49.457 1.00 88.69 648 GLY A O 1
ATOM 4658 N N . GLY A 1 649 ? 32.633 3.203 -49.323 1.00 90.81 649 GLY A N 1
ATOM 4659 C CA . GLY A 1 649 ? 33.478 2.123 -49.817 1.00 90.81 649 GLY A CA 1
ATOM 4660 C C . GLY A 1 649 ? 34.949 2.512 -49.853 1.00 90.81 649 GLY A C 1
ATOM 4661 O O . GLY A 1 649 ? 35.344 3.559 -49.336 1.00 90.81 649 GLY A O 1
ATOM 4662 N N . TRP A 1 650 ? 35.745 1.680 -50.511 1.00 92.88 650 TRP A N 1
ATOM 4663 C CA . TRP A 1 650 ? 37.145 1.958 -50.807 1.00 92.88 650 TRP A CA 1
ATOM 4664 C C . TRP A 1 650 ? 37.296 2.581 -52.196 1.00 92.88 650 TRP A C 1
ATOM 4666 O O . TRP A 1 650 ? 36.593 2.224 -53.141 1.00 92.88 650 TRP A O 1
ATOM 4676 N N . ARG A 1 651 ? 38.241 3.511 -52.332 1.00 93.50 651 ARG A N 1
ATOM 4677 C CA . ARG A 1 651 ? 38.726 4.022 -53.614 1.00 93.50 651 ARG A CA 1
ATOM 4678 C C . ARG A 1 651 ? 40.190 3.645 -53.767 1.00 93.50 651 ARG A C 1
ATOM 4680 O O . ARG A 1 651 ? 41.019 4.101 -52.983 1.00 93.50 651 ARG A O 1
ATOM 4687 N N . TYR A 1 652 ? 40.492 2.886 -54.811 1.00 94.94 652 TYR A N 1
ATOM 4688 C CA . TYR A 1 652 ? 41.856 2.612 -55.247 1.00 94.94 652 TYR A CA 1
ATOM 4689 C C . TYR A 1 652 ? 42.219 3.559 -56.392 1.00 94.94 652 TYR A C 1
ATOM 4691 O O . TYR A 1 652 ? 41.422 3.744 -57.310 1.00 94.94 652 TYR A O 1
ATOM 4699 N N . ARG A 1 653 ? 43.408 4.162 -56.344 1.00 93.62 653 ARG A N 1
ATOM 4700 C CA . ARG A 1 653 ? 44.032 4.811 -57.505 1.00 93.62 653 ARG A CA 1
ATOM 4701 C C . ARG A 1 653 ? 45.175 3.933 -57.972 1.00 93.62 653 ARG A C 1
ATOM 4703 O O . ARG A 1 653 ? 46.061 3.641 -57.175 1.00 93.62 653 ARG A O 1
ATOM 4710 N N . ILE A 1 654 ? 45.129 3.529 -59.236 1.00 92.19 654 ILE A N 1
ATOM 4711 C CA . ILE A 1 654 ? 46.077 2.597 -59.847 1.00 92.19 654 ILE A CA 1
ATOM 4712 C C . ILE A 1 654 ? 46.832 3.352 -60.939 1.00 92.19 654 ILE A C 1
ATOM 4714 O O . ILE A 1 654 ? 46.221 3.861 -61.876 1.00 92.19 654 ILE A O 1
ATOM 4718 N N . ALA A 1 655 ? 48.153 3.418 -60.812 1.00 89.31 655 ALA A N 1
ATOM 4719 C CA . ALA A 1 655 ? 49.051 3.932 -61.834 1.00 89.31 655 ALA A CA 1
ATOM 4720 C C . ALA A 1 655 ? 49.895 2.777 -62.379 1.00 89.31 655 ALA A C 1
ATOM 4722 O O . ALA A 1 655 ? 50.578 2.092 -61.620 1.00 89.31 655 ALA A O 1
ATOM 4723 N N . PHE A 1 656 ? 49.858 2.560 -63.690 1.00 87.44 656 PHE A N 1
ATOM 4724 C CA . PHE A 1 656 ? 50.723 1.590 -64.356 1.00 87.44 656 PHE A CA 1
ATOM 4725 C C . PHE A 1 656 ? 52.093 2.234 -64.558 1.00 87.44 656 PHE A C 1
ATOM 4727 O O . PHE A 1 656 ? 52.215 3.220 -65.278 1.00 87.44 656 PHE A O 1
ATOM 4734 N N . VAL A 1 657 ? 53.104 1.725 -63.855 1.00 85.62 657 VAL A N 1
ATOM 4735 C CA . VAL A 1 657 ? 54.447 2.325 -63.801 1.00 85.62 657 VAL A CA 1
ATOM 4736 C C . VAL A 1 657 ? 55.407 1.610 -64.740 1.00 85.62 657 VAL A C 1
ATOM 4738 O O . VAL A 1 657 ? 56.344 2.235 -65.226 1.00 85.62 657 VAL A O 1
ATOM 4741 N N . ARG A 1 658 ? 55.184 0.320 -65.019 1.00 85.94 658 ARG A N 1
ATOM 4742 C CA . ARG A 1 658 ? 55.848 -0.400 -66.109 1.00 85.94 658 ARG A CA 1
ATOM 4743 C C . ARG A 1 658 ? 54.895 -1.346 -66.813 1.00 85.94 658 ARG A C 1
ATOM 4745 O O . ARG A 1 658 ? 54.089 -2.028 -66.179 1.00 85.94 658 ARG A O 1
ATOM 4752 N N . VAL A 1 659 ? 54.986 -1.315 -68.133 1.00 86.62 659 VAL A N 1
ATOM 4753 C CA . VAL A 1 659 ? 54.108 -1.989 -69.086 1.00 86.62 659 VAL A CA 1
ATOM 4754 C C . VAL A 1 659 ? 55.021 -2.762 -70.021 1.00 86.62 659 VAL A C 1
ATOM 4756 O O . VAL A 1 659 ? 56.053 -2.225 -70.428 1.00 86.62 659 VAL A O 1
ATOM 4759 N N . ALA A 1 660 ? 54.645 -3.991 -70.361 1.00 84.62 660 ALA A N 1
ATOM 4760 C CA . ALA A 1 660 ? 55.481 -4.839 -71.196 1.00 84.62 660 ALA A CA 1
ATOM 4761 C C . ALA A 1 660 ? 55.712 -4.206 -72.580 1.00 84.62 660 ALA A C 1
ATOM 4763 O O . ALA A 1 660 ? 54.789 -3.665 -73.195 1.00 84.62 660 ALA A O 1
ATOM 4764 N N . GLY A 1 661 ? 56.938 -4.284 -73.092 1.00 82.62 661 GLY A N 1
ATOM 4765 C CA . GLY A 1 661 ? 57.315 -3.707 -74.379 1.00 82.62 661 GLY A CA 1
ATOM 4766 C C . GLY A 1 661 ? 58.630 -4.252 -74.935 1.00 82.62 661 GLY A C 1
ATOM 4767 O O . GLY A 1 661 ? 59.145 -5.276 -74.495 1.00 82.62 661 GLY A O 1
ATOM 4768 N N . GLN A 1 662 ? 59.142 -3.598 -75.979 1.00 78.50 662 GLN A N 1
ATOM 4769 C CA . GLN A 1 662 ? 60.236 -4.131 -76.800 1.00 78.50 662 GLN A CA 1
ATOM 4770 C C . GLN A 1 662 ? 61.640 -3.882 -76.231 1.00 78.50 662 GLN A C 1
ATOM 4772 O O . GLN A 1 662 ? 62.599 -4.475 -76.723 1.00 78.50 662 GLN A O 1
ATOM 4777 N N . VAL A 1 663 ? 61.791 -3.005 -75.235 1.00 77.31 663 VAL A N 1
ATOM 4778 C CA . VAL A 1 663 ? 63.102 -2.613 -74.698 1.00 77.31 663 VAL A CA 1
ATOM 4779 C C . VAL A 1 663 ? 63.280 -3.246 -73.326 1.00 77.31 663 VAL A C 1
ATOM 4781 O O . VAL A 1 663 ? 62.629 -2.832 -72.375 1.00 77.31 663 VAL A O 1
ATOM 4784 N N . ASP A 1 664 ? 64.137 -4.266 -73.231 1.00 76.31 664 ASP A N 1
ATOM 4785 C CA . ASP A 1 664 ? 64.389 -5.036 -71.999 1.00 76.31 664 ASP A CA 1
ATOM 4786 C C . ASP A 1 664 ? 63.114 -5.612 -71.345 1.00 76.31 664 ASP A C 1
ATOM 4788 O O . ASP A 1 664 ? 63.061 -5.821 -70.137 1.00 76.31 664 ASP A O 1
ATOM 4792 N N . GLY A 1 665 ? 62.083 -5.880 -72.156 1.00 78.38 665 GLY A N 1
ATOM 4793 C CA . GLY A 1 665 ? 60.777 -6.366 -71.703 1.00 78.38 665 GLY A CA 1
ATOM 4794 C C . GLY A 1 665 ? 59.759 -5.269 -71.379 1.00 78.38 665 GLY A C 1
ATOM 4795 O O . GLY A 1 665 ? 58.603 -5.604 -71.149 1.00 78.38 665 GLY A O 1
ATOM 4796 N N . ASP A 1 666 ? 60.136 -3.985 -71.444 1.00 82.19 666 ASP A N 1
ATOM 4797 C CA . ASP A 1 666 ? 59.303 -2.825 -71.107 1.00 82.19 666 ASP A CA 1
ATOM 4798 C C . ASP A 1 666 ? 59.050 -1.886 -72.303 1.00 82.19 666 ASP A C 1
ATOM 4800 O O . ASP A 1 666 ? 59.750 -1.874 -73.325 1.00 82.19 666 ASP A O 1
ATOM 4804 N N . THR A 1 667 ? 58.025 -1.047 -72.178 1.00 85.25 667 THR A N 1
ATOM 4805 C CA . THR A 1 667 ? 57.842 0.142 -73.017 1.00 85.25 667 THR A CA 1
ATOM 4806 C C . THR A 1 667 ? 58.938 1.176 -72.757 1.00 85.25 667 THR A C 1
ATOM 4808 O O . THR A 1 667 ? 59.498 1.271 -71.664 1.00 85.25 667 THR A O 1
ATOM 4811 N N . PHE A 1 668 ? 59.240 2.001 -73.763 1.00 81.94 668 PHE A N 1
ATOM 4812 C CA . PHE A 1 668 ? 60.267 3.031 -73.647 1.00 81.94 668 PHE A CA 1
ATOM 4813 C C . PHE A 1 668 ? 59.717 4.426 -73.985 1.00 81.94 668 PHE A C 1
ATOM 4815 O O . PHE A 1 668 ? 59.112 4.589 -75.043 1.00 81.94 668 PHE A O 1
ATOM 4822 N N . PRO A 1 669 ? 59.956 5.453 -73.147 1.00 80.62 669 PRO A N 1
ATOM 4823 C CA . PRO A 1 669 ? 60.564 5.378 -71.817 1.00 80.62 669 PRO A CA 1
ATOM 4824 C C . PRO A 1 669 ? 59.731 4.515 -70.847 1.00 80.62 669 PRO A C 1
ATOM 4826 O O . PRO A 1 669 ? 58.515 4.416 -71.041 1.00 80.62 669 PRO A O 1
ATOM 4829 N N . PRO A 1 670 ? 60.342 3.904 -69.814 1.00 73.44 670 PRO A N 1
ATOM 4830 C CA . PRO A 1 670 ? 59.610 3.091 -68.843 1.00 73.44 670 PRO A CA 1
ATOM 4831 C C . PRO A 1 670 ? 58.420 3.851 -68.243 1.00 73.44 670 PRO A C 1
ATOM 4833 O O . PRO A 1 670 ? 58.558 5.010 -67.852 1.00 73.44 670 PRO A O 1
ATOM 4836 N N . GLY A 1 671 ? 57.252 3.206 -68.198 1.00 70.56 671 GLY A N 1
ATOM 4837 C CA . GLY A 1 671 ? 55.998 3.810 -67.720 1.00 70.56 671 GLY A CA 1
ATOM 4838 C C . GLY A 1 671 ? 55.177 4.537 -68.787 1.00 70.56 671 GLY A C 1
ATOM 4839 O O . GLY A 1 671 ? 54.102 5.053 -68.488 1.00 70.56 671 GLY A O 1
ATOM 4840 N N . THR A 1 672 ? 55.641 4.547 -70.039 1.00 78.00 672 THR A N 1
ATOM 4841 C CA . THR A 1 672 ? 54.776 4.810 -71.200 1.00 78.00 672 THR A CA 1
ATOM 4842 C C . THR A 1 672 ? 54.022 3.542 -71.612 1.00 78.00 672 THR A C 1
ATOM 4844 O O . THR A 1 672 ? 54.247 2.468 -71.065 1.00 78.00 672 THR A O 1
ATOM 4847 N N . GLY A 1 673 ? 53.096 3.637 -72.560 1.00 79.75 673 GLY A N 1
ATOM 4848 C CA . GLY A 1 673 ? 52.223 2.533 -72.949 1.00 79.75 673 GLY A CA 1
ATOM 4849 C C . GLY A 1 673 ? 50.764 2.806 -72.609 1.00 79.75 673 GLY A C 1
ATOM 4850 O O . GLY A 1 673 ? 50.434 3.402 -71.583 1.00 79.75 673 GLY A O 1
ATOM 4851 N N . ILE A 1 674 ? 49.874 2.357 -73.490 1.00 80.75 674 ILE A N 1
ATOM 4852 C CA . ILE A 1 674 ? 48.431 2.430 -73.273 1.00 80.75 674 ILE A CA 1
ATOM 4853 C C . ILE A 1 674 ? 47.978 1.061 -72.776 1.00 80.75 674 ILE A C 1
ATOM 4855 O O . ILE A 1 674 ? 47.892 0.118 -73.556 1.00 80.75 674 ILE A O 1
ATOM 4859 N N . VAL A 1 675 ? 47.676 0.964 -71.482 1.00 84.44 675 VAL A N 1
ATOM 4860 C CA . VAL A 1 675 ? 47.079 -0.241 -70.893 1.00 84.44 675 VAL A CA 1
ATOM 4861 C C . VAL A 1 675 ? 45.574 -0.248 -71.173 1.00 84.44 675 VAL A C 1
ATOM 4863 O O . VAL A 1 675 ? 44.888 0.781 -71.042 1.00 84.44 675 VAL A O 1
ATOM 4866 N N . SER A 1 676 ? 45.048 -1.409 -71.573 1.00 86.25 676 SER A N 1
ATOM 4867 C CA . SER A 1 676 ? 43.605 -1.620 -71.727 1.00 86.25 676 SER A CA 1
ATOM 4868 C C . SER A 1 676 ? 42.858 -1.227 -70.443 1.00 86.25 676 SER A C 1
ATOM 4870 O O . SER A 1 676 ? 43.408 -1.338 -69.348 1.00 86.25 676 SER A O 1
ATOM 4872 N N . PRO A 1 677 ? 41.613 -0.717 -70.525 1.00 86.69 677 PRO A N 1
ATOM 4873 C CA . PRO A 1 677 ? 40.840 -0.442 -69.319 1.00 86.69 677 PRO A CA 1
ATOM 4874 C C . PRO A 1 677 ? 40.721 -1.704 -68.459 1.00 86.69 677 PRO A C 1
ATOM 4876 O O . PRO A 1 677 ? 40.571 -2.803 -68.993 1.00 86.69 677 PRO A O 1
ATOM 4879 N N . LEU A 1 678 ? 40.735 -1.535 -67.138 1.00 90.44 678 LEU A N 1
ATOM 4880 C CA . LEU A 1 678 ? 40.335 -2.606 -66.234 1.00 90.44 678 LEU A CA 1
ATOM 4881 C C . LEU A 1 678 ? 38.817 -2.819 -66.340 1.00 90.44 678 LEU A C 1
ATOM 4883 O O . LEU A 1 678 ? 38.043 -1.865 -66.447 1.00 90.44 678 LEU A O 1
ATOM 4887 N N . GLN A 1 679 ? 38.390 -4.070 -66.271 1.00 91.56 679 GLN A N 1
ATOM 4888 C CA . GLN A 1 679 ? 37.003 -4.483 -66.116 1.00 91.56 679 GLN A CA 1
ATOM 4889 C C . GLN A 1 679 ? 36.854 -5.272 -64.819 1.00 91.56 679 GLN A C 1
ATOM 4891 O O . GLN A 1 679 ? 37.757 -6.006 -64.421 1.00 91.56 679 GLN A O 1
ATOM 4896 N N . ALA A 1 680 ? 35.714 -5.102 -64.150 1.00 94.00 680 ALA A N 1
ATOM 4897 C CA . ALA A 1 680 ? 35.440 -5.754 -62.880 1.00 94.00 680 ALA A CA 1
ATOM 4898 C C . ALA A 1 680 ? 34.187 -6.626 -62.959 1.00 94.00 680 ALA A C 1
ATOM 4900 O O . ALA A 1 680 ? 33.133 -6.148 -63.380 1.00 94.00 680 ALA A O 1
ATOM 4901 N N . THR A 1 681 ? 34.275 -7.858 -62.456 1.00 92.88 681 THR A N 1
ATOM 4902 C CA . THR A 1 681 ? 33.097 -8.688 -62.161 1.00 92.88 681 THR A CA 1
ATOM 4903 C C . THR A 1 681 ? 32.971 -8.853 -60.655 1.00 92.88 681 THR A C 1
ATOM 4905 O O . THR A 1 681 ? 33.904 -9.298 -59.989 1.00 92.88 681 THR A O 1
ATOM 4908 N N . TYR A 1 682 ? 31.815 -8.486 -60.107 1.00 94.94 682 TYR A N 1
ATOM 4909 C CA . TYR A 1 682 ? 31.619 -8.317 -58.663 1.00 94.94 682 TYR A CA 1
ATOM 4910 C C . TYR A 1 682 ? 30.386 -9.049 -58.121 1.00 94.94 682 TYR A C 1
ATOM 4912 O O . TYR A 1 682 ? 29.898 -8.716 -57.050 1.00 94.94 682 TYR A O 1
ATOM 4920 N N . ALA A 1 683 ? 29.888 -10.072 -58.821 1.00 92.56 683 ALA A N 1
ATOM 4921 C CA . ALA A 1 683 ? 28.814 -10.921 -58.299 1.00 92.56 683 ALA A CA 1
ATOM 4922 C C . ALA A 1 683 ? 29.125 -11.555 -56.917 1.00 92.56 683 ALA A C 1
ATOM 4924 O O . ALA A 1 683 ? 28.203 -11.656 -56.112 1.00 92.56 683 ALA A O 1
ATOM 4925 N N . PRO A 1 684 ? 30.383 -11.936 -56.587 1.00 93.56 684 PRO A N 1
ATOM 4926 C CA . PRO A 1 684 ? 30.738 -12.433 -55.252 1.00 93.56 684 PRO A CA 1
ATOM 4927 C C . PRO A 1 684 ? 30.942 -11.335 -54.190 1.00 93.56 684 PRO A C 1
ATOM 4929 O O . PRO A 1 684 ? 31.346 -11.648 -53.065 1.00 93.56 684 PRO A O 1
ATOM 4932 N N . LEU A 1 685 ? 30.722 -10.061 -54.533 1.00 94.81 685 LEU A N 1
ATOM 4933 C CA . LEU A 1 685 ? 30.847 -8.950 -53.597 1.00 94.81 685 LEU A CA 1
ATOM 4934 C C . LEU A 1 685 ? 29.601 -8.902 -52.711 1.00 94.81 685 LEU A C 1
ATOM 4936 O O . LEU A 1 685 ? 28.471 -8.869 -53.196 1.00 94.81 685 LEU A O 1
ATOM 4940 N N . VAL A 1 686 ? 29.814 -8.886 -51.401 1.00 92.94 686 VAL A N 1
ATOM 4941 C CA . VAL A 1 686 ? 28.747 -8.828 -50.400 1.00 92.94 686 VAL A CA 1
ATOM 4942 C C . VAL A 1 686 ? 28.524 -7.377 -49.990 1.00 92.94 686 VAL A C 1
ATOM 4944 O O . VAL A 1 686 ? 29.467 -6.593 -49.912 1.00 92.94 686 VAL A O 1
ATOM 4947 N N . GLY A 1 687 ? 27.267 -7.025 -49.730 1.00 90.12 687 GLY A N 1
ATOM 4948 C CA . GLY A 1 687 ? 26.857 -5.718 -49.223 1.00 90.12 687 GLY A CA 1
ATOM 4949 C C . GLY A 1 687 ? 25.605 -5.204 -49.926 1.00 90.12 687 GLY A C 1
ATOM 4950 O O . GLY A 1 687 ? 25.276 -5.605 -51.045 1.00 90.12 687 GLY A O 1
ATOM 4951 N N . THR A 1 688 ? 24.865 -4.313 -49.271 1.00 89.50 688 THR A N 1
ATOM 4952 C CA . THR A 1 688 ? 23.647 -3.745 -49.866 1.00 89.50 688 THR A CA 1
ATOM 4953 C C . THR A 1 688 ? 24.005 -2.849 -51.049 1.00 89.50 688 THR A C 1
ATOM 4955 O O . THR A 1 688 ? 24.674 -1.834 -50.875 1.00 89.50 688 THR A O 1
ATOM 4958 N N . ASN A 1 689 ? 23.537 -3.207 -52.250 1.00 88.38 689 ASN A N 1
ATOM 4959 C CA . ASN A 1 689 ? 23.855 -2.513 -53.506 1.00 88.38 689 ASN A CA 1
ATOM 4960 C C . ASN A 1 689 ? 25.370 -2.385 -53.772 1.00 88.38 689 ASN A C 1
ATOM 4962 O O . ASN A 1 689 ? 25.818 -1.414 -54.396 1.00 88.38 689 ASN A O 1
ATOM 4966 N N . ALA A 1 690 ? 26.158 -3.347 -53.279 1.00 91.62 690 ALA A N 1
ATOM 4967 C CA . ALA A 1 690 ? 27.600 -3.369 -53.467 1.00 91.62 690 ALA A CA 1
ATOM 4968 C C . ALA A 1 690 ? 27.946 -3.517 -54.957 1.00 91.62 690 ALA A C 1
ATOM 4970 O O . ALA A 1 690 ? 27.374 -4.340 -55.669 1.00 91.62 690 ALA A O 1
ATOM 4971 N N . ARG A 1 691 ? 28.880 -2.692 -55.438 1.00 93.38 691 ARG A N 1
ATOM 4972 C CA . ARG A 1 691 ? 29.355 -2.716 -56.826 1.00 93.38 691 ARG A CA 1
ATOM 4973 C C . ARG A 1 691 ? 30.788 -2.223 -56.918 1.00 93.38 691 ARG A C 1
ATOM 4975 O O . ARG A 1 691 ? 31.213 -1.404 -56.104 1.00 93.38 691 ARG A O 1
ATOM 4982 N N . VAL A 1 692 ? 31.480 -2.639 -57.971 1.00 95.06 692 VAL A N 1
ATOM 4983 C CA . VAL A 1 692 ? 32.787 -2.091 -58.343 1.00 95.06 692 VAL A CA 1
ATOM 4984 C C . VAL A 1 692 ? 32.608 -1.197 -59.559 1.00 95.06 692 VAL A C 1
ATOM 4986 O O . VAL A 1 692 ? 32.033 -1.610 -60.564 1.00 95.06 692 VAL A O 1
ATOM 4989 N N . VAL A 1 693 ? 33.080 0.044 -59.457 1.00 92.62 693 VAL A N 1
ATOM 4990 C CA . VAL A 1 693 ? 33.069 1.006 -60.562 1.00 92.62 693 VAL A CA 1
ATOM 4991 C C . VAL A 1 693 ? 34.510 1.292 -60.944 1.00 92.62 693 VAL A C 1
ATOM 4993 O O . VAL A 1 693 ? 35.264 1.838 -60.141 1.00 92.62 693 VAL A O 1
ATOM 4996 N N . VAL A 1 694 ? 34.879 0.930 -62.169 1.00 93.00 694 VAL A N 1
ATOM 4997 C CA . VAL A 1 694 ? 36.193 1.240 -62.731 1.00 93.00 694 VAL A CA 1
ATOM 4998 C C . VAL A 1 694 ? 36.082 2.504 -63.574 1.00 93.00 694 VAL A C 1
ATOM 5000 O O . VAL A 1 694 ? 35.219 2.604 -64.445 1.00 93.00 694 VAL A O 1
ATOM 5003 N N . MET A 1 695 ? 36.954 3.474 -63.311 1.00 90.19 695 MET A N 1
ATOM 5004 C CA . MET A 1 695 ? 37.063 4.714 -64.078 1.00 90.19 695 MET A CA 1
ATOM 5005 C C . MET A 1 695 ? 38.519 4.931 -64.478 1.00 90.19 695 MET A C 1
ATOM 5007 O O . MET A 1 695 ? 39.431 4.613 -63.716 1.00 90.19 695 MET A O 1
ATOM 5011 N N . ARG A 1 696 ? 38.734 5.460 -65.683 1.00 88.44 696 ARG A N 1
ATOM 5012 C CA . ARG A 1 696 ? 40.058 5.855 -66.166 1.00 88.44 696 ARG A CA 1
ATOM 5013 C C . ARG A 1 696 ? 40.257 7.343 -65.889 1.00 88.44 696 ARG A C 1
ATOM 5015 O O . ARG A 1 696 ? 39.539 8.153 -66.467 1.00 88.44 696 ARG A O 1
ATOM 5022 N N . ASP A 1 697 ? 41.248 7.674 -65.065 1.00 84.25 697 ASP A N 1
ATOM 5023 C CA . ASP A 1 697 ? 41.574 9.065 -64.722 1.00 84.25 697 ASP A CA 1
ATOM 5024 C C . ASP A 1 697 ? 42.421 9.738 -65.818 1.00 84.25 697 ASP A C 1
ATOM 5026 O O . ASP A 1 697 ? 42.025 10.763 -66.370 1.00 84.25 697 ASP A O 1
ATOM 5030 N N . THR A 1 698 ? 43.554 9.128 -66.187 1.00 86.19 698 THR A N 1
ATOM 5031 C CA . THR A 1 698 ? 44.490 9.659 -67.194 1.00 86.19 698 THR A CA 1
ATOM 5032 C C . THR A 1 698 ? 44.915 8.535 -68.145 1.00 86.19 698 THR A C 1
ATOM 5034 O O . THR A 1 698 ? 45.303 7.466 -67.668 1.00 86.19 698 THR A O 1
ATOM 5037 N N . PRO A 1 699 ? 44.840 8.711 -69.480 1.00 80.00 699 PRO A N 1
ATOM 5038 C CA . PRO A 1 699 ? 45.400 7.739 -70.414 1.00 80.00 699 PRO A CA 1
ATOM 5039 C C . PRO A 1 699 ? 46.934 7.734 -70.338 1.00 80.00 699 PRO A C 1
ATOM 5041 O O . PRO A 1 699 ? 47.551 8.780 -70.148 1.00 80.00 699 PRO A O 1
ATOM 5044 N N . GLY A 1 700 ? 47.548 6.563 -70.511 1.00 80.31 700 GLY A N 1
ATOM 5045 C CA . GLY A 1 700 ? 49.001 6.464 -70.655 1.00 80.31 700 GLY A CA 1
ATOM 5046 C C . GLY A 1 700 ? 49.492 7.150 -71.934 1.00 80.31 700 GLY A C 1
ATOM 5047 O O . GLY A 1 700 ? 48.754 7.267 -72.915 1.00 80.31 700 GLY A O 1
ATOM 5048 N N . SER A 1 701 ? 50.743 7.606 -71.927 1.00 83.75 701 SER A N 1
ATOM 5049 C CA . SER A 1 701 ? 51.387 8.183 -73.112 1.00 83.75 701 SER A CA 1
ATOM 5050 C C . SER A 1 701 ? 51.769 7.088 -74.106 1.00 83.75 701 SER A C 1
ATOM 5052 O O . SER A 1 701 ? 52.150 5.992 -73.700 1.00 83.75 701 SER A O 1
ATOM 5054 N N . ALA A 1 702 ? 51.721 7.379 -75.407 1.00 84.44 702 ALA A N 1
ATOM 5055 C CA . ALA A 1 702 ? 52.221 6.446 -76.415 1.00 84.44 702 ALA A CA 1
ATOM 5056 C C . ALA A 1 702 ? 53.718 6.147 -76.176 1.00 84.44 702 ALA A C 1
ATOM 5058 O O . ALA A 1 702 ? 54.474 7.082 -75.889 1.00 84.44 702 ALA A O 1
ATOM 5059 N N . PRO A 1 703 ? 54.155 4.878 -76.277 1.00 84.44 703 PRO A N 1
ATOM 5060 C CA . PRO A 1 703 ? 55.570 4.548 -76.189 1.00 84.44 703 PRO A CA 1
ATOM 5061 C C . PRO A 1 703 ? 56.319 5.120 -77.398 1.00 84.44 703 PRO A C 1
ATOM 5063 O O . PRO A 1 703 ? 55.769 5.212 -78.501 1.00 84.44 703 PRO A O 1
ATOM 5066 N N . LEU A 1 704 ? 57.585 5.494 -77.203 1.00 83.06 704 LEU A N 1
ATOM 5067 C CA . LEU A 1 704 ? 58.479 5.801 -78.317 1.00 83.06 704 LEU A CA 1
ATOM 5068 C C . LEU A 1 704 ? 58.645 4.539 -79.168 1.00 83.06 704 LEU A C 1
ATOM 5070 O O . LEU A 1 704 ? 58.845 3.443 -78.651 1.00 83.06 704 LEU A O 1
ATOM 5074 N N . SER A 1 705 ? 58.521 4.707 -80.479 1.00 81.81 705 SER A N 1
ATOM 5075 C CA . SER A 1 705 ? 58.633 3.637 -81.467 1.00 81.81 705 SER A CA 1
ATOM 5076 C C . SER A 1 705 ? 59.102 4.205 -82.809 1.00 81.81 705 SER A C 1
ATOM 5078 O O . SER A 1 705 ? 59.186 5.424 -82.982 1.00 81.81 705 SER A O 1
ATOM 5080 N N . GLY A 1 706 ? 59.403 3.322 -83.762 1.00 85.12 706 GLY A N 1
ATOM 5081 C CA . 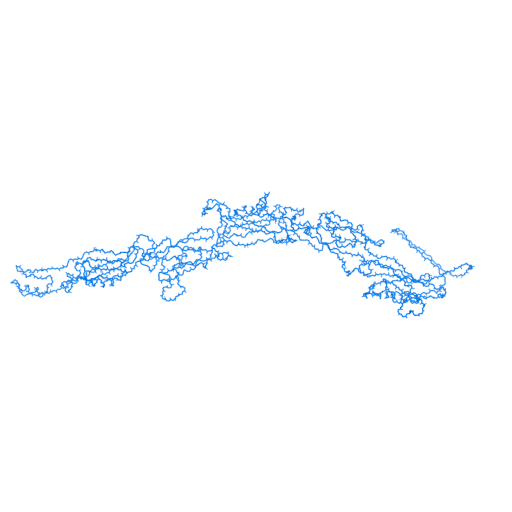GLY A 1 706 ? 59.838 3.688 -85.109 1.00 85.12 706 GLY A CA 1
ATOM 5082 C C . GLY A 1 706 ? 61.352 3.829 -85.232 1.00 85.12 706 GLY A C 1
ATOM 5083 O O . GLY A 1 706 ? 62.110 3.331 -84.407 1.00 85.12 706 GLY A O 1
ATOM 5084 N N . SER A 1 707 ? 61.793 4.499 -86.287 1.00 87.44 707 SER A N 1
ATOM 5085 C CA . SER A 1 707 ? 63.207 4.651 -86.619 1.00 87.44 707 SER A CA 1
ATOM 5086 C C . SER A 1 707 ? 63.553 6.113 -86.869 1.00 87.44 707 SER A C 1
ATOM 5088 O O . SER A 1 707 ? 62.718 6.873 -87.360 1.00 87.44 707 SER A O 1
ATOM 5090 N N . PHE A 1 708 ? 64.795 6.496 -86.610 1.00 90.06 708 PHE A N 1
ATOM 5091 C CA . PHE A 1 708 ? 65.355 7.787 -86.983 1.00 90.06 708 PHE A CA 1
ATOM 5092 C C . PHE A 1 708 ? 66.512 7.609 -87.966 1.00 90.06 708 PHE A C 1
ATOM 5094 O O . PHE A 1 708 ? 67.096 6.540 -88.097 1.00 90.06 708 PHE A O 1
ATOM 5101 N N . THR A 1 709 ? 66.861 8.682 -88.661 1.00 90.38 709 THR A N 1
ATOM 5102 C CA . THR A 1 709 ? 68.080 8.758 -89.472 1.00 90.38 709 THR A CA 1
ATOM 5103 C C . THR A 1 709 ? 68.912 9.926 -88.981 1.00 90.38 709 THR A C 1
ATOM 5105 O O . THR A 1 709 ? 68.356 10.973 -88.645 1.00 90.38 709 THR A O 1
ATOM 5108 N N . LEU A 1 710 ? 70.232 9.781 -88.979 1.00 88.69 710 LEU A N 1
ATOM 5109 C CA . LEU A 1 710 ? 71.149 10.878 -88.688 1.00 88.69 710 LEU A CA 1
ATOM 5110 C C . LEU A 1 710 ? 71.741 11.395 -89.997 1.00 88.69 710 LEU A C 1
ATOM 5112 O O . LEU A 1 710 ? 72.190 10.611 -90.830 1.00 88.69 710 LEU A O 1
ATOM 5116 N N . GLY A 1 711 ? 71.720 12.714 -90.184 1.00 87.00 711 GLY A N 1
ATOM 5117 C CA . GLY A 1 711 ? 72.303 13.379 -91.348 1.00 87.00 711 GLY A CA 1
ATOM 5118 C C . GLY A 1 711 ? 73.568 14.143 -90.973 1.00 87.00 711 GLY A C 1
ATOM 5119 O O . GLY A 1 711 ? 73.554 14.923 -90.020 1.00 87.00 711 GLY A O 1
ATOM 5120 N N . VAL A 1 712 ? 74.648 13.958 -91.739 1.00 83.25 712 VAL A N 1
ATOM 5121 C CA . VAL A 1 712 ? 75.861 14.788 -91.659 1.00 83.25 712 VAL A CA 1
ATOM 5122 C C . VAL A 1 712 ? 76.179 15.316 -93.056 1.00 83.25 712 VAL A C 1
ATOM 5124 O O . VAL A 1 712 ? 76.545 14.561 -93.962 1.00 83.25 712 VAL A O 1
ATOM 5127 N N . ALA A 1 713 ? 76.023 16.631 -93.227 1.00 85.38 713 ALA A N 1
ATOM 5128 C CA . ALA A 1 713 ? 75.943 17.288 -94.533 1.00 85.38 713 ALA A CA 1
ATOM 5129 C C . ALA A 1 713 ? 74.797 16.707 -95.395 1.00 85.38 713 ALA A C 1
ATOM 5131 O O . ALA A 1 713 ? 73.652 16.732 -94.953 1.00 85.38 713 ALA A O 1
ATOM 5132 N N . SER A 1 714 ? 75.070 16.219 -96.614 1.00 83.31 714 SER A N 1
ATOM 5133 C CA . SER A 1 714 ? 74.049 15.664 -97.523 1.00 83.31 714 SER A CA 1
ATOM 5134 C C . SER A 1 714 ? 73.832 14.149 -97.396 1.00 83.31 714 SER A C 1
ATOM 5136 O O . SER A 1 714 ? 72.881 13.628 -97.982 1.00 83.31 714 SER A O 1
ATOM 5138 N N . ALA A 1 715 ? 74.673 13.431 -96.643 1.00 86.00 715 ALA A N 1
ATOM 5139 C CA . ALA A 1 715 ? 74.548 11.987 -96.449 1.00 86.00 715 ALA A CA 1
ATOM 5140 C C . ALA A 1 715 ? 73.755 11.663 -95.174 1.00 86.00 715 ALA A C 1
ATOM 5142 O O . ALA A 1 715 ? 73.927 12.319 -94.145 1.00 86.00 715 ALA A O 1
ATOM 5143 N N . HIS A 1 716 ? 72.899 10.644 -95.254 1.00 91.25 716 HIS A N 1
ATOM 5144 C CA . HIS A 1 716 ? 72.048 10.176 -94.160 1.00 91.25 716 HIS A CA 1
ATOM 5145 C C . HIS A 1 716 ? 72.321 8.698 -93.891 1.00 91.25 716 HIS A C 1
ATOM 5147 O O . HIS A 1 716 ? 72.560 7.940 -94.833 1.00 91.25 716 HIS A O 1
ATOM 5153 N N . THR A 1 717 ? 72.264 8.289 -92.624 1.00 93.00 717 THR A N 1
ATOM 5154 C CA . THR A 1 717 ? 72.309 6.869 -92.245 1.00 93.00 717 THR A CA 1
ATOM 5155 C C . THR A 1 717 ? 71.108 6.115 -92.809 1.00 93.00 717 THR A C 1
ATOM 5157 O O . THR A 1 717 ? 70.095 6.719 -93.183 1.00 93.00 717 THR A O 1
ATOM 5160 N N . ARG A 1 718 ? 71.164 4.776 -92.799 1.00 90.50 718 ARG A N 1
ATOM 5161 C CA . ARG A 1 718 ? 69.924 3.995 -92.883 1.00 90.50 718 ARG A CA 1
ATOM 5162 C C . ARG A 1 718 ? 69.051 4.279 -91.659 1.00 90.50 718 ARG A C 1
ATOM 5164 O O . ARG A 1 718 ? 69.494 4.888 -90.680 1.00 90.50 718 ARG A O 1
ATOM 5171 N N . ALA A 1 719 ? 67.788 3.874 -91.752 1.00 90.44 719 ALA A N 1
ATOM 5172 C CA . ALA A 1 719 ? 66.859 3.935 -90.636 1.00 90.44 719 ALA A CA 1
ATOM 5173 C C . ALA A 1 719 ? 67.428 3.127 -89.459 1.00 90.44 719 ALA A C 1
ATOM 5175 O O . ALA A 1 719 ? 67.607 1.917 -89.564 1.00 90.44 719 ALA A O 1
ATOM 5176 N N . LEU A 1 720 ? 67.743 3.825 -88.374 1.00 90.25 720 LEU A N 1
ATOM 5177 C CA . LEU A 1 720 ? 68.158 3.274 -87.093 1.00 90.25 720 LEU A CA 1
ATOM 5178 C C . LEU A 1 720 ? 66.925 3.192 -86.204 1.00 90.25 720 LEU A C 1
ATOM 5180 O O . LEU A 1 720 ? 66.189 4.173 -86.096 1.00 90.25 720 LEU A O 1
ATOM 5184 N N . ASP A 1 721 ? 66.691 2.061 -85.550 1.00 86.94 721 ASP A N 1
ATOM 5185 C CA . ASP A 1 721 ? 65.580 1.950 -84.605 1.00 86.94 721 ASP A CA 1
ATOM 5186 C C . ASP A 1 721 ? 65.696 3.001 -83.496 1.00 86.94 721 ASP A C 1
ATOM 5188 O O . ASP A 1 721 ? 66.792 3.364 -83.068 1.00 86.94 721 ASP A O 1
ATOM 5192 N N . PHE A 1 722 ? 64.561 3.486 -82.991 1.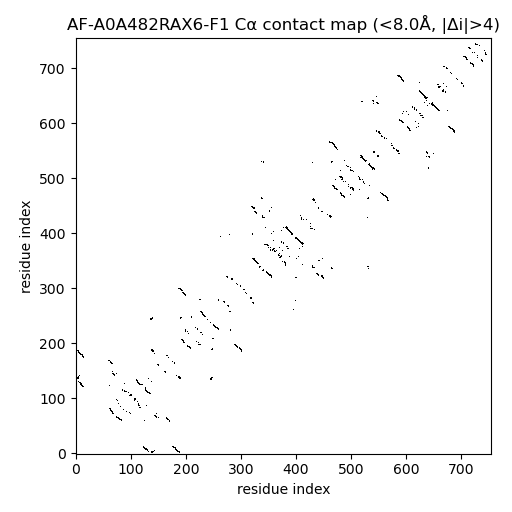00 85.19 722 PHE A N 1
ATOM 5193 C CA . PHE A 1 722 ? 64.511 4.500 -81.932 1.00 85.19 722 PHE A CA 1
ATOM 5194 C C . PHE A 1 722 ? 65.334 4.119 -80.685 1.00 85.19 722 PHE A C 1
ATOM 5196 O O . PHE A 1 722 ? 65.789 4.996 -79.950 1.00 85.19 722 PHE A O 1
ATOM 5203 N N . ASN A 1 723 ? 65.533 2.818 -80.444 1.00 82.19 723 ASN A N 1
ATOM 5204 C CA . ASN A 1 723 ? 66.305 2.261 -79.339 1.00 82.19 723 ASN A CA 1
ATOM 5205 C C . ASN A 1 723 ? 67.671 1.687 -79.755 1.00 82.19 723 ASN A C 1
ATOM 5207 O O . ASN A 1 723 ? 68.303 1.068 -78.894 1.00 82.19 723 ASN A O 1
ATOM 5211 N N . ALA A 1 724 ? 68.138 1.910 -80.990 1.00 86.38 724 ALA A N 1
ATOM 5212 C CA . ALA A 1 724 ? 69.376 1.346 -81.535 1.00 86.38 724 ALA A CA 1
ATOM 5213 C C . ALA A 1 724 ? 70.551 1.396 -80.538 1.00 86.38 724 ALA A C 1
ATOM 5215 O O . ALA A 1 724 ? 70.694 2.340 -79.735 1.00 86.38 724 ALA A O 1
ATOM 5216 N N . ALA A 1 725 ? 71.389 0.354 -80.549 1.00 85.81 725 ALA A N 1
ATOM 5217 C CA . ALA A 1 725 ? 72.574 0.321 -79.704 1.00 85.81 725 ALA A CA 1
ATOM 5218 C C . ALA A 1 725 ? 73.578 1.377 -80.182 1.00 85.81 725 ALA A C 1
ATOM 5220 O O . ALA A 1 725 ? 73.645 1.708 -81.364 1.00 85.81 725 ALA A O 1
ATOM 5221 N N . HIS A 1 726 ? 74.387 1.915 -79.264 1.00 89.00 726 HIS A N 1
ATOM 5222 C CA . HIS A 1 726 ? 75.392 2.921 -79.629 1.00 89.00 726 HIS A CA 1
ATOM 5223 C C . HIS A 1 726 ? 76.363 2.408 -80.698 1.00 89.00 726 HIS A C 1
ATOM 5225 O O . HIS A 1 726 ? 76.764 3.186 -81.551 1.00 89.00 726 HIS A O 1
ATOM 5231 N N . THR A 1 727 ? 76.675 1.110 -80.691 1.00 88.19 727 THR A N 1
ATOM 5232 C CA . THR A 1 727 ? 77.506 0.444 -81.700 1.00 88.19 727 THR A CA 1
ATOM 5233 C C . THR A 1 727 ? 76.864 0.430 -83.082 1.00 88.19 727 THR A C 1
ATOM 5235 O O . THR A 1 727 ? 77.570 0.599 -84.069 1.00 88.19 727 THR A O 1
ATOM 5238 N N . ASP A 1 728 ? 75.541 0.279 -83.166 1.00 88.94 728 ASP A N 1
ATOM 5239 C CA . ASP A 1 728 ? 74.818 0.274 -84.443 1.00 88.94 728 ASP A CA 1
ATOM 5240 C C . ASP A 1 728 ? 74.755 1.691 -85.017 1.00 88.94 728 ASP A C 1
ATOM 5242 O O . ASP A 1 728 ? 75.001 1.906 -86.202 1.00 88.94 728 ASP A O 1
ATOM 5246 N N . VAL A 1 729 ? 74.517 2.681 -84.150 1.00 90.38 729 VAL A N 1
ATOM 5247 C CA . VAL A 1 729 ? 74.595 4.099 -84.521 1.00 90.38 729 VAL A CA 1
ATOM 5248 C C . VAL A 1 729 ? 76.021 4.463 -84.956 1.00 90.38 729 VAL A C 1
ATOM 5250 O O . VAL A 1 729 ? 76.193 5.151 -85.957 1.00 90.38 729 VAL A O 1
ATOM 5253 N N . GLU A 1 730 ? 77.049 3.990 -84.244 1.00 91.06 730 GLU A N 1
ATOM 5254 C CA . GLU A 1 730 ? 78.460 4.216 -84.590 1.00 91.06 730 GLU A CA 1
ATOM 5255 C C . GLU A 1 730 ? 78.821 3.596 -85.938 1.00 91.06 730 GLU A C 1
ATOM 5257 O O . GLU A 1 730 ? 79.455 4.257 -86.761 1.00 91.06 730 GLU A O 1
ATOM 5262 N N . ALA A 1 731 ? 78.373 2.366 -86.196 1.00 88.12 731 ALA A N 1
ATOM 5263 C CA . ALA A 1 731 ? 78.598 1.671 -87.456 1.00 88.12 731 ALA A CA 1
ATOM 5264 C C . ALA A 1 731 ? 77.919 2.388 -88.634 1.00 88.12 731 ALA A C 1
ATOM 5266 O O . ALA A 1 731 ? 78.569 2.652 -89.645 1.00 88.12 731 ALA A O 1
ATOM 5267 N N . GLU A 1 732 ? 76.643 2.756 -88.497 1.00 92.38 732 GLU A N 1
ATOM 5268 C CA . GLU A 1 732 ? 75.889 3.421 -89.565 1.00 92.38 732 GLU A CA 1
ATOM 5269 C C . GLU A 1 732 ? 76.405 4.837 -89.854 1.00 92.38 732 GLU A C 1
ATOM 5271 O O . GLU A 1 732 ? 76.481 5.241 -91.014 1.00 92.38 732 GLU A O 1
ATOM 5276 N N . VAL A 1 733 ? 76.817 5.591 -88.830 1.00 89.38 733 VAL A N 1
ATOM 5277 C CA . VAL A 1 733 ? 77.409 6.925 -89.024 1.00 89.38 733 VAL A CA 1
ATOM 5278 C C . VAL A 1 733 ? 78.820 6.822 -89.618 1.00 89.38 733 VAL A C 1
ATOM 5280 O O . VAL A 1 733 ? 79.155 7.617 -90.496 1.00 89.38 733 VAL A O 1
ATOM 5283 N N . SER A 1 734 ? 79.623 5.827 -89.217 1.00 87.56 734 SER A N 1
ATOM 5284 C CA . SER A 1 734 ? 80.953 5.565 -89.804 1.00 87.56 734 SER A CA 1
ATOM 5285 C C . SER A 1 734 ? 80.888 5.139 -91.273 1.00 87.56 734 SER A C 1
ATOM 5287 O O . SER A 1 734 ? 81.859 5.304 -92.007 1.00 87.56 734 SER A O 1
ATOM 5289 N N . ALA A 1 735 ? 79.763 4.569 -91.713 1.00 86.88 735 ALA A N 1
ATOM 5290 C CA . ALA A 1 735 ? 79.560 4.137 -93.094 1.00 86.88 735 ALA A CA 1
ATOM 5291 C C . ALA A 1 735 ? 79.234 5.295 -94.058 1.00 86.88 735 ALA A C 1
ATOM 5293 O O . ALA A 1 735 ? 79.215 5.098 -95.276 1.00 86.88 735 ALA A O 1
ATOM 5294 N N . LEU A 1 736 ? 78.977 6.504 -93.547 1.00 89.88 736 LEU A N 1
ATOM 5295 C CA . LEU A 1 736 ? 78.716 7.675 -94.379 1.00 89.88 736 LEU A CA 1
ATOM 5296 C C . LEU A 1 736 ? 80.007 8.177 -95.022 1.00 89.88 736 LEU A C 1
ATOM 5298 O O . LEU A 1 736 ? 80.977 8.491 -94.341 1.00 89.88 736 LEU A O 1
ATOM 5302 N N . SER A 1 737 ? 79.991 8.381 -96.341 1.00 83.94 737 SER A N 1
ATOM 5303 C CA . SER A 1 737 ? 81.149 8.905 -97.086 1.00 83.94 737 SER A CA 1
ATOM 5304 C C . SER A 1 737 ? 81.583 10.317 -96.664 1.00 83.94 737 SER A C 1
ATOM 5306 O O . SER A 1 737 ? 82.620 10.800 -97.110 1.00 83.94 737 SER A O 1
ATOM 5308 N N . THR A 1 738 ? 80.766 11.009 -95.864 1.00 83.69 738 THR A N 1
ATOM 5309 C CA . THR A 1 738 ? 81.006 12.362 -95.348 1.00 83.69 738 THR A CA 1
ATOM 5310 C C . THR A 1 738 ? 81.578 12.380 -93.927 1.00 83.69 738 THR A C 1
ATOM 5312 O O . THR A 1 738 ? 81.859 13.465 -93.417 1.00 83.69 738 THR A O 1
ATOM 5315 N N . VAL A 1 739 ? 81.759 11.222 -93.280 1.00 81.44 739 VAL A N 1
ATOM 5316 C CA . VAL A 1 739 ? 82.207 11.107 -91.884 1.00 81.44 739 VAL A CA 1
ATOM 5317 C C . VAL A 1 739 ? 83.471 10.243 -91.805 1.00 81.44 739 VAL A C 1
ATOM 5319 O O . VAL A 1 739 ? 83.597 9.239 -92.496 1.00 81.44 739 VAL A O 1
ATOM 5322 N N . GLY A 1 740 ? 84.445 10.670 -90.993 1.00 79.81 740 GLY A N 1
ATOM 5323 C CA . GLY A 1 740 ? 85.644 9.887 -90.673 1.00 79.81 740 GLY A CA 1
ATOM 5324 C C . GLY A 1 740 ? 85.417 8.965 -89.470 1.00 79.81 740 GLY A C 1
ATOM 5325 O O . GLY A 1 740 ? 84.321 8.457 -89.261 1.00 79.81 740 GLY A O 1
ATOM 5326 N N . THR A 1 741 ? 86.432 8.773 -88.627 1.00 82.19 741 THR A N 1
ATOM 5327 C CA . THR A 1 741 ? 86.272 8.009 -87.380 1.00 82.19 741 THR A CA 1
ATOM 5328 C C . THR A 1 741 ? 85.316 8.727 -86.424 1.00 82.19 741 THR A C 1
ATOM 5330 O O . THR A 1 741 ? 85.575 9.865 -86.027 1.00 82.19 741 THR A O 1
ATOM 5333 N N . VAL A 1 742 ? 84.238 8.056 -86.020 1.00 85.88 742 VAL A N 1
ATOM 5334 C CA . VAL A 1 742 ? 83.279 8.538 -85.017 1.00 85.88 742 VAL A CA 1
ATOM 5335 C C . VAL A 1 742 ? 83.249 7.563 -83.844 1.00 85.88 742 VAL A C 1
ATOM 5337 O O . VAL A 1 742 ? 83.475 6.376 -84.032 1.00 85.88 742 VAL A O 1
ATOM 5340 N N . ALA A 1 743 ? 82.991 8.069 -82.641 1.00 86.00 743 ALA A N 1
ATOM 5341 C CA . ALA A 1 743 ? 82.750 7.256 -81.455 1.00 86.00 743 ALA A CA 1
ATOM 5342 C C . ALA A 1 743 ? 81.405 7.671 -80.859 1.00 86.00 743 ALA A C 1
ATOM 5344 O O . ALA A 1 743 ? 81.193 8.860 -80.596 1.00 86.00 743 ALA A O 1
ATOM 5345 N N . VAL A 1 744 ? 80.501 6.720 -80.639 1.00 87.75 744 VAL A N 1
ATOM 5346 C CA . VAL A 1 744 ? 79.165 6.997 -80.101 1.00 87.75 744 VAL A CA 1
ATOM 5347 C C . VAL A 1 744 ? 79.065 6.428 -78.697 1.00 87.75 744 VAL A C 1
ATOM 5349 O O . VAL A 1 744 ? 79.444 5.296 -78.415 1.00 87.75 744 VAL A O 1
ATOM 5352 N N . ARG A 1 745 ? 78.518 7.220 -77.775 1.00 84.06 745 ARG A N 1
ATOM 5353 C CA . ARG A 1 745 ? 78.202 6.761 -76.420 1.00 84.06 745 ARG A CA 1
ATOM 5354 C C . ARG A 1 745 ? 76.739 7.039 -76.128 1.00 84.06 745 ARG A C 1
ATOM 5356 O O . ARG A 1 745 ? 76.284 8.170 -76.273 1.00 84.06 745 ARG A O 1
ATOM 5363 N N . LYS A 1 746 ? 76.015 6.005 -75.701 1.00 82.44 746 LYS A N 1
ATOM 5364 C CA . LYS A 1 746 ? 74.631 6.123 -75.231 1.00 82.44 746 LYS A CA 1
ATOM 5365 C C . LYS A 1 746 ? 74.646 6.269 -73.717 1.00 82.44 746 LYS A C 1
ATOM 5367 O O . LYS A 1 746 ? 75.182 5.414 -73.018 1.00 82.44 746 LYS A O 1
ATOM 5372 N N . PHE A 1 747 ? 74.049 7.348 -73.227 1.00 73.88 747 PHE A N 1
ATOM 5373 C CA . PHE A 1 747 ? 73.819 7.569 -71.805 1.00 73.88 747 PHE A CA 1
ATOM 5374 C C . PHE A 1 747 ? 72.314 7.660 -71.570 1.00 73.88 747 PHE A C 1
ATOM 5376 O O . PHE A 1 747 ? 71.609 8.333 -72.319 1.00 73.88 747 PHE A O 1
ATOM 5383 N N . SER A 1 748 ? 71.820 6.997 -70.531 1.00 65.19 748 SER A N 1
ATOM 5384 C CA . SER A 1 748 ? 70.458 7.186 -70.038 1.00 65.19 748 SER A CA 1
ATOM 5385 C C . SER A 1 748 ? 70.476 8.202 -68.899 1.00 65.19 748 SER A C 1
ATOM 5387 O O . SER A 1 748 ? 71.123 7.968 -67.878 1.00 65.19 748 SER A O 1
ATOM 5389 N N . THR A 1 749 ? 69.755 9.311 -69.036 1.00 56.38 749 THR A N 1
ATOM 5390 C CA . THR A 1 749 ? 69.457 10.206 -67.913 1.00 56.38 749 THR A CA 1
ATOM 5391 C C . THR A 1 749 ? 68.163 9.748 -67.246 1.00 56.38 749 THR A C 1
ATOM 5393 O O . THR A 1 749 ? 67.088 9.812 -67.837 1.00 56.38 749 THR A O 1
ATOM 5396 N N . ALA A 1 750 ? 68.247 9.262 -66.007 1.00 49.28 750 ALA A N 1
ATOM 5397 C CA . ALA A 1 750 ? 67.057 8.974 -65.215 1.00 49.28 750 ALA A CA 1
ATOM 5398 C C . ALA A 1 750 ? 66.439 10.301 -64.748 1.00 49.28 750 ALA A C 1
ATOM 5400 O O . ALA A 1 750 ? 66.908 10.907 -63.786 1.00 49.28 750 ALA A O 1
ATOM 5401 N N . HIS A 1 751 ? 65.390 10.771 -65.423 1.00 48.25 751 HIS A N 1
ATOM 5402 C CA . HIS A 1 751 ? 64.499 11.759 -64.822 1.00 48.25 751 HIS A CA 1
ATOM 5403 C C . HIS A 1 751 ? 63.576 11.023 -63.851 1.00 48.25 751 HIS A C 1
ATOM 5405 O O . HIS A 1 751 ? 62.643 10.341 -64.268 1.00 48.25 751 HIS A O 1
ATOM 5411 N N . ASN A 1 752 ? 63.840 11.151 -62.549 1.00 39.69 752 ASN A N 1
ATOM 5412 C CA . ASN A 1 752 ? 62.859 10.796 -61.526 1.00 39.69 752 ASN A CA 1
ATOM 5413 C C . ASN A 1 752 ? 61.662 11.742 -61.669 1.00 39.69 752 ASN A C 1
ATOM 5415 O O . ASN A 1 752 ? 61.682 12.861 -61.161 1.00 39.69 752 ASN A O 1
ATOM 5419 N N . VAL A 1 753 ? 60.627 11.301 -62.379 1.00 45.72 753 VAL A N 1
ATOM 5420 C CA . VAL A 1 753 ? 59.312 11.950 -62.389 1.00 45.72 753 VAL A CA 1
ATOM 5421 C C . VAL A 1 753 ? 58.436 11.230 -61.367 1.00 45.72 753 VAL A C 1
ATOM 5423 O O . VAL A 1 753 ? 57.516 10.503 -61.714 1.00 45.72 753 VAL A O 1
ATOM 5426 N N . LEU A 1 754 ? 58.779 11.380 -60.090 1.00 34.69 754 LEU A N 1
ATOM 5427 C CA . LEU A 1 754 ? 57.873 11.121 -58.974 1.00 34.69 754 LEU A CA 1
ATOM 5428 C C . LEU A 1 754 ? 58.068 12.258 -57.969 1.00 34.69 754 LEU A C 1
ATOM 5430 O O . LEU A 1 754 ? 58.885 12.170 -57.053 1.00 34.69 754 LEU A O 1
ATOM 5434 N N . GLY A 1 755 ? 57.357 13.352 -58.234 1.00 32.44 755 GLY A N 1
ATOM 5435 C CA . GLY A 1 755 ? 56.956 14.357 -57.258 1.00 32.44 755 GLY A CA 1
ATOM 5436 C C . GLY A 1 755 ? 55.443 14.321 -57.148 1.00 32.44 755 GLY A C 1
ATOM 5437 O O . GLY A 1 755 ? 54.808 14.216 -58.224 1.00 32.44 755 GLY A O 1
#